Protein AF-A0A3M6TZS6-F1 (afdb_monomer_lite)

InterPro domains:
  IPR002035 von Willebrand factor, type A [PS50234] (500-701)
  IPR002035 von Willebrand factor, type A [SM00327] (498-699)
  IPR036465 von Willebrand factor A-like domain superfamily [G3DSA:3.40.50.410] (498-698)
  IPR036465 von Willebrand factor A-like domain superfamily [SSF53300] (498-690)
  IPR051173 Voltage-dependent calcium channel subunit alpha-2/delta [PTHR10166] (280-985)

Secondary structure (DSSP, 8-state):
-----EEEEEEEEETTS-GGG-B-TT-EEEEEE-SSS----EEEE--TTSEEEEEEEPSEEEEEEEE-TTB--EEEEEEE-TTPPTT-EEEEEEEEPBPP--BTTB-EEEEEEE--SSSS--EEEEE--S-TTSB-TTSEESGGG-EEEETTEEEEEEE---STT--EEEEEE---SSEEEEEEE--STT--GGGT--EEEEEETTTTEEEEEEEPP----TTSS--TTSS--EEEEEEEETTTTEEEE-TT-EESS-----------S---PPP-----HHHHHHHHHHHHHHHHHHHHHHTTHHHHHHHHHHS-EEEEE--HHHHHHHHHHHHHHHHHHHHHHHHHHHHHHHHHHHHHHH--------HHHHGGGBTT---S--EEEGGGTEEEETT--EEE-SS--SS--HHHHHHHHHTHHHHHHHHHHHH------SSS-TT----S----EEEEETTT--EEEESEE---GGGSS---GGGSHHHHHHH----EEEEEEE-SGGGGGGGHHHHHHHHHHHHHHT--TT-EEEEEEESSSEE-TTB-TTS-B-TTS-GGGGTSPEE--HHHHHHHHHHHHHPPPPS-SEE-HHHHHHHHHHHHTT------EEEEEEE-SEE---S-HHHHHHT-SS-EEEEEEEE--S--SS--SS-HHHHHHHHHHHHHTT-EEEEESSGGGHHHHHHGGGGGSPP--GGG---EEPPPEEETTTEEEEEEEEEEE-TTS-EEEEEEEEEEHHHHHHHHHT--SSSS-EEEEEETTT-BEEE-TTSPPTTT--S-----BGGGT---TTHHHHHHHHHTT--EEEEEEEEEEEESSSHHHH-EEEEEEEEEEEEEEPTTSSEEEEEEEEGGGSEEEEE---PPPSS--EES-HHHHTT---TTTSSS---EE-TTS--EE-SSSPEE---GGGBS-HHHHHHS---HHHHHHHHHHHHTS-SS--SSPBPHHHHHHHHHHHHHHHHHHHHHHH----SEEEEEE-TTSBEEEEGGGGT-TTS--S--BHHHH-HHHHHHHHHTTSEEEEEEEEETTTTEEEEEEEE-SS-GGGEEEEEETTEEEEEEEPTTSS-EEEEEET-SPPPTT--PBPPPTTHHHHT-SB-TTSSSBB-S--EEEPPEETTTTEEPPPTT---BPP-----------------------------------------------------SGGGSSSS--------

Sequence (1227 aa):
LPILNVSSNQQVKDATRGVEWAAVPGAECMLLSNAGIFLRTAKSLTNSYGVAIIEDVQPGYYQIRTSRIGYYTLNEDLTIASHIEKHAMINQDMVISPRLSLRGSDDMYRIVLTWGRVPKDLDSYVITPWPRESECKSGMVFFDGQRCQQGSQTIDLDVDATDMYGPETITMRGLQSETFAYYVHIYSVGVCWDKISANVKIYQASTGGLLYNIQQPECSEDRFGYDSTNCSRYWHVFDFDASTAKFKIYQNKLMTKAPVLSGKNNADPNCTCLVKNDISSVDVISSAEKISVTAENLMVDMLCVNEMKNIYDNSMKKN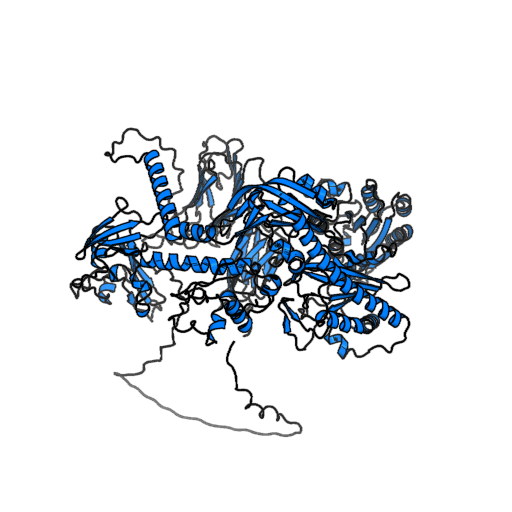IRLNPSDLVDKLAMFISGQIEMKRRLGNKLKNVIEKEYEEYKSAKRPRITNLKEIAPKQCCRYDGNTKYSTKFQRWVDHNSSCWSWPSEIKEMPDELVSAYDWTIPLEKEMMENVHSKSQKPVIAFQNFNPRGQHKWQYFADDATGFFRKFPAALVSSSKCGTRDERLQPWYIAAILRPKNVVILFDISYSMKEENKIIFARTAITPMLKGLLPTDFVNVIAFAESALLPGMTHSGDSDNTYNSCFNTQLVQANGQNLLDLKRFVEDVPLASTMTSNYYNAISMALKLLTNMKNNRNTHLIFLAGSTDVSTEDISALLSESNTTISVYTYSLLGGTSNNISAMDEHSVNRLKQMARTTNGKYESITDYRKLAFSMGRFYRNIPSSKKSDEGPRLSSPQFAERLGMYVTLGVPCYSKDESLIGVVGIDIALSELLQNTVSFGPGELSYTFVIETENGRALVHPQLPEPEEIQEEPVVIIISDLETSPGFSEILASMMRRETGSKTLRSERVLSRGDPNFNGYRGVTANFTYSWKPVNNTNFAVCIVVASSELDTKEIVSHKPYSQPDLYHRYDLVKYLDVGSIIEDKPIAFLSNTSFPATLSRSNYFLSSSCFNDPYMFENMPETLEFVKHLSDYVDGVVDTSPIPSLKKGVLVDIRLTREIEKWYGYKLNQNIIRNASCMLIDPNGYVVYSKQFMSSPRAAKERVHLAFKHPELLLDIKKKGIISTSLACNDLELGQTYTNYKITDTLPAGIVRGNLTCGYYIMVAVPNTNVYLIVLDGGDCPDPAIKCTSCSKKSCADGITKDISLSAPICVPCLCNVPYSPCALHYYKSPNAAVACPSIRRSLGTTKSACKKPDTDSVFVRVPTRDPSLRSTQSPHPKNPSGSGNKLNFLSVYLRLMSFLWPFFLR

pLDDT: mean 71.59, std 19.03, range [21.72, 97.81]

Foldseek 3Di:
DDAQKEKEKEAEFELLDEDVPGADFQKKKWKFAPDDDDTPIFIFTAHPRNMTMTIRDGFHKIWIWIDDPQWFIDIDIDGGDPPDDRHYYHYDYHYIYGADAADPPFKKKKKKKWKAQPPQAKKKKKQAPDDCPALQVPSMDIDVRQWDDDDQWIKGFSDHYSGGGDITMIMTIRQAFDKMWIKMFDPDQLDAPCHIFMWMWMDMNVVRHTPDIATAANDDPPFDDDDSHQYQGMDGAWMAGNNVRDIDGDNHDGHNDDDDDDPDPDDDPDDDDDDDDDCDPVNVVVVVVVVVVVVVVVCCQLLVVVVLVVLVVPFFWDWDFDDQQVVQVVQLVQLLLVVVVVQVLQVVLLVLLQVLVQVLVPDPDDFDPPCVVQVCLAQLVHPDDWDQALLQNFTWDLQFKGKAFQDDPPDQDPVNSSVVRSCVVSGVSLSCLQPPLDDDRPDPPVQDRPHRNFDKWWWAFLPGLMIIIPGRGDDDPVVGNNDRPCLALQFLQQFDDAAEEEEEAEQAPLCPPPVVLVLVLVLVLSVLNNDAQSYWYFYWYWFQAIDWQQAAPVRHGDPVDDPCRQQATHGSDPVVSVSRSCCSVPHHGDHHLGTAVQNRVVSVLRRCVPDPDQHEYEYEHEDQAEHPHPDDPLVVVLPRPHQYAYEYEYAQEADDDPDRRYDPVRVVVSVSSRVSRVHYYDYDHDSSCSSVSSSSSSLSDDRDDPPPSRWAKGDWWQDAQLFIKIKTKHWHAHPVRHTRTIMITIDQLCNSCVCQQLDDLDQFKGKWKAQLSQQFTPDDPVDPDRRVDRDTDDGDHVCVVFVFPPCVVVSVCVSVQHWDKDKGFDWDWAQPPPCVPRNIDIDTFTWIWTKGANPPYSMIMIIIHGPVSSTDIFRDDDAADPDAAAEFVVVQVVPDPDPPPPPADDWDDDPPDRTTDGPPHHYDDDQLSQFPGSVCVSSDDDHSVQRVQCRCCLNVVDVDADVSGGDPSVSRVSRSVNVVVVSVVVVVVPPPPPFKWKFKAFQFQWTPDGPVCVVDVPPDDPTDGNLNQAVQVVVVCVVVVQKDFDAWAAAFVQQKIWTIMGGDPDDVVQWDKDADPQAIKIWGDDPPDRMIMIIGRRDRDYDPVQPADADDLQCVLVVDQDDPVDPHGHRDTHIHGFDADPVVRGTDDRPRHSHHDPDDDDDPDDDDDDDDDDDDDDDDDDDDDDDDDDDDDDDDDDDDDDDDDDDDDPPDPVPPPPDPPPDDDDD

Organism: Pocillopora damicornis (NCBI:txid46731)

Radius of gyration: 39.34 Å; chains: 1; bounding box: 115×118×95 Å

Structure (mmCIF, N/CA/C/O backbone):
data_AF-A0A3M6TZS6-F1
#
_entry.id   AF-A0A3M6TZS6-F1
#
loop_
_atom_site.group_PDB
_atom_site.id
_atom_site.type_symbol
_atom_site.label_atom_id
_atom_site.label_alt_id
_atom_site.label_comp_id
_atom_site.label_asym_id
_atom_site.label_entity_id
_atom_site.label_seq_id
_atom_site.pdbx_PDB_ins_code
_atom_site.Cartn_x
_atom_site.Cartn_y
_atom_site.Cartn_z
_atom_site.occupancy
_atom_site.B_iso_or_equiv
_atom_site.auth_seq_id
_atom_site.auth_comp_id
_atom_site.auth_asym_id
_atom_site.auth_atom_id
_atom_site.pdbx_PDB_model_num
ATOM 1 N N . LEU A 1 1 ? 6.968 -36.680 8.272 1.00 28.92 1 LEU A N 1
ATOM 2 C CA . LEU A 1 1 ? 5.874 -37.292 7.484 1.00 28.92 1 LEU A CA 1
ATOM 3 C C . LEU A 1 1 ? 6.164 -37.043 6.009 1.00 28.92 1 LEU A C 1
ATOM 5 O O . LEU A 1 1 ? 6.637 -35.947 5.719 1.00 28.92 1 LEU A O 1
ATOM 9 N N . PRO A 1 2 ? 5.956 -38.016 5.105 1.00 29.03 2 PRO A N 1
ATOM 10 C CA . PRO A 1 2 ? 5.946 -37.739 3.670 1.00 29.03 2 PRO A CA 1
ATOM 11 C C . PRO A 1 2 ? 4.759 -36.822 3.347 1.00 29.03 2 PRO A C 1
ATOM 13 O O . PRO A 1 2 ? 3.711 -36.933 3.983 1.00 29.03 2 PRO A O 1
ATOM 16 N N . ILE A 1 3 ? 4.930 -35.905 2.397 1.00 37.97 3 ILE A N 1
ATOM 17 C CA . ILE A 1 3 ? 3.874 -34.959 2.019 1.00 37.97 3 ILE A CA 1
ATOM 18 C C . ILE A 1 3 ? 2.936 -35.644 1.013 1.00 37.97 3 ILE A C 1
ATOM 20 O O . ILE A 1 3 ? 3.391 -36.310 0.079 1.00 37.97 3 ILE A O 1
ATOM 24 N N . LEU A 1 4 ? 1.629 -35.516 1.248 1.00 44.69 4 LEU A N 1
ATOM 25 C CA . LEU A 1 4 ? 0.588 -35.816 0.269 1.00 44.69 4 LEU A CA 1
ATOM 26 C C . LEU A 1 4 ? 0.312 -34.528 -0.506 1.00 44.69 4 LEU A C 1
ATOM 28 O O . LEU A 1 4 ? -0.130 -33.546 0.088 1.00 44.69 4 LEU A O 1
ATOM 32 N N . ASN A 1 5 ? 0.606 -34.551 -1.803 1.00 52.19 5 ASN A N 1
ATOM 33 C CA . ASN A 1 5 ? 0.444 -33.413 -2.700 1.00 52.19 5 ASN A CA 1
ATOM 34 C C . ASN A 1 5 ? -0.839 -33.619 -3.521 1.00 52.19 5 ASN A C 1
ATOM 36 O O . ASN A 1 5 ? -1.014 -34.670 -4.153 1.00 52.19 5 ASN A O 1
ATOM 40 N N . VAL A 1 6 ? -1.720 -32.621 -3.487 1.00 55.78 6 VAL A N 1
ATOM 41 C CA . VAL A 1 6 ? -2.997 -32.546 -4.211 1.00 55.78 6 VAL A CA 1
ATOM 42 C C . VAL A 1 6 ? -3.014 -31.223 -4.981 1.00 55.78 6 VAL A C 1
ATOM 44 O O . VAL A 1 6 ? -2.489 -30.228 -4.482 1.00 55.78 6 VAL A O 1
ATOM 47 N N . SER A 1 7 ? -3.611 -31.184 -6.173 1.00 67.44 7 SER A N 1
ATOM 48 C CA . SER A 1 7 ? -3.742 -29.937 -6.943 1.00 67.44 7 SER A CA 1
ATOM 49 C C . SER A 1 7 ? -5.181 -29.423 -6.915 1.00 67.44 7 SER A C 1
ATOM 51 O O . SER A 1 7 ? -6.135 -30.195 -7.000 1.00 67.44 7 SER A O 1
ATOM 53 N N . SER A 1 8 ? -5.352 -28.107 -6.817 1.00 68.69 8 SER A N 1
ATOM 54 C CA . SER A 1 8 ? -6.641 -27.433 -6.989 1.00 68.69 8 SER A CA 1
ATOM 55 C C . SER A 1 8 ? -6.676 -26.719 -8.338 1.00 68.69 8 SER A C 1
ATOM 57 O O . SER A 1 8 ? -5.697 -26.100 -8.750 1.00 68.69 8 SER A O 1
ATOM 59 N N . ASN A 1 9 ? -7.808 -26.819 -9.024 1.00 74.25 9 ASN A N 1
ATOM 60 C CA . ASN A 1 9 ? -8.056 -26.258 -10.341 1.00 74.25 9 ASN A CA 1
ATOM 61 C C . ASN A 1 9 ? -9.274 -25.327 -10.256 1.00 74.25 9 ASN A C 1
ATOM 63 O O . ASN A 1 9 ? -10.358 -25.764 -9.878 1.00 74.25 9 ASN A O 1
ATOM 67 N N . GLN A 1 10 ? -9.081 -24.049 -10.561 1.00 79.81 10 GLN A N 1
ATOM 68 C CA . GLN A 1 10 ? -10.051 -22.974 -10.354 1.00 79.81 10 GLN A CA 1
ATOM 69 C C . GLN A 1 10 ? -10.485 -22.417 -11.714 1.00 79.81 10 GLN A C 1
ATOM 71 O O . GLN A 1 10 ? -9.644 -21.873 -12.432 1.00 79.81 10 GLN A O 1
ATOM 76 N N . GLN A 1 11 ? -11.767 -22.526 -12.075 1.00 82.62 11 GLN A N 1
ATOM 77 C CA . GLN A 1 11 ? -12.308 -21.918 -13.298 1.00 82.62 11 GLN A CA 1
ATOM 78 C C . GLN A 1 11 ? -13.091 -20.643 -12.962 1.00 82.62 11 GLN A C 1
ATOM 80 O O . GLN A 1 11 ? -14.186 -20.692 -12.404 1.00 82.62 11 GLN A O 1
ATOM 85 N N . VAL A 1 12 ? -12.526 -19.486 -13.313 1.00 84.31 12 VAL A N 1
ATOM 86 C CA . VAL A 1 12 ? -13.109 -18.167 -13.036 1.00 84.31 12 VAL A CA 1
ATOM 87 C C . VAL A 1 12 ? -13.973 -17.697 -14.203 1.00 84.31 12 VAL A C 1
ATOM 89 O O . VAL A 1 12 ? -13.503 -17.589 -15.341 1.00 84.31 12 VAL A O 1
ATOM 92 N N . LYS A 1 13 ? -15.233 -17.380 -13.893 1.00 86.00 13 LYS A N 1
ATOM 93 C CA . LYS A 1 13 ? -16.281 -16.990 -14.846 1.00 86.00 13 LYS A CA 1
ATOM 94 C C . LYS A 1 13 ? -16.820 -15.586 -14.540 1.00 86.00 13 LYS A C 1
ATOM 96 O O . LYS A 1 13 ? -16.981 -15.227 -13.377 1.00 86.00 13 LYS A O 1
ATOM 101 N N . ASP A 1 14 ? -17.116 -14.808 -15.575 1.00 86.69 14 ASP A N 1
ATOM 102 C CA . ASP A 1 14 ? -17.819 -13.522 -15.520 1.00 86.69 14 ASP A CA 1
ATOM 103 C C . ASP A 1 14 ? -19.314 -13.786 -15.302 1.00 86.69 14 ASP A C 1
ATOM 105 O O . ASP A 1 14 ? -19.942 -14.478 -16.101 1.00 86.69 14 ASP A O 1
ATOM 109 N N . ALA A 1 15 ? -19.898 -13.223 -14.242 1.00 86.94 15 ALA A N 1
ATOM 110 C CA . ALA A 1 15 ? -21.327 -13.367 -13.956 1.00 86.94 15 ALA A CA 1
ATOM 111 C C . ALA A 1 15 ? -22.246 -12.781 -15.048 1.00 86.94 15 ALA A C 1
ATOM 113 O O . ALA A 1 15 ? -23.444 -13.025 -15.014 1.00 86.94 15 ALA A O 1
ATOM 114 N N . THR A 1 16 ? -21.725 -11.980 -15.981 1.00 85.06 16 THR A N 1
ATOM 115 C CA . THR A 1 16 ? -22.499 -11.267 -17.015 1.00 85.06 16 THR A CA 1
ATOM 116 C C . THR A 1 16 ? -22.318 -11.822 -18.429 1.00 85.06 16 THR A C 1
ATOM 118 O O . THR A 1 16 ? -22.618 -11.137 -19.406 1.00 85.06 16 THR A O 1
ATOM 121 N N . ARG A 1 17 ? -21.809 -13.054 -18.568 1.00 78.44 17 ARG A N 1
ATOM 122 C CA . ARG A 1 17 ? -21.588 -13.709 -19.866 1.00 78.44 17 ARG A CA 1
ATOM 123 C C . ARG A 1 17 ? -22.029 -15.169 -19.847 1.00 78.44 17 ARG A C 1
ATOM 125 O O . ARG A 1 17 ? -21.780 -15.880 -18.878 1.00 78.44 17 ARG A O 1
ATOM 132 N N . GLY A 1 18 ? -22.603 -15.625 -20.961 1.00 62.50 18 GLY A N 1
ATOM 133 C CA . GLY A 1 18 ? -22.920 -17.037 -21.188 1.00 62.50 18 GLY A CA 1
ATOM 134 C C . GLY A 1 18 ? -21.671 -17.929 -21.228 1.00 62.50 18 GLY A C 1
ATOM 135 O O . GLY A 1 18 ? -20.576 -17.479 -21.578 1.00 62.50 18 GLY A O 1
ATOM 136 N N . VAL A 1 19 ? -21.849 -19.204 -20.873 1.00 57.03 19 VAL A N 1
ATOM 137 C CA . VAL A 1 19 ? -20.779 -20.128 -20.446 1.00 57.03 19 VAL A CA 1
ATOM 138 C C . VAL A 1 19 ? -19.630 -20.287 -21.457 1.00 57.03 19 VAL A C 1
ATOM 140 O O . VAL A 1 19 ? -18.474 -20.332 -21.037 1.00 57.03 19 VAL A O 1
ATOM 143 N N . GLU A 1 20 ? -19.897 -20.275 -22.769 1.00 49.53 20 GLU A N 1
ATOM 144 C CA . GLU A 1 20 ? -18.854 -20.370 -23.812 1.00 49.53 20 GLU A CA 1
ATOM 145 C C . GLU A 1 20 ? -17.865 -19.184 -23.830 1.00 49.53 20 GLU A C 1
ATOM 147 O O . GLU A 1 20 ? -16.723 -19.342 -24.261 1.00 49.53 20 GLU A O 1
ATOM 152 N N . TRP A 1 21 ? -18.273 -18.005 -23.345 1.00 55.56 21 TRP A N 1
ATOM 153 C CA . TRP A 1 21 ? -17.495 -16.755 -23.413 1.00 55.56 21 TRP A CA 1
ATOM 154 C C . TRP A 1 21 ? -17.258 -16.110 -22.037 1.00 55.56 21 TRP A C 1
ATOM 156 O O . TRP A 1 21 ? -16.812 -14.963 -21.951 1.00 55.56 21 TRP A O 1
ATOM 166 N N . ALA A 1 22 ? -17.541 -16.840 -20.953 1.00 70.19 22 ALA A N 1
ATOM 167 C CA . ALA A 1 22 ? -17.482 -16.335 -19.581 1.00 70.19 22 ALA A CA 1
ATOM 168 C C . ALA A 1 22 ? -16.073 -16.299 -18.961 1.00 70.19 22 ALA A C 1
ATOM 170 O O . ALA A 1 22 ? -15.907 -15.752 -17.877 1.00 70.19 22 ALA A O 1
ATOM 171 N N . ALA A 1 23 ? -15.055 -16.878 -19.598 1.00 82.44 23 ALA A N 1
ATOM 172 C CA . ALA A 1 23 ? -13.700 -16.962 -19.047 1.00 82.44 23 ALA A CA 1
ATOM 173 C C . ALA A 1 23 ? -13.113 -15.588 -18.654 1.00 82.44 23 ALA A C 1
ATOM 175 O O . ALA A 1 23 ? -12.987 -14.703 -19.502 1.00 82.44 23 ALA A O 1
ATOM 176 N N . VAL A 1 24 ? -12.668 -15.428 -17.397 1.00 83.62 24 VAL A N 1
ATOM 177 C CA . VAL A 1 24 ? -11.955 -14.213 -16.948 1.00 83.62 24 VAL A CA 1
ATOM 178 C C . VAL A 1 24 ? -10.442 -14.466 -16.886 1.00 83.62 24 VAL A C 1
ATOM 180 O O . VAL A 1 24 ? -9.974 -15.056 -15.908 1.00 83.62 24 VAL A O 1
ATOM 183 N N . PRO A 1 25 ? -9.645 -14.020 -17.878 1.00 81.12 25 PRO A N 1
ATOM 184 C CA . PRO A 1 25 ? -8.192 -14.174 -17.866 1.00 81.12 25 PRO A CA 1
ATOM 185 C C . PRO A 1 25 ? -7.496 -13.168 -16.937 1.00 81.12 25 PRO A C 1
ATOM 187 O O . PRO A 1 25 ? -7.933 -12.025 -16.774 1.00 81.12 25 PRO A O 1
ATOM 190 N N . GLY A 1 26 ? -6.369 -13.578 -16.350 1.00 77.38 26 GLY A N 1
ATOM 191 C CA . GLY A 1 26 ? -5.568 -12.753 -15.444 1.00 77.38 26 GLY A CA 1
ATOM 192 C C . GLY A 1 26 ? -6.250 -12.401 -14.114 1.00 77.38 26 GLY A C 1
ATOM 193 O O . GLY A 1 26 ? -5.903 -11.383 -13.510 1.00 77.38 26 GLY A O 1
ATOM 194 N N . ALA A 1 27 ? -7.235 -13.183 -13.670 1.00 80.25 27 ALA A N 1
ATOM 195 C CA . ALA A 1 27 ? -7.767 -13.126 -12.311 1.00 80.25 27 ALA A CA 1
ATOM 196 C C . ALA A 1 27 ? -6.805 -13.853 -11.361 1.00 80.25 27 ALA A C 1
ATOM 198 O O . ALA A 1 27 ? -6.304 -14.929 -11.688 1.00 80.25 27 ALA A O 1
ATOM 199 N N . GLU A 1 28 ? -6.538 -13.275 -10.192 1.00 88.06 28 GLU A N 1
ATOM 200 C CA . GLU A 1 28 ? -5.712 -13.911 -9.166 1.00 88.06 28 GLU A CA 1
ATOM 201 C C . GLU A 1 28 ? -6.588 -14.755 -8.244 1.00 88.06 28 GLU A C 1
ATOM 203 O O . GLU A 1 28 ? -7.492 -14.228 -7.596 1.00 88.06 28 GLU A O 1
ATOM 208 N N . CYS A 1 29 ? -6.296 -16.056 -8.186 1.00 82.31 29 CYS A N 1
ATOM 209 C CA . CYS A 1 29 ? -6.876 -17.004 -7.241 1.00 82.31 29 CYS A CA 1
ATOM 210 C C . CYS A 1 29 ? -5.837 -17.330 -6.164 1.00 82.31 29 CYS A C 1
ATOM 212 O O . CYS A 1 29 ? -4.722 -17.753 -6.481 1.00 82.31 29 CYS A O 1
ATOM 214 N N . MET A 1 30 ? -6.197 -17.146 -4.896 1.00 82.06 30 MET A N 1
ATOM 215 C CA . MET A 1 30 ? -5.323 -17.353 -3.742 1.00 82.06 30 MET A CA 1
ATOM 216 C C . MET A 1 30 ? -5.986 -18.294 -2.732 1.00 82.06 30 MET A C 1
ATOM 218 O O . MET A 1 30 ? -7.079 -18.013 -2.251 1.00 82.06 30 MET A O 1
ATOM 222 N N . LEU A 1 31 ? -5.308 -19.385 -2.374 1.00 78.25 31 LEU A N 1
ATOM 223 C CA . LEU A 1 31 ? -5.680 -20.249 -1.255 1.00 78.25 31 LEU A CA 1
ATOM 224 C C . LEU A 1 31 ? -5.140 -19.665 0.058 1.00 78.25 31 LEU A C 1
ATOM 226 O O . LEU A 1 31 ? -3.931 -19.468 0.207 1.00 78.25 31 LEU A O 1
ATOM 230 N N . LEU A 1 32 ? -6.035 -19.436 1.017 1.00 74.75 32 LEU A N 1
ATOM 231 C CA . LEU A 1 32 ? -5.761 -18.994 2.384 1.00 74.75 32 LEU A CA 1
ATOM 232 C C . LEU A 1 32 ? -6.004 -20.163 3.346 1.00 74.75 32 LEU A C 1
ATOM 234 O O . LEU A 1 32 ? -7.042 -20.806 3.265 1.00 74.75 32 LEU A O 1
ATOM 238 N N . SER A 1 33 ? -5.072 -20.461 4.253 1.00 67.75 33 SER A N 1
ATOM 239 C CA . SER A 1 33 ? -5.225 -21.541 5.245 1.00 67.75 33 SER A CA 1
ATOM 240 C C . SER A 1 33 ? -5.887 -21.026 6.523 1.00 67.75 33 SER A C 1
ATOM 242 O O . SER A 1 33 ? -5.289 -20.209 7.220 1.00 67.75 33 SER A O 1
ATOM 244 N N . ASN A 1 34 ? -7.042 -21.577 6.906 1.00 51.78 34 ASN A N 1
ATOM 245 C CA . ASN A 1 34 ? -7.748 -21.180 8.137 1.00 51.78 34 ASN A CA 1
ATOM 246 C C . ASN A 1 34 ? -7.119 -21.767 9.427 1.00 51.78 34 ASN A C 1
ATOM 248 O O . ASN A 1 34 ? -7.629 -21.562 10.528 1.00 51.78 34 ASN A O 1
ATOM 252 N N . ALA A 1 35 ? -6.007 -22.505 9.316 1.00 40.12 35 ALA A N 1
ATOM 253 C CA . ALA A 1 35 ? -5.351 -23.204 10.421 1.00 40.12 35 ALA A CA 1
ATOM 254 C C . ALA A 1 35 ? -4.090 -22.485 10.960 1.00 40.12 35 ALA A C 1
ATOM 256 O O . ALA A 1 35 ? -2.958 -22.861 10.652 1.00 40.12 35 ALA A O 1
ATOM 257 N N . GLY A 1 36 ? -4.289 -21.511 11.854 1.00 32.97 36 GLY A N 1
ATOM 258 C CA . GLY A 1 36 ? -3.254 -21.003 12.769 1.00 32.97 36 GLY A CA 1
ATOM 259 C C . GLY A 1 36 ? -2.267 -19.964 12.210 1.00 32.97 36 GLY A C 1
ATOM 260 O O . GLY A 1 36 ? -2.415 -19.451 11.108 1.00 32.97 36 GLY A O 1
ATOM 261 N N . ILE A 1 37 ? -1.236 -19.655 13.010 1.00 34.09 37 ILE A N 1
ATOM 262 C CA . ILE A 1 37 ? -0.329 -18.480 12.913 1.00 34.09 37 ILE A CA 1
ATOM 263 C C . ILE A 1 37 ? 0.603 -18.487 11.666 1.00 34.09 37 ILE A C 1
ATOM 265 O O . ILE A 1 37 ? 1.507 -17.668 11.532 1.00 34.09 37 ILE A O 1
ATOM 269 N N . PHE A 1 38 ? 0.380 -19.385 10.703 1.00 32.41 38 PHE A N 1
ATOM 270 C CA . PHE A 1 38 ? 1.099 -19.417 9.428 1.00 32.41 38 PHE A CA 1
ATOM 271 C C . PHE A 1 38 ? 0.130 -19.552 8.250 1.00 32.41 38 PHE A C 1
ATOM 273 O O . PHE A 1 38 ? -0.147 -20.657 7.780 1.00 32.41 38 PHE A O 1
ATOM 280 N N . LEU A 1 39 ? -0.307 -18.409 7.712 1.00 40.00 39 LEU A N 1
ATOM 281 C CA . LEU A 1 39 ? -0.929 -18.332 6.390 1.00 40.00 39 LEU A CA 1
ATOM 282 C C . LEU A 1 39 ? 0.067 -18.812 5.321 1.00 40.00 39 LEU A C 1
ATOM 284 O O . LEU A 1 39 ? 0.888 -18.050 4.812 1.00 40.00 39 LEU A O 1
ATOM 288 N N . ARG A 1 40 ? -0.006 -20.098 4.964 1.00 46.28 40 ARG A N 1
ATOM 289 C CA . ARG A 1 40 ? 0.568 -20.605 3.713 1.00 46.28 40 ARG A CA 1
ATOM 290 C C . ARG A 1 40 ? -0.326 -20.151 2.567 1.00 46.28 40 ARG A C 1
ATOM 292 O O . ARG A 1 40 ? -1.274 -20.850 2.224 1.00 46.28 40 ARG A O 1
ATOM 299 N N . THR A 1 41 ? -0.028 -18.986 2.004 1.00 56.56 41 THR A N 1
ATOM 300 C CA . THR A 1 41 ? -0.691 -18.514 0.790 1.00 56.56 41 THR A CA 1
ATOM 301 C C . THR A 1 41 ? -0.088 -19.204 -0.432 1.00 56.56 41 THR A C 1
ATOM 303 O O . THR A 1 41 ? 1.123 -19.175 -0.657 1.00 56.56 41 THR A O 1
ATOM 306 N N . ALA A 1 42 ? -0.940 -19.851 -1.221 1.00 65.12 42 ALA A N 1
ATOM 307 C CA . ALA A 1 42 ? -0.594 -20.390 -2.533 1.00 65.12 42 ALA A CA 1
ATOM 308 C C . ALA A 1 42 ? -1.476 -19.680 -3.562 1.00 65.12 42 ALA A C 1
ATOM 310 O O . ALA A 1 42 ? -2.680 -19.564 -3.343 1.00 65.12 42 ALA A O 1
ATOM 311 N N . LYS A 1 43 ? -0.896 -19.146 -4.642 1.00 78.38 43 LYS A N 1
ATOM 312 C CA . LYS A 1 43 ? -1.644 -18.318 -5.596 1.00 78.38 43 LYS A CA 1
ATOM 313 C C . LYS A 1 43 ? -1.259 -18.567 -7.042 1.00 78.38 43 LYS A C 1
ATOM 315 O O . LYS A 1 43 ? -0.116 -18.914 -7.330 1.00 78.38 43 LYS A O 1
ATOM 320 N N . SER A 1 44 ? -2.228 -18.371 -7.926 1.00 80.75 44 SER A N 1
ATOM 321 C CA . SER A 1 44 ? -2.119 -18.621 -9.360 1.00 80.75 44 SER A CA 1
ATOM 322 C C . SER A 1 44 ? -2.980 -17.621 -10.133 1.00 80.75 44 SER A C 1
ATOM 324 O O . SER A 1 44 ? -3.988 -17.129 -9.618 1.00 80.75 44 SER A O 1
ATOM 326 N N . LEU A 1 45 ? -2.561 -17.293 -11.354 1.00 80.69 45 LEU A N 1
ATOM 327 C CA . LEU A 1 45 ? -3.294 -16.409 -12.262 1.00 80.69 45 LEU A CA 1
ATOM 328 C C . LEU A 1 45 ? -4.039 -17.246 -13.297 1.00 80.69 45 LEU A C 1
ATOM 330 O O . LEU A 1 45 ? -3.497 -18.225 -13.812 1.00 80.69 45 LEU A O 1
ATOM 334 N N . THR A 1 46 ? -5.256 -16.838 -13.641 1.00 79.62 46 THR A N 1
ATOM 335 C CA . THR A 1 46 ? -6.023 -17.517 -14.688 1.00 79.62 46 THR A CA 1
ATOM 336 C C . THR A 1 46 ? -5.425 -17.297 -16.077 1.00 79.62 46 THR A C 1
ATOM 338 O O . THR A 1 46 ? -5.030 -16.188 -16.452 1.00 79.62 46 THR A O 1
ATOM 341 N N . ASN A 1 47 ? -5.382 -18.371 -16.863 1.00 73.62 47 ASN A N 1
ATOM 342 C CA . ASN A 1 47 ? -4.989 -18.351 -18.269 1.00 73.62 47 ASN A CA 1
ATOM 343 C C . ASN A 1 47 ? -6.106 -17.776 -19.174 1.00 73.62 47 ASN A C 1
ATOM 345 O O . ASN A 1 47 ? -7.149 -17.324 -18.701 1.00 73.62 47 ASN A O 1
ATOM 349 N N . SER A 1 48 ? -5.908 -17.826 -20.496 1.00 74.06 48 SER A N 1
ATOM 350 C CA . SER A 1 48 ? -6.874 -17.374 -21.514 1.00 74.06 48 SER A CA 1
ATOM 351 C C . SER A 1 48 ? -8.259 -18.036 -21.445 1.00 74.06 48 SER A C 1
ATOM 353 O O . SER A 1 48 ? -9.211 -17.481 -21.978 1.00 74.06 48 SER A O 1
ATOM 355 N N . TYR A 1 49 ? -8.377 -19.196 -20.796 1.00 70.19 49 TYR A N 1
ATOM 356 C CA . TYR A 1 49 ? -9.623 -19.950 -20.614 1.00 70.19 49 TYR A CA 1
ATOM 357 C C . TYR A 1 49 ? -10.253 -19.731 -19.226 1.00 70.19 49 TYR A C 1
ATOM 359 O O . TYR A 1 49 ? -11.178 -20.443 -18.844 1.00 70.19 49 TYR A O 1
ATOM 367 N N . GLY A 1 50 ? -9.750 -18.764 -18.448 1.00 76.38 50 GLY A N 1
ATOM 368 C CA . GLY A 1 50 ? -10.224 -18.491 -17.089 1.00 76.38 50 GLY A CA 1
ATOM 369 C C . GLY A 1 50 ? -9.739 -19.507 -16.051 1.00 76.38 50 GLY A C 1
ATOM 370 O O . GLY A 1 50 ? -10.221 -19.491 -14.926 1.00 76.38 50 GLY A O 1
ATOM 371 N N . VAL A 1 51 ? -8.786 -20.381 -16.395 1.00 81.31 51 VAL A N 1
ATOM 372 C CA . VAL A 1 51 ? -8.355 -21.498 -15.540 1.00 81.31 51 VAL A CA 1
ATOM 373 C C . VAL A 1 51 ? -7.046 -21.178 -14.814 1.00 81.31 51 VAL A C 1
ATOM 375 O O . VAL A 1 51 ? -6.056 -20.822 -15.457 1.00 81.31 51 VAL A O 1
ATOM 378 N N . ALA A 1 52 ? -7.030 -21.338 -13.489 1.00 83.56 52 ALA A N 1
ATOM 379 C CA . ALA A 1 52 ? -5.856 -21.218 -12.622 1.00 83.56 52 ALA A CA 1
ATOM 380 C C . ALA A 1 52 ? -5.624 -22.523 -11.840 1.00 83.56 52 ALA A C 1
ATOM 382 O O . ALA A 1 52 ? -6.523 -23.013 -11.162 1.00 83.56 52 ALA A O 1
ATOM 383 N N . ILE A 1 53 ? -4.406 -23.069 -11.896 1.00 80.06 53 ILE A N 1
ATOM 384 C CA . ILE A 1 53 ? -4.026 -24.294 -11.170 1.00 80.06 53 ILE A CA 1
ATOM 385 C C . ILE A 1 53 ? -3.094 -23.931 -10.011 1.00 80.06 53 ILE A C 1
ATOM 387 O O . ILE A 1 53 ? -2.176 -23.125 -10.178 1.00 80.06 53 ILE A O 1
ATOM 391 N N . ILE A 1 54 ? -3.337 -24.522 -8.841 1.00 80.12 54 ILE A N 1
ATOM 392 C CA . ILE A 1 54 ? -2.524 -24.408 -7.627 1.00 80.12 54 ILE A CA 1
ATOM 393 C C . ILE A 1 54 ? -2.094 -25.825 -7.226 1.00 80.12 54 ILE A C 1
ATOM 395 O O . ILE A 1 54 ? -2.929 -26.654 -6.869 1.00 80.12 54 ILE A O 1
ATOM 399 N N . GLU A 1 55 ? -0.796 -26.104 -7.306 1.00 76.81 55 GLU A N 1
ATOM 400 C CA . GLU A 1 55 ? -0.205 -27.420 -7.025 1.00 76.81 55 GLU A CA 1
ATOM 401 C C . GLU A 1 55 ? 0.268 -27.545 -5.562 1.00 76.81 55 GLU A C 1
ATOM 403 O O . GLU A 1 55 ? 0.308 -26.561 -4.819 1.00 76.81 55 GLU A O 1
ATOM 408 N N . ASP A 1 56 ? 0.638 -28.762 -5.148 1.00 70.88 56 ASP A N 1
ATOM 409 C CA . ASP A 1 56 ? 1.223 -29.082 -3.833 1.00 70.88 56 ASP A CA 1
ATOM 410 C C . ASP A 1 56 ? 0.399 -28.638 -2.604 1.00 70.88 56 ASP A C 1
ATOM 412 O O . ASP A 1 56 ? 0.926 -28.435 -1.502 1.00 70.88 56 ASP A O 1
ATOM 416 N N . VAL A 1 57 ? -0.924 -28.551 -2.763 1.00 70.06 57 VAL A N 1
ATOM 417 C CA . VAL A 1 57 ? -1.859 -28.276 -1.670 1.00 70.06 57 VAL A CA 1
ATOM 418 C C . VAL A 1 57 ? -1.946 -29.493 -0.745 1.00 70.06 57 VAL A C 1
ATOM 420 O O . VAL A 1 57 ? -1.951 -30.644 -1.188 1.00 70.06 57 VAL A O 1
ATOM 423 N N . GLN A 1 58 ? -1.999 -29.237 0.562 1.00 68.81 58 GLN A N 1
ATOM 424 C CA . GLN A 1 58 ? -2.114 -30.268 1.594 1.00 68.81 58 GLN A CA 1
ATOM 425 C C . GLN A 1 58 ? -3.589 -30.474 1.986 1.00 68.81 58 GLN A C 1
ATOM 427 O O . GLN A 1 58 ? -4.404 -29.574 1.793 1.00 68.81 58 GLN A O 1
ATOM 432 N N . PRO A 1 59 ? -3.962 -31.623 2.575 1.00 69.62 59 PRO A N 1
ATOM 433 C CA . PRO A 1 59 ? -5.264 -31.773 3.218 1.00 69.62 59 PRO A CA 1
ATOM 434 C C . PRO A 1 59 ? -5.474 -30.752 4.346 1.00 69.62 59 PRO A C 1
ATOM 436 O O . PRO A 1 59 ? -4.605 -30.585 5.203 1.00 69.62 59 PRO A O 1
ATOM 439 N N . GLY A 1 60 ? -6.626 -30.080 4.357 1.00 70.44 60 GLY A N 1
ATOM 440 C CA . GLY A 1 60 ? -6.911 -28.971 5.267 1.00 70.44 60 GLY A CA 1
ATOM 441 C C . GLY A 1 60 ? -8.169 -28.177 4.906 1.00 70.44 60 GLY A C 1
ATOM 442 O O . GLY A 1 60 ? -8.865 -28.490 3.939 1.00 70.44 60 GLY A O 1
ATOM 443 N N . TYR A 1 61 ? -8.441 -27.141 5.704 1.00 72.81 61 TYR A N 1
ATOM 444 C CA . TYR A 1 61 ? -9.511 -26.166 5.481 1.00 72.81 61 TYR A CA 1
ATOM 445 C C . TYR A 1 61 ? -8.918 -24.857 4.961 1.00 72.81 61 TYR A C 1
ATOM 447 O O . TYR A 1 61 ? -8.048 -24.261 5.607 1.00 72.81 61 TYR A O 1
ATOM 455 N N . TYR A 1 62 ? -9.416 -24.413 3.814 1.00 78.31 62 TYR A N 1
ATOM 456 C CA . TYR A 1 62 ? -8.941 -23.243 3.097 1.00 78.31 62 TYR A CA 1
ATOM 457 C C . TYR A 1 62 ? -10.094 -22.305 2.738 1.00 78.31 62 TYR A C 1
ATOM 459 O O . TYR A 1 62 ? -11.242 -22.730 2.660 1.00 78.31 62 TYR A O 1
ATOM 467 N N . GLN A 1 63 ? -9.766 -21.051 2.450 1.00 84.44 63 GLN A N 1
ATOM 468 C CA . GLN A 1 63 ? -10.639 -20.114 1.753 1.00 84.44 63 GLN A CA 1
ATOM 469 C C . GLN A 1 63 ? -9.962 -19.690 0.446 1.00 84.44 63 GLN A C 1
ATOM 471 O O . GLN A 1 63 ? -8.789 -19.315 0.440 1.00 84.44 63 GLN A O 1
ATOM 476 N N . ILE A 1 64 ? -10.680 -19.783 -0.668 1.00 83.75 64 ILE A N 1
ATOM 477 C CA . ILE A 1 64 ? -10.246 -19.328 -1.987 1.00 83.75 64 ILE A CA 1
ATOM 478 C C . ILE A 1 64 ? -10.678 -17.869 -2.132 1.00 83.75 64 ILE A C 1
ATOM 480 O O . ILE A 1 64 ? -11.871 -17.575 -2.135 1.00 83.75 64 ILE A O 1
ATOM 484 N N . ARG A 1 65 ? -9.715 -16.959 -2.276 1.00 87.31 65 ARG A N 1
ATOM 485 C CA . ARG A 1 65 ? -9.928 -15.542 -2.596 1.00 87.31 65 ARG A CA 1
ATOM 486 C C . ARG A 1 65 ? -9.630 -15.330 -4.079 1.00 87.31 65 ARG A C 1
ATOM 488 O O . ARG A 1 65 ? -8.480 -15.474 -4.494 1.00 87.31 65 ARG A O 1
ATOM 495 N N . THR A 1 66 ? -10.641 -14.972 -4.866 1.00 86.38 66 THR A N 1
ATOM 496 C CA . THR A 1 66 ? -10.524 -14.687 -6.305 1.00 86.38 66 THR A CA 1
ATOM 497 C C . THR A 1 66 ? -10.772 -13.207 -6.575 1.00 86.38 66 THR A C 1
ATOM 499 O O . THR A 1 66 ? -11.784 -12.648 -6.152 1.00 86.38 66 THR A O 1
ATOM 502 N N . SER A 1 67 ? -9.853 -12.553 -7.291 1.00 86.69 67 SER A N 1
ATOM 503 C CA . SER A 1 67 ? -9.923 -11.113 -7.573 1.00 86.69 67 SER A CA 1
ATOM 504 C C . SER A 1 67 ? -9.471 -10.745 -8.990 1.00 86.69 67 SER A C 1
ATOM 506 O O . SER A 1 67 ? -8.576 -11.364 -9.566 1.00 86.69 67 SER A O 1
ATOM 508 N N . ARG A 1 68 ? -10.089 -9.702 -9.557 1.00 85.88 68 ARG A N 1
ATOM 509 C CA . ARG A 1 68 ? -9.727 -9.092 -10.845 1.00 85.88 68 ARG A CA 1
ATOM 510 C C . ARG A 1 68 ? -10.101 -7.607 -10.817 1.00 85.88 68 ARG A C 1
ATOM 512 O O . ARG A 1 68 ? -11.145 -7.239 -10.282 1.00 85.88 68 ARG A O 1
ATOM 519 N N . ILE A 1 69 ? -9.266 -6.745 -11.400 1.00 76.69 69 ILE A N 1
ATOM 520 C CA . ILE A 1 69 ? -9.579 -5.313 -11.553 1.00 76.69 69 ILE A CA 1
ATOM 521 C C . ILE A 1 69 ? -10.852 -5.168 -12.405 1.00 76.69 69 ILE A C 1
ATOM 523 O O . ILE A 1 69 ? -10.994 -5.841 -13.422 1.00 76.69 69 ILE A O 1
ATOM 527 N N . GLY A 1 70 ? -11.784 -4.317 -11.967 1.00 77.50 70 GLY A N 1
ATOM 528 C CA . GLY A 1 70 ? -13.109 -4.156 -12.584 1.00 77.50 70 GLY A CA 1
ATOM 529 C C . GLY A 1 70 ? -14.200 -5.090 -12.039 1.00 77.50 70 GLY A C 1
ATOM 530 O O . GLY A 1 70 ? -15.367 -4.891 -12.360 1.00 77.50 70 GLY A O 1
ATOM 531 N N . TYR A 1 71 ? -13.858 -6.052 -11.175 1.00 87.00 71 TYR A N 1
ATOM 532 C CA . TYR A 1 71 ? -14.795 -7.006 -10.569 1.00 87.00 71 TYR A CA 1
ATOM 533 C C . TYR A 1 71 ? -14.929 -6.787 -9.052 1.00 87.00 71 TYR A C 1
ATOM 535 O O . TYR A 1 71 ? -14.152 -6.047 -8.429 1.00 87.00 71 TYR A O 1
ATOM 543 N N . TYR A 1 72 ? -15.938 -7.413 -8.449 1.00 85.88 72 TYR A N 1
ATOM 544 C CA . TYR A 1 72 ? -15.988 -7.636 -7.005 1.00 85.88 72 TYR A CA 1
ATOM 545 C C . TYR A 1 72 ? -15.140 -8.866 -6.642 1.00 85.88 72 TYR A C 1
ATOM 547 O O . TYR A 1 72 ? -15.132 -9.859 -7.369 1.00 85.88 72 TYR A O 1
ATOM 555 N N . THR A 1 73 ? -14.430 -8.805 -5.515 1.00 86.62 73 THR A N 1
ATOM 556 C CA . THR A 1 73 ? -13.678 -9.950 -4.976 1.00 86.62 73 THR A CA 1
ATOM 557 C C . THR A 1 73 ? -14.646 -11.014 -4.466 1.00 86.62 73 THR A C 1
ATOM 559 O O . THR A 1 73 ? -15.607 -10.684 -3.770 1.00 86.62 73 THR A O 1
ATOM 562 N N . LEU A 1 74 ? -14.376 -12.281 -4.779 1.00 85.31 74 LEU A N 1
ATOM 563 C CA . LEU A 1 74 ? -15.115 -13.434 -4.269 1.00 85.31 74 LEU A CA 1
ATOM 564 C C . LEU A 1 74 ? -14.254 -14.210 -3.269 1.00 85.31 74 LEU A C 1
ATOM 566 O O . LEU A 1 74 ? -13.084 -14.474 -3.544 1.00 85.31 74 LEU A O 1
ATOM 570 N N . ASN A 1 75 ? -14.862 -14.612 -2.154 1.00 85.44 75 ASN A N 1
ATOM 571 C CA . ASN A 1 75 ? -14.302 -15.565 -1.202 1.00 85.44 75 ASN A CA 1
ATOM 572 C C . ASN A 1 75 ? -15.232 -16.790 -1.138 1.00 85.44 75 ASN A C 1
ATOM 574 O O . ASN A 1 75 ? -16.434 -16.607 -0.951 1.00 85.44 75 ASN A O 1
ATOM 578 N N . GLU A 1 76 ? -14.692 -18.003 -1.264 1.00 80.19 76 GLU A N 1
ATOM 579 C CA . GLU A 1 76 ? -15.421 -19.277 -1.099 1.00 80.19 76 GLU A CA 1
ATOM 580 C C . GLU A 1 76 ? -14.595 -20.258 -0.253 1.00 80.19 76 GLU A C 1
ATOM 582 O O . GLU A 1 76 ? -13.368 -20.277 -0.351 1.00 80.19 76 GLU A O 1
ATOM 587 N N . ASP A 1 77 ? -15.237 -21.089 0.568 1.00 81.12 77 ASP A N 1
ATOM 588 C CA . ASP A 1 77 ? -14.539 -22.035 1.452 1.00 81.12 77 ASP A CA 1
ATOM 589 C C . ASP A 1 77 ? -14.304 -23.403 0.778 1.00 81.12 77 ASP A C 1
ATOM 591 O O . ASP A 1 77 ? -15.193 -23.978 0.151 1.00 81.12 77 ASP A O 1
ATOM 595 N N . LEU A 1 78 ? -13.102 -23.964 0.952 1.00 77.88 78 LEU A N 1
ATOM 596 C CA . LEU A 1 78 ? -12.644 -25.217 0.344 1.00 77.88 78 LEU A CA 1
ATOM 597 C C . LEU A 1 78 ? -12.124 -26.191 1.411 1.00 77.88 78 LEU A C 1
ATOM 599 O O . LEU A 1 78 ? -11.242 -25.859 2.202 1.00 77.88 78 LEU A O 1
ATOM 603 N N . THR A 1 79 ? -12.608 -27.435 1.394 1.00 75.12 79 THR A N 1
ATOM 604 C CA . THR A 1 79 ? -12.133 -28.504 2.292 1.00 75.12 79 THR A CA 1
ATOM 605 C C . THR A 1 79 ? -11.461 -29.623 1.502 1.00 75.12 79 THR A C 1
ATOM 607 O O . THR A 1 79 ? -12.075 -30.224 0.624 1.00 75.12 79 THR A O 1
ATOM 610 N N . ILE A 1 80 ? -10.209 -29.940 1.840 1.00 71.00 80 ILE A N 1
ATOM 611 C CA . ILE A 1 80 ? -9.408 -30.992 1.199 1.00 71.00 80 ILE A CA 1
ATOM 612 C C . ILE A 1 80 ? -9.218 -32.140 2.196 1.00 71.00 80 ILE A C 1
ATOM 614 O O . ILE A 1 80 ? -8.544 -31.987 3.215 1.00 71.00 80 ILE A O 1
ATOM 618 N N . ALA A 1 81 ? -9.826 -33.294 1.919 1.00 65.62 81 ALA A N 1
ATOM 619 C CA . ALA A 1 81 ? -9.851 -34.432 2.838 1.00 65.62 81 ALA A CA 1
ATOM 620 C C . ALA A 1 81 ? -8.509 -35.190 2.922 1.00 65.62 81 ALA A C 1
ATOM 622 O O . ALA A 1 81 ? -7.785 -35.348 1.940 1.00 65.62 81 ALA A O 1
ATOM 623 N N . SER A 1 82 ? -8.207 -35.747 4.099 1.00 53.28 82 SER A N 1
ATOM 624 C CA . SER A 1 82 ? -6.956 -36.467 4.414 1.00 53.28 82 SER A CA 1
ATOM 625 C C . SER A 1 82 ? -6.769 -37.822 3.720 1.00 53.28 82 SER A C 1
ATOM 627 O O . SER A 1 82 ? -5.716 -38.437 3.872 1.00 53.28 82 SER A O 1
ATOM 629 N N . HIS A 1 83 ? -7.777 -38.299 2.989 1.00 56.78 83 HIS A N 1
ATOM 630 C CA . HIS A 1 83 ? -7.810 -39.626 2.358 1.00 56.78 83 HIS A CA 1
ATOM 631 C C . HIS A 1 83 ? -7.769 -39.572 0.822 1.00 56.78 83 HIS A C 1
ATOM 633 O O . HIS A 1 83 ? -7.996 -40.585 0.168 1.00 56.78 83 HIS A O 1
ATOM 639 N N . ILE A 1 84 ? -7.510 -38.394 0.249 1.00 59.78 84 ILE A N 1
ATOM 640 C CA . ILE A 1 84 ? -7.472 -38.171 -1.200 1.00 59.78 84 ILE A CA 1
ATOM 641 C C . ILE A 1 84 ? -6.232 -38.834 -1.823 1.00 59.78 84 ILE A C 1
ATOM 643 O O . ILE A 1 84 ? -5.144 -38.827 -1.242 1.00 59.78 84 ILE A O 1
ATOM 647 N N . GLU A 1 85 ? -6.401 -39.414 -3.015 1.00 58.25 85 GLU A N 1
ATOM 648 C CA . GLU A 1 85 ? -5.321 -40.073 -3.751 1.00 58.25 85 GLU A CA 1
ATOM 649 C C . GLU A 1 85 ? -4.219 -39.094 -4.187 1.00 58.25 85 GLU A C 1
ATOM 651 O O . GLU A 1 85 ? -4.447 -37.912 -4.461 1.00 58.25 85 GLU A O 1
ATOM 656 N N . LYS A 1 86 ? -2.984 -39.597 -4.262 1.00 52.31 86 LYS A N 1
ATOM 657 C CA . LYS A 1 86 ? -1.811 -38.782 -4.587 1.00 52.31 86 LYS A CA 1
ATOM 658 C C . LYS A 1 86 ? -1.889 -38.277 -6.036 1.00 52.31 86 LYS A C 1
ATOM 660 O O . LYS A 1 86 ? -1.981 -39.089 -6.954 1.00 52.31 86 LYS A O 1
ATOM 665 N N . HIS A 1 87 ? -1.761 -36.959 -6.221 1.00 58.03 87 HIS A N 1
ATOM 666 C CA . HIS A 1 87 ? -1.980 -36.225 -7.481 1.00 58.03 87 HIS A CA 1
ATOM 667 C C . HIS A 1 87 ? -3.445 -36.135 -7.967 1.00 58.03 87 HIS A C 1
ATOM 669 O O . HIS A 1 87 ? -3.677 -35.860 -9.144 1.00 58.03 87 HIS A O 1
ATOM 675 N N . ALA A 1 88 ? -4.445 -36.321 -7.099 1.00 63.12 88 ALA A N 1
ATOM 676 C CA . ALA A 1 88 ? -5.818 -35.952 -7.450 1.00 63.12 88 ALA A CA 1
ATOM 677 C C . ALA A 1 88 ? -5.938 -34.441 -7.752 1.00 63.12 88 ALA A C 1
ATOM 679 O O . ALA A 1 88 ? -5.232 -33.622 -7.154 1.00 63.12 88 ALA A O 1
ATOM 680 N N . MET A 1 89 ? -6.865 -34.079 -8.646 1.00 68.06 89 MET A N 1
ATOM 681 C CA . MET A 1 89 ? -7.230 -32.687 -8.927 1.00 68.06 89 MET A CA 1
ATOM 682 C C . MET A 1 89 ? -8.628 -32.362 -8.400 1.00 68.06 89 MET A C 1
ATOM 684 O O . MET A 1 89 ? -9.579 -33.104 -8.646 1.00 68.06 89 MET A O 1
ATOM 688 N N . ILE A 1 90 ? -8.749 -31.238 -7.693 1.00 75.75 90 ILE A N 1
ATOM 689 C CA . ILE A 1 90 ? -10.008 -30.722 -7.144 1.00 75.75 90 ILE A CA 1
ATOM 690 C C . ILE A 1 90 ? -10.436 -29.511 -7.972 1.00 75.75 90 ILE A C 1
ATOM 692 O O . ILE A 1 90 ? -9.827 -28.446 -7.863 1.00 75.75 90 ILE A O 1
ATOM 696 N N . ASN A 1 91 ? -11.469 -29.689 -8.796 1.00 75.56 91 ASN A N 1
ATOM 697 C CA . ASN A 1 91 ? -12.053 -28.629 -9.619 1.00 75.56 91 ASN A CA 1
ATOM 698 C C . ASN A 1 91 ? -13.037 -27.783 -8.798 1.00 75.56 91 ASN A C 1
ATOM 700 O O . ASN A 1 91 ? -13.862 -28.345 -8.077 1.00 75.56 91 ASN A O 1
ATOM 704 N N . GLN A 1 92 ? -12.980 -26.463 -8.957 1.00 79.00 92 GLN A N 1
ATOM 705 C CA . GLN A 1 92 ? -13.897 -25.499 -8.354 1.00 79.00 92 GLN A CA 1
ATOM 706 C C . GLN A 1 92 ? -14.211 -24.377 -9.354 1.00 79.00 92 GLN A C 1
ATOM 708 O O . GLN A 1 92 ? -13.303 -23.793 -9.948 1.00 79.00 92 GLN A O 1
ATOM 713 N N . ASP A 1 93 ? -15.493 -24.051 -9.501 1.00 79.50 93 ASP A N 1
ATOM 714 C CA . ASP A 1 93 ? -15.957 -22.916 -10.302 1.00 79.50 93 ASP A CA 1
ATOM 715 C C . ASP A 1 93 ? -16.074 -21.667 -9.414 1.00 79.50 93 ASP A C 1
ATOM 717 O O . ASP A 1 93 ? -16.554 -21.743 -8.280 1.00 79.50 93 ASP A O 1
ATOM 721 N N . MET A 1 94 ? -15.637 -20.517 -9.934 1.00 86.31 94 MET A N 1
ATOM 722 C CA . MET A 1 94 ? -15.568 -19.235 -9.221 1.00 86.31 94 MET A CA 1
ATOM 723 C C . MET A 1 94 ? -16.201 -18.123 -10.071 1.00 86.31 94 MET A C 1
ATOM 725 O O . MET A 1 94 ? -15.534 -17.478 -10.883 1.00 86.31 94 MET A O 1
ATOM 729 N N . VAL A 1 95 ? -17.505 -17.894 -9.905 1.00 87.75 95 VAL A N 1
ATOM 730 C CA . VAL A 1 95 ? -18.242 -16.852 -10.643 1.00 87.75 95 VAL A CA 1
ATOM 731 C C . VAL A 1 95 ? -18.067 -15.486 -9.975 1.00 87.75 95 VAL A C 1
ATOM 733 O O . VAL A 1 95 ? -18.547 -15.269 -8.864 1.00 87.75 95 VAL A O 1
ATOM 736 N N . ILE A 1 96 ? -17.433 -14.539 -10.669 1.00 89.56 96 ILE A N 1
ATOM 737 C CA . ILE A 1 96 ? -17.214 -13.167 -10.193 1.00 89.56 96 ILE A CA 1
ATOM 738 C C . ILE A 1 96 ? -18.038 -12.154 -10.995 1.00 89.56 96 ILE A C 1
ATOM 740 O O . ILE A 1 96 ? -18.033 -12.152 -12.224 1.00 89.56 96 ILE A O 1
ATOM 744 N N . SER A 1 97 ? -18.738 -11.250 -10.304 1.00 89.69 97 SER A N 1
ATOM 745 C CA . SER A 1 97 ? -19.469 -10.158 -10.963 1.00 89.69 97 SER A CA 1
ATOM 746 C C . SER A 1 97 ? -18.545 -8.973 -11.267 1.00 89.69 97 SER A C 1
ATOM 748 O O . SER A 1 97 ? -17.823 -8.528 -10.367 1.00 89.69 97 SER A O 1
ATOM 750 N N . PRO A 1 98 ? -18.625 -8.378 -12.473 1.00 88.81 98 PRO A N 1
ATOM 751 C CA . PRO A 1 98 ? -18.156 -7.019 -12.722 1.00 88.81 98 PRO A CA 1
ATOM 752 C C . PRO A 1 98 ? -18.770 -6.034 -11.721 1.00 88.81 98 PRO A C 1
ATOM 754 O O . PRO A 1 98 ? -19.889 -6.249 -11.237 1.00 88.81 98 PRO A O 1
ATOM 757 N N . ARG A 1 99 ? -18.061 -4.944 -11.420 1.00 86.31 99 ARG A N 1
ATOM 758 C CA . ARG A 1 99 ? -18.575 -3.879 -10.548 1.00 86.31 99 ARG A CA 1
ATOM 759 C C . ARG A 1 99 ? -19.758 -3.166 -11.199 1.00 86.31 99 ARG A C 1
ATOM 761 O O . ARG A 1 99 ? -19.746 -2.899 -12.398 1.00 86.31 99 ARG A O 1
ATOM 768 N N . LEU A 1 100 ? -20.769 -2.846 -10.396 1.00 85.62 100 LEU A N 1
ATOM 769 C CA . LEU A 1 100 ? -21.884 -2.002 -10.813 1.00 85.62 100 LEU A CA 1
ATOM 770 C C . LEU A 1 100 ? -21.483 -0.523 -10.718 1.00 85.62 100 LEU A C 1
ATOM 772 O O . LEU A 1 100 ? -20.797 -0.122 -9.778 1.00 85.62 100 LEU A O 1
ATOM 776 N N . SER A 1 101 ? -21.951 0.285 -11.668 1.00 73.50 101 SER A N 1
ATOM 777 C CA . SER A 1 101 ? -21.783 1.744 -11.672 1.00 73.50 101 SER A CA 1
ATOM 778 C C . SER A 1 101 ? -23.102 2.424 -11.311 1.00 73.50 101 SER A C 1
ATOM 780 O O . SER A 1 101 ? -24.142 2.058 -11.858 1.00 73.50 101 SER A O 1
ATOM 782 N N . LEU A 1 102 ? -23.067 3.430 -10.434 1.00 71.25 102 LEU A N 1
ATOM 783 C CA . LEU A 1 102 ? -24.238 4.255 -10.111 1.00 71.25 102 LEU A CA 1
ATOM 784 C C . LEU A 1 102 ? -24.723 5.034 -11.343 1.00 71.25 102 LEU A C 1
ATOM 786 O O . LEU A 1 102 ? -23.912 5.515 -12.139 1.00 71.25 102 LEU A O 1
ATOM 790 N N . ARG A 1 103 ? -26.045 5.199 -11.487 1.00 59.66 103 ARG A N 1
ATOM 791 C CA . ARG A 1 103 ? -26.660 5.906 -12.622 1.00 59.66 103 ARG A CA 1
ATOM 792 C C . ARG A 1 103 ? -27.296 7.219 -12.158 1.00 59.66 103 ARG A C 1
ATOM 794 O O . ARG A 1 103 ? -28.511 7.374 -12.152 1.00 59.66 103 ARG A O 1
ATOM 801 N N . GLY A 1 104 ? -26.454 8.173 -11.765 1.00 67.12 104 GLY A N 1
ATOM 802 C CA . GLY A 1 104 ? -26.899 9.403 -11.104 1.00 67.12 104 GLY A CA 1
ATOM 803 C C . GLY A 1 104 ? -27.154 9.149 -9.618 1.00 67.12 104 GLY A C 1
ATOM 804 O O . GLY A 1 104 ? -26.286 8.601 -8.944 1.00 67.12 104 GLY A O 1
ATOM 805 N N . SER A 1 105 ? -28.325 9.540 -9.113 1.00 61.94 105 SER A N 1
ATOM 806 C CA . SER A 1 105 ? -28.767 9.256 -7.736 1.00 61.94 105 SER A CA 1
ATOM 807 C C . SER A 1 105 ? -29.342 7.849 -7.541 1.00 61.94 105 SER A C 1
ATOM 809 O O . SER A 1 105 ? -29.565 7.440 -6.406 1.00 61.94 105 SER A O 1
ATOM 811 N N . ASP A 1 106 ? -29.615 7.133 -8.633 1.00 70.94 106 ASP A N 1
ATOM 812 C CA . ASP A 1 106 ? -30.296 5.842 -8.618 1.00 70.94 106 ASP A CA 1
ATOM 813 C C . ASP A 1 106 ? -29.308 4.677 -8.424 1.00 70.94 106 ASP A C 1
ATOM 815 O O . ASP A 1 106 ? -28.318 4.541 -9.157 1.00 70.94 106 ASP A O 1
ATOM 819 N N . ASP A 1 107 ? -29.597 3.819 -7.440 1.00 83.81 107 ASP A N 1
ATOM 820 C CA . ASP A 1 107 ? -28.809 2.621 -7.127 1.00 83.81 107 ASP A CA 1
ATOM 821 C C . ASP A 1 107 ? -29.131 1.456 -8.087 1.00 83.81 107 ASP A C 1
ATOM 823 O O . ASP A 1 107 ? -30.163 1.428 -8.772 1.00 83.81 107 ASP A O 1
ATOM 827 N N . MET A 1 108 ? -28.239 0.467 -8.135 1.00 89.00 108 MET A N 1
ATOM 828 C CA . MET A 1 108 ? -28.431 -0.764 -8.902 1.00 89.00 108 MET A CA 1
ATOM 829 C C . MET A 1 108 ? -28.060 -1.987 -8.070 1.00 89.00 108 MET A C 1
ATOM 831 O O . MET A 1 108 ? -27.086 -1.969 -7.317 1.00 89.00 108 MET A O 1
ATOM 835 N N . TYR A 1 109 ? -28.795 -3.075 -8.286 1.00 92.12 109 TYR A N 1
ATOM 836 C CA . TYR A 1 109 ? -28.579 -4.361 -7.630 1.00 92.12 109 TYR A CA 1
ATOM 837 C C . TYR A 1 109 ? -28.361 -5.444 -8.680 1.00 92.12 109 TYR A C 1
ATOM 839 O O . TYR A 1 109 ? -28.971 -5.402 -9.747 1.00 92.12 109 TYR A O 1
ATOM 847 N N . ARG A 1 110 ? -27.528 -6.438 -8.377 1.00 93.69 110 ARG A N 1
ATOM 848 C CA . ARG A 1 110 ? -27.362 -7.633 -9.211 1.00 93.69 110 ARG A CA 1
ATOM 849 C C . ARG A 1 110 ? -27.485 -8.888 -8.373 1.00 93.69 110 ARG A C 1
ATOM 851 O O . ARG A 1 110 ? -26.822 -9.016 -7.350 1.00 93.69 110 ARG A O 1
ATOM 858 N N . ILE A 1 111 ? -28.294 -9.816 -8.852 1.00 95.19 111 ILE A N 1
ATOM 859 C CA . ILE A 1 111 ? -28.540 -11.122 -8.262 1.00 95.19 111 ILE A CA 1
ATOM 860 C C . ILE A 1 111 ? -27.816 -12.139 -9.145 1.00 95.19 111 ILE A C 1
ATOM 862 O O . ILE A 1 111 ? -28.011 -12.121 -10.356 1.00 95.19 111 ILE A O 1
ATOM 866 N N . VAL A 1 112 ? -26.966 -12.980 -8.560 1.00 93.56 112 VAL A N 1
ATOM 867 C CA . VAL A 1 112 ? -26.211 -14.034 -9.256 1.00 93.56 112 VAL A CA 1
ATOM 868 C C . VAL A 1 112 ? -26.534 -15.371 -8.598 1.00 93.56 112 VAL A C 1
ATOM 870 O O . VAL A 1 112 ? -26.243 -15.571 -7.417 1.00 93.56 112 VAL A O 1
ATOM 873 N N . LEU A 1 113 ? -27.135 -16.278 -9.359 1.00 92.19 113 LEU A N 1
ATOM 874 C CA . LEU A 1 113 ? -27.449 -17.649 -8.978 1.00 92.19 113 LEU A CA 1
ATOM 875 C C . LEU A 1 113 ? -26.366 -18.591 -9.516 1.00 92.19 113 LEU A C 1
ATOM 877 O O . LEU A 1 113 ? -26.033 -18.574 -10.696 1.00 92.19 113 LEU A O 1
ATOM 881 N N . THR A 1 114 ? -25.847 -19.446 -8.642 1.00 89.19 114 THR A N 1
ATOM 882 C CA . THR A 1 114 ? -24.892 -20.524 -8.956 1.00 89.19 114 THR A CA 1
ATOM 883 C C . THR A 1 114 ? -25.351 -21.812 -8.287 1.00 89.19 114 THR A C 1
ATOM 885 O O . THR A 1 114 ? -25.961 -21.740 -7.220 1.00 89.19 114 THR A O 1
ATOM 888 N N . TRP A 1 115 ? -25.067 -22.979 -8.863 1.00 85.38 115 TRP A N 1
ATOM 889 C CA . TRP A 1 115 ? -25.475 -24.265 -8.282 1.00 85.38 115 TRP A CA 1
ATOM 890 C C . TRP A 1 115 ? -24.471 -25.388 -8.562 1.00 85.38 115 TRP A C 1
ATOM 892 O O . TRP A 1 115 ? -23.411 -25.164 -9.143 1.00 85.38 115 TRP A O 1
ATOM 902 N N . GLY A 1 116 ? -24.753 -26.594 -8.066 1.00 76.50 116 GLY A N 1
ATOM 903 C CA . GLY A 1 116 ? -23.930 -27.779 -8.286 1.00 76.50 116 GLY A CA 1
ATOM 904 C C . GLY A 1 116 ? -24.071 -28.372 -9.692 1.00 76.50 116 GLY A C 1
ATOM 905 O O . GLY A 1 116 ? -24.801 -27.884 -10.543 1.00 76.50 116 GLY A O 1
ATOM 906 N N . ARG A 1 117 ? -23.409 -29.508 -9.934 1.00 71.12 117 ARG A N 1
ATOM 907 C CA . ARG A 1 117 ? -23.431 -30.214 -11.235 1.00 71.12 117 ARG A CA 1
ATOM 908 C C . ARG A 1 117 ? -24.804 -30.808 -11.617 1.00 71.12 117 ARG A C 1
ATOM 910 O O . ARG A 1 117 ? -24.965 -31.330 -12.720 1.00 71.12 117 ARG A O 1
ATOM 917 N N . VAL A 1 118 ? -25.748 -30.833 -10.680 1.00 68.88 118 VAL A N 1
ATOM 918 C CA . VAL A 1 118 ? -27.098 -31.390 -10.817 1.00 68.88 118 VAL A CA 1
ATOM 919 C C . VAL A 1 118 ? -28.058 -30.379 -10.176 1.00 68.88 118 VAL A C 1
ATOM 921 O O . VAL A 1 118 ? -27.765 -29.952 -9.065 1.00 68.88 118 VAL A O 1
ATOM 924 N N . PRO A 1 119 ? -29.184 -29.996 -10.809 1.00 73.12 119 PRO A N 1
ATOM 925 C CA . PRO A 1 119 ? -29.576 -30.318 -12.181 1.00 73.12 119 PRO A CA 1
ATOM 926 C C . PRO A 1 119 ? -28.603 -29.703 -13.200 1.00 73.12 119 PRO A C 1
ATOM 928 O O . PRO A 1 119 ? -27.671 -28.995 -12.834 1.00 73.12 119 PRO A O 1
ATOM 931 N N . LYS A 1 120 ? -28.824 -29.952 -14.495 1.00 74.81 120 LYS A N 1
ATOM 932 C CA . LYS A 1 120 ? -28.094 -29.220 -15.543 1.00 74.81 120 LYS A CA 1
ATOM 933 C C . LYS A 1 120 ? -28.494 -27.732 -15.589 1.00 74.81 120 LYS A C 1
ATOM 935 O O . LYS A 1 120 ? -27.738 -26.951 -16.145 1.00 74.81 120 LYS A O 1
ATOM 940 N N . ASP A 1 121 ? -29.659 -27.384 -15.042 1.00 83.06 121 ASP A N 1
ATOM 941 C CA . ASP A 1 121 ? -30.443 -26.207 -15.424 1.00 83.06 121 ASP A CA 1
ATOM 942 C C . ASP A 1 121 ? -31.367 -25.753 -14.265 1.00 83.06 121 ASP A C 1
ATOM 944 O O . ASP A 1 121 ? -32.057 -26.604 -13.678 1.00 83.06 121 ASP A O 1
ATOM 948 N N . LEU A 1 122 ? -31.357 -24.457 -13.922 1.00 87.75 122 LEU A N 1
ATOM 949 C CA . LEU A 1 122 ? -32.120 -23.814 -12.834 1.00 87.75 122 LEU A CA 1
ATOM 950 C C . LEU A 1 122 ? -32.520 -22.379 -13.211 1.00 87.75 122 LEU A C 1
ATOM 952 O O . LEU A 1 122 ? -31.687 -21.477 -13.138 1.00 87.75 122 LEU A O 1
ATOM 956 N N . ASP A 1 123 ? -33.809 -22.154 -13.464 1.00 87.44 123 ASP A N 1
ATOM 957 C CA . ASP A 1 123 ? -34.315 -20.814 -13.756 1.00 87.44 123 ASP A CA 1
ATOM 958 C C . ASP A 1 123 ? -34.266 -19.883 -12.524 1.00 87.44 123 ASP A C 1
ATOM 960 O O . ASP A 1 123 ? -34.661 -20.260 -11.409 1.00 87.44 123 ASP A O 1
ATOM 964 N N . SER A 1 124 ? -33.977 -18.606 -12.753 1.00 92.12 124 SER A N 1
ATOM 965 C CA . SER A 1 124 ? -34.240 -17.498 -11.835 1.00 92.12 124 SER A CA 1
ATOM 966 C C . SER A 1 124 ? -35.420 -16.630 -12.296 1.00 92.12 124 SER A C 1
ATOM 968 O O . SER A 1 124 ? -35.632 -16.375 -13.481 1.00 92.12 124 SER A O 1
ATOM 970 N N . TYR A 1 125 ? -36.230 -16.180 -11.333 1.00 92.38 125 TYR A N 1
ATOM 971 C CA . TYR A 1 125 ? -37.444 -15.400 -11.575 1.00 92.38 125 TYR A CA 1
ATOM 972 C C . TYR A 1 125 ? -37.511 -14.177 -10.650 1.00 92.38 125 TYR A C 1
ATOM 974 O O . TYR A 1 125 ? -37.381 -14.305 -9.430 1.00 92.38 125 TYR A O 1
ATOM 982 N N . VAL A 1 126 ? -37.836 -13.006 -11.208 1.00 93.06 126 VAL A N 1
ATOM 983 C CA . VAL A 1 126 ? -38.307 -11.832 -10.446 1.00 93.06 126 VAL A CA 1
ATOM 984 C C . VAL A 1 126 ? -39.766 -11.549 -10.780 1.00 93.06 126 VAL A C 1
ATOM 986 O O . VAL A 1 126 ? -40.082 -11.225 -11.921 1.00 93.06 126 VAL A O 1
ATOM 989 N N . ILE A 1 127 ? -40.654 -11.581 -9.786 1.00 90.06 127 ILE A N 1
ATOM 990 C CA . ILE A 1 127 ? -42.021 -11.058 -9.918 1.00 90.06 127 ILE A CA 1
ATOM 991 C C . ILE A 1 127 ? -41.980 -9.537 -9.779 1.00 90.06 127 ILE A C 1
ATOM 993 O O . ILE A 1 127 ? -41.428 -9.019 -8.801 1.00 90.06 127 ILE A O 1
ATOM 997 N N . THR A 1 128 ? -42.600 -8.828 -10.722 1.00 87.00 128 THR A N 1
ATOM 998 C CA . THR A 1 128 ? -42.786 -7.377 -10.656 1.00 87.00 128 THR A CA 1
ATOM 999 C C . THR A 1 128 ? -44.233 -7.032 -10.273 1.00 87.00 128 THR A C 1
ATOM 1001 O O . THR A 1 128 ? -45.163 -7.779 -10.585 1.00 87.00 128 THR A O 1
ATOM 1004 N N . PRO A 1 129 ? -44.462 -5.885 -9.614 1.00 83.38 129 PRO A N 1
ATOM 1005 C CA . PRO A 1 129 ? -45.798 -5.344 -9.366 1.00 83.38 129 PRO A CA 1
ATOM 1006 C C . PRO A 1 129 ? -46.323 -4.518 -10.560 1.00 83.38 129 PRO A C 1
ATOM 1008 O O . PRO A 1 129 ? -47.319 -3.805 -10.433 1.00 83.38 129 PRO A O 1
ATOM 1011 N N . TRP A 1 130 ? -45.637 -4.548 -11.708 1.00 84.69 130 TRP A N 1
ATOM 1012 C CA . TRP A 1 130 ? -45.914 -3.675 -12.848 1.00 84.69 130 TRP A CA 1
ATOM 1013 C C . TRP A 1 130 ? -47.062 -4.214 -13.728 1.00 84.69 130 TRP A C 1
ATOM 1015 O O . TRP A 1 130 ? -47.222 -5.431 -13.851 1.00 84.69 130 TRP A O 1
ATOM 1025 N N . PRO A 1 131 ? -47.876 -3.343 -14.363 1.00 76.12 131 PRO A N 1
ATOM 1026 C CA . PRO A 1 131 ? -48.975 -3.784 -15.220 1.00 76.12 131 PRO A CA 1
ATOM 1027 C C . PRO A 1 131 ? -48.482 -4.606 -16.416 1.00 76.12 131 PRO A C 1
ATOM 1029 O O . PRO A 1 131 ? -47.541 -4.206 -17.099 1.00 76.12 131 PRO A O 1
ATOM 1032 N N . ARG A 1 132 ? -49.197 -5.689 -16.752 1.00 73.25 132 ARG A N 1
ATOM 1033 C CA . ARG A 1 132 ? -48.925 -6.580 -17.907 1.00 73.25 132 ARG A CA 1
ATOM 1034 C C . ARG A 1 132 ? -49.195 -5.947 -19.287 1.00 73.25 132 ARG A C 1
ATOM 1036 O O . ARG A 1 132 ? -49.385 -6.646 -20.277 1.00 73.25 132 ARG A O 1
ATOM 1043 N N . GLU A 1 133 ? -49.217 -4.621 -19.337 1.00 66.81 133 GLU A N 1
ATOM 1044 C CA . GLU A 1 133 ? -49.528 -3.783 -20.499 1.00 66.81 133 GLU A CA 1
ATOM 1045 C C . GLU A 1 133 ? -48.394 -2.786 -20.814 1.00 66.81 133 GLU A C 1
ATOM 1047 O O . GLU A 1 133 ? -48.400 -2.172 -21.878 1.00 66.81 133 GLU A O 1
ATOM 1052 N N . SER A 1 134 ? -47.396 -2.636 -19.925 1.00 65.81 134 SER A N 1
ATOM 1053 C CA . SER A 1 134 ? -46.153 -1.911 -20.228 1.00 65.81 134 SER A CA 1
ATOM 1054 C C . SER A 1 134 ? -45.134 -2.826 -20.927 1.00 65.81 134 SER A C 1
ATOM 1056 O O . SER A 1 134 ? -45.453 -3.929 -21.375 1.00 65.81 134 SER A O 1
ATOM 1058 N N . GLU A 1 135 ? -43.867 -2.411 -20.977 1.00 75.69 135 GLU A N 1
ATOM 1059 C CA . GLU A 1 135 ? -42.719 -3.215 -21.426 1.00 75.69 135 GLU A CA 1
ATOM 1060 C C . GLU A 1 135 ? -42.378 -4.371 -20.448 1.00 75.69 135 GLU A C 1
ATOM 1062 O O . GLU A 1 135 ? -41.218 -4.626 -20.149 1.00 75.69 135 GLU A O 1
ATOM 1067 N N . CYS A 1 136 ? -43.391 -5.051 -19.897 1.00 79.69 136 CYS A N 1
ATOM 1068 C CA . CYS A 1 136 ? -43.298 -6.152 -18.934 1.00 79.69 136 CYS A CA 1
ATOM 1069 C C . CYS A 1 136 ? -44.489 -7.122 -19.108 1.00 79.69 136 CYS A C 1
ATOM 1071 O O . CYS A 1 136 ? -45.307 -7.317 -18.209 1.00 79.69 136 CYS A O 1
ATOM 1073 N N . LYS A 1 137 ? -44.618 -7.714 -20.305 1.00 67.88 137 LYS A N 1
ATOM 1074 C CA . LYS A 1 137 ? -45.792 -8.497 -20.767 1.00 67.88 137 LYS A CA 1
ATOM 1075 C C . LYS A 1 137 ? -46.245 -9.609 -19.803 1.00 67.88 137 LYS A C 1
ATOM 1077 O O . LYS A 1 137 ? -47.430 -9.898 -19.675 1.00 67.88 137 LYS A O 1
ATOM 1082 N N . SER A 1 138 ? -45.291 -10.236 -19.126 1.00 70.62 138 SER A N 1
ATOM 1083 C CA . SER A 1 138 ? -45.458 -11.321 -18.149 1.00 70.62 138 SER A CA 1
ATOM 1084 C C . SER A 1 138 ? -45.803 -10.835 -16.730 1.00 70.62 138 SER A C 1
ATOM 1086 O O . SER A 1 138 ? -46.392 -11.581 -15.940 1.00 70.62 138 SER A O 1
ATOM 1088 N N . GLY A 1 139 ? -45.423 -9.603 -16.373 1.00 80.75 139 GLY A N 1
ATOM 1089 C CA . GLY A 1 139 ? -45.284 -9.159 -14.979 1.00 80.75 139 GLY A CA 1
ATOM 1090 C C . GLY A 1 139 ? -44.130 -9.847 -14.226 1.00 80.75 139 GLY A C 1
ATOM 1091 O O . GLY A 1 139 ? -44.107 -9.831 -12.999 1.00 80.75 139 GLY A O 1
ATOM 1092 N N . MET A 1 140 ? -43.220 -10.534 -14.931 1.00 87.19 140 MET A N 1
ATOM 1093 C CA . MET A 1 140 ? -42.143 -11.343 -14.338 1.00 87.19 140 MET A CA 1
ATOM 1094 C C . MET A 1 140 ? -40.917 -11.407 -15.260 1.00 87.19 140 MET A C 1
ATOM 1096 O O . MET A 1 140 ? -41.081 -11.656 -16.454 1.00 87.19 140 MET A O 1
ATOM 1100 N N . VAL A 1 141 ? -39.706 -11.262 -14.722 1.00 90.50 141 VAL A N 1
ATOM 1101 C CA . VAL A 1 141 ? -38.449 -11.455 -15.471 1.00 90.50 141 VAL A CA 1
ATOM 1102 C C . VAL A 1 141 ? -37.928 -12.874 -15.273 1.00 90.50 141 VAL A C 1
ATOM 1104 O O . VAL A 1 141 ? -37.770 -13.290 -14.128 1.00 90.50 141 VAL A O 1
ATOM 1107 N N . PHE A 1 142 ? -37.721 -13.588 -16.385 1.00 89.25 142 PHE A N 1
ATOM 1108 C CA . PHE A 1 142 ? -37.223 -14.971 -16.528 1.00 89.25 142 PHE A CA 1
ATOM 1109 C C . PHE A 1 142 ? -36.947 -15.254 -18.027 1.00 89.25 142 PHE A C 1
ATOM 1111 O O . PHE A 1 142 ? -37.103 -14.336 -18.833 1.00 89.25 142 PHE A O 1
ATOM 1118 N N . PHE A 1 143 ? -36.589 -16.480 -18.438 1.00 84.50 143 PHE A N 1
ATOM 1119 C CA . PHE A 1 143 ? -36.156 -16.789 -19.820 1.00 84.50 143 PHE A CA 1
ATOM 1120 C C . PHE A 1 143 ? -37.113 -16.327 -20.951 1.00 84.50 143 PHE A C 1
ATOM 1122 O O . PHE A 1 143 ? -36.655 -15.788 -21.954 1.00 84.50 143 PHE A O 1
ATOM 1129 N N . ASP A 1 144 ? -38.439 -16.467 -20.804 1.00 80.69 144 ASP A N 1
ATOM 1130 C CA . ASP A 1 144 ? -39.441 -16.046 -21.819 1.00 80.69 144 ASP A CA 1
ATOM 1131 C C . ASP A 1 144 ? -39.798 -14.543 -21.715 1.00 80.69 144 ASP A C 1
ATOM 1133 O O . ASP A 1 144 ? -40.516 -13.972 -22.536 1.00 80.69 144 ASP A O 1
ATOM 1137 N N . GLY A 1 145 ? -39.284 -13.873 -20.681 1.00 83.31 145 GLY A N 1
ATOM 1138 C CA . GLY A 1 145 ? -39.560 -12.481 -20.336 1.00 83.31 145 GLY A CA 1
ATOM 1139 C C . GLY A 1 145 ? -38.307 -11.757 -19.855 1.00 83.31 145 GLY A C 1
ATOM 1140 O O . GLY A 1 145 ? -38.353 -11.102 -18.819 1.00 83.31 145 GLY A O 1
ATOM 1141 N N . GLN A 1 146 ? -37.190 -11.887 -20.580 1.00 87.56 146 GLN A N 1
ATOM 1142 C CA . GLN A 1 146 ? -35.837 -11.505 -20.126 1.00 87.56 146 GLN A CA 1
ATOM 1143 C C . GLN A 1 146 ? -35.669 -10.032 -19.704 1.00 87.56 146 GLN A C 1
ATOM 1145 O O . GLN A 1 146 ? -34.674 -9.682 -19.073 1.00 87.56 146 GLN A O 1
ATOM 1150 N N . ARG A 1 147 ? -36.626 -9.155 -20.026 1.00 88.81 147 ARG A N 1
ATOM 1151 C CA . ARG A 1 147 ? -36.638 -7.750 -19.611 1.00 88.81 147 ARG A CA 1
ATOM 1152 C C . ARG A 1 147 ? -38.036 -7.304 -19.205 1.00 88.81 147 ARG A C 1
ATOM 1154 O O . ARG A 1 147 ? -39.007 -7.537 -19.925 1.00 88.81 147 ARG A O 1
ATOM 1161 N N . CYS A 1 148 ? -38.097 -6.570 -18.100 1.00 89.75 148 CYS A N 1
ATOM 1162 C CA . CYS A 1 148 ? -39.234 -5.743 -17.718 1.00 89.75 148 CYS A CA 1
ATOM 1163 C C . CYS A 1 148 ? -38.789 -4.287 -17.546 1.00 89.75 148 CYS A C 1
ATOM 1165 O O . CYS A 1 148 ? -37.744 -4.019 -16.949 1.00 89.75 148 CYS A O 1
ATOM 1167 N N . GLN A 1 149 ? -39.605 -3.341 -18.013 1.00 86.88 149 GLN A N 1
ATOM 1168 C CA . GLN A 1 149 ? -39.351 -1.909 -17.849 1.00 86.88 149 GLN A CA 1
ATOM 1169 C C . GLN A 1 149 ? -40.628 -1.119 -17.502 1.00 86.88 149 GLN A C 1
ATOM 1171 O O . GLN A 1 149 ? -41.724 -1.382 -18.012 1.00 86.88 149 GLN A O 1
ATOM 1176 N N . GLN A 1 150 ? -40.465 -0.130 -16.617 1.00 84.88 150 GLN A N 1
ATOM 1177 C CA . GLN A 1 150 ? -41.478 0.864 -16.267 1.00 84.88 150 GLN A CA 1
ATOM 1178 C C . GLN A 1 150 ? -40.813 2.245 -16.127 1.00 84.88 150 GLN A C 1
ATOM 1180 O O . GLN A 1 150 ? -40.123 2.535 -15.151 1.00 84.88 150 GLN A O 1
ATOM 1185 N N . GLY A 1 151 ? -41.011 3.114 -17.122 1.00 82.44 151 GLY A N 1
ATOM 1186 C CA . GLY A 1 151 ? -40.363 4.428 -17.167 1.00 82.44 151 GLY A CA 1
ATOM 1187 C C . GLY A 1 151 ? -38.840 4.304 -17.293 1.00 82.44 151 GLY A C 1
ATOM 1188 O O . GLY A 1 151 ? -38.343 3.705 -18.246 1.00 82.44 151 GLY A O 1
ATOM 1189 N N . SER A 1 152 ? -38.107 4.876 -16.334 1.00 80.25 152 SER A N 1
ATOM 1190 C CA . SER A 1 152 ? -36.645 4.763 -16.213 1.00 80.25 152 SER A CA 1
ATOM 1191 C C . SER A 1 152 ? -36.168 3.475 -15.527 1.00 80.25 152 SER A C 1
ATOM 1193 O O . SER A 1 152 ? -34.978 3.165 -15.614 1.00 80.25 152 SER A O 1
ATOM 1195 N N . GLN A 1 153 ? -37.066 2.749 -14.852 1.00 87.75 153 GLN A N 1
ATOM 1196 C CA . GLN A 1 153 ? -36.750 1.571 -14.041 1.00 87.75 153 GLN A CA 1
ATOM 1197 C C . GLN A 1 153 ? -36.685 0.316 -14.922 1.00 87.75 153 GLN A C 1
ATOM 1199 O O . GLN A 1 153 ? -37.609 0.075 -15.704 1.00 87.75 153 GLN A O 1
ATOM 1204 N N . THR A 1 154 ? -35.631 -0.501 -14.798 1.00 89.75 154 THR A N 1
ATOM 1205 C CA . THR A 1 154 ? -35.489 -1.757 -15.568 1.00 89.75 154 THR A CA 1
ATOM 1206 C C . THR A 1 154 ? -35.079 -2.929 -14.687 1.00 89.75 154 THR A C 1
ATOM 1208 O O . THR A 1 154 ? -34.385 -2.768 -13.681 1.00 89.75 154 THR A O 1
ATOM 1211 N N . ILE A 1 155 ? -35.518 -4.124 -15.076 1.00 91.69 155 ILE A N 1
ATOM 1212 C CA . ILE A 1 155 ? -35.056 -5.400 -14.531 1.00 91.69 155 ILE A CA 1
ATOM 1213 C C . ILE A 1 155 ? -34.736 -6.290 -15.728 1.00 91.69 155 ILE A C 1
ATOM 1215 O O . ILE A 1 155 ? -35.590 -6.495 -16.592 1.00 91.69 155 ILE A O 1
ATOM 1219 N N . ASP A 1 156 ? -33.497 -6.764 -15.779 1.00 91.44 156 ASP A N 1
ATOM 1220 C CA . ASP A 1 156 ? -32.888 -7.432 -16.926 1.00 91.44 156 ASP A CA 1
ATOM 1221 C C . ASP A 1 156 ? -32.267 -8.763 -16.481 1.00 91.44 156 ASP A C 1
ATOM 1223 O O . ASP A 1 156 ? -31.455 -8.767 -15.557 1.00 91.44 156 ASP A O 1
ATOM 1227 N N . LEU A 1 157 ? -32.609 -9.871 -17.139 1.00 91.44 157 LEU A N 1
ATOM 1228 C CA . LEU A 1 157 ? -31.867 -11.133 -17.070 1.00 91.44 157 LEU A CA 1
ATOM 1229 C C . LEU A 1 157 ? -30.627 -10.982 -17.966 1.00 91.44 157 LEU A C 1
ATOM 1231 O O . LEU A 1 157 ? -30.729 -11.062 -19.188 1.00 91.44 157 LEU A O 1
ATOM 1235 N N . ASP A 1 158 ? -29.468 -10.682 -17.369 1.00 88.06 158 ASP A N 1
ATOM 1236 C CA . ASP A 1 158 ? -28.207 -10.503 -18.102 1.00 88.06 158 ASP A CA 1
ATOM 1237 C C . ASP A 1 158 ? -27.648 -11.849 -18.606 1.00 88.06 158 ASP A C 1
ATOM 1239 O O . ASP A 1 158 ? -26.971 -11.879 -19.634 1.00 88.06 158 ASP A O 1
ATOM 1243 N N . VAL A 1 159 ? -27.891 -12.949 -17.873 1.00 87.31 159 VAL A N 1
ATOM 1244 C CA . VAL A 1 159 ? -27.444 -14.309 -18.229 1.00 87.31 159 VAL A CA 1
ATOM 1245 C C . VAL A 1 159 ? -28.496 -15.352 -17.857 1.00 87.31 159 VAL A C 1
ATOM 1247 O O . VAL A 1 159 ? -28.960 -15.396 -16.720 1.00 87.31 159 VAL A O 1
ATOM 1250 N N . ASP A 1 160 ? -28.778 -16.208 -18.833 1.00 85.19 160 ASP A N 1
ATOM 1251 C CA . ASP A 1 160 ? -29.626 -17.402 -18.828 1.00 85.19 160 ASP A CA 1
ATOM 1252 C C . ASP A 1 160 ? -28.686 -18.587 -19.141 1.00 85.19 160 ASP A C 1
ATOM 1254 O O . ASP A 1 160 ? -27.948 -18.538 -20.134 1.00 85.19 160 ASP A O 1
ATOM 1258 N N . ALA A 1 161 ? -28.582 -19.573 -18.241 1.00 79.62 161 ALA A N 1
ATOM 1259 C CA . ALA A 1 161 ? -27.462 -20.523 -18.219 1.00 79.62 161 ALA A CA 1
ATOM 1260 C C . ALA A 1 161 ? -27.909 -21.975 -18.050 1.00 79.62 161 ALA A C 1
ATOM 1262 O O . ALA A 1 161 ? -27.744 -22.599 -17.002 1.00 79.62 161 ALA A O 1
ATOM 1263 N N . THR A 1 162 ? -28.384 -22.542 -19.153 1.00 72.69 162 THR A N 1
ATOM 1264 C CA . THR A 1 162 ? -28.927 -23.904 -19.210 1.00 72.69 162 THR A CA 1
ATOM 1265 C C . THR A 1 162 ? -27.898 -25.037 -19.045 1.00 72.69 162 THR A C 1
ATOM 1267 O O . THR A 1 162 ? -28.210 -26.175 -19.404 1.00 72.69 162 THR A O 1
ATOM 1270 N N . ASP A 1 163 ? -26.665 -24.804 -18.559 1.00 62.91 163 ASP A N 1
ATOM 1271 C CA . ASP A 1 163 ? -25.668 -25.865 -18.337 1.00 62.91 163 ASP A CA 1
ATOM 1272 C C . ASP A 1 163 ? -24.791 -25.783 -17.063 1.00 62.91 163 ASP A C 1
ATOM 1274 O O . ASP A 1 163 ? -24.040 -24.846 -16.800 1.00 62.91 163 ASP A O 1
ATOM 1278 N N . MET A 1 164 ? -24.805 -26.898 -16.324 1.00 67.69 164 MET A N 1
ATOM 1279 C CA . MET A 1 164 ? -23.912 -27.223 -15.205 1.00 67.69 164 MET A CA 1
ATOM 1280 C C . MET A 1 164 ? -24.003 -26.226 -14.043 1.00 67.69 164 MET A C 1
ATOM 1282 O O . MET A 1 164 ? -25.070 -26.120 -13.469 1.00 67.69 164 MET A O 1
ATOM 1286 N N . TYR A 1 165 ? -22.912 -25.577 -13.627 1.00 72.19 165 TYR A N 1
ATOM 1287 C CA . TYR A 1 165 ? -22.832 -24.843 -12.350 1.00 72.19 165 TYR A CA 1
ATOM 1288 C C . TYR A 1 165 ? -23.437 -23.416 -12.395 1.00 72.19 165 TYR A C 1
ATOM 1290 O O . TYR A 1 165 ? -23.286 -22.640 -11.443 1.00 72.19 165 TYR A O 1
ATOM 1298 N N . GLY A 1 166 ? -24.084 -23.048 -13.506 1.00 72.88 166 GLY A N 1
ATOM 1299 C CA . GLY A 1 166 ? -24.500 -21.680 -13.814 1.00 72.88 166 GLY A CA 1
ATOM 1300 C C . GLY A 1 166 ? -23.337 -20.792 -14.311 1.00 72.88 166 GLY A C 1
ATOM 1301 O O . GLY A 1 166 ? -22.289 -21.314 -14.731 1.00 72.88 166 GLY A O 1
ATOM 1302 N N . PRO A 1 167 ? -23.473 -19.450 -14.263 1.00 87.25 167 PRO A N 1
ATOM 1303 C CA . PRO A 1 167 ? -24.452 -18.690 -13.476 1.00 87.25 167 PRO A CA 1
ATOM 1304 C C . PRO A 1 167 ? -25.674 -18.184 -14.251 1.00 87.25 167 PRO A C 1
ATOM 1306 O O . PRO A 1 167 ? -25.546 -17.779 -15.401 1.00 87.25 167 PRO A O 1
ATOM 1309 N N . GLU A 1 168 ? -26.806 -18.041 -13.562 1.00 89.06 168 GLU A N 1
ATOM 1310 C CA . GLU A 1 168 ? -27.850 -17.094 -13.983 1.00 89.06 168 GLU A CA 1
ATOM 1311 C C . GLU A 1 168 ? -27.684 -15.752 -13.269 1.00 89.06 168 GLU A C 1
ATOM 1313 O O . GLU A 1 168 ? -27.307 -15.710 -12.094 1.00 89.06 168 GLU A O 1
ATOM 1318 N N . THR A 1 169 ? -27.993 -14.651 -13.956 1.00 92.94 169 THR A N 1
ATOM 1319 C CA . THR A 1 169 ? -27.772 -13.301 -13.423 1.00 92.94 169 THR A CA 1
ATOM 1320 C C . THR A 1 169 ? -28.876 -12.334 -13.828 1.00 92.94 169 THR A C 1
ATOM 1322 O O . THR A 1 169 ? -29.125 -12.144 -15.015 1.00 92.94 169 THR A O 1
ATOM 1325 N N . ILE A 1 170 ? -29.466 -11.647 -12.844 1.00 93.88 170 ILE A N 1
ATOM 1326 C CA . ILE A 1 170 ? -30.448 -10.568 -13.042 1.00 93.88 170 ILE A CA 1
ATOM 1327 C C . ILE A 1 170 ? -29.899 -9.251 -12.474 1.00 93.88 170 ILE A C 1
ATOM 1329 O O . ILE A 1 170 ? -29.533 -9.190 -11.298 1.00 93.88 170 ILE A O 1
ATOM 1333 N N . THR A 1 171 ? -29.909 -8.169 -13.257 1.00 93.19 171 THR A N 1
ATOM 1334 C CA . THR A 1 171 ? -29.619 -6.803 -12.783 1.00 93.19 171 THR A CA 1
ATOM 1335 C C . THR A 1 171 ? -30.898 -5.964 -12.709 1.00 93.19 171 THR A C 1
ATOM 1337 O O . THR A 1 171 ? -31.640 -5.820 -13.678 1.00 93.19 171 THR A O 1
ATOM 1340 N N . MET A 1 172 ? -31.121 -5.346 -11.550 1.00 91.81 172 MET A N 1
ATOM 1341 C CA . MET A 1 172 ? -32.185 -4.382 -11.262 1.00 91.81 172 MET A CA 1
ATOM 1342 C C . MET A 1 172 ? -31.606 -2.961 -11.269 1.00 91.81 172 MET A C 1
ATOM 1344 O O . MET A 1 172 ? -30.583 -2.706 -10.625 1.00 91.81 172 MET A O 1
ATOM 1348 N N . ARG A 1 173 ? -32.243 -2.020 -11.974 1.00 89.69 173 ARG A N 1
ATOM 1349 C CA . ARG A 1 173 ? -31.695 -0.678 -12.238 1.00 89.69 173 ARG A CA 1
ATOM 1350 C C . ARG A 1 173 ? -32.705 0.413 -11.888 1.00 89.69 173 ARG A C 1
ATOM 1352 O O . ARG A 1 173 ? -33.766 0.487 -12.507 1.00 89.69 173 ARG A O 1
ATOM 1359 N N . GLY A 1 174 ? -32.352 1.276 -10.931 1.00 80.38 174 GLY A N 1
ATOM 1360 C CA . GLY A 1 174 ? -33.131 2.468 -10.579 1.00 80.38 174 GLY A CA 1
ATOM 1361 C C . GLY A 1 174 ? -34.534 2.186 -10.048 1.00 80.38 174 GLY A C 1
ATOM 1362 O O . GLY A 1 174 ? -35.475 2.892 -10.397 1.00 80.38 174 GLY A O 1
ATOM 1363 N N . LEU A 1 175 ? -34.686 1.149 -9.221 1.00 82.81 175 LEU A N 1
ATOM 1364 C CA . LEU A 1 175 ? -35.955 0.854 -8.556 1.00 82.81 175 LEU A CA 1
ATOM 1365 C C . LEU A 1 175 ? -36.193 1.866 -7.425 1.00 82.81 175 LEU A C 1
ATOM 1367 O O . LEU A 1 175 ? -35.377 1.959 -6.511 1.00 82.81 175 LEU A O 1
ATOM 1371 N N . GLN A 1 176 ? -37.301 2.610 -7.487 1.00 73.06 176 GLN A N 1
ATOM 1372 C CA . GLN A 1 176 ? -37.604 3.710 -6.550 1.00 73.06 176 GLN A CA 1
ATOM 1373 C C . GLN A 1 176 ? -38.825 3.446 -5.647 1.00 73.06 176 GLN A C 1
ATOM 1375 O O . GLN A 1 176 ? -39.023 4.145 -4.654 1.00 73.06 176 GLN A O 1
ATOM 1380 N N . SER A 1 177 ? -39.673 2.469 -5.982 1.00 74.00 177 SER A N 1
ATOM 1381 C CA . SER A 1 177 ? -40.909 2.168 -5.246 1.00 74.00 177 SER A CA 1
ATOM 1382 C C . SER A 1 177 ? -41.453 0.763 -5.547 1.00 74.00 177 SER A C 1
ATOM 1384 O O . SER A 1 177 ? -40.994 0.096 -6.473 1.00 74.00 177 SER A O 1
ATOM 1386 N N . GLU A 1 178 ? -42.452 0.345 -4.758 1.00 81.44 178 GLU A N 1
ATOM 1387 C CA . GLU A 1 178 ? -43.110 -0.976 -4.772 1.00 81.44 178 GLU A CA 1
ATOM 1388 C C . GLU A 1 178 ? -42.214 -2.170 -4.352 1.00 81.44 178 GLU A C 1
ATOM 1390 O O . GLU A 1 178 ? -41.018 -2.034 -4.076 1.00 81.44 178 GLU A O 1
ATOM 1395 N N . THR A 1 179 ? -42.838 -3.349 -4.221 1.00 85.81 179 THR A N 1
ATOM 1396 C CA . THR A 1 179 ? -42.212 -4.596 -3.747 1.00 85.81 179 THR A CA 1
ATOM 1397 C C . THR A 1 179 ? -42.046 -5.607 -4.883 1.00 85.81 179 THR A C 1
ATOM 1399 O O . THR A 1 179 ? -42.999 -5.905 -5.603 1.00 85.81 179 THR A O 1
ATOM 1402 N N . PHE A 1 180 ? -40.857 -6.194 -4.982 1.00 90.25 180 PHE A N 1
ATOM 1403 C CA . PHE A 1 180 ? -40.473 -7.237 -5.937 1.00 90.25 180 PHE A CA 1
ATOM 1404 C C . PHE A 1 180 ? -40.186 -8.543 -5.182 1.00 90.25 180 PHE A C 1
ATOM 1406 O O . PHE A 1 180 ? -39.804 -8.496 -4.013 1.00 90.25 180 PHE A O 1
ATOM 1413 N N . ALA A 1 181 ? -40.335 -9.705 -5.819 1.00 91.50 181 ALA A N 1
ATOM 1414 C CA . ALA A 1 181 ? -40.026 -10.998 -5.190 1.00 91.50 181 ALA A CA 1
ATOM 1415 C C . ALA A 1 181 ? -39.131 -11.849 -6.091 1.00 91.50 181 ALA A C 1
ATOM 1417 O O . ALA A 1 181 ? -39.458 -12.041 -7.261 1.00 91.50 181 ALA A O 1
ATOM 1418 N N . TYR A 1 182 ? -38.030 -12.369 -5.546 1.00 94.62 182 TYR A N 1
ATOM 1419 C CA . TYR A 1 182 ? -37.085 -13.226 -6.262 1.00 94.62 182 TYR A CA 1
ATOM 1420 C C . TYR A 1 182 ? -37.194 -14.682 -5.800 1.00 94.62 182 TYR A C 1
ATOM 1422 O O . TYR A 1 182 ? -37.164 -14.988 -4.598 1.00 94.62 182 TYR A O 1
ATOM 1430 N N . TYR A 1 183 ? -37.287 -15.592 -6.766 1.00 93.25 183 TYR A N 1
ATOM 1431 C CA . TYR A 1 183 ? -37.315 -17.028 -6.526 1.00 93.25 183 TYR A CA 1
ATOM 1432 C C . TYR A 1 183 ? -36.543 -17.805 -7.594 1.00 93.25 183 TYR A C 1
ATOM 1434 O O . TYR A 1 183 ? -36.345 -17.336 -8.710 1.00 93.25 183 TYR A O 1
ATOM 1442 N N . VAL A 1 184 ? -36.124 -19.014 -7.232 1.00 92.69 184 VAL A N 1
ATOM 1443 C CA . VAL A 1 184 ? -35.444 -19.968 -8.117 1.00 92.69 184 VAL A CA 1
ATOM 1444 C C . VAL A 1 184 ? -36.388 -21.137 -8.392 1.00 92.69 184 VAL A C 1
ATOM 1446 O O . VAL A 1 184 ? -37.145 -21.537 -7.500 1.00 92.69 184 VAL A O 1
ATOM 1449 N N . HIS A 1 185 ? -36.368 -21.682 -9.606 1.00 88.44 185 HIS A N 1
ATOM 1450 C CA . HIS A 1 185 ? -37.228 -22.783 -10.034 1.00 88.44 185 HIS A CA 1
ATOM 1451 C C . HIS A 1 185 ? -36.415 -23.945 -10.616 1.00 88.44 185 HIS A C 1
ATOM 1453 O O . HIS A 1 185 ? -35.468 -23.761 -11.373 1.00 88.44 185 HIS A O 1
ATOM 1459 N N . ILE A 1 186 ? -36.801 -25.172 -10.262 1.00 84.31 186 ILE A N 1
ATOM 1460 C CA . ILE A 1 186 ? -36.242 -26.381 -10.864 1.00 84.31 186 ILE A CA 1
ATOM 1461 C C . ILE A 1 186 ? -37.048 -26.705 -12.126 1.00 84.31 186 ILE A C 1
ATOM 1463 O O . ILE A 1 186 ? -38.171 -27.206 -12.023 1.00 84.31 186 ILE A O 1
ATOM 1467 N N . TYR A 1 187 ? -36.458 -26.544 -13.312 1.00 73.06 187 TYR A N 1
ATOM 1468 C CA . TYR A 1 187 ? -37.055 -27.065 -14.548 1.00 73.06 187 TYR A CA 1
ATOM 1469 C C . TYR A 1 187 ? -36.871 -28.590 -14.678 1.00 73.06 187 TYR A C 1
ATOM 1471 O O . TYR A 1 187 ? -37.800 -29.324 -15.012 1.00 73.06 187 TYR A O 1
ATOM 1479 N N . SER A 1 188 ? -35.686 -29.104 -14.328 1.00 71.44 188 SER A N 1
ATOM 1480 C CA . SER A 1 188 ? -35.302 -30.518 -14.506 1.00 71.44 188 SER A CA 1
ATOM 1481 C C . SER A 1 188 ? -36.156 -31.518 -13.704 1.00 71.44 188 SER A C 1
ATOM 1483 O O . SER A 1 188 ? -36.198 -31.482 -12.471 1.00 71.44 188 SER A O 1
ATOM 1485 N N . VAL A 1 189 ? -36.823 -32.449 -14.392 1.00 65.94 189 VAL A N 1
ATOM 1486 C CA . VAL A 1 189 ? -37.642 -33.520 -13.783 1.00 65.94 189 VAL A CA 1
ATOM 1487 C C . VAL A 1 189 ? -36.755 -34.543 -13.053 1.00 65.94 189 VAL A C 1
ATOM 1489 O O . VAL A 1 189 ? -35.645 -34.830 -13.494 1.00 65.94 189 VAL A O 1
ATOM 1492 N N . GLY A 1 190 ? -37.227 -35.099 -11.930 1.00 67.81 190 GLY A N 1
ATOM 1493 C CA . GLY A 1 190 ? -36.499 -36.116 -11.152 1.00 67.81 190 GLY A CA 1
ATOM 1494 C C . GLY A 1 190 ? -35.378 -35.577 -10.250 1.00 67.81 190 GLY A C 1
ATOM 1495 O O . GLY A 1 190 ? -34.720 -36.356 -9.561 1.00 67.81 190 GLY A O 1
ATOM 1496 N N . VAL A 1 191 ? -35.169 -34.256 -10.224 1.00 74.12 191 VAL A N 1
ATOM 1497 C CA . VAL A 1 191 ? -34.235 -33.566 -9.320 1.00 74.12 191 VAL A CA 1
ATOM 1498 C C . VAL A 1 191 ? -35.018 -32.729 -8.308 1.00 74.12 191 VAL A C 1
ATOM 1500 O O . VAL A 1 191 ? -35.990 -32.063 -8.668 1.00 74.12 191 VAL A O 1
ATOM 1503 N N . CYS A 1 192 ? -34.571 -32.764 -7.054 1.00 77.69 192 CYS A N 1
ATOM 1504 C CA . CYS A 1 192 ? -35.131 -32.053 -5.906 1.00 77.69 192 CYS A CA 1
ATOM 1505 C C . CYS A 1 192 ? -33.987 -31.360 -5.140 1.00 77.69 192 CYS A C 1
ATOM 1507 O O . CYS A 1 192 ? -32.822 -31.723 -5.325 1.00 77.69 192 CYS A O 1
ATOM 1509 N N . TRP A 1 193 ? -34.303 -30.370 -4.294 1.00 79.69 193 TRP A N 1
ATOM 1510 C CA . TRP A 1 193 ? -33.322 -29.467 -3.658 1.00 79.69 193 TRP A CA 1
ATOM 1511 C C . TRP A 1 193 ? -32.197 -30.158 -2.867 1.00 79.69 193 TRP A C 1
ATOM 1513 O O . TRP A 1 193 ? -31.114 -29.591 -2.742 1.00 79.69 193 TRP A O 1
ATOM 1523 N N . ASP A 1 194 ? -32.388 -31.401 -2.413 1.00 71.62 194 ASP A N 1
ATOM 1524 C CA . ASP A 1 194 ? -31.377 -32.208 -1.710 1.00 71.62 194 ASP A CA 1
ATOM 1525 C C . ASP A 1 194 ? -30.079 -32.437 -2.509 1.00 71.62 194 ASP A C 1
ATOM 1527 O O . ASP A 1 194 ? -29.043 -32.733 -1.918 1.00 71.62 194 ASP A O 1
ATOM 1531 N N . LYS A 1 195 ? -30.123 -32.298 -3.841 1.00 74.12 195 LYS A N 1
ATOM 1532 C CA . LYS A 1 195 ? -28.992 -32.569 -4.752 1.00 74.12 195 LYS A CA 1
ATOM 1533 C C . LYS A 1 195 ? -28.416 -31.329 -5.437 1.00 74.12 195 LYS A C 1
ATOM 1535 O O . LYS A 1 195 ? -27.513 -31.477 -6.255 1.00 74.12 195 LYS A O 1
ATOM 1540 N N . ILE A 1 196 ? -28.955 -30.143 -5.142 1.00 79.12 196 ILE A N 1
ATOM 1541 C CA . ILE A 1 196 ? -28.798 -28.962 -6.004 1.00 79.12 196 ILE A CA 1
ATOM 1542 C C . ILE A 1 196 ? -27.625 -28.062 -5.611 1.00 79.12 196 ILE A C 1
ATOM 1544 O O . ILE A 1 196 ? -26.914 -27.570 -6.485 1.00 79.12 196 ILE A O 1
ATOM 1548 N N . SER A 1 197 ? -27.395 -27.855 -4.314 1.00 83.19 197 SER A N 1
ATOM 1549 C CA . SER A 1 197 ? -26.362 -26.943 -3.797 1.00 83.19 197 SER A CA 1
ATOM 1550 C C . SER A 1 197 ? -26.419 -25.533 -4.415 1.00 83.19 197 SER A C 1
ATOM 1552 O O . SER A 1 197 ? -25.386 -24.962 -4.763 1.00 83.19 197 SER A O 1
ATOM 1554 N N . ALA A 1 198 ? -27.623 -24.976 -4.581 1.00 87.06 198 ALA A N 1
ATOM 1555 C CA . ALA A 1 198 ? -27.809 -23.615 -5.077 1.00 87.06 198 ALA A CA 1
ATOM 1556 C C . ALA A 1 198 ? -27.369 -22.554 -4.050 1.00 87.06 198 ALA A C 1
ATOM 1558 O O . ALA A 1 198 ? -27.600 -22.684 -2.846 1.00 87.06 198 ALA A O 1
ATOM 1559 N N . ASN A 1 199 ? -26.783 -21.471 -4.556 1.00 89.81 199 ASN A N 1
ATOM 1560 C CA . ASN A 1 199 ? -26.360 -20.293 -3.809 1.00 89.81 199 ASN A CA 1
ATOM 1561 C C . ASN A 1 199 ? -26.705 -19.025 -4.607 1.00 89.81 199 ASN A C 1
ATOM 1563 O O . ASN A 1 199 ? -26.400 -18.938 -5.799 1.00 89.81 199 ASN A O 1
ATOM 1567 N N . VAL A 1 200 ? -27.317 -18.044 -3.942 1.00 92.50 200 VAL A N 1
ATOM 1568 C CA . VAL A 1 200 ? -27.748 -16.761 -4.511 1.00 92.50 200 VAL A CA 1
ATOM 1569 C C . VAL A 1 200 ? -26.968 -15.622 -3.859 1.00 92.50 200 VAL A C 1
ATOM 1571 O O . VAL A 1 200 ? -27.081 -15.373 -2.658 1.00 92.50 200 VAL A O 1
ATOM 1574 N N . LYS A 1 201 ? -26.198 -14.895 -4.667 1.00 92.44 201 LYS A N 1
ATOM 1575 C CA . LYS A 1 201 ? -25.413 -13.725 -4.260 1.00 92.44 201 LYS A CA 1
ATOM 1576 C C . LYS A 1 201 ? -26.091 -12.437 -4.713 1.00 92.44 201 LYS A C 1
ATOM 1578 O O . LYS A 1 201 ? -26.525 -12.348 -5.855 1.00 92.44 201 LYS A O 1
ATOM 1583 N N . ILE A 1 202 ? -26.156 -11.433 -3.841 1.00 93.56 202 ILE A N 1
ATOM 1584 C CA . ILE A 1 202 ? -26.734 -10.115 -4.147 1.00 93.56 202 ILE A CA 1
ATOM 1585 C C . ILE A 1 202 ? -25.642 -9.057 -4.001 1.00 93.56 202 ILE A C 1
ATOM 1587 O O . ILE A 1 202 ? -25.083 -8.899 -2.919 1.00 93.56 202 ILE A O 1
ATOM 1591 N N . TYR A 1 203 ? -25.354 -8.328 -5.075 1.00 91.50 203 TYR A N 1
ATOM 1592 C CA . TYR A 1 203 ? -24.414 -7.207 -5.141 1.00 91.50 203 TYR A CA 1
ATOM 1593 C C . TYR A 1 203 ? -25.170 -5.882 -5.282 1.00 91.50 203 TYR A C 1
ATOM 1595 O O . TYR A 1 203 ? -26.268 -5.854 -5.838 1.00 91.50 203 TYR A O 1
ATOM 1603 N N . GLN A 1 204 ? -24.566 -4.785 -4.828 1.00 90.12 204 GLN A N 1
ATOM 1604 C CA . GLN A 1 204 ? -25.153 -3.442 -4.860 1.00 90.12 204 GLN A CA 1
ATOM 1605 C C . GLN A 1 204 ? -24.104 -2.404 -5.293 1.00 90.12 204 GLN A C 1
ATOM 1607 O O . GLN A 1 204 ? -22.917 -2.532 -4.975 1.00 90.12 204 GLN A O 1
ATOM 1612 N N . ALA A 1 205 ? -24.523 -1.383 -6.046 1.00 85.62 205 ALA A N 1
ATOM 1613 C CA . ALA A 1 205 ? -23.613 -0.364 -6.566 1.00 85.62 205 ALA A CA 1
ATOM 1614 C C . ALA A 1 205 ? -23.155 0.611 -5.470 1.00 85.62 205 ALA A C 1
ATOM 1616 O O . ALA A 1 205 ? -21.952 0.815 -5.310 1.00 85.62 205 ALA A O 1
ATOM 1617 N N . SER A 1 206 ? -24.086 1.160 -4.681 1.00 80.44 206 SER A N 1
ATOM 1618 C CA . SER A 1 206 ? -23.786 2.163 -3.642 1.00 80.44 206 SER A CA 1
ATOM 1619 C C . SER A 1 206 ? -22.851 1.673 -2.526 1.00 80.44 206 SER A C 1
ATOM 1621 O O . SER A 1 206 ? -21.980 2.421 -2.088 1.00 80.44 206 SER A O 1
ATOM 1623 N N . THR A 1 207 ? -22.979 0.415 -2.093 1.00 77.69 207 THR A N 1
ATOM 1624 C CA . THR A 1 207 ? -22.118 -0.202 -1.065 1.00 77.69 207 THR A CA 1
ATOM 1625 C C . THR A 1 207 ? -20.826 -0.800 -1.628 1.00 77.69 207 THR A C 1
ATOM 1627 O O . THR A 1 207 ? -19.956 -1.214 -0.864 1.00 77.69 207 THR A O 1
ATOM 1630 N N . GLY A 1 208 ? -20.662 -0.840 -2.956 1.00 70.69 208 GLY A N 1
ATOM 1631 C CA . GLY A 1 208 ? -19.415 -1.249 -3.603 1.00 70.69 208 GLY A CA 1
ATOM 1632 C C . GLY A 1 208 ? -19.017 -2.717 -3.400 1.00 70.69 208 GLY A C 1
ATOM 1633 O O . GLY A 1 208 ? -17.845 -3.049 -3.602 1.00 70.69 208 GLY A O 1
ATOM 1634 N N . GLY A 1 209 ? -19.954 -3.606 -3.045 1.00 78.62 209 GLY A N 1
ATOM 1635 C CA . GLY A 1 209 ? -19.638 -4.992 -2.690 1.00 78.62 209 GLY A CA 1
ATOM 1636 C C . GLY A 1 209 ? -20.802 -5.987 -2.744 1.00 78.62 209 GLY A C 1
ATOM 1637 O O . GLY A 1 209 ? -21.840 -5.756 -3.366 1.00 78.62 209 GLY A O 1
ATOM 1638 N N . LEU A 1 210 ? -20.575 -7.134 -2.098 1.00 84.69 210 LEU A N 1
ATOM 1639 C CA . LEU A 1 210 ? -21.546 -8.209 -1.886 1.00 84.69 210 LEU A CA 1
ATOM 1640 C C . LEU A 1 210 ? -22.394 -7.886 -0.646 1.00 84.69 210 LEU A C 1
ATOM 1642 O O . LEU A 1 210 ? -21.851 -7.760 0.449 1.00 84.69 210 LEU A O 1
ATOM 1646 N N . LEU A 1 211 ? -23.709 -7.773 -0.821 1.00 88.00 211 LEU A N 1
ATOM 1647 C CA . LEU A 1 211 ? -24.678 -7.444 0.226 1.00 88.00 211 LEU A CA 1
ATOM 1648 C C . LEU A 1 211 ? -25.215 -8.699 0.938 1.00 88.00 211 LEU A C 1
ATOM 1650 O O . LEU A 1 211 ? -25.350 -8.702 2.159 1.00 88.00 211 LEU A O 1
ATOM 1654 N N . TYR A 1 212 ? -25.487 -9.777 0.191 1.00 89.50 212 TYR A N 1
ATOM 1655 C CA . TYR A 1 212 ? -25.951 -11.061 0.738 1.00 89.50 212 TYR A CA 1
ATOM 1656 C C . TYR A 1 212 ? -25.357 -12.262 -0.016 1.00 89.50 212 TYR A C 1
ATOM 1658 O O . TYR A 1 212 ? -25.202 -12.217 -1.234 1.00 89.50 212 TYR A O 1
ATOM 1666 N N . ASN A 1 213 ? -25.082 -13.351 0.709 1.00 89.88 213 ASN A N 1
ATOM 1667 C CA . ASN A 1 213 ? -24.678 -14.667 0.193 1.00 89.88 213 ASN A CA 1
ATOM 1668 C C . ASN A 1 213 ? -25.647 -15.701 0.793 1.00 89.88 213 ASN A C 1
ATOM 1670 O O . ASN A 1 213 ? -25.624 -15.924 2.005 1.00 89.88 213 ASN A O 1
ATOM 1674 N N . ILE A 1 214 ? -26.563 -16.240 -0.011 1.00 89.50 214 ILE A N 1
ATOM 1675 C CA . ILE A 1 214 ? -27.749 -16.964 0.459 1.00 89.50 214 ILE A CA 1
ATOM 1676 C C . ILE A 1 214 ? -27.696 -18.397 -0.071 1.00 89.50 214 ILE A C 1
ATOM 1678 O O . ILE A 1 214 ? -28.012 -18.653 -1.230 1.00 89.50 214 ILE A O 1
ATOM 1682 N N . GLN A 1 215 ? -27.318 -19.333 0.796 1.00 85.75 215 GLN A N 1
ATOM 1683 C CA . GLN A 1 215 ? -27.323 -20.767 0.495 1.00 85.75 215 GLN A CA 1
ATOM 1684 C C . GLN A 1 215 ? -28.756 -21.322 0.467 1.00 85.75 215 GLN A C 1
ATOM 1686 O O . GLN A 1 215 ? -29.640 -20.809 1.161 1.00 85.75 215 GLN A O 1
ATOM 1691 N N . GLN A 1 216 ? -28.976 -22.391 -0.298 1.00 82.94 216 GLN A N 1
ATOM 1692 C CA . GLN A 1 216 ? -30.243 -23.124 -0.303 1.00 82.94 216 GLN A CA 1
ATOM 1693 C C . GLN A 1 216 ? -30.588 -23.754 1.069 1.00 82.94 216 GLN A C 1
ATOM 1695 O O . GLN A 1 216 ? -29.687 -24.035 1.863 1.00 82.94 216 GLN A O 1
ATOM 1700 N N . PRO A 1 217 ? -31.874 -24.048 1.350 1.00 75.88 217 PRO A N 1
ATOM 1701 C CA . PRO A 1 217 ? -32.288 -24.723 2.583 1.00 75.88 217 PRO A CA 1
ATOM 1702 C C . PRO A 1 217 ? -31.696 -26.140 2.728 1.00 75.88 217 PRO A C 1
ATOM 1704 O O . PRO A 1 217 ? -31.735 -26.930 1.787 1.00 75.88 217 PRO A O 1
ATOM 1707 N N . GLU A 1 218 ? -31.231 -26.510 3.928 1.00 57.62 218 GLU A N 1
ATOM 1708 C CA . GLU A 1 218 ? -30.646 -27.841 4.218 1.00 57.62 218 GLU A CA 1
ATOM 1709 C C . GLU A 1 218 ? -31.683 -28.984 4.341 1.00 57.62 218 GLU A C 1
ATOM 1711 O O . GLU A 1 218 ? -31.329 -30.156 4.493 1.00 57.62 218 GLU A O 1
ATOM 1716 N N . CYS A 1 219 ? -32.981 -28.674 4.328 1.00 51.00 219 CYS A N 1
ATOM 1717 C CA . CYS A 1 219 ? -34.042 -29.645 4.592 1.00 51.00 219 CYS A CA 1
ATOM 1718 C C . CYS A 1 219 ? -34.370 -30.507 3.363 1.00 51.00 219 CYS A C 1
ATOM 1720 O O . CYS A 1 219 ? -35.071 -30.051 2.461 1.00 51.00 219 CYS A O 1
ATOM 1722 N N . SER A 1 220 ? -33.971 -31.786 3.367 1.00 48.44 220 SER A N 1
ATOM 1723 C CA . SER A 1 220 ? -34.508 -32.752 2.402 1.00 48.44 220 SER A CA 1
ATOM 1724 C C . SER A 1 220 ? -35.996 -33.036 2.661 1.00 48.44 220 SER A C 1
ATOM 1726 O O . SER A 1 220 ? -36.433 -33.229 3.799 1.00 48.44 220 SER A O 1
ATOM 1728 N N . GLU A 1 221 ? -36.780 -33.094 1.584 1.00 54.59 221 GLU A N 1
ATOM 1729 C CA . GLU A 1 221 ? -38.232 -33.355 1.622 1.00 54.59 221 GLU A CA 1
ATOM 1730 C C . GLU A 1 221 ? -38.573 -34.854 1.781 1.00 54.59 221 GLU A C 1
ATOM 1732 O O . GLU A 1 221 ? -39.736 -35.244 1.907 1.00 54.59 221 GLU A O 1
ATOM 1737 N N . ASP A 1 222 ? -37.540 -35.698 1.816 1.00 45.12 222 ASP A N 1
ATOM 1738 C CA . ASP A 1 222 ? -37.569 -37.162 1.760 1.00 45.12 222 ASP A CA 1
ATOM 1739 C C . ASP A 1 222 ? -37.999 -37.804 3.097 1.00 45.12 222 ASP A C 1
ATOM 1741 O O . ASP A 1 222 ? -37.236 -38.506 3.765 1.00 45.12 222 ASP A O 1
ATOM 1745 N N . ARG A 1 223 ? -39.214 -37.477 3.565 1.00 43.84 223 ARG A N 1
ATOM 1746 C CA . ARG A 1 223 ? -39.705 -37.906 4.890 1.00 43.84 223 ARG A CA 1
ATOM 1747 C C . ARG A 1 223 ? -41.082 -38.570 4.913 1.00 43.84 223 ARG A C 1
ATOM 1749 O O . ARG A 1 223 ? -41.311 -39.371 5.813 1.00 43.84 223 ARG A O 1
ATOM 1756 N N . PHE A 1 224 ? -41.970 -38.302 3.948 1.00 38.06 224 PHE A N 1
ATOM 1757 C CA . PHE A 1 224 ? -43.272 -38.987 3.834 1.00 38.06 224 PHE A CA 1
ATOM 1758 C C . PHE A 1 224 ? -43.801 -39.059 2.390 1.00 38.06 224 PHE A C 1
ATOM 1760 O O . PHE A 1 224 ? -44.523 -38.173 1.949 1.00 38.06 224 PHE A O 1
ATOM 1767 N N . GLY A 1 225 ? -43.515 -40.156 1.681 1.00 42.41 225 GLY A N 1
ATOM 1768 C CA . GLY A 1 225 ? -44.307 -40.592 0.516 1.00 42.41 225 GLY A CA 1
ATOM 1769 C C . GLY A 1 225 ? -44.220 -39.746 -0.762 1.00 42.41 225 GLY A C 1
ATOM 1770 O O . GLY A 1 225 ? -45.031 -39.949 -1.662 1.00 42.41 225 GLY A O 1
ATOM 1771 N N . TYR A 1 226 ? -43.262 -38.824 -0.862 1.00 44.53 226 TYR A N 1
ATOM 1772 C CA . TYR A 1 226 ? -43.012 -38.060 -2.082 1.00 44.53 226 TYR A CA 1
ATOM 1773 C C . TYR A 1 226 ? -42.114 -38.853 -3.037 1.00 44.53 226 TYR A C 1
ATOM 1775 O O . TYR A 1 226 ? -40.935 -39.064 -2.770 1.00 44.53 226 TYR A O 1
ATOM 1783 N N . ASP A 1 227 ? -42.687 -39.292 -4.157 1.00 47.22 227 ASP A N 1
ATOM 1784 C CA . ASP A 1 227 ? -41.928 -39.782 -5.307 1.00 47.22 227 ASP A CA 1
ATOM 1785 C C . ASP A 1 227 ? -41.111 -38.637 -5.948 1.00 47.22 227 ASP A C 1
ATOM 1787 O O . ASP A 1 227 ? -41.432 -37.453 -5.813 1.00 47.22 227 ASP A O 1
ATOM 1791 N N . SER A 1 228 ? -40.088 -39.019 -6.711 1.00 47.88 228 SER A N 1
ATOM 1792 C CA . SER A 1 228 ? -39.249 -38.206 -7.605 1.00 47.88 228 SER A CA 1
ATOM 1793 C C . SER A 1 228 ? -40.004 -37.260 -8.558 1.00 47.88 228 SER A C 1
ATOM 1795 O O . SER A 1 228 ? -39.402 -36.372 -9.164 1.00 47.88 228 SER A O 1
ATOM 1797 N N . THR A 1 229 ? -41.321 -37.430 -8.677 1.00 51.19 229 THR A N 1
ATOM 1798 C CA . THR A 1 229 ? -42.252 -36.631 -9.478 1.00 51.19 229 THR A CA 1
ATOM 1799 C C . THR A 1 229 ? -42.894 -35.447 -8.736 1.00 51.19 229 THR A C 1
ATOM 1801 O O . THR A 1 229 ? -43.556 -34.643 -9.387 1.00 51.19 229 THR A O 1
ATOM 1804 N N . ASN A 1 230 ? -42.739 -35.316 -7.407 1.00 58.09 230 ASN A N 1
ATOM 1805 C CA . ASN A 1 230 ? -43.663 -34.509 -6.585 1.00 58.09 230 ASN A CA 1
ATOM 1806 C C . ASN A 1 230 ? -43.001 -33.534 -5.570 1.00 58.09 230 ASN A C 1
ATOM 1808 O O . ASN A 1 230 ? -43.685 -32.975 -4.716 1.00 58.09 230 ASN A O 1
ATOM 1812 N N . CYS A 1 231 ? -41.683 -33.319 -5.627 1.00 72.12 231 CYS A N 1
ATOM 1813 C CA . CYS A 1 231 ? -40.967 -32.399 -4.724 1.00 72.12 231 CYS A CA 1
ATOM 1814 C C . CYS A 1 231 ? -41.197 -30.900 -5.033 1.00 72.12 231 CYS A C 1
ATOM 1816 O O . CYS A 1 231 ? -41.602 -30.533 -6.140 1.00 72.12 231 CYS A O 1
ATOM 1818 N N . SER A 1 232 ? -40.928 -30.014 -4.064 1.00 79.44 232 SER A N 1
ATOM 1819 C CA . SER A 1 232 ? -41.094 -28.559 -4.204 1.00 79.44 232 SER A CA 1
ATOM 1820 C C . SER A 1 232 ? -40.246 -28.009 -5.345 1.00 79.44 232 SER A C 1
ATOM 1822 O O . SER A 1 232 ? -39.019 -28.083 -5.324 1.00 79.44 232 SER A O 1
ATOM 1824 N N . ARG A 1 233 ? -40.895 -27.401 -6.340 1.00 82.94 233 ARG A N 1
ATOM 1825 C CA . ARG A 1 233 ? -40.229 -26.905 -7.554 1.00 82.94 233 ARG A CA 1
ATOM 1826 C C . ARG A 1 233 ? -39.652 -25.500 -7.416 1.00 82.94 233 ARG A C 1
ATOM 1828 O O . ARG A 1 233 ? -38.851 -25.112 -8.255 1.00 82.94 233 ARG A O 1
ATOM 1835 N N . TYR A 1 234 ? -40.026 -24.758 -6.375 1.00 87.12 234 TYR A N 1
ATOM 1836 C CA . TYR A 1 234 ? -39.667 -23.351 -6.200 1.00 87.12 234 TYR A CA 1
ATOM 1837 C C . TYR A 1 234 ? -38.973 -23.112 -4.858 1.00 87.12 234 TYR A C 1
ATOM 1839 O O . TYR A 1 234 ? -39.406 -23.631 -3.829 1.00 87.12 234 TYR A O 1
ATOM 1847 N N . TRP A 1 235 ? -37.952 -22.262 -4.849 1.00 91.00 235 TRP A N 1
ATOM 1848 C CA . TRP A 1 235 ? -37.346 -21.698 -3.645 1.00 91.00 235 TRP A CA 1
ATOM 1849 C C . TRP A 1 235 ? -37.549 -20.186 -3.667 1.00 91.00 235 TRP A C 1
ATOM 1851 O O . TRP A 1 235 ? -36.962 -19.481 -4.484 1.00 91.00 235 TRP A O 1
ATOM 1861 N N . HIS A 1 236 ? -38.405 -19.677 -2.782 1.00 91.44 236 HIS A N 1
ATOM 1862 C CA . HIS A 1 236 ? -38.609 -18.239 -2.629 1.00 91.44 236 HIS A CA 1
ATOM 1863 C C . HIS A 1 236 ? -37.520 -17.698 -1.704 1.00 91.44 236 HIS A C 1
ATOM 1865 O O . HIS A 1 236 ? -37.560 -17.979 -0.508 1.00 91.44 236 HIS A O 1
ATOM 1871 N N . VAL A 1 237 ? -36.568 -16.928 -2.240 1.00 92.88 237 VAL A N 1
ATOM 1872 C CA . VAL A 1 237 ? -35.365 -16.527 -1.493 1.00 92.88 237 VAL A CA 1
ATOM 1873 C C . VAL A 1 237 ? -35.460 -15.125 -0.880 1.00 92.88 237 VAL A C 1
ATOM 1875 O O . VAL A 1 237 ? -35.006 -14.963 0.254 1.00 92.88 237 VAL A O 1
ATOM 1878 N N . PHE A 1 238 ? -36.122 -14.141 -1.509 1.00 93.19 238 PHE A N 1
ATOM 1879 C CA . PHE A 1 238 ? -36.433 -12.858 -0.847 1.00 93.19 238 PHE A CA 1
ATOM 1880 C C . PHE A 1 238 ? -37.601 -12.070 -1.463 1.00 93.19 238 PHE A C 1
ATOM 1882 O O . PHE A 1 238 ? -37.863 -12.174 -2.659 1.00 93.19 238 PHE A O 1
ATOM 1889 N N . ASP A 1 239 ? -38.212 -11.198 -0.650 1.00 91.94 239 ASP A N 1
ATOM 1890 C CA . ASP A 1 239 ? -38.932 -10.006 -1.133 1.00 91.94 239 ASP A CA 1
ATOM 1891 C C . ASP A 1 239 ? -38.013 -8.769 -0.999 1.00 91.94 239 ASP A C 1
ATOM 1893 O O . ASP A 1 239 ? -37.268 -8.662 -0.021 1.00 91.94 239 ASP A O 1
ATOM 1897 N N . PHE A 1 240 ? -38.062 -7.823 -1.939 1.00 91.56 240 PHE A N 1
ATOM 1898 C CA . PHE A 1 240 ? -37.332 -6.548 -1.912 1.00 91.56 240 PHE A CA 1
ATOM 1899 C C . PHE A 1 240 ? -38.310 -5.375 -2.017 1.00 91.56 240 PHE A C 1
ATOM 1901 O O . PHE A 1 240 ? -39.036 -5.259 -3.001 1.00 91.56 240 PHE A O 1
ATOM 1908 N N . ASP A 1 241 ? -38.327 -4.504 -1.009 1.00 87.75 241 ASP A N 1
ATOM 1909 C CA . ASP A 1 241 ? -39.063 -3.237 -1.022 1.00 87.75 241 ASP A CA 1
ATOM 1910 C C . ASP A 1 241 ? -38.124 -2.105 -1.451 1.00 87.75 241 ASP A C 1
ATOM 1912 O O . ASP A 1 241 ? -37.250 -1.684 -0.686 1.00 87.75 241 ASP A O 1
ATOM 1916 N N . ALA A 1 242 ? -38.331 -1.597 -2.667 1.00 83.94 242 ALA A N 1
ATOM 1917 C CA . ALA A 1 242 ? -37.518 -0.526 -3.231 1.00 83.94 242 ALA A CA 1
ATOM 1918 C C . ALA A 1 242 ? -37.763 0.832 -2.548 1.00 83.94 242 ALA A C 1
ATOM 1920 O O . ALA A 1 242 ? -36.868 1.672 -2.538 1.00 83.94 242 ALA A O 1
ATOM 1921 N N . SER A 1 243 ? -38.929 1.040 -1.922 1.00 79.31 243 SER A N 1
ATOM 1922 C CA . SER A 1 243 ? -39.260 2.307 -1.249 1.00 79.31 243 SER A CA 1
ATOM 1923 C C . SER A 1 243 ? -38.522 2.506 0.080 1.00 79.31 243 SER A C 1
ATOM 1925 O O . SER A 1 243 ? -38.319 3.640 0.510 1.00 79.31 243 SER A O 1
ATOM 1927 N N . THR A 1 244 ? -38.084 1.415 0.722 1.00 80.88 244 THR A N 1
ATOM 1928 C CA . THR A 1 244 ? -37.243 1.462 1.933 1.00 80.88 244 THR A CA 1
ATOM 1929 C C . THR A 1 244 ? -35.848 0.859 1.745 1.00 80.88 244 THR A C 1
ATOM 1931 O O . THR A 1 244 ? -35.075 0.832 2.705 1.00 80.88 244 THR A O 1
ATOM 1934 N N . ALA A 1 245 ? -35.524 0.398 0.529 1.00 79.56 245 ALA A N 1
ATOM 1935 C CA . ALA A 1 245 ? -34.313 -0.346 0.165 1.00 79.56 245 ALA A CA 1
ATOM 1936 C C . ALA A 1 245 ? -34.053 -1.590 1.047 1.00 79.56 245 ALA A C 1
ATOM 1938 O O . ALA A 1 245 ? -32.910 -1.908 1.381 1.00 79.56 245 ALA A O 1
ATOM 1939 N N . LYS A 1 246 ? -35.116 -2.301 1.454 1.00 81.62 246 LYS A N 1
ATOM 1940 C CA . LYS A 1 246 ? -35.027 -3.439 2.388 1.00 81.62 246 LYS A CA 1
ATOM 1941 C C . LYS A 1 246 ? -35.285 -4.777 1.714 1.00 81.62 246 LYS A C 1
ATOM 1943 O O . LYS A 1 246 ? -36.310 -4.984 1.068 1.00 81.62 246 LYS A O 1
ATOM 1948 N N . PHE A 1 247 ? -34.385 -5.718 1.978 1.00 87.31 247 PHE A N 1
ATOM 1949 C CA . PHE A 1 247 ? -34.526 -7.123 1.620 1.00 87.31 247 PHE A CA 1
ATOM 1950 C C . PHE A 1 247 ? -35.094 -7.926 2.795 1.00 87.31 247 PHE A C 1
ATOM 1952 O O . PHE A 1 247 ? -34.615 -7.839 3.927 1.00 87.31 247 PHE A O 1
ATOM 1959 N N . LYS A 1 248 ? -36.095 -8.757 2.514 1.00 89.81 248 LYS A N 1
ATOM 1960 C CA . LYS A 1 248 ? -36.703 -9.711 3.441 1.00 89.81 248 LYS A CA 1
ATOM 1961 C C . LYS A 1 248 ? -36.322 -11.123 3.000 1.00 89.81 248 LYS A C 1
ATOM 1963 O O . LYS A 1 248 ? -37.021 -11.743 2.201 1.00 89.81 248 LYS A O 1
ATOM 1968 N N . ILE A 1 249 ? -35.186 -11.602 3.503 1.00 87.94 249 ILE A N 1
ATOM 1969 C CA . ILE A 1 249 ? -34.607 -12.902 3.135 1.00 87.94 249 ILE A CA 1
ATOM 1970 C C . ILE A 1 249 ? -35.388 -14.063 3.774 1.00 87.94 249 ILE A C 1
ATOM 1972 O O . ILE A 1 249 ? -35.729 -14.023 4.957 1.00 87.94 249 ILE A O 1
ATOM 1976 N N . TYR A 1 250 ? -35.617 -15.129 3.008 1.00 84.38 250 TYR A N 1
ATOM 1977 C CA . TYR A 1 250 ? -36.299 -16.353 3.431 1.00 84.38 250 TYR A CA 1
ATOM 1978 C C . TYR A 1 250 ? -35.353 -17.566 3.386 1.00 84.38 250 TYR A C 1
ATOM 1980 O O . TYR A 1 250 ? -35.263 -18.277 2.387 1.00 84.38 250 TYR A O 1
ATOM 1988 N N . GLN A 1 251 ? -34.677 -17.855 4.501 1.00 66.50 251 GLN A N 1
ATOM 1989 C CA . GLN A 1 251 ? -33.685 -18.944 4.576 1.00 66.50 251 GLN A CA 1
ATOM 1990 C C . GLN A 1 251 ? -34.255 -20.367 4.407 1.00 66.50 251 GLN A C 1
ATOM 1992 O O . GLN A 1 251 ? -33.502 -21.283 4.112 1.00 66.50 251 GLN A O 1
ATOM 1997 N N . ASN A 1 252 ? -35.559 -20.585 4.621 1.00 71.00 252 ASN A N 1
ATOM 1998 C CA . ASN A 1 252 ? -36.178 -21.921 4.634 1.00 71.00 252 ASN A CA 1
ATOM 1999 C C . ASN A 1 252 ? -37.592 -21.905 4.017 1.00 71.00 252 ASN A C 1
ATOM 2001 O O . ASN A 1 252 ? -38.576 -22.205 4.692 1.00 71.00 252 ASN A O 1
ATOM 2005 N N . LYS A 1 253 ? -37.716 -21.497 2.746 1.00 81.69 253 LYS A N 1
ATOM 2006 C CA . LYS A 1 253 ? -39.014 -21.330 2.060 1.00 81.69 253 LYS A CA 1
ATOM 2007 C C . LYS A 1 253 ? -39.041 -22.002 0.682 1.00 81.69 253 LYS A C 1
ATOM 2009 O O . LYS A 1 253 ? -39.051 -21.346 -0.360 1.00 81.69 253 LYS A O 1
ATOM 2014 N N . LEU A 1 254 ? -39.056 -23.334 0.705 1.00 82.69 254 LEU A N 1
ATOM 2015 C CA . LEU A 1 254 ? -39.398 -24.157 -0.457 1.00 82.69 254 LEU A CA 1
ATOM 2016 C C . LEU A 1 254 ? -40.922 -24.169 -0.663 1.00 82.69 254 LEU A C 1
ATOM 2018 O O . LEU A 1 254 ? -41.686 -24.075 0.300 1.00 82.69 254 LEU A O 1
ATOM 2022 N N . MET A 1 255 ? -41.364 -24.224 -1.919 1.00 80.38 255 MET A N 1
ATOM 2023 C CA . MET A 1 255 ? -42.770 -24.141 -2.313 1.00 80.38 255 MET A CA 1
ATOM 2024 C C . MET A 1 255 ? -43.070 -25.066 -3.507 1.00 80.38 255 MET A C 1
ATOM 2026 O O . MET A 1 255 ? -42.312 -25.144 -4.473 1.00 80.38 255 MET A O 1
ATOM 2030 N N . THR A 1 256 ? -44.228 -25.731 -3.479 1.00 76.44 256 THR A N 1
ATOM 2031 C CA . THR A 1 256 ? -44.732 -26.586 -4.576 1.00 76.44 256 THR A CA 1
ATOM 2032 C C . THR A 1 256 ? -45.433 -25.807 -5.694 1.00 76.44 256 THR A C 1
ATOM 2034 O O . THR A 1 256 ? -45.750 -26.370 -6.738 1.00 76.44 256 THR A O 1
ATOM 2037 N N . LYS A 1 257 ? -45.670 -24.506 -5.497 1.00 80.25 257 LYS A N 1
ATOM 2038 C CA . LYS A 1 257 ? -46.226 -23.569 -6.483 1.00 80.25 257 LYS A CA 1
ATOM 2039 C C . LYS A 1 257 ? -45.385 -22.296 -6.505 1.00 80.25 257 LYS A C 1
ATOM 2041 O O . LYS A 1 257 ? -44.798 -21.947 -5.480 1.00 80.25 257 LYS A O 1
ATOM 2046 N N . ALA A 1 258 ? -45.375 -21.605 -7.644 1.00 76.94 258 ALA A N 1
ATOM 2047 C CA . ALA A 1 258 ? -44.701 -20.320 -7.783 1.00 76.94 258 ALA A CA 1
ATOM 2048 C C . ALA A 1 258 ? -45.183 -19.327 -6.703 1.00 76.94 258 ALA A C 1
ATOM 2050 O O . ALA A 1 258 ? -46.376 -19.319 -6.367 1.00 76.94 258 ALA A O 1
ATOM 2051 N N . PRO A 1 259 ? -44.289 -18.494 -6.143 1.00 82.44 259 PRO A N 1
ATOM 2052 C CA . PRO A 1 259 ? -44.685 -17.403 -5.266 1.00 82.44 259 PRO A CA 1
ATOM 2053 C C . PRO A 1 259 ? -45.652 -16.427 -5.939 1.00 82.44 259 PRO A C 1
ATOM 2055 O O . PRO A 1 259 ? -45.726 -16.325 -7.159 1.00 82.44 259 PRO A O 1
ATOM 2058 N N . VAL A 1 260 ? -46.379 -15.676 -5.118 1.00 74.00 260 VAL A N 1
ATOM 2059 C CA . VAL A 1 260 ? -47.276 -14.608 -5.564 1.00 74.00 260 VAL A CA 1
ATOM 2060 C C . VAL A 1 260 ? -46.995 -13.392 -4.693 1.00 74.00 260 VAL A C 1
ATOM 2062 O O . VAL A 1 260 ? -46.964 -13.520 -3.466 1.00 74.00 260 VAL A O 1
ATOM 2065 N N . LEU A 1 261 ? -46.795 -12.223 -5.308 1.00 69.75 261 LEU A N 1
ATOM 2066 C CA . LEU A 1 261 ? -46.767 -10.958 -4.575 1.00 69.75 261 LEU A CA 1
ATOM 2067 C C . LEU A 1 261 ? -48.125 -10.765 -3.894 1.00 69.75 261 LEU A C 1
ATOM 2069 O O . LEU A 1 261 ? -49.161 -10.719 -4.558 1.00 69.75 261 LEU A O 1
ATOM 2073 N N . SER A 1 262 ? -48.131 -10.668 -2.565 1.00 54.81 262 SER A N 1
ATOM 2074 C CA . SER A 1 262 ? -49.347 -10.385 -1.808 1.00 54.81 262 SER A CA 1
ATOM 2075 C C . SER A 1 262 ? -49.822 -8.975 -2.145 1.00 54.81 262 SER A C 1
ATOM 2077 O O . SER A 1 262 ? -49.252 -7.997 -1.656 1.00 54.81 262 SER A O 1
ATOM 2079 N N . GLY A 1 263 ? -50.844 -8.875 -2.996 1.00 46.38 263 GLY A N 1
ATOM 2080 C CA . GLY A 1 263 ? -51.452 -7.600 -3.355 1.00 46.38 263 GLY A CA 1
ATOM 2081 C C . GLY A 1 263 ? -51.919 -6.828 -2.119 1.00 46.38 263 GLY A C 1
ATOM 2082 O O . GLY A 1 263 ? -52.197 -7.414 -1.069 1.00 46.38 263 GLY A O 1
ATOM 2083 N N . LYS A 1 264 ? -52.013 -5.501 -2.251 1.00 38.75 264 LYS A N 1
ATOM 2084 C CA . LYS A 1 264 ? -52.583 -4.616 -1.227 1.00 38.75 264 LYS A CA 1
ATOM 2085 C C . LYS A 1 264 ? -54.043 -5.025 -0.984 1.00 38.75 264 LYS A C 1
ATOM 2087 O O . LYS A 1 264 ? -54.940 -4.577 -1.694 1.00 38.75 264 LYS A O 1
ATOM 2092 N N . ASN A 1 265 ? -54.276 -5.893 0.003 1.00 30.80 265 ASN A N 1
ATOM 2093 C CA . ASN A 1 265 ? -55.615 -6.208 0.483 1.00 30.80 265 ASN A CA 1
ATOM 2094 C C . ASN A 1 265 ? -56.222 -4.919 1.040 1.00 30.80 265 ASN A C 1
ATOM 2096 O O . ASN A 1 265 ? -55.880 -4.497 2.146 1.00 30.80 265 ASN A O 1
ATOM 2100 N N . ASN A 1 266 ? -57.136 -4.313 0.282 1.00 32.75 266 ASN A N 1
ATOM 2101 C CA . ASN A 1 266 ? -58.096 -3.378 0.849 1.00 32.75 266 ASN A CA 1
ATOM 2102 C C . ASN A 1 266 ? -58.779 -4.089 2.021 1.00 32.75 266 ASN A C 1
ATOM 2104 O O . ASN A 1 266 ? -59.312 -5.186 1.846 1.00 32.75 266 ASN A O 1
ATOM 2108 N N . ALA A 1 267 ? -58.728 -3.492 3.210 1.00 29.06 267 ALA A N 1
ATOM 2109 C CA . ALA A 1 267 ? -59.414 -4.042 4.365 1.00 29.06 267 ALA A CA 1
ATOM 2110 C C . ALA A 1 267 ? -60.926 -3.998 4.103 1.00 29.06 267 ALA A C 1
ATOM 2112 O O . ALA A 1 267 ? -61.504 -2.915 4.007 1.00 29.06 267 ALA A O 1
ATOM 2113 N N . ASP A 1 268 ? -61.550 -5.169 3.969 1.00 31.08 268 ASP A N 1
ATOM 2114 C CA . ASP A 1 268 ? -63.005 -5.285 3.970 1.00 31.08 268 ASP A CA 1
ATOM 2115 C C . ASP A 1 268 ? -63.517 -4.789 5.336 1.00 31.08 268 ASP A C 1
ATOM 2117 O O . ASP A 1 268 ? -63.117 -5.341 6.368 1.00 31.08 268 ASP A O 1
ATOM 2121 N N . PRO A 1 269 ? -64.356 -3.738 5.387 1.00 38.81 269 PRO A N 1
ATOM 2122 C CA . PRO A 1 269 ? -64.801 -3.159 6.648 1.00 38.81 269 PRO A CA 1
ATOM 2123 C C . PRO A 1 269 ? -65.795 -4.044 7.423 1.00 38.81 269 PRO A C 1
ATOM 2125 O O . PRO A 1 269 ? -66.163 -3.676 8.536 1.00 38.81 269 PRO A O 1
ATOM 2128 N N . ASN A 1 270 ? -66.242 -5.188 6.882 1.00 37.16 270 ASN A N 1
ATOM 2129 C CA . ASN A 1 270 ? -67.276 -6.037 7.485 1.00 37.16 270 ASN A CA 1
ATOM 2130 C C . ASN A 1 270 ? -66.809 -7.467 7.827 1.00 37.16 270 ASN A C 1
ATOM 2132 O O . ASN A 1 270 ? -67.342 -8.457 7.325 1.00 37.16 270 ASN A O 1
ATOM 2136 N N . CYS A 1 271 ? -65.899 -7.595 8.796 1.00 28.67 271 CYS A N 1
ATOM 2137 C CA . CYS A 1 271 ? -65.758 -8.829 9.582 1.00 28.67 271 CYS A CA 1
ATOM 2138 C C . CYS A 1 271 ? -65.553 -8.528 11.073 1.00 28.67 271 CYS A C 1
ATOM 2140 O O . CYS A 1 271 ? -64.447 -8.270 11.543 1.00 28.67 271 CYS A O 1
ATOM 2142 N N . THR A 1 272 ? -66.648 -8.574 11.836 1.00 41.00 272 THR A N 1
ATOM 2143 C CA . THR A 1 272 ? -66.661 -8.316 13.281 1.00 41.00 272 THR A CA 1
ATOM 2144 C C . THR A 1 272 ? -66.047 -9.471 14.076 1.00 41.00 272 THR A C 1
ATOM 2146 O O . THR A 1 272 ? -66.722 -10.461 14.367 1.00 41.00 272 THR A O 1
ATOM 2149 N N . CYS A 1 273 ? -64.794 -9.314 14.498 1.00 26.09 273 CYS A N 1
ATOM 2150 C CA . CYS A 1 273 ? -64.186 -10.123 15.556 1.00 26.09 273 CYS A CA 1
ATOM 2151 C C . CYS A 1 273 ? -64.243 -9.384 16.905 1.00 26.09 273 CYS A C 1
ATOM 2153 O O . CYS A 1 273 ? -64.211 -8.157 16.962 1.00 26.09 273 CYS A O 1
ATOM 2155 N N . LEU A 1 274 ? -64.385 -10.141 17.996 1.00 33.84 274 LEU A N 1
ATOM 2156 C CA . LEU A 1 274 ? -64.721 -9.604 19.320 1.00 33.84 274 LEU A CA 1
ATOM 2157 C C . LEU A 1 274 ? -63.605 -8.751 19.944 1.00 33.84 274 LEU A C 1
ATOM 2159 O O . LEU A 1 274 ? -62.423 -9.075 19.844 1.00 33.84 274 LEU A O 1
ATOM 2163 N N . VAL A 1 275 ? -64.030 -7.706 20.661 1.00 41.22 275 VAL A N 1
ATOM 2164 C CA . VAL A 1 275 ? -63.188 -6.697 21.319 1.00 41.22 275 VAL A CA 1
ATOM 2165 C C . VAL A 1 275 ? -62.054 -7.313 22.147 1.00 41.22 275 VAL A C 1
ATOM 2167 O O . VAL A 1 275 ? -62.288 -7.981 23.156 1.00 41.22 275 VAL A O 1
ATOM 2170 N N . LYS A 1 276 ? -60.819 -6.965 21.783 1.00 35.56 276 LYS A N 1
ATOM 2171 C CA . LYS A 1 276 ? -59.678 -6.869 22.697 1.00 35.56 276 LYS A CA 1
ATOM 2172 C C . LYS 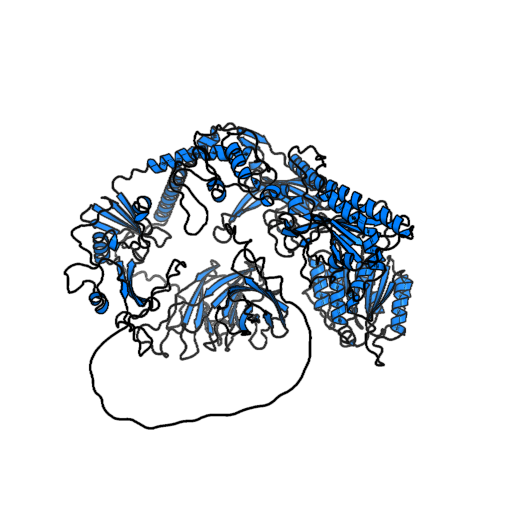A 1 276 ? -58.931 -5.583 22.384 1.00 35.56 276 LYS A C 1
ATOM 2174 O O . LYS A 1 276 ? -58.595 -5.355 21.233 1.00 35.56 276 LYS A O 1
ATOM 2179 N N . ASN A 1 277 ? -58.721 -4.772 23.416 1.00 37.94 277 ASN A N 1
ATOM 2180 C CA . ASN A 1 277 ? -58.207 -3.409 23.328 1.00 37.94 277 ASN A CA 1
ATOM 2181 C C . ASN A 1 277 ? -56.964 -3.311 22.431 1.00 37.94 277 ASN A C 1
ATOM 2183 O O . ASN A 1 277 ? -55.943 -3.936 22.734 1.00 37.94 277 ASN A O 1
ATOM 2187 N N . ASP A 1 278 ? -57.040 -2.485 21.389 1.00 34.72 278 ASP A N 1
ATOM 2188 C CA . ASP A 1 278 ? -55.864 -2.077 20.629 1.00 34.72 278 ASP A CA 1
ATOM 2189 C C . ASP A 1 278 ? -54.890 -1.328 21.544 1.00 34.72 278 ASP A C 1
ATOM 2191 O O . ASP A 1 278 ? -55.270 -0.415 22.280 1.00 34.72 278 ASP A O 1
ATOM 2195 N N . ILE A 1 279 ? -53.619 -1.719 21.489 1.00 42.34 279 ILE A N 1
ATOM 2196 C CA . ILE A 1 279 ? -52.527 -0.984 22.127 1.00 42.34 279 ILE A CA 1
ATOM 2197 C C . ILE A 1 279 ? -52.242 0.209 21.214 1.00 42.34 279 ILE A C 1
ATOM 2199 O O . ILE A 1 279 ? -51.764 0.018 20.093 1.00 42.34 279 ILE A O 1
ATOM 2203 N N . SER A 1 280 ? -52.560 1.431 21.649 1.00 43.78 280 SER A N 1
ATOM 2204 C CA . SER A 1 280 ? -52.358 2.609 20.801 1.00 43.78 280 SER A CA 1
ATOM 2205 C C . SER A 1 280 ? -50.868 2.850 20.538 1.00 43.78 280 SER A C 1
ATOM 2207 O O . SER A 1 280 ? -50.003 2.398 21.292 1.00 43.78 280 SER A O 1
ATOM 2209 N N . SER A 1 281 ? -50.535 3.629 19.507 1.00 42.06 281 SER A N 1
ATOM 2210 C CA . SER A 1 281 ? -49.148 4.060 19.282 1.00 42.06 281 SER A CA 1
ATOM 2211 C C . SER A 1 281 ? -48.557 4.786 20.499 1.00 42.06 281 SER A C 1
ATOM 2213 O O . SER A 1 281 ? -47.368 4.646 20.765 1.00 42.06 281 SER A O 1
ATOM 2215 N N . VAL A 1 282 ? -49.383 5.483 21.289 1.00 48.91 282 VAL A N 1
ATOM 2216 C CA . VAL A 1 282 ? -48.989 6.145 22.545 1.00 48.91 282 VAL A CA 1
ATOM 2217 C C . VAL A 1 282 ? -48.735 5.132 23.671 1.00 48.91 282 VAL A C 1
ATOM 2219 O O . VAL A 1 282 ? -47.820 5.316 24.475 1.00 48.91 282 VAL A O 1
ATOM 2222 N N . ASP A 1 283 ? -49.476 4.024 23.714 1.00 45.28 283 ASP A N 1
ATOM 2223 C CA . ASP A 1 283 ? -49.222 2.928 24.657 1.00 45.28 283 ASP A CA 1
ATOM 2224 C C . ASP A 1 283 ? -47.947 2.157 24.289 1.00 45.28 283 ASP A C 1
ATOM 2226 O O . ASP A 1 283 ? -47.171 1.810 25.179 1.00 45.28 283 ASP A O 1
ATOM 2230 N N . VAL A 1 284 ? -47.675 1.946 22.993 1.00 44.84 284 VAL A N 1
ATOM 2231 C CA . VAL A 1 284 ? -46.406 1.365 22.517 1.00 44.84 284 VAL A CA 1
ATOM 2232 C C . VAL A 1 284 ? -45.232 2.288 22.849 1.00 44.84 284 VAL A C 1
ATOM 2234 O O . VAL A 1 284 ? -44.261 1.825 23.444 1.00 44.84 284 VAL A O 1
ATOM 2237 N N . ILE A 1 285 ? -45.328 3.584 22.526 1.00 47.88 285 ILE A N 1
ATOM 2238 C CA . ILE A 1 285 ? -44.280 4.577 22.814 1.00 47.88 285 ILE A CA 1
ATOM 2239 C C . ILE A 1 285 ? -44.037 4.672 24.321 1.00 47.88 285 ILE A C 1
ATOM 2241 O O . ILE A 1 285 ? -42.918 4.434 24.761 1.00 47.88 285 ILE A O 1
ATOM 2245 N N . SER A 1 286 ? -45.070 4.902 25.136 1.00 51.16 286 SER A N 1
ATOM 2246 C CA . SER A 1 286 ? -44.886 5.044 26.587 1.00 51.16 286 SER A CA 1
ATOM 2247 C C . SER A 1 286 ? -44.467 3.742 27.280 1.00 51.16 286 SER A C 1
ATOM 2249 O O . SER A 1 286 ? -43.873 3.787 28.358 1.00 51.16 286 SER A O 1
ATOM 2251 N N . SER A 1 287 ? -44.730 2.573 26.683 1.00 44.91 287 SER A N 1
ATOM 2252 C CA . SER A 1 287 ? -44.166 1.297 27.143 1.00 44.91 287 SER A CA 1
ATOM 2253 C C . SER A 1 287 ? -42.695 1.156 26.754 1.00 44.91 287 SER A C 1
ATOM 2255 O O . SER A 1 287 ? -41.896 0.739 27.588 1.00 44.91 287 SER A O 1
ATOM 2257 N N . ALA A 1 288 ? -42.312 1.545 25.535 1.00 43.41 288 ALA A N 1
ATOM 2258 C CA . ALA A 1 288 ? -40.920 1.555 25.088 1.00 43.41 288 ALA A CA 1
ATOM 2259 C C . ALA A 1 288 ? -40.068 2.554 25.890 1.00 43.41 288 ALA A C 1
ATOM 2261 O O . ALA A 1 288 ? -38.980 2.197 26.330 1.00 43.41 288 ALA A O 1
ATOM 2262 N N . GLU A 1 289 ? -40.586 3.752 26.172 1.00 54.12 289 GLU A N 1
ATOM 2263 C CA . GLU A 1 289 ? -39.965 4.751 27.051 1.00 54.12 289 GLU A CA 1
ATOM 2264 C C . GLU A 1 289 ? -39.772 4.201 28.470 1.00 54.12 289 GLU A C 1
ATOM 2266 O O . GLU A 1 289 ? -38.664 4.242 29.000 1.00 54.12 289 GLU A O 1
ATOM 2271 N N . LYS A 1 290 ? -40.812 3.605 29.077 1.00 55.53 290 LYS A N 1
ATOM 2272 C CA . LYS A 1 290 ? -40.705 2.962 30.402 1.00 55.53 290 LYS A CA 1
ATOM 2273 C C . LYS A 1 290 ? -39.694 1.817 30.409 1.00 55.53 290 LYS A C 1
ATOM 2275 O O . LYS A 1 290 ? -38.972 1.672 31.392 1.00 55.53 290 LYS A O 1
ATOM 2280 N N . ILE A 1 291 ? -39.621 1.017 29.345 1.00 48.50 291 ILE A N 1
ATOM 2281 C CA . ILE A 1 291 ? -38.633 -0.061 29.207 1.00 48.50 291 ILE A CA 1
ATOM 2282 C C . ILE A 1 291 ? -37.220 0.514 29.051 1.00 48.50 291 ILE A C 1
ATOM 2284 O O . ILE A 1 291 ? -36.327 0.030 29.739 1.00 48.50 291 ILE A O 1
ATOM 2288 N N . SER A 1 292 ? -37.017 1.560 28.240 1.00 50.59 292 SER A N 1
ATOM 2289 C CA . SER A 1 292 ? -35.716 2.232 28.085 1.00 50.59 292 SER A CA 1
ATOM 2290 C C . SER A 1 292 ? -35.252 2.819 29.414 1.00 50.59 292 SER A C 1
ATOM 2292 O O . SER A 1 292 ? -34.215 2.416 29.924 1.00 50.59 292 SER A O 1
ATOM 2294 N N . VAL A 1 293 ? -36.085 3.632 30.071 1.00 62.00 293 VAL A N 1
ATOM 2295 C CA . VAL A 1 293 ? -35.780 4.231 31.380 1.00 62.00 293 VAL A CA 1
ATOM 2296 C C . VAL A 1 293 ? -35.548 3.161 32.454 1.00 62.00 293 VAL A C 1
ATOM 2298 O O . VAL A 1 293 ? -34.679 3.324 33.308 1.00 62.00 293 VAL A O 1
ATOM 2301 N N . THR A 1 294 ? -36.272 2.038 32.430 1.00 56.59 294 THR A N 1
ATOM 2302 C CA . THR A 1 294 ? -36.035 0.932 33.378 1.00 56.59 294 THR A CA 1
ATOM 2303 C C . THR A 1 294 ? -34.722 0.207 33.081 1.00 56.59 294 THR A C 1
ATOM 2305 O O . THR A 1 294 ? -33.986 -0.105 34.014 1.00 56.59 294 THR A O 1
ATOM 2308 N N . ALA A 1 295 ? -34.393 -0.036 31.810 1.00 48.09 295 ALA A N 1
ATOM 2309 C CA . ALA A 1 295 ? -33.140 -0.667 31.402 1.00 48.09 295 ALA A CA 1
ATOM 2310 C C . ALA A 1 295 ? -31.928 0.238 31.672 1.00 48.09 295 ALA A C 1
ATOM 2312 O O . ALA A 1 295 ? -30.929 -0.238 32.200 1.00 48.09 295 ALA A O 1
ATOM 2313 N N . GLU A 1 296 ? -32.035 1.536 31.389 1.00 57.31 296 GLU A N 1
ATOM 2314 C CA . GLU A 1 296 ? -31.030 2.556 31.697 1.00 57.31 296 GLU A CA 1
ATOM 2315 C C . GLU A 1 296 ? -30.771 2.629 33.204 1.00 57.31 296 GLU A C 1
ATOM 2317 O O . GLU A 1 296 ? -29.623 2.508 33.623 1.00 57.31 296 GLU A O 1
ATOM 2322 N N . ASN A 1 297 ? -31.817 2.730 34.033 1.00 63.28 297 ASN A N 1
ATOM 2323 C CA . ASN A 1 297 ? -31.664 2.727 35.492 1.00 63.28 297 ASN A CA 1
ATOM 2324 C C . ASN A 1 297 ? -31.069 1.406 36.014 1.00 63.28 297 ASN A C 1
ATOM 2326 O O . ASN A 1 297 ? -30.195 1.435 36.879 1.00 63.28 297 ASN A O 1
ATOM 2330 N N . LEU A 1 298 ? -31.487 0.254 35.474 1.00 58.91 298 LEU A N 1
ATOM 2331 C CA . LEU A 1 298 ? -30.925 -1.050 35.841 1.00 58.91 298 LEU A CA 1
ATOM 2332 C C . LEU A 1 298 ? -29.440 -1.151 35.457 1.00 58.91 298 LEU A C 1
ATOM 2334 O O . LEU A 1 298 ? -28.644 -1.652 36.245 1.00 58.91 298 LEU A O 1
ATOM 2338 N N . MET A 1 299 ? -29.051 -0.668 34.274 1.00 51.28 299 MET A N 1
ATOM 2339 C CA . MET A 1 299 ? -27.653 -0.641 33.838 1.00 51.28 299 MET A CA 1
ATOM 2340 C C . MET A 1 299 ? -26.822 0.330 34.679 1.00 51.28 299 MET A C 1
ATOM 2342 O O . MET A 1 299 ? -25.744 -0.044 35.122 1.00 51.28 299 MET A O 1
ATOM 2346 N N . VAL A 1 300 ? -27.324 1.536 34.957 1.00 63.03 300 VAL A N 1
ATOM 2347 C CA . VAL A 1 300 ? -26.653 2.533 35.809 1.00 63.03 300 VAL A CA 1
ATOM 2348 C C . VAL A 1 300 ? -26.396 1.993 37.220 1.00 63.03 300 VAL A C 1
ATOM 2350 O O . VAL A 1 300 ? -25.311 2.217 37.759 1.00 63.03 300 VAL A O 1
ATOM 2353 N N . ASP A 1 301 ? -27.350 1.255 37.795 1.00 64.75 301 ASP A N 1
ATOM 2354 C CA . ASP A 1 301 ? -27.243 0.683 39.143 1.00 64.75 301 ASP A CA 1
ATOM 2355 C C . ASP A 1 301 ? -26.392 -0.603 39.202 1.00 64.75 301 ASP A C 1
ATOM 2357 O O . ASP A 1 301 ? -25.584 -0.768 40.116 1.00 64.75 301 ASP A O 1
ATOM 2361 N N . MET A 1 302 ? -26.521 -1.502 38.216 1.00 59.47 302 MET A N 1
ATOM 2362 C CA . MET A 1 302 ? -25.750 -2.757 38.152 1.00 59.47 302 MET A CA 1
ATOM 2363 C C . MET A 1 302 ? -24.295 -2.546 37.711 1.00 59.47 302 MET A C 1
ATOM 2365 O O . MET A 1 302 ? -23.415 -3.287 38.144 1.00 59.47 302 MET A O 1
ATOM 2369 N N . LEU A 1 303 ? -24.032 -1.544 36.864 1.00 61.47 303 LEU A N 1
ATOM 2370 C CA . LEU A 1 303 ? -22.683 -1.147 36.441 1.00 61.47 303 LEU A CA 1
ATOM 2371 C C . LEU A 1 303 ? -22.055 -0.099 37.382 1.00 61.47 303 LEU A C 1
ATOM 2373 O O . LEU A 1 303 ? -20.995 0.436 37.067 1.00 61.47 303 LEU A O 1
ATOM 2377 N N . CYS A 1 304 ? -22.685 0.194 38.528 1.00 70.06 304 CYS A N 1
ATOM 2378 C CA . CYS A 1 304 ? -22.165 1.095 39.565 1.00 70.06 304 CYS A CA 1
ATOM 2379 C C . CYS A 1 304 ? -21.734 2.475 39.017 1.00 70.06 304 CYS A C 1
ATOM 2381 O O . CYS A 1 304 ? -20.705 3.028 39.414 1.00 70.06 304 CYS A O 1
ATOM 2383 N N . VAL A 1 305 ? -22.474 3.026 38.046 1.00 72.50 305 VAL A N 1
ATOM 2384 C CA . VAL A 1 305 ? -22.040 4.204 37.267 1.00 72.50 305 VAL A CA 1
ATOM 2385 C C . VAL A 1 305 ? -22.016 5.468 38.130 1.00 72.50 305 VAL A C 1
ATOM 2387 O O . VAL A 1 305 ? -21.142 6.323 37.968 1.00 72.50 305 VAL A O 1
ATOM 2390 N N . ASN A 1 306 ? -22.939 5.579 39.088 1.00 79.31 306 ASN A N 1
ATOM 2391 C CA . ASN A 1 306 ? -22.981 6.696 40.033 1.00 79.31 306 ASN A CA 1
ATOM 2392 C C . ASN A 1 306 ? -21.824 6.620 41.038 1.00 79.31 306 ASN A C 1
ATOM 2394 O O . ASN A 1 306 ? -21.205 7.632 41.357 1.00 79.31 306 ASN A O 1
ATOM 2398 N N . GLU A 1 307 ? -21.494 5.419 41.502 1.00 82.06 307 GLU A N 1
ATOM 2399 C CA . GLU A 1 307 ? -20.375 5.121 42.389 1.00 82.06 307 GLU A CA 1
ATOM 2400 C C . GLU A 1 307 ? -19.041 5.398 41.684 1.00 82.06 307 GLU A C 1
ATOM 2402 O O . GLU A 1 307 ? -18.202 6.112 42.230 1.00 82.06 307 GLU A O 1
ATOM 2407 N N . MET A 1 308 ? -18.877 4.933 40.440 1.00 76.81 308 MET A N 1
ATOM 2408 C CA . MET A 1 308 ? -17.722 5.231 39.588 1.00 76.81 308 MET A CA 1
ATOM 2409 C C . MET A 1 308 ? -17.564 6.738 39.364 1.00 76.81 308 MET A C 1
ATOM 2411 O O . MET A 1 308 ? -16.464 7.270 39.520 1.00 76.81 308 MET A O 1
ATOM 2415 N N . LYS A 1 309 ? -18.658 7.452 39.066 1.00 81.19 309 LYS A N 1
ATOM 2416 C CA . LYS A 1 309 ? -18.647 8.914 38.939 1.00 81.19 309 LYS A CA 1
ATOM 2417 C C . LYS A 1 309 ? -18.250 9.595 40.249 1.00 81.19 309 LYS A C 1
ATOM 2419 O O . LYS A 1 309 ? -17.421 10.497 40.225 1.00 81.19 309 LYS A O 1
ATOM 2424 N N . ASN A 1 310 ? -18.777 9.150 41.389 1.00 84.31 310 ASN A N 1
ATOM 2425 C CA . ASN A 1 310 ? -18.426 9.696 42.701 1.00 84.31 310 ASN A CA 1
ATOM 2426 C C . ASN A 1 310 ? -16.954 9.430 43.068 1.00 84.31 310 ASN A C 1
ATOM 2428 O O . ASN A 1 310 ? -16.297 10.325 43.597 1.00 84.31 310 ASN A O 1
ATOM 2432 N N . ILE A 1 311 ? -16.405 8.250 42.760 1.00 78.88 311 ILE A N 1
ATOM 2433 C CA . ILE A 1 311 ? -14.970 7.949 42.922 1.00 78.88 311 ILE A CA 1
ATOM 2434 C C . ILE A 1 311 ? -14.140 8.883 42.030 1.00 78.88 311 ILE A C 1
ATOM 2436 O O . ILE A 1 311 ? -13.199 9.523 42.501 1.00 78.88 311 ILE A O 1
ATOM 2440 N N . TYR A 1 312 ? -14.529 9.028 40.759 1.00 78.38 312 TYR A N 1
ATOM 2441 C CA . TYR A 1 312 ? -13.856 9.914 39.816 1.00 78.38 312 TYR A CA 1
ATOM 2442 C C . TYR A 1 312 ? -13.909 11.378 40.273 1.00 78.38 312 TYR A C 1
ATOM 2444 O O . TYR A 1 312 ? -12.885 12.055 40.248 1.00 78.38 312 TYR A O 1
ATOM 2452 N N . ASP A 1 313 ? -15.055 11.895 40.716 1.00 81.75 313 ASP A N 1
ATOM 2453 C CA . ASP A 1 313 ? -15.227 13.306 41.088 1.00 81.75 313 ASP A CA 1
ATOM 2454 C C . ASP A 1 313 ? -14.630 13.695 42.445 1.00 81.75 313 ASP A C 1
ATOM 2456 O O . ASP A 1 313 ? -14.226 14.847 42.595 1.00 81.75 313 ASP A O 1
ATOM 2460 N N . ASN A 1 314 ? -14.439 12.746 43.368 1.00 81.12 314 ASN A N 1
ATOM 2461 C CA . ASN A 1 314 ? -13.700 12.972 44.618 1.00 81.12 314 ASN A CA 1
ATOM 2462 C C . ASN A 1 314 ? -12.172 12.758 44.499 1.00 81.12 314 ASN A C 1
ATOM 2464 O O . ASN A 1 314 ? -11.443 12.996 45.464 1.00 81.12 314 ASN A O 1
ATOM 2468 N N . SER A 1 315 ? -11.663 12.310 43.346 1.00 76.19 315 SER A N 1
ATOM 2469 C CA . SER A 1 315 ? -10.223 12.091 43.134 1.00 76.19 315 SER A CA 1
ATOM 2470 C C . SER A 1 315 ? -9.424 13.401 42.994 1.00 76.19 315 SER A C 1
ATOM 2472 O O . SER A 1 315 ? -9.935 14.427 42.533 1.00 76.19 315 SER A O 1
ATOM 2474 N N . MET A 1 316 ? -8.133 13.384 43.358 1.00 77.38 316 MET A N 1
ATOM 2475 C CA . MET A 1 316 ? -7.266 14.561 43.209 1.00 77.38 316 MET A CA 1
ATOM 2476 C C . MET A 1 316 ? -6.898 14.809 41.741 1.00 77.38 316 MET A C 1
ATOM 2478 O O . MET A 1 316 ? -5.980 14.192 41.199 1.00 77.38 316 MET A O 1
ATOM 2482 N N . LYS A 1 317 ? -7.601 15.756 41.116 1.00 77.75 317 LYS A N 1
ATOM 2483 C CA . LYS A 1 317 ? -7.421 16.167 39.717 1.00 77.75 317 LYS A CA 1
ATOM 2484 C C . LYS A 1 317 ? -6.481 17.362 39.570 1.00 77.75 317 LYS A C 1
ATOM 2486 O O . LYS A 1 317 ? -6.576 18.340 40.309 1.00 77.75 317 LYS A O 1
ATOM 2491 N N . LYS A 1 318 ? -5.646 17.328 38.534 1.00 77.56 318 LYS A N 1
ATOM 2492 C CA . LYS A 1 318 ? -4.856 18.454 38.027 1.00 77.56 318 LYS A CA 1
ATOM 2493 C C . LYS A 1 318 ? -5.414 18.875 36.672 1.00 77.56 318 LYS A C 1
ATOM 2495 O O . LYS A 1 318 ? -5.490 18.064 35.754 1.00 77.56 318 LYS A O 1
ATOM 2500 N N . ASN A 1 319 ? -5.767 20.152 36.535 1.00 73.38 319 ASN A N 1
ATOM 2501 C CA . ASN A 1 319 ? -6.152 20.716 35.242 1.00 73.38 319 ASN A CA 1
ATOM 2502 C C . ASN A 1 319 ? -4.939 20.698 34.297 1.00 73.38 319 ASN A C 1
ATOM 2504 O O . ASN A 1 319 ? -3.870 21.203 34.652 1.00 73.38 319 ASN A O 1
ATOM 2508 N N . ILE A 1 320 ? -5.112 20.145 33.099 1.00 72.38 320 ILE A N 1
ATOM 2509 C CA . ILE A 1 320 ? -4.116 20.148 32.029 1.00 72.38 320 ILE A CA 1
ATOM 2510 C C . ILE A 1 320 ? -4.781 20.703 30.777 1.00 72.38 320 ILE A C 1
ATOM 2512 O O . ILE A 1 320 ? -5.612 20.054 30.149 1.00 72.38 320 ILE A O 1
ATOM 2516 N N . ARG A 1 321 ? -4.383 21.918 30.400 1.00 76.19 321 ARG A N 1
ATOM 2517 C CA . ARG A 1 321 ? -4.769 22.491 29.117 1.00 76.19 321 ARG A CA 1
ATOM 2518 C C . ARG A 1 321 ? -3.813 22.001 28.038 1.00 76.19 321 ARG A C 1
ATOM 2520 O O . ARG A 1 321 ? -2.604 22.220 28.129 1.00 76.19 321 ARG A O 1
ATOM 2527 N N . LEU A 1 322 ? -4.353 21.342 27.023 1.00 77.94 322 LEU A N 1
ATOM 2528 C CA . LEU A 1 322 ? -3.610 20.903 25.854 1.00 77.94 322 LEU A CA 1
ATOM 2529 C C . LEU A 1 322 ? -3.416 22.082 24.899 1.00 77.94 322 LEU A C 1
ATOM 2531 O O . LEU A 1 322 ? -4.356 22.808 24.578 1.00 77.94 322 LEU A O 1
ATOM 2535 N N . ASN A 1 323 ? -2.186 22.251 24.419 1.00 85.62 323 ASN A N 1
ATOM 2536 C CA . ASN A 1 323 ? -1.861 23.170 23.336 1.00 85.62 323 ASN A CA 1
ATOM 2537 C C . ASN A 1 323 ? -1.499 22.341 22.090 1.00 85.62 323 ASN A C 1
ATOM 2539 O O . ASN A 1 323 ? -0.405 21.768 22.060 1.00 85.62 323 ASN A O 1
ATOM 2543 N N . PRO A 1 324 ? -2.383 22.246 21.076 1.00 86.75 324 PRO A N 1
ATOM 2544 C CA . PRO A 1 324 ? -2.124 21.473 19.860 1.00 86.75 324 PRO A CA 1
ATOM 2545 C C . PRO A 1 324 ? -0.818 21.871 19.155 1.00 86.75 324 PRO A C 1
ATOM 2547 O O . PRO A 1 324 ? -0.106 20.999 18.659 1.00 86.75 324 PRO A O 1
ATOM 2550 N N . SER A 1 325 ? -0.454 23.158 19.192 1.00 88.56 325 SER A N 1
ATOM 2551 C CA . SER A 1 325 ? 0.795 23.678 18.622 1.00 88.56 325 SER A CA 1
ATOM 2552 C C . SER A 1 325 ? 2.034 23.124 19.337 1.00 88.56 325 SER A C 1
ATOM 2554 O O . SER A 1 325 ? 2.929 22.588 18.691 1.00 88.56 325 SER A O 1
ATOM 2556 N N . ASP A 1 326 ? 2.068 23.146 20.676 1.00 87.81 326 ASP A N 1
ATOM 2557 C CA . ASP A 1 326 ? 3.200 22.594 21.443 1.00 87.81 326 ASP A CA 1
ATOM 2558 C C . ASP A 1 326 ? 3.318 21.070 21.301 1.00 87.81 326 ASP A C 1
ATOM 2560 O O . ASP A 1 326 ? 4.387 20.500 21.533 1.00 87.81 326 ASP A O 1
ATOM 2564 N N . LEU A 1 327 ? 2.208 20.390 21.000 1.00 85.25 327 LEU A N 1
ATOM 2565 C CA . LEU A 1 327 ? 2.167 18.945 20.803 1.00 85.25 327 LEU A CA 1
ATOM 2566 C C . LEU A 1 327 ? 2.681 18.566 19.407 1.00 85.25 327 LEU A C 1
ATOM 2568 O O . LEU A 1 327 ? 3.531 17.678 19.316 1.00 85.25 327 LEU A O 1
ATOM 2572 N N . VAL A 1 328 ? 2.260 19.266 18.343 1.00 90.75 328 VAL A N 1
ATOM 2573 C CA . VAL A 1 328 ? 2.775 19.006 16.985 1.00 90.75 328 VAL A CA 1
ATOM 2574 C C . VAL A 1 328 ? 4.254 19.383 16.866 1.00 90.75 328 VAL A C 1
ATOM 2576 O O . VAL A 1 328 ? 5.012 18.661 16.220 1.00 90.75 328 VAL A O 1
ATOM 2579 N N . ASP A 1 329 ? 4.707 20.417 17.583 1.00 90.25 329 ASP A N 1
ATOM 2580 C CA . ASP A 1 329 ? 6.127 20.758 17.717 1.00 90.25 329 ASP A CA 1
ATOM 2581 C C . ASP A 1 329 ? 6.948 19.608 18.317 1.00 90.25 329 ASP A C 1
ATOM 2583 O O . ASP A 1 329 ? 7.932 19.170 17.715 1.00 90.25 329 ASP A O 1
ATOM 2587 N N . LYS A 1 330 ? 6.526 19.060 19.465 1.00 86.31 330 LYS A N 1
ATOM 2588 C CA . LYS A 1 330 ? 7.204 17.918 20.112 1.00 86.31 330 LYS A CA 1
ATOM 2589 C C . LYS A 1 330 ? 7.224 16.683 19.212 1.00 86.31 330 LYS A C 1
ATOM 2591 O O . LYS A 1 330 ? 8.238 15.988 19.158 1.00 86.31 330 LYS A O 1
ATOM 2596 N N . LEU A 1 331 ? 6.128 16.424 18.500 1.00 86.94 331 LEU A N 1
ATOM 2597 C CA . LEU A 1 331 ? 5.971 15.257 17.635 1.00 86.94 331 LEU A CA 1
ATOM 2598 C C . LEU A 1 331 ? 6.843 15.364 16.371 1.00 86.94 331 LEU A C 1
ATOM 2600 O O . LEU A 1 331 ? 7.579 14.431 16.050 1.00 86.94 331 LEU A O 1
ATOM 2604 N N . ALA A 1 332 ? 6.874 16.532 15.722 1.00 90.81 332 ALA A N 1
ATOM 2605 C CA . ALA A 1 332 ? 7.774 16.805 14.601 1.00 90.81 332 ALA A CA 1
ATOM 2606 C C . ALA A 1 332 ? 9.258 16.776 15.022 1.00 90.81 332 ALA A C 1
ATOM 2608 O O . ALA A 1 332 ? 10.097 16.233 14.297 1.00 90.81 332 ALA A O 1
ATOM 2609 N N . MET A 1 333 ? 9.593 17.292 16.213 1.00 88.62 333 MET A N 1
ATOM 2610 C CA . MET A 1 333 ? 10.945 17.194 16.781 1.00 88.62 333 MET A CA 1
ATOM 2611 C C . MET A 1 333 ? 11.362 15.746 17.072 1.00 88.62 333 MET A C 1
ATOM 2613 O O . MET A 1 333 ? 12.515 15.396 16.820 1.00 88.62 333 MET A O 1
ATOM 2617 N N . PHE A 1 334 ? 10.454 14.896 17.566 1.00 83.50 334 PHE A N 1
ATOM 2618 C CA . PHE A 1 334 ? 10.732 13.475 17.805 1.00 83.50 334 PHE A CA 1
ATOM 2619 C C . PHE A 1 334 ? 11.089 12.747 16.500 1.00 83.50 334 PHE A C 1
ATOM 2621 O O . PHE A 1 334 ? 12.166 12.157 16.406 1.00 83.50 334 PHE A O 1
ATOM 2628 N N . ILE A 1 335 ? 10.236 12.849 15.474 1.00 87.62 335 ILE A N 1
ATOM 2629 C CA . ILE A 1 335 ? 10.432 12.167 14.181 1.00 87.62 335 ILE A CA 1
ATOM 2630 C C . ILE A 1 335 ? 11.724 12.658 13.502 1.00 87.62 335 ILE A C 1
ATOM 2632 O O . ILE A 1 335 ? 12.543 11.852 13.055 1.00 87.62 335 ILE A O 1
ATOM 2636 N N . SER A 1 336 ? 11.964 13.975 13.494 1.00 89.12 336 SER A N 1
ATOM 2637 C CA . SER A 1 336 ? 13.198 14.557 12.947 1.00 89.12 336 SER A CA 1
ATOM 2638 C C . SER A 1 336 ? 14.448 14.097 13.716 1.00 89.12 336 SER A C 1
ATOM 2640 O O . SER A 1 336 ? 15.468 13.774 13.106 1.00 89.12 336 SER A O 1
ATOM 2642 N N . GLY A 1 337 ? 14.362 13.981 15.047 1.00 85.25 337 GLY A N 1
ATOM 2643 C CA . GLY A 1 337 ? 15.441 13.474 15.900 1.00 85.25 337 GLY A CA 1
ATOM 2644 C C . GLY A 1 337 ? 15.804 12.011 15.624 1.00 85.25 337 GLY A C 1
ATOM 2645 O O . GLY A 1 337 ? 16.991 11.683 15.549 1.00 85.25 337 GLY A O 1
ATOM 2646 N N . GLN A 1 338 ? 14.807 11.144 15.403 1.00 81.62 338 GLN A N 1
ATOM 2647 C CA . GLN A 1 338 ? 15.046 9.752 14.999 1.00 81.62 338 GLN A CA 1
ATOM 2648 C C . GLN A 1 338 ? 15.776 9.687 13.653 1.00 81.62 338 GLN A C 1
ATOM 2650 O O . GLN A 1 338 ? 16.771 8.976 13.514 1.00 81.62 338 GLN A O 1
ATOM 2655 N N . ILE A 1 339 ? 15.337 10.471 12.666 1.00 86.94 339 ILE A N 1
ATOM 2656 C CA . ILE A 1 339 ? 15.930 10.467 11.321 1.00 86.94 339 ILE A CA 1
ATOM 2657 C C . ILE A 1 339 ? 17.349 11.048 11.339 1.00 86.94 339 ILE A C 1
ATOM 2659 O O . ILE A 1 339 ? 18.239 10.475 10.716 1.00 86.94 339 ILE A O 1
ATOM 2663 N N . GLU A 1 340 ? 17.617 12.097 12.120 1.00 87.12 340 GLU A N 1
ATOM 2664 C CA . GLU A 1 340 ? 18.970 12.629 12.338 1.00 87.12 340 GLU A CA 1
ATOM 2665 C C . GLU A 1 340 ? 19.921 11.583 12.956 1.00 87.12 340 GLU A C 1
ATOM 2667 O O . GLU A 1 340 ? 21.088 11.502 12.563 1.00 87.12 340 GLU A O 1
ATOM 2672 N N . MET A 1 341 ? 19.440 10.723 13.863 1.00 84.06 341 MET A N 1
ATOM 2673 C CA . MET A 1 341 ? 20.226 9.600 14.393 1.00 84.06 341 MET A CA 1
ATOM 2674 C C . MET A 1 341 ? 20.584 8.586 13.290 1.00 84.06 341 MET A C 1
ATOM 2676 O O . MET A 1 341 ? 21.749 8.198 13.164 1.00 84.06 341 MET A O 1
ATOM 2680 N N . LYS A 1 342 ? 19.621 8.198 12.438 1.00 86.69 342 LYS A N 1
ATOM 2681 C CA . LYS A 1 342 ? 19.873 7.312 11.280 1.00 86.69 342 LYS A CA 1
ATOM 2682 C C . LYS A 1 342 ? 20.791 7.988 10.246 1.00 86.69 342 LYS A C 1
ATOM 2684 O O . LYS A 1 342 ? 21.632 7.323 9.648 1.00 86.69 342 LYS A O 1
ATOM 2689 N N . ARG A 1 343 ? 20.707 9.314 10.089 1.00 88.25 343 ARG A N 1
ATOM 2690 C CA . ARG A 1 343 ? 21.557 10.117 9.193 1.00 88.25 343 ARG A CA 1
ATOM 2691 C C . ARG A 1 343 ? 23.021 10.125 9.624 1.00 88.25 343 ARG A C 1
ATOM 2693 O O . ARG A 1 343 ? 23.906 9.968 8.788 1.00 88.25 343 ARG A O 1
ATOM 2700 N N . ARG A 1 344 ? 23.289 10.238 10.929 1.00 88.25 344 ARG A N 1
ATOM 2701 C CA . ARG A 1 344 ? 24.648 10.112 11.492 1.00 88.25 344 ARG A CA 1
ATOM 2702 C C . ARG A 1 344 ? 25.230 8.718 11.271 1.00 88.25 344 ARG A C 1
ATOM 2704 O O . ARG A 1 344 ? 26.393 8.610 10.894 1.00 88.25 344 ARG A O 1
ATOM 2711 N N . LEU A 1 345 ? 24.413 7.678 11.442 1.00 87.56 345 LEU A N 1
ATOM 2712 C CA . LEU A 1 345 ? 24.783 6.294 11.139 1.00 87.56 345 LEU A CA 1
ATOM 2713 C C . LEU A 1 345 ? 25.132 6.110 9.648 1.00 87.56 345 LEU A C 1
ATOM 2715 O O . LEU A 1 345 ? 26.196 5.585 9.329 1.00 87.56 345 LEU A O 1
ATOM 2719 N N . GLY A 1 346 ? 24.291 6.614 8.740 1.00 90.56 346 GLY A N 1
ATOM 2720 C CA . GLY A 1 346 ? 24.532 6.554 7.293 1.00 90.56 346 GLY A CA 1
ATOM 2721 C C . GLY A 1 346 ? 25.807 7.280 6.867 1.00 90.56 346 GLY A C 1
ATOM 2722 O O . GLY A 1 346 ? 26.583 6.748 6.078 1.00 90.56 346 GLY A O 1
ATOM 2723 N N . ASN A 1 347 ? 26.087 8.440 7.464 1.00 91.25 347 ASN A N 1
ATOM 2724 C CA . ASN A 1 347 ? 27.340 9.163 7.238 1.00 91.25 347 ASN A CA 1
ATOM 2725 C C . ASN A 1 347 ? 28.570 8.410 7.791 1.00 91.25 347 ASN A C 1
ATOM 2727 O O . ASN A 1 347 ? 29.625 8.444 7.165 1.00 91.25 347 ASN A O 1
ATOM 2731 N N . LYS A 1 348 ? 28.459 7.692 8.922 1.00 91.56 348 LYS A N 1
ATOM 2732 C CA . LYS A 1 348 ? 29.559 6.859 9.453 1.00 91.56 348 LYS A CA 1
ATOM 2733 C C . LYS A 1 348 ? 29.900 5.712 8.491 1.00 91.56 348 LYS A C 1
ATOM 2735 O O . LYS A 1 348 ? 31.070 5.512 8.178 1.00 91.56 348 LYS A O 1
ATOM 2740 N N . LEU A 1 349 ? 28.880 5.036 7.955 1.00 93.38 349 LEU A N 1
ATOM 2741 C CA . LEU A 1 349 ? 29.022 3.986 6.936 1.00 93.38 349 LEU A CA 1
ATOM 2742 C C . LEU A 1 349 ? 29.598 4.529 5.612 1.00 93.38 349 LEU A C 1
ATOM 2744 O O . LEU A 1 349 ? 30.524 3.934 5.063 1.00 93.38 349 LEU A O 1
ATOM 2748 N N . LYS A 1 350 ? 29.106 5.684 5.137 1.00 93.50 350 LYS A N 1
ATOM 2749 C CA . LYS A 1 350 ? 29.634 6.400 3.960 1.00 93.50 350 LYS A CA 1
ATOM 2750 C C . LYS A 1 350 ? 31.137 6.664 4.082 1.00 93.50 350 LYS A C 1
ATOM 2752 O O . LYS A 1 350 ? 31.890 6.307 3.182 1.00 93.50 350 LYS A O 1
ATOM 2757 N N . ASN A 1 351 ? 31.580 7.211 5.216 1.00 93.44 351 ASN A N 1
ATOM 2758 C CA . ASN A 1 351 ? 32.992 7.529 5.444 1.00 93.44 351 ASN A CA 1
ATOM 2759 C C . ASN A 1 351 ? 33.903 6.285 5.383 1.00 93.44 351 ASN A C 1
ATOM 2761 O O . ASN A 1 351 ? 35.061 6.401 4.987 1.00 93.44 351 ASN A O 1
ATOM 2765 N N . VAL A 1 352 ? 33.399 5.099 5.755 1.00 95.12 352 VAL A N 1
ATOM 2766 C CA . VAL A 1 352 ? 34.135 3.830 5.602 1.00 95.12 352 VAL A CA 1
ATOM 2767 C C . VAL A 1 352 ? 34.213 3.418 4.130 1.00 95.12 352 VAL A C 1
ATOM 2769 O O . VAL A 1 352 ? 35.303 3.102 3.662 1.00 95.12 352 VAL A O 1
ATOM 2772 N N . ILE A 1 353 ? 33.106 3.482 3.379 1.00 95.06 353 ILE A N 1
ATOM 2773 C CA . ILE A 1 353 ? 33.095 3.187 1.933 1.00 95.06 353 ILE A CA 1
ATOM 2774 C C . ILE A 1 353 ? 34.069 4.091 1.167 1.00 95.06 353 ILE A C 1
ATOM 2776 O O . ILE A 1 353 ? 34.914 3.590 0.428 1.00 95.06 353 ILE A O 1
ATOM 2780 N N . GLU A 1 354 ? 33.985 5.409 1.358 1.00 93.69 354 GLU A N 1
ATOM 2781 C CA . GLU A 1 354 ? 34.806 6.378 0.619 1.00 93.69 354 GLU A CA 1
ATOM 2782 C C . GLU A 1 354 ? 36.303 6.249 0.962 1.00 93.69 354 GLU A C 1
ATOM 2784 O O . GLU A 1 354 ? 37.152 6.419 0.088 1.00 93.69 354 GLU A O 1
ATOM 2789 N N . LYS A 1 355 ? 36.646 5.870 2.203 1.00 93.06 355 LYS A N 1
ATOM 2790 C CA . LYS A 1 355 ? 38.028 5.562 2.609 1.00 93.06 355 LYS A CA 1
ATOM 2791 C C . LYS A 1 355 ? 38.546 4.273 1.964 1.00 93.06 355 LYS A C 1
ATOM 2793 O O . LYS A 1 355 ? 39.595 4.291 1.321 1.00 93.06 355 LYS A O 1
ATOM 2798 N N . GLU A 1 356 ? 37.849 3.152 2.155 1.00 92.06 356 GLU A N 1
ATOM 2799 C CA . GLU A 1 356 ? 38.351 1.837 1.731 1.00 92.06 356 GLU A CA 1
ATOM 2800 C C . GLU A 1 356 ? 38.372 1.687 0.205 1.00 92.06 356 GLU A C 1
ATOM 2802 O O . GLU A 1 356 ? 39.283 1.055 -0.327 1.00 92.06 356 GLU A O 1
ATOM 2807 N N . TYR A 1 357 ? 37.446 2.328 -0.518 1.00 91.25 357 TYR A N 1
ATOM 2808 C CA . TYR A 1 357 ? 37.473 2.371 -1.983 1.00 91.25 357 TYR A CA 1
ATOM 2809 C C . TYR A 1 357 ? 38.709 3.109 -2.521 1.00 91.25 357 TYR A C 1
ATOM 2811 O O . TYR A 1 357 ? 39.340 2.661 -3.477 1.00 91.25 357 TYR A O 1
ATOM 2819 N N . GLU A 1 358 ? 39.103 4.220 -1.893 1.00 90.69 358 GLU A N 1
ATOM 2820 C CA . GLU A 1 358 ? 40.308 4.970 -2.265 1.00 90.69 358 GLU A CA 1
ATOM 2821 C C . GLU A 1 358 ? 41.602 4.207 -1.920 1.00 90.69 358 GLU A C 1
ATOM 2823 O O . GLU A 1 358 ? 42.580 4.276 -2.670 1.00 90.69 358 GLU A O 1
ATOM 2828 N N . GLU A 1 359 ? 41.615 3.433 -0.830 1.00 87.88 359 GLU A N 1
ATOM 2829 C CA . GLU A 1 359 ? 42.712 2.505 -0.520 1.00 87.88 359 GLU A CA 1
ATOM 2830 C C . GLU A 1 359 ? 42.774 1.335 -1.513 1.00 87.88 359 GLU A C 1
ATOM 2832 O O . GLU A 1 359 ? 43.853 1.010 -2.000 1.00 87.88 359 GLU A O 1
ATOM 2837 N N . TYR A 1 360 ? 41.637 0.745 -1.887 1.00 86.56 360 TYR A N 1
ATOM 2838 C CA . TYR A 1 360 ? 41.548 -0.294 -2.920 1.00 86.56 360 TYR A CA 1
ATOM 2839 C C . TYR A 1 360 ? 42.031 0.202 -4.293 1.00 86.56 360 TYR A C 1
ATOM 2841 O O . TYR A 1 360 ? 42.852 -0.446 -4.938 1.00 86.56 360 TYR A O 1
ATOM 2849 N N . LYS A 1 361 ? 41.588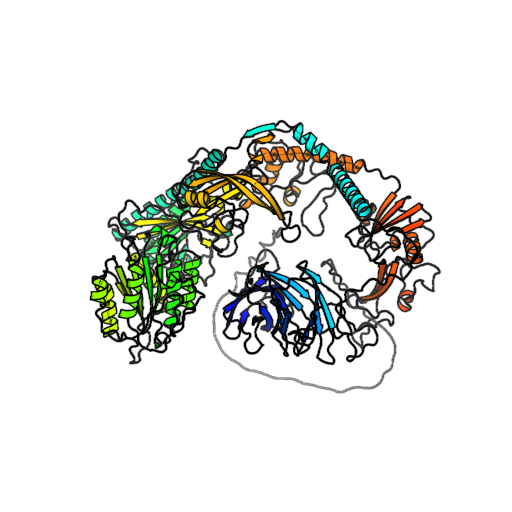 1.392 -4.713 1.00 84.75 361 LYS A N 1
ATOM 2850 C CA . LYS A 1 361 ? 41.959 2.038 -5.984 1.00 84.75 361 LYS A CA 1
ATOM 2851 C C . LYS A 1 361 ? 43.455 2.374 -6.079 1.00 84.75 361 LYS A C 1
ATOM 2853 O O . LYS A 1 361 ? 43.987 2.453 -7.184 1.00 84.75 361 LYS A O 1
ATOM 2858 N N . SER A 1 362 ? 44.131 2.583 -4.946 1.00 80.81 362 SER A N 1
ATOM 2859 C CA . SER A 1 362 ? 45.553 2.960 -4.891 1.00 80.81 362 SER A CA 1
ATOM 2860 C C . SER A 1 362 ? 46.505 1.808 -4.542 1.00 80.81 362 SER A C 1
ATOM 2862 O O . SER A 1 362 ? 47.677 1.858 -4.920 1.00 80.81 362 SER A O 1
ATOM 2864 N N . ALA A 1 363 ? 46.039 0.759 -3.858 1.00 68.94 363 ALA A N 1
ATOM 2865 C CA . ALA A 1 363 ? 46.886 -0.327 -3.375 1.00 68.94 363 ALA A CA 1
ATOM 2866 C C . ALA A 1 363 ? 46.762 -1.612 -4.208 1.00 68.94 363 ALA A C 1
ATOM 2868 O O . ALA A 1 363 ? 45.688 -2.190 -4.355 1.00 68.94 363 ALA A O 1
ATOM 2869 N N . LYS A 1 364 ? 47.908 -2.172 -4.618 1.00 60.81 364 LYS A N 1
ATOM 2870 C CA . LYS A 1 364 ? 48.015 -3.557 -5.114 1.00 60.81 364 LYS A CA 1
ATOM 2871 C C . LYS A 1 364 ? 47.891 -4.567 -3.955 1.00 60.81 364 LYS A C 1
ATOM 2873 O O . LYS A 1 364 ? 48.831 -5.315 -3.689 1.00 60.81 364 LYS A O 1
ATOM 2878 N N . ARG A 1 365 ? 46.773 -4.550 -3.213 1.00 56.97 365 ARG A N 1
ATOM 2879 C CA . ARG A 1 365 ? 46.504 -5.520 -2.131 1.00 56.97 365 ARG A CA 1
ATOM 2880 C C . ARG A 1 365 ? 46.460 -6.947 -2.716 1.00 56.97 365 ARG A C 1
ATOM 2882 O O . ARG A 1 365 ? 45.895 -7.134 -3.795 1.00 56.97 365 ARG A O 1
ATOM 2889 N N . PRO A 1 366 ? 47.040 -7.957 -2.041 1.00 54.88 366 PRO A N 1
ATOM 2890 C CA . PRO A 1 366 ? 46.872 -9.349 -2.442 1.00 54.88 366 PRO A CA 1
ATOM 2891 C C . PRO A 1 366 ? 45.413 -9.761 -2.202 1.00 54.88 366 PRO A C 1
ATOM 2893 O O . PRO A 1 366 ? 44.974 -9.817 -1.057 1.00 54.88 366 PRO A O 1
ATOM 2896 N N . ARG A 1 367 ? 44.666 -10.014 -3.284 1.00 61.19 367 ARG A N 1
ATOM 2897 C CA . ARG A 1 367 ? 43.240 -10.373 -3.227 1.00 61.19 367 ARG A CA 1
ATOM 2898 C C . ARG A 1 367 ? 42.997 -11.641 -2.408 1.00 61.19 367 ARG A C 1
ATOM 2900 O O . ARG A 1 367 ? 43.742 -12.615 -2.541 1.00 61.19 367 ARG A O 1
ATOM 2907 N N . ILE A 1 368 ? 41.882 -11.687 -1.683 1.00 61.81 368 ILE A N 1
ATOM 2908 C CA . ILE A 1 368 ? 41.376 -12.935 -1.093 1.00 61.81 368 ILE A CA 1
ATOM 2909 C C . ILE A 1 368 ? 40.880 -13.872 -2.209 1.00 61.81 368 ILE A C 1
ATOM 2911 O O . ILE A 1 368 ? 39.802 -13.693 -2.767 1.00 61.81 368 ILE A O 1
ATOM 2915 N N . THR A 1 369 ? 41.655 -14.912 -2.524 1.00 55.34 369 THR A N 1
ATOM 2916 C CA . THR A 1 369 ? 41.328 -15.913 -3.563 1.00 55.34 369 THR A CA 1
ATOM 2917 C C . THR A 1 369 ? 40.562 -17.135 -3.039 1.00 55.34 369 THR A C 1
ATOM 2919 O O . THR A 1 369 ? 40.231 -18.040 -3.806 1.00 55.34 369 THR A O 1
ATOM 2922 N N . ASN A 1 370 ? 40.262 -17.201 -1.738 1.00 65.56 370 ASN A N 1
ATOM 2923 C CA . ASN A 1 370 ? 39.619 -18.362 -1.120 1.00 65.56 370 ASN A CA 1
ATOM 2924 C C . ASN A 1 370 ? 38.097 -18.396 -1.367 1.00 65.56 370 ASN A C 1
ATOM 2926 O O . ASN A 1 370 ? 37.301 -18.053 -0.492 1.00 65.56 370 ASN A O 1
ATOM 2930 N N . LEU A 1 371 ? 37.679 -18.880 -2.543 1.00 67.44 371 LEU A N 1
ATOM 2931 C CA . LEU A 1 371 ? 36.260 -19.019 -2.917 1.00 67.44 371 LEU A CA 1
ATOM 2932 C C . LEU A 1 371 ? 35.403 -19.765 -1.871 1.00 67.44 371 LEU A C 1
ATOM 2934 O O . LEU A 1 371 ? 34.208 -19.492 -1.756 1.00 67.44 371 LEU A O 1
ATOM 2938 N N . LYS A 1 372 ? 36.001 -20.672 -1.079 1.00 66.94 372 LYS A N 1
ATOM 2939 C CA . LYS A 1 372 ? 35.304 -21.433 -0.024 1.00 66.94 372 LYS A CA 1
ATOM 2940 C C . LYS A 1 372 ? 34.811 -20.566 1.138 1.00 66.94 372 LYS A C 1
ATOM 2942 O O . LYS A 1 372 ? 33.922 -20.995 1.861 1.00 66.94 372 LYS A O 1
ATOM 2947 N N . GLU A 1 373 ? 35.378 -19.378 1.325 1.00 70.06 373 GLU A N 1
ATOM 2948 C CA . GLU A 1 373 ? 34.978 -18.433 2.373 1.00 70.06 373 GLU A CA 1
ATOM 2949 C C . GLU A 1 373 ? 33.887 -17.466 1.892 1.00 70.06 373 GLU A C 1
ATOM 2951 O O . GLU A 1 373 ? 32.991 -17.102 2.652 1.00 70.06 373 GLU A O 1
ATOM 2956 N N . ILE A 1 374 ? 33.924 -17.089 0.609 1.00 75.56 374 ILE A N 1
ATOM 2957 C CA . ILE A 1 374 ? 33.020 -16.078 0.048 1.00 75.56 374 ILE A CA 1
ATOM 2958 C C . ILE A 1 374 ? 31.679 -16.693 -0.383 1.00 75.56 374 ILE A C 1
ATOM 2960 O O . ILE A 1 374 ? 30.621 -16.111 -0.124 1.00 75.56 374 ILE A O 1
ATOM 2964 N N . ALA A 1 375 ? 31.701 -17.882 -0.998 1.00 73.31 375 ALA A N 1
ATOM 2965 C CA . ALA A 1 375 ? 30.504 -18.533 -1.539 1.00 73.31 375 ALA A CA 1
ATOM 2966 C C . ALA A 1 375 ? 29.407 -18.854 -0.490 1.00 73.31 375 ALA A C 1
ATOM 2968 O O . ALA A 1 375 ? 28.241 -18.596 -0.789 1.00 73.31 375 ALA A O 1
ATOM 2969 N N . PRO A 1 376 ? 29.704 -19.315 0.747 1.00 73.62 376 PRO A N 1
ATOM 2970 C CA . PRO A 1 376 ? 28.668 -19.561 1.764 1.00 73.62 376 PRO A CA 1
ATOM 2971 C C . PRO A 1 376 ? 27.919 -18.299 2.227 1.00 73.62 376 PRO A C 1
ATOM 2973 O O . PRO A 1 376 ? 26.795 -18.383 2.717 1.00 73.62 376 PRO A O 1
ATOM 2976 N N . LYS A 1 377 ? 28.504 -17.103 2.058 1.00 79.00 377 LYS A N 1
ATOM 2977 C CA . LYS A 1 377 ? 27.809 -15.835 2.342 1.00 79.00 377 LYS A CA 1
ATOM 2978 C C . LYS A 1 377 ? 26.901 -15.370 1.191 1.00 79.00 377 LYS A C 1
ATOM 2980 O O . LYS A 1 377 ? 26.116 -14.437 1.392 1.00 79.00 377 LYS A O 1
ATOM 2985 N N . GLN A 1 378 ? 26.956 -16.006 0.014 1.00 81.00 378 GLN A N 1
ATOM 2986 C CA . GLN A 1 378 ? 26.106 -15.656 -1.127 1.00 81.00 378 GLN A CA 1
ATOM 2987 C C . GLN A 1 378 ? 24.634 -15.947 -0.818 1.00 81.00 378 GLN A C 1
ATOM 2989 O O . GLN A 1 378 ? 24.270 -17.056 -0.426 1.00 81.00 378 GLN A O 1
ATOM 2994 N N . CYS A 1 379 ? 23.773 -14.950 -1.018 1.00 75.94 379 CYS A N 1
ATOM 2995 C CA . CYS A 1 379 ? 22.333 -15.003 -0.765 1.00 75.94 379 CYS A CA 1
ATOM 2996 C C . CYS A 1 379 ? 21.977 -15.571 0.618 1.00 75.94 379 CYS A C 1
ATOM 2998 O O . CYS A 1 379 ? 20.924 -16.184 0.790 1.00 75.94 379 CYS A O 1
ATOM 3000 N N . CYS A 1 380 ? 22.872 -15.374 1.593 1.00 72.44 380 CYS A N 1
ATOM 3001 C CA . CYS A 1 380 ? 22.708 -15.812 2.975 1.00 72.44 380 CYS A CA 1
ATOM 3002 C C . CYS A 1 380 ? 22.541 -17.345 3.121 1.00 72.44 380 CYS A C 1
ATOM 3004 O O . CYS A 1 380 ? 21.872 -17.805 4.045 1.00 72.44 380 CYS A O 1
ATOM 3006 N N . ARG A 1 381 ? 23.148 -18.140 2.219 1.00 68.69 381 ARG A N 1
ATOM 3007 C CA . ARG A 1 381 ? 23.177 -19.620 2.233 1.00 68.69 381 ARG A CA 1
ATOM 3008 C C . ARG A 1 381 ? 24.153 -20.171 3.293 1.00 68.69 381 ARG A C 1
ATOM 3010 O O . ARG A 1 381 ? 25.106 -20.871 2.967 1.00 68.69 381 ARG A O 1
ATOM 3017 N N . TYR A 1 382 ? 23.923 -19.809 4.555 1.00 64.25 382 TYR A N 1
ATOM 3018 C CA . TYR A 1 382 ? 24.864 -19.998 5.661 1.00 64.25 382 TYR A CA 1
ATOM 3019 C C . TYR A 1 382 ? 24.388 -21.040 6.690 1.00 64.25 382 TYR A C 1
ATOM 3021 O O . TYR A 1 382 ? 23.273 -20.947 7.198 1.00 64.25 382 TYR A O 1
ATOM 3029 N N . ASP A 1 383 ? 25.271 -21.979 7.049 1.00 57.38 383 ASP A N 1
ATOM 3030 C CA . ASP A 1 383 ? 24.984 -23.125 7.936 1.00 57.38 383 ASP A CA 1
ATOM 3031 C C . ASP A 1 383 ? 25.091 -22.822 9.452 1.00 57.38 383 ASP A C 1
ATOM 3033 O O . ASP A 1 383 ? 25.012 -23.729 10.281 1.00 57.38 383 ASP A O 1
ATOM 3037 N N . GLY A 1 384 ? 25.353 -21.569 9.842 1.00 58.28 384 GLY A N 1
ATOM 3038 C CA . GLY A 1 384 ? 25.731 -21.215 11.216 1.00 58.28 384 GLY A CA 1
ATOM 3039 C C . GLY A 1 384 ? 24.588 -20.934 12.204 1.00 58.28 384 GLY A C 1
ATOM 3040 O O . GLY A 1 384 ? 23.400 -21.091 11.922 1.00 58.28 384 GLY A O 1
ATOM 3041 N N . ASN A 1 385 ? 24.981 -20.477 13.400 1.00 64.62 385 ASN A N 1
ATOM 3042 C CA . ASN A 1 385 ? 24.134 -20.297 14.591 1.00 64.62 385 ASN A CA 1
ATOM 3043 C C . ASN A 1 385 ? 23.154 -19.104 14.501 1.00 64.62 385 ASN A C 1
ATOM 3045 O O . ASN A 1 385 ? 23.195 -18.188 15.328 1.00 64.62 385 ASN A O 1
ATOM 3049 N N . THR A 1 386 ? 22.252 -19.116 13.518 1.00 72.88 386 THR A N 1
ATOM 3050 C CA . THR A 1 386 ? 21.173 -18.123 13.417 1.00 72.88 386 THR A CA 1
ATOM 3051 C C . THR A 1 386 ? 20.240 -18.173 14.632 1.00 72.88 386 THR A C 1
ATOM 3053 O O . THR A 1 386 ? 20.022 -19.219 15.249 1.00 72.88 386 THR A O 1
ATOM 3056 N N . LYS A 1 387 ? 19.660 -17.024 14.985 1.00 78.50 387 LYS A N 1
ATOM 3057 C CA . LYS A 1 387 ? 18.637 -16.898 16.030 1.00 78.50 387 LYS A CA 1
ATOM 3058 C C . LYS A 1 387 ? 17.422 -16.174 15.470 1.00 78.50 387 LYS A C 1
ATOM 3060 O O . LYS A 1 387 ? 17.556 -15.276 14.640 1.00 78.50 387 LYS A O 1
ATOM 3065 N N . TYR A 1 388 ? 16.233 -16.547 15.931 1.00 77.25 388 TYR A N 1
ATOM 3066 C CA . TYR A 1 388 ? 15.030 -15.785 15.623 1.00 77.25 388 TYR A CA 1
ATOM 3067 C C . TYR A 1 388 ? 15.075 -14.438 16.352 1.00 77.25 388 TYR A C 1
ATOM 3069 O O . TYR A 1 388 ? 15.284 -14.401 17.565 1.00 77.25 388 TYR A O 1
ATOM 3077 N N . SER A 1 389 ? 14.889 -13.343 15.619 1.00 74.38 389 SER A N 1
ATOM 3078 C CA . SER A 1 389 ? 14.893 -11.985 16.163 1.00 74.38 389 SER A CA 1
ATOM 3079 C C . SER A 1 389 ? 13.519 -11.352 15.957 1.00 74.38 389 SER A C 1
ATOM 3081 O O . SER A 1 389 ? 13.099 -11.188 14.813 1.00 74.38 389 SER A O 1
ATOM 3083 N N . THR A 1 390 ? 12.826 -10.989 17.045 1.00 71.25 390 THR A N 1
ATOM 3084 C CA . THR A 1 390 ? 11.492 -10.347 17.016 1.00 71.25 390 THR A CA 1
ATOM 3085 C C . THR A 1 390 ? 11.514 -9.078 16.166 1.00 71.25 390 THR A C 1
ATOM 3087 O O . THR A 1 390 ? 10.803 -8.989 15.173 1.00 71.25 390 THR A O 1
ATOM 3090 N N . LYS A 1 391 ? 12.470 -8.191 16.453 1.00 73.38 391 LYS A N 1
ATOM 3091 C CA . LYS A 1 391 ? 12.788 -6.948 15.731 1.00 73.38 391 LYS A CA 1
ATOM 3092 C C . LYS A 1 391 ? 12.872 -7.068 14.195 1.00 73.38 391 LYS A C 1
ATOM 3094 O O . LYS A 1 391 ? 12.631 -6.076 13.500 1.00 73.38 391 LYS A O 1
ATOM 3099 N N . PHE A 1 392 ? 13.266 -8.234 13.673 1.00 76.38 392 PHE A N 1
ATOM 3100 C CA . PHE A 1 392 ? 13.389 -8.530 12.235 1.00 76.38 392 PHE A CA 1
ATOM 3101 C C . PHE A 1 392 ? 12.366 -9.575 11.735 1.00 76.38 392 PHE A C 1
ATOM 3103 O O . PHE A 1 392 ? 12.385 -9.912 10.552 1.00 76.38 392 PHE A O 1
ATOM 3110 N N . GLN A 1 393 ? 11.544 -10.133 12.636 1.00 75.44 393 GLN A N 1
ATOM 3111 C CA . GLN A 1 393 ? 10.592 -11.244 12.457 1.00 75.44 393 GLN A CA 1
ATOM 3112 C C . GLN A 1 393 ? 11.123 -12.447 11.637 1.00 75.44 393 GLN A C 1
ATOM 3114 O O . GLN A 1 393 ? 10.388 -13.166 10.942 1.00 75.44 393 GLN A O 1
ATOM 3119 N N . ARG A 1 394 ? 12.443 -12.665 11.686 1.00 77.06 394 ARG A N 1
ATOM 3120 C CA . ARG A 1 394 ? 13.193 -13.608 10.842 1.00 77.06 394 ARG A CA 1
ATOM 3121 C C . ARG A 1 394 ? 14.354 -14.236 11.617 1.00 77.06 394 ARG A C 1
ATOM 3123 O O . ARG A 1 394 ? 14.798 -13.721 12.644 1.00 77.06 394 ARG A O 1
ATOM 3130 N N . TRP A 1 395 ? 14.851 -15.356 11.094 1.00 78.31 395 TRP A N 1
ATOM 3131 C CA . TRP A 1 395 ? 16.096 -15.982 11.538 1.00 78.31 395 TRP A CA 1
ATOM 3132 C C . TRP A 1 395 ? 17.285 -15.220 10.954 1.00 78.31 395 TRP A C 1
ATOM 3134 O O . TRP A 1 395 ? 17.399 -15.091 9.732 1.00 78.31 395 TRP A O 1
ATOM 3144 N N . VAL A 1 396 ? 18.143 -14.705 11.833 1.00 82.94 396 VAL A N 1
ATOM 3145 C CA . VAL A 1 396 ? 19.281 -13.850 11.479 1.00 82.94 396 VAL A CA 1
ATOM 3146 C C . VAL A 1 396 ? 20.555 -14.276 12.205 1.00 82.94 396 VAL A C 1
ATOM 3148 O O . VAL A 1 396 ? 20.495 -14.858 13.290 1.00 82.94 396 VAL A O 1
ATOM 3151 N N . ASP A 1 397 ? 21.709 -13.954 11.628 1.00 84.25 397 ASP A N 1
ATOM 3152 C CA . ASP A 1 397 ? 22.996 -13.967 12.323 1.00 84.25 397 ASP A CA 1
ATOM 3153 C C . ASP A 1 397 ? 23.474 -12.527 12.558 1.00 84.25 397 ASP A C 1
ATOM 3155 O O . ASP A 1 397 ? 23.679 -11.754 11.624 1.00 84.25 397 ASP A O 1
ATOM 3159 N N . HIS A 1 398 ? 23.654 -12.169 13.829 1.00 82.06 398 HIS A N 1
ATOM 3160 C CA . HIS A 1 398 ? 24.140 -10.857 14.262 1.00 82.06 398 HIS A CA 1
ATOM 3161 C C . HIS A 1 398 ? 25.676 -10.721 14.216 1.00 82.06 398 HIS A C 1
ATOM 3163 O O . HIS A 1 398 ? 26.194 -9.666 14.585 1.00 82.06 398 HIS A O 1
ATOM 3169 N N . ASN A 1 399 ? 26.391 -11.762 13.776 1.00 84.12 399 ASN A N 1
ATOM 3170 C CA . ASN A 1 399 ? 27.853 -11.820 13.696 1.00 84.12 399 ASN A CA 1
ATOM 3171 C C . ASN A 1 399 ? 28.387 -11.881 12.249 1.00 84.12 399 ASN A C 1
ATOM 3173 O O . ASN A 1 399 ? 29.598 -11.967 12.051 1.00 84.12 399 ASN A O 1
ATOM 3177 N N . SER A 1 400 ? 27.512 -11.846 11.237 1.00 83.06 400 SER A N 1
ATOM 3178 C CA . SER A 1 400 ? 27.902 -11.824 9.821 1.00 83.06 400 SER A CA 1
ATOM 3179 C C . SER A 1 400 ? 26.915 -11.016 8.979 1.00 83.06 400 SER A C 1
ATOM 3181 O O . SER A 1 400 ? 25.728 -10.924 9.281 1.00 83.06 400 SER A O 1
ATOM 3183 N N . SER A 1 401 ? 27.413 -10.458 7.881 1.00 88.19 401 SER A N 1
ATOM 3184 C CA . SER A 1 401 ? 26.641 -10.001 6.724 1.00 88.19 401 SER A CA 1
ATOM 3185 C C . SER A 1 401 ? 26.476 -11.135 5.703 1.00 88.19 401 SER A C 1
ATOM 3187 O O . SER A 1 401 ? 27.173 -12.153 5.770 1.00 88.19 401 SER A O 1
ATOM 3189 N N . CYS A 1 402 ? 25.570 -10.961 4.745 1.00 86.94 402 CYS A N 1
ATOM 3190 C CA . CYS A 1 402 ? 25.523 -11.748 3.511 1.00 86.94 402 CYS A CA 1
ATOM 3191 C C . CYS A 1 402 ? 25.508 -10.826 2.287 1.00 86.94 402 CYS A C 1
ATOM 3193 O O . CYS A 1 402 ? 25.293 -9.618 2.413 1.00 86.94 402 CYS A O 1
ATOM 3195 N N . TRP A 1 403 ? 25.767 -11.388 1.105 1.00 87.69 403 TRP A N 1
ATOM 3196 C CA . TRP A 1 403 ? 25.884 -10.619 -0.135 1.00 87.69 403 TRP A CA 1
ATOM 3197 C C . TRP A 1 403 ? 25.097 -11.231 -1.298 1.00 87.69 403 TRP A C 1
ATOM 3199 O O . TRP A 1 403 ? 24.807 -12.425 -1.301 1.00 87.69 403 TRP A O 1
ATOM 3209 N N . SER A 1 404 ? 24.758 -10.429 -2.304 1.00 86.62 404 SER A N 1
ATOM 3210 C CA . SER A 1 404 ? 24.132 -10.885 -3.551 1.00 86.62 404 SER A CA 1
ATOM 3211 C C . SER A 1 404 ? 24.633 -10.102 -4.765 1.00 86.62 404 SER A C 1
ATOM 3213 O O . SER A 1 404 ? 25.290 -9.072 -4.632 1.00 86.62 404 SER A O 1
ATOM 3215 N N . TRP A 1 405 ? 24.326 -10.619 -5.955 1.00 83.56 405 TRP A N 1
ATOM 3216 C CA . TRP A 1 405 ? 24.772 -10.096 -7.245 1.00 83.56 405 TRP A CA 1
ATOM 3217 C C . TRP A 1 405 ? 23.660 -10.290 -8.293 1.00 83.56 405 TRP A C 1
ATOM 3219 O O . TRP A 1 405 ? 23.022 -11.345 -8.270 1.00 83.56 405 TRP A O 1
ATOM 3229 N N . PRO A 1 406 ? 23.414 -9.333 -9.207 1.00 75.12 406 PRO A N 1
ATOM 3230 C CA . PRO A 1 406 ? 22.243 -9.304 -10.096 1.00 75.12 406 PRO A CA 1
ATOM 3231 C C . PRO A 1 406 ? 22.387 -10.180 -11.357 1.00 75.12 406 PRO A C 1
ATOM 3233 O O . PRO A 1 406 ? 21.944 -9.812 -12.445 1.00 75.12 406 PRO A O 1
ATOM 3236 N N . SER A 1 407 ? 23.088 -11.310 -11.273 1.00 70.56 407 SER A N 1
ATOM 3237 C CA . SER A 1 407 ? 23.336 -12.213 -12.407 1.00 70.56 407 SER A CA 1
ATOM 3238 C C . SER A 1 407 ? 23.702 -13.618 -11.935 1.00 70.56 407 SER A C 1
ATOM 3240 O O . SER A 1 407 ? 24.244 -13.796 -10.844 1.00 70.56 407 SER A O 1
ATOM 3242 N N . GLU A 1 408 ? 23.444 -14.616 -12.782 1.00 67.94 408 GLU A N 1
ATOM 3243 C CA . GLU A 1 408 ? 23.862 -16.001 -12.555 1.00 67.94 408 GLU A CA 1
ATOM 3244 C C . GLU A 1 408 ? 25.397 -16.111 -12.523 1.00 67.94 408 GLU A C 1
ATOM 3246 O O . GLU A 1 408 ? 26.079 -15.783 -13.495 1.00 67.94 408 GLU A O 1
ATOM 3251 N N . ILE A 1 409 ? 25.940 -16.597 -11.405 1.00 68.75 409 ILE A N 1
ATOM 3252 C CA . ILE A 1 409 ? 27.377 -16.830 -11.228 1.00 68.75 409 ILE A CA 1
ATOM 3253 C C . ILE A 1 409 ? 27.681 -18.277 -11.623 1.00 68.75 409 ILE A C 1
ATOM 3255 O O . ILE A 1 409 ? 27.411 -19.198 -10.854 1.00 68.75 409 ILE A O 1
ATOM 3259 N N . LYS A 1 410 ? 28.241 -18.467 -12.822 1.00 65.19 410 LYS A N 1
ATOM 3260 C CA . LYS A 1 410 ? 28.751 -19.771 -13.294 1.00 65.19 410 LYS A CA 1
ATOM 3261 C C . LYS A 1 410 ? 30.176 -20.016 -12.807 1.00 65.19 410 LYS A C 1
ATOM 3263 O O . LYS A 1 410 ? 30.476 -21.064 -12.251 1.00 65.19 410 LYS A O 1
ATOM 3268 N N . GLU A 1 411 ? 31.007 -18.991 -12.947 1.00 69.56 411 GLU A N 1
ATOM 3269 C CA . GLU A 1 411 ? 32.318 -18.848 -12.320 1.00 69.56 411 GLU A CA 1
ATOM 3270 C C . GLU A 1 411 ? 32.364 -17.459 -11.673 1.00 69.56 411 GLU A C 1
ATOM 3272 O O . GLU A 1 411 ? 31.650 -16.550 -12.105 1.00 69.56 411 GLU A O 1
ATOM 3277 N N . MET A 1 412 ? 33.138 -17.297 -10.600 1.00 71.69 412 MET A N 1
ATOM 3278 C CA . MET A 1 412 ? 33.095 -16.098 -9.758 1.00 71.69 412 MET A CA 1
ATOM 3279 C C . MET A 1 412 ? 34.009 -14.992 -10.327 1.00 71.69 412 MET A C 1
ATOM 3281 O O . MET A 1 412 ? 35.224 -15.186 -10.322 1.00 71.69 412 MET A O 1
ATOM 3285 N N . PRO A 1 413 ? 33.483 -13.846 -10.814 1.00 77.44 413 PRO A N 1
ATOM 3286 C CA . PRO A 1 413 ? 34.310 -12.866 -11.518 1.00 77.44 413 PRO A CA 1
ATOM 3287 C C . PRO A 1 413 ? 35.297 -12.123 -10.613 1.00 77.44 413 PRO A C 1
ATOM 3289 O O . PRO A 1 413 ? 34.999 -11.804 -9.463 1.00 77.44 413 PRO A O 1
ATOM 3292 N N . ASP A 1 414 ? 36.435 -11.748 -11.190 1.00 79.19 414 ASP A N 1
ATOM 3293 C CA . ASP A 1 414 ? 37.504 -10.957 -10.565 1.00 79.19 414 ASP A CA 1
ATOM 3294 C C . ASP A 1 414 ? 36.994 -9.636 -9.944 1.00 79.19 414 ASP A C 1
ATOM 3296 O O . ASP A 1 414 ? 37.426 -9.221 -8.864 1.00 79.19 414 ASP A O 1
ATOM 3300 N N . GLU A 1 415 ? 36.026 -8.999 -10.610 1.00 79.69 415 GLU A N 1
ATOM 3301 C CA . GLU A 1 415 ? 35.347 -7.775 -10.166 1.00 79.69 415 GLU A CA 1
ATOM 3302 C C . GLU A 1 415 ? 34.502 -8.017 -8.906 1.00 79.69 415 GLU A C 1
ATOM 3304 O O . GLU A 1 415 ? 34.546 -7.221 -7.972 1.00 79.69 415 GLU A O 1
ATOM 3309 N N . LEU A 1 416 ? 33.789 -9.149 -8.843 1.00 82.06 416 LEU A N 1
ATOM 3310 C CA . LEU A 1 416 ? 32.995 -9.562 -7.682 1.00 82.06 416 LEU A CA 1
ATOM 3311 C C . LEU A 1 416 ? 33.890 -9.925 -6.492 1.00 82.06 416 LEU A C 1
ATOM 3313 O O . LEU A 1 416 ? 33.608 -9.510 -5.370 1.00 82.06 416 LEU A O 1
ATOM 3317 N N . VAL A 1 417 ? 34.972 -10.678 -6.724 1.00 83.44 417 VAL A N 1
ATOM 3318 C CA . VAL A 1 417 ? 35.961 -10.988 -5.677 1.00 83.44 417 VAL A CA 1
ATOM 3319 C C . VAL A 1 417 ? 36.519 -9.689 -5.094 1.00 83.44 417 VAL A C 1
ATOM 3321 O O . VAL A 1 417 ? 36.534 -9.521 -3.877 1.00 83.44 417 VAL A O 1
ATOM 3324 N N . SER A 1 418 ? 36.886 -8.735 -5.955 1.00 85.06 418 SER A N 1
ATOM 3325 C CA . SER A 1 418 ? 37.401 -7.429 -5.530 1.00 85.06 418 SER A CA 1
ATOM 3326 C C . SER A 1 418 ? 36.351 -6.609 -4.761 1.00 85.06 418 SER A C 1
ATOM 3328 O O . SER A 1 418 ? 36.671 -6.061 -3.709 1.00 85.06 418 SER A O 1
ATOM 3330 N N . ALA A 1 419 ? 35.095 -6.571 -5.226 1.00 88.00 419 ALA A N 1
ATOM 3331 C CA . ALA A 1 419 ? 33.991 -5.878 -4.551 1.00 88.00 419 ALA A CA 1
ATOM 3332 C C . ALA A 1 419 ? 33.639 -6.482 -3.179 1.00 88.00 419 ALA A C 1
ATOM 3334 O O . ALA A 1 419 ? 33.324 -5.755 -2.233 1.00 88.00 419 ALA A O 1
ATOM 3335 N N . TYR A 1 420 ? 33.739 -7.806 -3.032 1.00 88.00 420 TYR A N 1
ATOM 3336 C CA . TYR A 1 420 ? 33.610 -8.448 -1.728 1.00 88.00 420 TYR A CA 1
ATOM 3337 C C . TYR A 1 420 ? 34.763 -8.049 -0.794 1.00 88.00 420 TYR A C 1
ATOM 3339 O O . TYR A 1 420 ? 34.494 -7.653 0.339 1.00 88.00 420 TYR A O 1
ATOM 3347 N N . ASP A 1 421 ? 36.010 -8.114 -1.273 1.00 86.75 421 ASP A N 1
ATOM 3348 C CA . ASP A 1 421 ? 37.238 -7.881 -0.498 1.00 86.75 421 ASP A CA 1
ATOM 3349 C C . ASP A 1 421 ? 37.302 -6.451 0.079 1.00 86.75 421 ASP A C 1
ATOM 3351 O O . ASP A 1 421 ? 37.329 -6.270 1.300 1.00 86.75 421 ASP A O 1
ATOM 3355 N N . TRP A 1 422 ? 37.192 -5.409 -0.761 1.00 88.56 422 TRP A N 1
ATOM 3356 C CA . TRP A 1 422 ? 37.295 -4.022 -0.271 1.00 88.56 422 TRP A CA 1
ATOM 3357 C C . TRP A 1 422 ? 36.123 -3.594 0.630 1.00 88.56 422 TRP A C 1
ATOM 3359 O O . TRP A 1 422 ? 36.276 -2.682 1.441 1.00 88.56 422 TRP A O 1
ATOM 3369 N N . THR A 1 423 ? 34.976 -4.284 0.571 1.00 91.44 423 THR A N 1
ATOM 3370 C CA . THR A 1 423 ? 33.826 -4.016 1.455 1.00 91.44 423 THR A CA 1
ATOM 3371 C C . THR A 1 423 ? 33.857 -4.778 2.788 1.00 91.44 423 THR A C 1
ATOM 3373 O O . THR A 1 423 ? 32.933 -4.619 3.587 1.00 91.44 423 THR A O 1
ATOM 3376 N N . ILE A 1 424 ? 34.887 -5.583 3.089 1.00 88.12 424 ILE A N 1
ATOM 3377 C CA . ILE A 1 424 ? 34.991 -6.303 4.378 1.00 88.12 424 ILE A CA 1
ATOM 3378 C C . ILE A 1 424 ? 34.948 -5.365 5.605 1.00 88.12 424 ILE A C 1
ATOM 3380 O O . ILE A 1 424 ? 34.211 -5.676 6.544 1.00 88.12 424 ILE A O 1
ATOM 3384 N N . PRO A 1 425 ? 35.630 -4.200 5.646 1.00 91.56 425 PRO A N 1
ATOM 3385 C CA . PRO A 1 425 ? 35.582 -3.310 6.815 1.00 91.56 425 PRO A CA 1
ATOM 3386 C C . PRO A 1 425 ? 34.174 -2.783 7.148 1.00 91.56 425 PRO A C 1
ATOM 3388 O O . PRO A 1 425 ? 33.873 -2.525 8.316 1.00 91.56 425 PRO A O 1
ATOM 3391 N N . LEU A 1 426 ? 33.283 -2.699 6.152 1.00 92.38 426 LEU A N 1
ATOM 3392 C CA . LEU A 1 426 ? 31.882 -2.311 6.335 1.00 92.38 426 LEU A CA 1
ATOM 3393 C C . LEU A 1 426 ? 31.105 -3.315 7.204 1.00 92.38 426 LEU A C 1
ATOM 3395 O O . LEU A 1 426 ? 30.247 -2.918 7.985 1.00 92.38 426 LEU A O 1
ATOM 3399 N N . GLU A 1 427 ? 31.412 -4.611 7.098 1.00 88.62 427 GLU A N 1
ATOM 3400 C CA . GLU A 1 427 ? 30.775 -5.670 7.892 1.00 88.62 427 GLU A CA 1
ATOM 3401 C C . GLU A 1 427 ? 31.052 -5.482 9.391 1.00 88.62 427 GLU A C 1
ATOM 3403 O O . GLU A 1 427 ? 30.136 -5.585 10.210 1.00 88.62 427 GLU A O 1
ATOM 3408 N N . LYS A 1 428 ? 32.289 -5.106 9.748 1.00 87.31 428 LYS A N 1
ATOM 3409 C CA . LYS A 1 428 ? 32.673 -4.764 11.126 1.00 87.31 428 LYS A CA 1
ATOM 3410 C C . LYS A 1 428 ? 31.934 -3.524 11.631 1.00 87.31 428 LYS A C 1
ATOM 3412 O O . LYS A 1 428 ? 31.374 -3.540 12.723 1.00 87.31 428 LYS A O 1
ATOM 3417 N N . GLU A 1 429 ? 31.908 -2.472 10.823 1.00 90.25 429 GLU A N 1
ATOM 3418 C CA . GLU A 1 429 ? 31.240 -1.208 11.134 1.00 90.25 429 GLU A CA 1
ATOM 3419 C C . GLU A 1 429 ? 29.719 -1.400 11.345 1.00 90.25 429 GLU A C 1
ATOM 3421 O O . GLU A 1 429 ? 29.169 -0.966 12.359 1.00 90.25 429 GLU A O 1
ATOM 3426 N N . MET A 1 430 ? 29.039 -2.137 10.458 1.00 89.88 430 MET A N 1
ATOM 3427 C CA . MET A 1 430 ? 27.612 -2.469 10.594 1.00 89.88 430 MET A CA 1
ATOM 3428 C C . MET A 1 430 ? 27.307 -3.302 11.851 1.00 89.88 430 MET A C 1
ATOM 3430 O O . MET A 1 430 ? 26.272 -3.069 12.488 1.00 89.88 430 MET A O 1
ATOM 3434 N N . MET A 1 431 ? 28.200 -4.227 12.233 1.00 85.69 431 MET A N 1
ATOM 3435 C CA . MET A 1 431 ? 28.116 -4.969 13.498 1.00 85.69 431 MET A CA 1
ATOM 3436 C C . MET A 1 431 ? 28.255 -4.044 14.711 1.00 85.69 431 MET A C 1
ATOM 3438 O O . MET A 1 431 ? 27.400 -4.073 15.599 1.00 85.69 431 MET A O 1
ATOM 3442 N N . GLU A 1 432 ? 29.290 -3.199 14.754 1.00 83.50 432 GLU A N 1
ATOM 3443 C CA . GLU A 1 432 ? 29.513 -2.257 15.860 1.00 83.50 432 GLU A CA 1
ATOM 3444 C C . GLU A 1 432 ? 28.297 -1.346 16.084 1.00 83.50 432 GLU A C 1
ATOM 3446 O O . GLU A 1 432 ? 27.898 -1.122 17.227 1.00 83.50 432 GLU A O 1
ATOM 3451 N N . ASN A 1 433 ? 27.635 -0.897 15.015 1.00 80.38 433 ASN A N 1
ATOM 3452 C CA . ASN A 1 433 ? 26.450 -0.041 15.114 1.00 80.38 433 ASN A CA 1
ATOM 3453 C C . ASN A 1 433 ? 25.183 -0.748 15.637 1.00 80.38 433 ASN A C 1
ATOM 3455 O O . ASN A 1 433 ? 24.273 -0.072 16.113 1.00 80.38 433 ASN A O 1
ATOM 3459 N N . VAL A 1 434 ? 25.105 -2.085 15.597 1.00 72.81 434 VAL A N 1
ATOM 3460 C CA . VAL A 1 434 ? 24.002 -2.849 16.223 1.00 72.81 434 VAL A CA 1
ATOM 3461 C C . VAL A 1 434 ? 24.343 -3.284 17.649 1.00 72.81 434 VAL A C 1
ATOM 3463 O O . VAL A 1 434 ? 23.449 -3.337 18.493 1.00 72.81 434 VAL A O 1
ATOM 3466 N N . HIS A 1 435 ? 25.618 -3.559 17.939 1.00 67.31 435 HIS A N 1
ATOM 3467 C CA . HIS A 1 435 ? 26.076 -4.024 19.257 1.00 67.31 435 HIS A CA 1
ATOM 3468 C C . HIS A 1 435 ? 26.479 -2.893 20.224 1.00 67.31 435 HIS A C 1
ATOM 3470 O O . HIS A 1 435 ? 26.675 -3.145 21.417 1.00 67.31 435 HIS A O 1
ATOM 3476 N N . SER A 1 436 ? 26.607 -1.650 19.747 1.00 59.25 436 SER A N 1
ATOM 3477 C CA . SER A 1 436 ? 27.014 -0.504 20.569 1.00 59.25 436 SER A CA 1
ATOM 3478 C C . SER A 1 436 ? 26.011 -0.182 21.683 1.00 59.25 436 SER A C 1
ATOM 3480 O O . SER A 1 436 ? 24.839 0.105 21.447 1.00 59.25 436 SER A O 1
ATOM 3482 N N . LYS A 1 437 ? 26.509 -0.157 22.924 1.00 46.72 437 LYS A N 1
ATOM 3483 C CA . LYS A 1 437 ? 25.740 0.183 24.135 1.00 46.72 437 LYS A CA 1
ATOM 3484 C C . LYS A 1 437 ? 25.802 1.674 24.509 1.00 46.72 437 LYS A C 1
ATOM 3486 O O . LYS A 1 437 ? 25.323 2.035 25.581 1.00 46.72 437 LYS A O 1
ATOM 3491 N N . SER A 1 438 ? 26.461 2.525 23.713 1.00 40.88 438 SER A N 1
ATOM 3492 C CA . SER A 1 438 ? 27.045 3.787 24.210 1.00 40.88 438 SER A CA 1
ATOM 3493 C C . SER A 1 438 ? 26.428 5.098 23.700 1.00 40.88 438 SER A C 1
ATOM 3495 O O . SER A 1 438 ? 26.869 6.165 24.133 1.00 40.88 438 SER A O 1
ATOM 3497 N N . GLN A 1 439 ? 25.401 5.076 22.842 1.00 45.44 439 GLN A N 1
ATOM 3498 C CA . GLN A 1 439 ? 24.713 6.315 22.451 1.00 45.44 439 GLN A CA 1
ATOM 3499 C C . GLN A 1 439 ? 23.788 6.815 23.573 1.00 45.44 439 GLN A C 1
ATOM 3501 O O . GLN A 1 439 ? 22.691 6.297 23.778 1.00 45.44 439 GLN A O 1
ATOM 3506 N N . LYS A 1 440 ? 24.220 7.863 24.288 1.00 40.53 440 LYS A N 1
ATOM 3507 C CA . LYS A 1 440 ? 23.314 8.684 25.108 1.00 40.53 440 LYS A CA 1
ATOM 3508 C C . LYS A 1 440 ? 22.308 9.396 24.183 1.00 40.53 440 LYS A C 1
ATOM 3510 O O . LYS A 1 440 ? 22.735 9.894 23.139 1.00 40.53 440 LYS A O 1
ATOM 3515 N N . PRO A 1 441 ? 21.013 9.492 24.543 1.00 42.38 441 PRO A N 1
ATOM 3516 C CA . PRO A 1 441 ? 20.039 10.237 23.748 1.00 42.38 441 PRO A CA 1
ATOM 3517 C C . PRO A 1 441 ? 20.447 11.714 23.638 1.00 42.38 441 PRO A C 1
ATOM 3519 O O . PRO A 1 441 ? 20.841 12.343 24.618 1.00 42.38 441 PRO A O 1
ATOM 3522 N N . VAL A 1 442 ? 20.375 12.257 22.420 1.00 41.84 442 VAL A N 1
ATOM 3523 C CA . VAL A 1 442 ? 20.915 13.587 22.062 1.00 41.84 442 VAL A CA 1
ATOM 3524 C C . VAL A 1 442 ? 19.924 14.732 22.345 1.00 41.84 442 VAL A C 1
ATOM 3526 O O . VAL A 1 442 ? 20.300 15.899 22.296 1.00 41.84 442 VAL A O 1
ATOM 3529 N N . ILE A 1 443 ? 18.663 14.418 22.658 1.00 43.16 443 ILE A N 1
ATOM 3530 C CA . ILE A 1 443 ? 17.578 15.388 22.882 1.00 43.16 443 ILE A CA 1
ATOM 3531 C C . ILE A 1 443 ? 16.864 15.035 24.195 1.00 43.16 443 ILE A C 1
ATOM 3533 O O . ILE A 1 443 ? 16.722 13.860 24.527 1.00 43.16 443 ILE A O 1
ATOM 3537 N N . ALA A 1 444 ? 16.418 16.045 24.948 1.00 34.19 444 ALA A N 1
ATOM 3538 C CA . ALA A 1 444 ? 16.021 15.945 26.359 1.00 34.19 444 ALA A CA 1
ATOM 3539 C C . ALA A 1 444 ? 14.677 15.230 26.662 1.00 34.19 444 ALA A C 1
ATOM 3541 O O . ALA A 1 444 ? 14.064 15.482 27.699 1.00 34.19 444 ALA A O 1
ATOM 3542 N N . PHE A 1 445 ? 14.225 14.306 25.810 1.00 40.50 445 PHE A N 1
ATOM 3543 C CA . PHE A 1 445 ? 13.157 13.365 26.160 1.00 40.50 445 PHE A CA 1
ATOM 3544 C C . PHE A 1 445 ? 13.736 12.264 27.061 1.00 40.50 445 PHE A C 1
ATOM 3546 O O . PHE A 1 445 ? 14.179 11.220 26.588 1.00 40.50 445 PHE A O 1
ATOM 3553 N N . GLN A 1 446 ? 13.747 12.520 28.374 1.00 37.34 446 GLN A N 1
ATOM 3554 C CA . GLN A 1 446 ? 14.471 11.744 29.400 1.00 37.34 446 GLN A CA 1
ATOM 3555 C C . GLN A 1 446 ? 14.109 10.245 29.503 1.00 37.34 446 GLN A C 1
ATOM 3557 O O . GLN A 1 446 ? 14.807 9.510 30.199 1.00 37.34 446 GLN A O 1
ATOM 3562 N N . ASN A 1 447 ? 13.071 9.781 28.800 1.00 40.47 447 ASN A N 1
ATOM 3563 C CA . ASN A 1 447 ? 12.574 8.404 28.860 1.00 40.47 447 ASN A CA 1
ATOM 3564 C C . ASN A 1 447 ? 12.982 7.524 27.659 1.00 40.47 447 ASN A C 1
ATOM 3566 O O . ASN A 1 447 ? 12.755 6.318 27.712 1.00 40.47 447 ASN A O 1
ATOM 3570 N N . PHE A 1 448 ? 13.569 8.072 26.582 1.00 43.69 448 PHE A N 1
ATOM 3571 C CA . PHE A 1 448 ? 13.913 7.270 25.396 1.00 43.69 448 PHE A CA 1
ATOM 3572 C C . PHE A 1 448 ? 15.310 6.638 25.511 1.00 43.69 448 PHE A C 1
ATOM 3574 O O . PHE A 1 448 ? 16.316 7.334 25.656 1.00 43.69 448 PHE A O 1
ATOM 3581 N N . ASN A 1 449 ? 15.379 5.308 25.425 1.00 40.59 449 ASN A N 1
ATOM 3582 C CA . ASN A 1 449 ? 16.602 4.523 25.606 1.00 40.59 449 ASN A CA 1
ATOM 3583 C C . ASN A 1 449 ? 16.934 3.814 24.277 1.00 40.59 449 ASN A C 1
ATOM 3585 O O . ASN A 1 449 ? 16.331 2.777 24.003 1.00 40.59 449 ASN A O 1
ATOM 3589 N N . PRO A 1 450 ? 17.845 4.344 23.430 1.00 44.41 450 PRO A N 1
ATOM 3590 C CA . PRO A 1 450 ? 18.013 3.933 22.025 1.00 44.41 450 PRO A CA 1
ATOM 3591 C C . PRO A 1 450 ? 18.759 2.588 21.868 1.00 44.41 450 PRO A C 1
ATOM 3593 O O . PRO A 1 450 ? 19.771 2.473 21.175 1.00 44.41 450 PRO A O 1
ATOM 3596 N N . ARG A 1 451 ? 18.285 1.540 22.547 1.00 45.59 451 ARG A N 1
ATOM 3597 C CA . ARG A 1 451 ? 18.923 0.221 22.619 1.00 45.59 451 ARG A CA 1
ATOM 3598 C C . ARG A 1 451 ? 18.684 -0.582 21.343 1.00 45.59 451 ARG A C 1
ATOM 3600 O O . ARG A 1 451 ? 17.746 -1.365 21.252 1.00 45.59 451 ARG A O 1
ATOM 3607 N N . GLY A 1 452 ? 19.581 -0.426 20.372 1.00 48.50 452 GLY A N 1
ATOM 3608 C CA . GLY A 1 452 ? 19.752 -1.390 19.283 1.00 48.50 452 GLY A CA 1
ATOM 3609 C C . GLY A 1 452 ? 18.555 -1.527 18.337 1.00 48.50 452 GLY A C 1
ATOM 3610 O O . GLY A 1 452 ? 18.328 -2.618 17.819 1.00 48.50 452 GLY A O 1
ATOM 3611 N N . GLN A 1 453 ? 17.797 -0.458 18.078 1.00 60.75 453 GLN A N 1
ATOM 3612 C CA . GLN A 1 453 ? 16.588 -0.497 17.234 1.00 60.75 453 GLN A CA 1
ATOM 3613 C C . GLN A 1 453 ? 16.863 -0.531 15.712 1.00 60.75 453 GLN A C 1
ATOM 3615 O O . GLN A 1 453 ? 16.002 -0.970 14.960 1.00 60.75 453 GLN A O 1
ATOM 3620 N N . HIS A 1 454 ? 18.065 -0.171 15.233 1.00 75.00 454 HIS A N 1
ATOM 3621 C CA . HIS A 1 454 ? 18.412 -0.126 13.794 1.00 75.00 454 HIS A CA 1
ATOM 3622 C C . HIS A 1 454 ? 18.034 -1.409 13.026 1.00 75.00 454 HIS A C 1
ATOM 3624 O O . HIS A 1 454 ? 18.546 -2.478 13.365 1.00 75.00 454 HIS A O 1
ATOM 3630 N N . LYS A 1 455 ? 17.168 -1.311 12.003 1.00 84.81 455 LYS A N 1
ATOM 3631 C CA . LYS A 1 455 ? 16.769 -2.431 11.128 1.00 84.81 455 LYS A CA 1
ATOM 3632 C C . LYS A 1 455 ? 17.925 -2.791 10.169 1.00 84.81 455 LYS A C 1
ATOM 3634 O O . LYS A 1 455 ? 19.081 -2.837 10.588 1.00 84.81 455 LYS A O 1
ATOM 3639 N N . TRP A 1 456 ? 17.645 -3.129 8.911 1.00 89.00 456 TRP A N 1
ATOM 3640 C CA . TRP A 1 456 ? 18.688 -3.551 7.976 1.00 89.00 456 TRP A CA 1
ATOM 3641 C C . TRP A 1 456 ? 19.644 -2.397 7.653 1.00 89.00 456 TRP A C 1
ATOM 3643 O O . TRP A 1 456 ? 19.218 -1.259 7.464 1.00 89.00 456 TRP A O 1
ATOM 3653 N N . GLN A 1 457 ? 20.934 -2.715 7.568 1.00 92.94 457 GLN A N 1
ATOM 3654 C CA . GLN A 1 457 ? 21.971 -1.847 7.010 1.00 92.94 457 GLN A CA 1
ATOM 3655 C C . GLN A 1 457 ? 22.538 -2.544 5.774 1.00 92.94 457 GLN A C 1
ATOM 3657 O O . GLN A 1 457 ? 22.745 -3.761 5.797 1.00 92.94 457 GLN A O 1
ATOM 3662 N N . TYR A 1 458 ? 22.784 -1.806 4.697 1.00 93.69 458 TYR A N 1
ATOM 3663 C CA . TYR A 1 458 ? 23.335 -2.383 3.473 1.00 93.69 458 TYR A CA 1
ATOM 3664 C C . TYR A 1 458 ? 24.077 -1.368 2.603 1.00 93.69 458 TYR A C 1
ATOM 3666 O O . TYR A 1 458 ? 23.981 -0.160 2.803 1.00 93.69 458 TYR A O 1
ATOM 3674 N N . PHE A 1 459 ? 24.829 -1.879 1.632 1.00 95.69 459 PHE A N 1
ATOM 3675 C CA . PHE A 1 459 ? 25.509 -1.109 0.594 1.00 95.69 459 PHE A CA 1
ATOM 3676 C C . PHE A 1 459 ? 25.316 -1.793 -0.762 1.00 95.69 459 PHE A C 1
ATOM 3678 O O . PHE A 1 459 ? 25.424 -3.018 -0.847 1.00 95.69 459 PHE A O 1
ATOM 3685 N N . ALA A 1 460 ? 25.039 -0.999 -1.797 1.00 93.31 460 ALA A N 1
ATOM 3686 C CA . ALA A 1 460 ? 25.008 -1.422 -3.194 1.00 93.31 460 ALA A CA 1
ATOM 3687 C C . ALA A 1 460 ? 26.094 -0.673 -3.980 1.00 93.31 460 ALA A C 1
ATOM 3689 O O . ALA A 1 460 ? 26.093 0.559 -4.006 1.00 93.31 460 ALA A O 1
ATOM 3690 N N . ASP A 1 461 ? 26.994 -1.419 -4.617 1.00 91.12 461 ASP A N 1
ATOM 3691 C CA . ASP A 1 461 ? 28.068 -0.903 -5.470 1.00 91.12 461 ASP A CA 1
ATOM 3692 C C . ASP A 1 461 ? 27.548 -0.531 -6.871 1.00 91.12 461 ASP A C 1
ATOM 3694 O O . ASP A 1 461 ? 26.873 -1.331 -7.525 1.00 91.12 461 ASP A O 1
ATOM 3698 N N . ASP A 1 462 ? 27.877 0.668 -7.358 1.00 86.44 462 ASP A N 1
ATOM 3699 C CA . ASP A 1 462 ? 27.366 1.177 -8.635 1.00 86.44 462 ASP A CA 1
ATOM 3700 C C . ASP A 1 462 ? 27.997 0.483 -9.848 1.00 86.44 462 ASP A C 1
ATOM 3702 O O . ASP A 1 462 ? 27.314 0.201 -10.837 1.00 86.44 462 ASP A O 1
ATOM 3706 N N . ALA A 1 463 ? 29.300 0.192 -9.787 1.00 83.38 463 ALA A N 1
ATOM 3707 C CA . ALA A 1 463 ? 30.041 -0.402 -10.896 1.00 83.38 463 ALA A CA 1
ATOM 3708 C C . ALA A 1 463 ? 29.558 -1.822 -11.202 1.00 83.38 463 ALA A C 1
ATOM 3710 O O . ALA A 1 463 ? 29.238 -2.151 -12.347 1.00 83.38 463 ALA A O 1
ATOM 3711 N N . THR A 1 464 ? 29.447 -2.635 -10.161 1.00 82.88 464 THR A N 1
ATOM 3712 C CA . THR A 1 464 ? 29.258 -4.080 -10.248 1.00 82.88 464 THR A CA 1
ATOM 3713 C C . THR A 1 464 ? 27.820 -4.511 -9.952 1.00 82.88 464 THR A C 1
ATOM 3715 O O . THR A 1 464 ? 27.276 -5.376 -10.638 1.00 82.88 464 THR A O 1
ATOM 3718 N N . GLY A 1 465 ? 27.147 -3.856 -9.001 1.00 83.94 465 GLY A N 1
ATOM 3719 C CA . GLY A 1 465 ? 25.877 -4.321 -8.431 1.00 83.94 465 GLY A CA 1
ATOM 3720 C C . GLY A 1 465 ? 26.054 -5.299 -7.277 1.00 83.94 465 GLY A C 1
ATOM 3721 O O . GLY A 1 465 ? 25.082 -5.920 -6.850 1.00 83.94 465 GLY A O 1
ATOM 3722 N N . PHE A 1 466 ? 27.279 -5.453 -6.769 1.00 89.56 466 PHE A N 1
ATOM 3723 C CA . PHE A 1 466 ? 27.522 -6.149 -5.517 1.00 89.56 466 PHE A CA 1
ATOM 3724 C C . PHE A 1 466 ? 26.718 -5.491 -4.389 1.00 89.56 466 PHE A C 1
ATOM 3726 O O . PHE A 1 466 ? 26.858 -4.298 -4.115 1.00 89.56 466 PHE A O 1
ATOM 3733 N N . PHE A 1 467 ? 25.878 -6.285 -3.732 1.00 91.62 467 PHE A N 1
ATOM 3734 C CA . PHE A 1 467 ? 25.056 -5.855 -2.610 1.00 91.62 467 PHE A CA 1
ATOM 3735 C C . PHE A 1 467 ? 25.481 -6.598 -1.348 1.00 91.62 467 PHE A C 1
ATOM 3737 O O . PHE A 1 467 ? 25.475 -7.827 -1.344 1.00 91.62 467 PHE A O 1
ATOM 3744 N N . ARG A 1 468 ? 25.810 -5.880 -0.269 1.00 91.50 468 ARG A N 1
ATOM 3745 C CA . ARG A 1 468 ? 26.140 -6.446 1.054 1.00 91.50 468 ARG A CA 1
ATOM 3746 C C . ARG A 1 468 ? 25.110 -5.972 2.077 1.00 91.50 468 ARG A C 1
ATOM 3748 O O . ARG A 1 468 ? 24.873 -4.772 2.182 1.00 91.50 468 ARG A O 1
ATOM 3755 N N . LYS A 1 469 ? 24.525 -6.898 2.846 1.00 90.62 469 LYS A N 1
ATOM 3756 C CA . LYS A 1 469 ? 23.446 -6.641 3.816 1.00 90.62 469 LYS A CA 1
ATOM 3757 C C . LYS A 1 469 ? 23.731 -7.251 5.188 1.00 90.62 469 LYS A C 1
ATOM 3759 O O . LYS A 1 469 ? 24.196 -8.386 5.290 1.00 90.62 469 LYS A O 1
ATOM 3764 N N . PHE A 1 470 ? 23.413 -6.494 6.237 1.00 89.38 470 PHE A N 1
ATOM 3765 C CA . PHE A 1 470 ? 23.590 -6.863 7.639 1.00 89.38 470 PHE A CA 1
ATOM 3766 C C . PHE A 1 470 ? 22.312 -6.596 8.474 1.00 89.38 470 PHE A C 1
ATOM 3768 O O . PHE A 1 470 ? 21.657 -5.566 8.265 1.00 89.38 470 PHE A O 1
ATOM 3775 N N . PRO A 1 471 ? 21.962 -7.458 9.455 1.00 87.62 471 PRO A N 1
ATOM 3776 C CA . PRO A 1 471 ? 22.520 -8.797 9.697 1.00 87.62 471 PRO A CA 1
ATOM 3777 C C . PRO A 1 471 ? 22.269 -9.765 8.531 1.00 87.62 471 PRO A C 1
ATOM 3779 O O . PRO A 1 471 ? 21.441 -9.495 7.659 1.00 87.62 471 PRO A O 1
ATOM 3782 N N . ALA A 1 472 ? 22.984 -10.890 8.497 1.00 85.50 472 ALA A N 1
ATOM 3783 C CA . ALA A 1 472 ? 22.677 -11.965 7.561 1.00 85.50 472 ALA A CA 1
ATOM 3784 C C . ALA A 1 472 ? 21.325 -12.598 7.919 1.00 85.50 472 ALA A C 1
ATOM 3786 O O . ALA A 1 472 ? 21.022 -12.780 9.097 1.00 85.50 472 ALA A O 1
ATOM 3787 N N . ALA A 1 473 ? 20.506 -12.937 6.923 1.00 79.06 473 ALA A N 1
ATOM 3788 C CA . ALA A 1 473 ? 19.149 -13.443 7.133 1.00 79.06 473 ALA A CA 1
ATOM 3789 C C . ALA A 1 473 ? 18.823 -14.550 6.134 1.00 79.06 473 ALA A C 1
ATOM 3791 O O . ALA A 1 473 ? 19.006 -14.350 4.939 1.00 79.06 473 ALA A O 1
ATOM 3792 N N . LEU A 1 474 ? 18.327 -15.699 6.597 1.00 65.50 474 LEU A N 1
ATOM 3793 C CA . LEU A 1 474 ? 18.061 -16.844 5.718 1.00 65.50 474 LEU A CA 1
ATOM 3794 C C . LEU A 1 474 ? 16.998 -16.495 4.655 1.00 65.50 474 LEU A C 1
ATOM 3796 O O . LEU A 1 474 ? 15.867 -16.129 4.987 1.00 65.50 474 LEU A O 1
ATOM 3800 N N . VAL A 1 475 ? 17.364 -16.625 3.375 1.00 60.56 475 VAL A N 1
ATOM 3801 C CA . VAL A 1 475 ? 16.489 -16.404 2.208 1.00 60.56 475 VAL A CA 1
ATOM 3802 C C . VAL A 1 475 ? 16.217 -17.742 1.518 1.00 60.56 475 VAL A C 1
ATOM 3804 O O . VAL A 1 475 ? 17.093 -18.605 1.459 1.00 60.56 475 VAL A O 1
ATOM 3807 N N . SER A 1 476 ? 15.018 -17.927 0.959 1.00 52.97 476 SER A N 1
ATOM 3808 C CA . SER A 1 476 ? 14.743 -19.080 0.099 1.00 52.97 476 SER A CA 1
ATOM 3809 C C . SER A 1 476 ? 15.647 -19.059 -1.140 1.00 52.97 476 SER A C 1
ATOM 3811 O O . SER A 1 476 ? 15.789 -18.042 -1.822 1.00 52.97 476 SER A O 1
ATOM 3813 N N . SER A 1 477 ? 16.266 -20.202 -1.444 1.00 51.38 477 SER A N 1
ATOM 3814 C CA . SER A 1 477 ? 17.337 -20.325 -2.445 1.00 51.38 477 SER A CA 1
ATOM 3815 C C . SER A 1 477 ? 16.950 -19.888 -3.864 1.00 51.38 477 SER A C 1
ATOM 3817 O O . SER A 1 477 ? 17.846 -19.548 -4.639 1.00 51.38 477 SER A O 1
ATOM 3819 N N . SER A 1 478 ? 15.648 -19.862 -4.174 1.00 54.44 478 SER A N 1
ATOM 3820 C CA . SER A 1 478 ? 15.042 -19.471 -5.452 1.00 54.44 478 SER A CA 1
ATOM 3821 C C . SER A 1 478 ? 14.938 -17.960 -5.699 1.00 54.44 478 SER A C 1
ATOM 3823 O O . SER A 1 478 ? 14.775 -17.561 -6.846 1.00 54.44 478 SER A O 1
ATOM 3825 N N . LYS A 1 479 ? 15.058 -17.107 -4.669 1.00 56.72 479 LYS A N 1
ATOM 3826 C CA . LYS A 1 479 ? 15.052 -15.630 -4.808 1.00 56.72 479 LYS A CA 1
ATOM 3827 C C . LYS A 1 479 ? 16.468 -15.021 -4.817 1.00 56.72 479 LYS A C 1
ATOM 3829 O O . LYS A 1 479 ? 16.653 -13.834 -4.563 1.00 56.72 479 LYS A O 1
ATOM 3834 N N . CYS A 1 480 ? 17.487 -15.847 -5.053 1.00 61.81 480 CYS A N 1
ATOM 3835 C CA . CYS A 1 480 ? 18.896 -15.459 -5.019 1.00 61.81 480 CYS A CA 1
ATOM 3836 C C . CYS A 1 480 ? 19.343 -14.800 -6.332 1.00 61.81 480 CYS A C 1
ATOM 3838 O O . CYS A 1 480 ? 19.280 -15.427 -7.384 1.00 61.81 480 CYS A O 1
ATOM 3840 N N . GLY A 1 481 ? 19.835 -13.557 -6.269 1.00 60.50 481 GLY A N 1
ATOM 3841 C CA . GLY A 1 481 ? 20.452 -12.861 -7.411 1.00 60.50 481 GLY A CA 1
ATOM 3842 C C . GLY A 1 481 ? 19.497 -12.418 -8.530 1.00 60.50 481 GLY A C 1
ATOM 3843 O O . GLY A 1 481 ? 19.937 -11.855 -9.525 1.00 60.50 481 GLY A O 1
ATOM 3844 N N . THR A 1 482 ? 18.187 -12.617 -8.363 1.00 64.38 482 THR A N 1
ATOM 3845 C CA . THR A 1 482 ? 17.145 -12.250 -9.341 1.00 64.38 482 THR A CA 1
ATOM 3846 C C . THR A 1 482 ? 16.713 -10.777 -9.268 1.00 64.38 482 THR A C 1
ATOM 3848 O O . THR A 1 482 ? 15.747 -10.391 -9.921 1.00 64.38 482 THR A O 1
ATOM 3851 N N . ARG A 1 483 ? 17.368 -9.959 -8.435 1.00 74.06 483 ARG A N 1
ATOM 3852 C CA . ARG A 1 483 ? 17.048 -8.544 -8.187 1.00 74.06 483 ARG A CA 1
ATOM 3853 C C . ARG A 1 483 ? 18.339 -7.732 -8.190 1.00 74.06 483 ARG A C 1
ATOM 3855 O O . ARG A 1 483 ? 19.280 -8.087 -7.484 1.00 74.06 483 ARG A O 1
ATOM 3862 N N . ASP A 1 484 ? 18.360 -6.642 -8.952 1.00 79.69 484 ASP A N 1
ATOM 3863 C CA . ASP A 1 484 ? 19.384 -5.604 -8.825 1.00 79.69 484 ASP A CA 1
ATOM 3864 C C . ASP A 1 484 ? 18.881 -4.523 -7.863 1.00 79.69 484 ASP A C 1
ATOM 3866 O O . ASP A 1 484 ? 17.786 -3.973 -8.032 1.00 79.69 484 ASP A O 1
ATOM 3870 N N . GLU A 1 485 ? 19.669 -4.242 -6.830 1.00 85.19 485 GLU A N 1
ATOM 3871 C CA . GLU A 1 485 ? 19.324 -3.263 -5.803 1.00 85.19 485 GLU A CA 1
ATOM 3872 C C . GLU A 1 485 ? 19.519 -1.809 -6.280 1.00 85.19 485 GLU A C 1
ATOM 3874 O O . GLU A 1 485 ? 18.865 -0.907 -5.761 1.00 85.19 485 GLU A O 1
ATOM 3879 N N . ARG A 1 486 ? 20.303 -1.580 -7.348 1.00 84.19 486 ARG A N 1
ATOM 3880 C CA . ARG A 1 486 ? 20.442 -0.263 -8.007 1.00 84.19 486 ARG A CA 1
ATOM 3881 C C . ARG A 1 486 ? 19.152 0.206 -8.684 1.00 84.19 486 ARG A C 1
ATOM 3883 O O . ARG A 1 486 ? 18.975 1.396 -8.922 1.00 84.19 486 ARG A O 1
ATOM 3890 N N . LEU A 1 487 ? 18.250 -0.728 -8.998 1.00 80.62 487 LEU A N 1
ATOM 3891 C CA . LEU A 1 487 ? 16.972 -0.464 -9.673 1.00 80.62 487 LEU A CA 1
ATOM 3892 C C . LEU A 1 487 ? 15.802 -0.268 -8.697 1.00 80.62 487 LEU A C 1
ATOM 3894 O O . LEU A 1 487 ? 14.647 -0.278 -9.112 1.00 80.62 487 LEU A O 1
ATOM 3898 N N . GLN A 1 488 ? 16.077 -0.145 -7.396 1.00 82.56 488 GLN A N 1
ATOM 3899 C CA . GLN A 1 488 ? 15.042 0.012 -6.376 1.00 82.56 488 GLN A CA 1
ATOM 3900 C C . GLN A 1 488 ? 14.837 1.491 -6.017 1.00 82.56 488 GLN A C 1
ATOM 3902 O O . GLN A 1 488 ? 15.801 2.265 -6.064 1.00 82.56 488 GLN A O 1
ATOM 3907 N N . PRO A 1 489 ? 13.625 1.891 -5.577 1.00 81.88 489 PRO A N 1
ATOM 3908 C CA . PRO A 1 489 ? 13.321 3.283 -5.240 1.00 81.88 489 PRO A CA 1
ATOM 3909 C C . PRO A 1 489 ? 14.293 3.894 -4.227 1.00 81.88 489 PRO A C 1
ATOM 3911 O O . PRO A 1 489 ? 14.602 5.077 -4.312 1.00 81.88 489 PRO A O 1
ATOM 3914 N N . TRP A 1 490 ? 14.817 3.093 -3.291 1.00 87.38 490 TRP A N 1
ATOM 3915 C CA . TRP A 1 490 ? 15.759 3.564 -2.273 1.00 87.38 490 TRP A CA 1
ATOM 3916 C C . TRP A 1 490 ? 17.116 4.004 -2.834 1.00 87.38 490 TRP A C 1
ATOM 3918 O O . TRP A 1 490 ? 17.684 4.981 -2.349 1.00 87.38 490 TRP A O 1
ATOM 3928 N N . TYR A 1 491 ? 17.629 3.305 -3.850 1.00 88.06 491 TYR A N 1
ATOM 3929 C CA . TYR A 1 491 ? 18.901 3.642 -4.485 1.00 88.06 491 TYR A CA 1
ATOM 3930 C C . TYR A 1 491 ? 18.714 4.885 -5.355 1.00 88.06 491 TYR A C 1
ATOM 3932 O O . TYR A 1 491 ? 19.425 5.875 -5.203 1.00 88.06 491 TYR A O 1
ATOM 3940 N N . ILE A 1 492 ? 17.678 4.870 -6.199 1.00 82.44 492 ILE A N 1
ATOM 3941 C CA . ILE A 1 492 ? 17.360 5.953 -7.136 1.00 82.44 492 ILE A CA 1
ATOM 3942 C C . ILE A 1 492 ? 17.043 7.266 -6.396 1.00 82.44 492 ILE A C 1
ATOM 3944 O O . ILE A 1 492 ? 17.550 8.318 -6.789 1.00 82.44 492 ILE A O 1
ATOM 3948 N N . ALA A 1 493 ? 16.304 7.214 -5.281 1.00 80.94 493 ALA A N 1
ATOM 3949 C CA . ALA A 1 493 ? 16.030 8.378 -4.430 1.00 80.94 493 ALA A CA 1
ATOM 3950 C C . ALA A 1 493 ? 17.292 9.005 -3.814 1.00 80.94 493 ALA A C 1
ATOM 3952 O O . ALA A 1 493 ? 17.302 10.205 -3.538 1.00 80.94 493 ALA A O 1
ATOM 3953 N N . ALA A 1 494 ? 18.357 8.225 -3.600 1.00 84.38 494 ALA A N 1
ATOM 3954 C CA . ALA A 1 494 ? 19.598 8.711 -3.003 1.00 84.38 494 ALA A CA 1
ATOM 3955 C C . ALA A 1 494 ? 20.485 9.487 -3.987 1.00 84.38 494 ALA A C 1
ATOM 3957 O O . ALA A 1 494 ? 21.168 10.423 -3.575 1.00 84.38 494 ALA A O 1
ATOM 3958 N N . ILE A 1 495 ? 20.486 9.097 -5.268 1.00 79.31 495 ILE A N 1
ATOM 3959 C CA . ILE A 1 495 ? 21.400 9.647 -6.284 1.00 79.31 495 ILE A CA 1
ATOM 3960 C C . ILE A 1 495 ? 20.767 10.676 -7.227 1.00 79.31 495 ILE A C 1
ATOM 3962 O O . ILE A 1 495 ? 21.498 11.486 -7.791 1.00 79.31 495 ILE A O 1
ATOM 3966 N N . LEU A 1 496 ? 19.443 10.671 -7.427 1.00 75.25 496 LEU A N 1
ATOM 3967 C CA . LEU A 1 496 ? 18.827 11.416 -8.532 1.00 75.25 496 LEU A CA 1
ATOM 3968 C C . LEU A 1 496 ? 17.946 12.604 -8.125 1.00 75.25 496 LEU A C 1
ATOM 3970 O O . LEU A 1 496 ? 17.349 12.676 -7.051 1.00 75.25 496 LEU A O 1
ATOM 3974 N N . ARG A 1 497 ? 17.888 13.568 -9.051 1.00 72.50 497 ARG A N 1
ATOM 3975 C CA . ARG A 1 497 ? 17.058 14.779 -8.998 1.00 72.50 497 ARG A CA 1
ATOM 3976 C C . ARG A 1 497 ? 15.735 14.571 -9.764 1.00 72.50 497 ARG A C 1
ATOM 3978 O O . ARG A 1 497 ? 15.680 13.680 -10.617 1.00 72.50 497 ARG A O 1
ATOM 3985 N N . PRO A 1 498 ? 14.706 15.411 -9.523 1.00 79.06 498 PRO A N 1
ATOM 3986 C CA . PRO A 1 498 ? 13.468 15.411 -10.302 1.00 79.06 498 PRO A CA 1
ATOM 3987 C C . PRO A 1 498 ? 13.726 15.665 -11.793 1.00 79.06 498 PRO A C 1
ATOM 3989 O O . PRO A 1 498 ? 14.330 16.674 -12.165 1.00 79.06 498 PRO A O 1
ATOM 3992 N N . LYS A 1 499 ? 13.247 14.758 -12.640 1.00 84.88 499 LYS A N 1
ATOM 3993 C CA . LYS A 1 499 ? 13.547 14.674 -14.083 1.00 84.88 499 LYS A CA 1
ATOM 3994 C C . LYS A 1 499 ? 12.271 14.434 -14.890 1.00 84.88 499 LYS A C 1
ATOM 3996 O O . LYS A 1 499 ? 11.233 14.075 -14.331 1.00 84.88 499 LYS A O 1
ATOM 4001 N N . ASN A 1 500 ? 12.365 14.643 -16.199 1.00 89.69 500 ASN A N 1
ATOM 4002 C CA . ASN A 1 500 ? 11.328 14.279 -17.160 1.00 89.69 500 ASN A CA 1
ATOM 4003 C C . ASN A 1 500 ? 11.792 13.005 -17.892 1.00 89.69 500 ASN A C 1
ATOM 4005 O O . ASN A 1 500 ? 12.933 12.951 -18.354 1.00 89.69 500 ASN A O 1
ATOM 4009 N N . VAL A 1 501 ? 10.950 11.975 -17.991 1.00 92.00 501 VAL A N 1
ATOM 4010 C CA . VAL A 1 501 ? 11.302 10.685 -18.610 1.00 92.00 501 VAL A CA 1
ATOM 4011 C C . VAL A 1 501 ? 10.227 10.268 -19.610 1.00 92.00 501 VAL A C 1
ATOM 4013 O O . VAL A 1 501 ? 9.059 10.172 -19.254 1.00 92.00 501 VAL A O 1
ATOM 4016 N N . VAL A 1 502 ? 10.604 9.975 -20.854 1.00 95.19 502 VAL A N 1
ATOM 4017 C CA . VAL A 1 502 ? 9.680 9.392 -21.841 1.00 95.19 502 VAL A CA 1
ATOM 4018 C C . VAL A 1 502 ? 10.231 8.051 -22.289 1.00 95.19 502 VAL A C 1
ATOM 4020 O O . VAL A 1 502 ? 11.367 7.970 -22.758 1.00 95.19 502 VAL A O 1
ATOM 4023 N N . ILE A 1 503 ? 9.437 6.996 -22.132 1.00 97.38 503 ILE A N 1
ATOM 4024 C CA . ILE A 1 503 ? 9.803 5.646 -22.569 1.00 97.38 503 ILE A CA 1
ATOM 4025 C C . ILE A 1 503 ? 9.105 5.383 -23.899 1.00 97.38 503 ILE A C 1
ATOM 4027 O O . ILE A 1 503 ? 7.884 5.296 -23.944 1.00 97.38 503 ILE A O 1
ATOM 4031 N N . LEU A 1 504 ? 9.876 5.270 -24.975 1.00 97.81 504 LEU A N 1
ATOM 4032 C CA . LEU A 1 504 ? 9.408 4.901 -26.303 1.00 97.81 504 LEU A CA 1
ATOM 4033 C C . LEU A 1 504 ? 9.749 3.430 -26.545 1.00 97.81 504 LEU A C 1
ATOM 4035 O O . LEU A 1 504 ? 10.922 3.056 -26.451 1.00 97.81 504 LEU A O 1
ATOM 4039 N N . PHE A 1 505 ? 8.760 2.600 -26.875 1.00 97.50 505 PHE A N 1
ATOM 4040 C CA . PHE A 1 505 ? 8.998 1.194 -27.193 1.00 97.50 505 PHE A CA 1
ATOM 4041 C C . PHE A 1 505 ? 8.259 0.718 -28.444 1.00 97.50 505 PHE A C 1
ATOM 4043 O O . PHE A 1 505 ? 7.098 1.047 -28.684 1.00 97.50 505 PHE A O 1
ATOM 4050 N N . ASP A 1 506 ? 8.982 -0.071 -29.226 1.00 96.06 506 ASP A N 1
ATOM 4051 C CA . ASP A 1 506 ? 8.535 -0.703 -30.458 1.00 96.06 506 ASP A CA 1
ATOM 4052 C C . ASP A 1 506 ? 7.445 -1.759 -30.182 1.00 96.06 506 ASP A C 1
ATOM 4054 O O . ASP A 1 506 ? 7.588 -2.625 -29.312 1.00 96.06 506 ASP A O 1
ATOM 4058 N N . ILE A 1 507 ? 6.345 -1.662 -30.928 1.00 95.25 507 ILE A N 1
ATOM 4059 C CA . ILE A 1 507 ? 5.210 -2.596 -30.949 1.00 95.25 507 ILE A CA 1
ATOM 4060 C C . ILE A 1 507 ? 4.917 -3.114 -32.364 1.00 95.25 507 ILE A C 1
ATOM 4062 O O . ILE A 1 507 ? 3.840 -3.654 -32.615 1.00 95.25 507 ILE A O 1
ATOM 4066 N N . SER A 1 508 ? 5.847 -2.959 -33.307 1.00 92.69 508 SER A N 1
ATOM 4067 C CA . SER A 1 508 ? 5.742 -3.568 -34.636 1.00 92.69 508 SER A CA 1
ATOM 4068 C C . SER A 1 508 ? 5.683 -5.101 -34.551 1.00 92.69 508 SER A C 1
ATOM 4070 O O . SER A 1 508 ? 6.098 -5.727 -33.574 1.00 92.69 508 SER A O 1
ATOM 4072 N N . TYR A 1 509 ? 5.182 -5.750 -35.597 1.00 88.94 509 TYR A N 1
ATOM 4073 C CA . TYR A 1 509 ? 4.983 -7.195 -35.629 1.00 88.94 509 TYR A CA 1
ATOM 4074 C C . TYR A 1 509 ? 6.291 -7.999 -35.486 1.00 88.94 509 TYR A C 1
ATOM 4076 O O . TYR A 1 509 ? 6.252 -9.121 -34.978 1.00 88.94 509 TYR A O 1
ATOM 4084 N N . SER A 1 510 ? 7.463 -7.441 -35.832 1.00 86.38 510 SER A N 1
ATOM 4085 C CA . SER A 1 510 ? 8.751 -8.119 -35.584 1.00 86.38 510 SER A CA 1
ATOM 4086 C C . SER A 1 510 ? 9.072 -8.237 -34.085 1.00 86.38 510 SER A C 1
ATOM 4088 O O . SER A 1 510 ? 9.855 -9.102 -33.690 1.00 86.38 510 SER A O 1
ATOM 4090 N N . MET A 1 511 ? 8.428 -7.449 -33.214 1.00 88.50 511 MET A N 1
ATOM 4091 C CA . MET A 1 511 ? 8.532 -7.587 -31.756 1.00 88.50 511 MET A CA 1
ATOM 4092 C C . MET A 1 511 ? 7.833 -8.851 -31.218 1.00 88.50 511 MET A C 1
ATOM 4094 O O . MET A 1 511 ? 8.015 -9.217 -30.056 1.00 88.50 511 MET A O 1
ATOM 4098 N N . LYS A 1 512 ? 7.089 -9.576 -32.064 1.00 86.50 512 LYS A N 1
ATOM 4099 C CA . LYS A 1 512 ? 6.588 -10.930 -31.781 1.00 86.50 512 LYS A CA 1
ATOM 4100 C C . LYS A 1 512 ? 7.693 -11.994 -31.837 1.00 86.50 512 LYS A C 1
ATOM 4102 O O . LYS A 1 512 ? 7.613 -13.002 -31.136 1.00 86.50 512 LYS A O 1
ATOM 4107 N N . GLU A 1 513 ? 8.710 -11.791 -32.674 1.00 80.19 513 GLU A N 1
ATOM 4108 C CA . GLU A 1 513 ? 9.822 -12.729 -32.876 1.00 80.19 513 GLU A CA 1
ATOM 4109 C C . GLU A 1 513 ? 10.660 -12.872 -31.602 1.00 80.19 513 GLU A C 1
ATOM 4111 O O . GLU A 1 513 ? 10.837 -11.902 -30.867 1.00 80.19 513 GLU A O 1
ATOM 4116 N N . GLU A 1 514 ? 11.162 -14.082 -31.324 1.00 76.38 514 GLU A N 1
ATOM 4117 C CA . GLU A 1 514 ? 11.955 -14.424 -30.122 1.00 76.38 514 GLU A CA 1
ATOM 4118 C C . GLU A 1 514 ? 11.350 -13.908 -28.779 1.00 76.38 514 GLU A C 1
ATOM 4120 O O . GLU A 1 514 ? 12.031 -13.835 -27.757 1.00 76.38 514 GLU A O 1
ATOM 4125 N N . ASN A 1 515 ? 10.045 -13.589 -28.758 1.00 81.75 515 ASN A N 1
ATOM 4126 C CA . ASN A 1 515 ? 9.314 -12.925 -27.671 1.00 81.75 515 ASN A CA 1
ATOM 4127 C C . ASN A 1 515 ? 9.859 -11.538 -27.246 1.00 81.75 515 ASN A C 1
ATOM 4129 O O . ASN A 1 515 ? 9.655 -11.142 -26.092 1.00 81.75 515 ASN A O 1
ATOM 4133 N N . LYS A 1 516 ? 10.502 -10.772 -28.148 1.00 87.38 516 LYS A N 1
ATOM 4134 C CA . LYS A 1 516 ? 11.050 -9.416 -27.885 1.00 87.38 516 LYS A CA 1
ATOM 4135 C C . LYS A 1 516 ? 10.100 -8.526 -27.063 1.00 87.38 516 LYS A C 1
ATOM 4137 O O . LYS A 1 516 ? 10.523 -7.939 -26.067 1.00 87.38 516 LYS A O 1
ATOM 4142 N N . ILE A 1 517 ? 8.811 -8.474 -27.420 1.00 90.88 517 ILE A N 1
ATOM 4143 C CA . ILE A 1 517 ? 7.783 -7.667 -26.736 1.00 90.88 517 ILE A CA 1
ATOM 4144 C C . ILE A 1 517 ? 7.578 -8.054 -25.262 1.00 90.88 517 ILE A C 1
ATOM 4146 O O . ILE A 1 517 ? 7.370 -7.182 -24.419 1.00 90.88 517 ILE A O 1
ATOM 4150 N N . ILE A 1 518 ? 7.683 -9.340 -24.910 1.00 88.56 518 ILE A N 1
ATOM 4151 C CA . ILE A 1 518 ? 7.512 -9.803 -23.524 1.00 88.56 518 ILE A CA 1
ATOM 4152 C C . ILE A 1 518 ? 8.684 -9.308 -22.673 1.00 88.56 518 ILE A C 1
ATOM 4154 O O . ILE A 1 518 ? 8.480 -8.802 -21.568 1.00 88.56 518 ILE A O 1
ATOM 4158 N N . PHE A 1 519 ? 9.906 -9.380 -23.205 1.00 88.94 519 PHE A N 1
ATOM 4159 C CA . PHE A 1 519 ? 11.086 -8.820 -22.548 1.00 88.94 519 PHE A CA 1
ATOM 4160 C C . PHE A 1 519 ? 11.021 -7.292 -22.457 1.00 88.94 519 PHE A C 1
ATOM 4162 O O . PHE A 1 519 ? 11.343 -6.754 -21.401 1.00 88.94 519 PHE A O 1
ATOM 4169 N N . ALA A 1 520 ? 10.543 -6.597 -23.496 1.00 91.19 520 ALA A N 1
ATOM 4170 C CA . ALA A 1 520 ? 10.341 -5.146 -23.486 1.00 91.19 520 ALA A CA 1
ATOM 4171 C C . ALA A 1 520 ? 9.396 -4.702 -22.355 1.00 91.19 520 ALA A C 1
ATOM 4173 O O . ALA A 1 520 ? 9.790 -3.925 -21.485 1.00 91.19 520 ALA A O 1
ATOM 4174 N N . ARG A 1 521 ? 8.182 -5.263 -22.291 1.00 92.62 521 ARG A N 1
ATOM 4175 C CA . ARG A 1 521 ? 7.191 -4.964 -21.238 1.00 92.62 521 ARG A CA 1
ATOM 4176 C C . ARG A 1 521 ? 7.718 -5.273 -19.830 1.00 92.62 521 ARG A C 1
ATOM 4178 O O . ARG A 1 521 ? 7.544 -4.487 -18.893 1.00 92.62 521 ARG A O 1
ATOM 4185 N N . THR A 1 522 ? 8.425 -6.396 -19.701 1.00 87.69 522 THR A N 1
ATOM 4186 C CA . THR A 1 522 ? 9.063 -6.837 -18.451 1.00 87.69 522 THR A CA 1
ATOM 4187 C C . THR A 1 522 ? 10.213 -5.913 -18.033 1.00 87.69 522 THR A C 1
ATOM 4189 O O . THR A 1 522 ? 10.418 -5.706 -16.841 1.00 87.69 522 THR A O 1
ATOM 4192 N N . ALA A 1 523 ? 10.947 -5.328 -18.984 1.00 88.50 523 ALA A N 1
ATOM 4193 C CA . ALA A 1 523 ? 12.045 -4.395 -18.732 1.00 88.50 523 ALA A CA 1
ATOM 4194 C C . ALA A 1 523 ? 11.571 -2.983 -18.363 1.00 88.50 523 ALA A C 1
ATOM 4196 O O . ALA A 1 523 ? 12.176 -2.347 -17.501 1.00 88.50 523 ALA A O 1
ATOM 4197 N N . ILE A 1 524 ? 10.473 -2.513 -18.959 1.00 92.31 524 ILE A N 1
ATOM 4198 C CA . ILE A 1 524 ? 9.894 -1.188 -18.687 1.00 92.31 524 ILE A CA 1
ATOM 4199 C C . ILE A 1 524 ? 9.282 -1.119 -17.277 1.00 92.31 524 ILE A C 1
ATOM 4201 O O . ILE A 1 524 ? 9.396 -0.097 -16.601 1.00 92.31 524 ILE A O 1
ATOM 4205 N N . THR A 1 525 ? 8.687 -2.212 -16.787 1.00 86.75 525 THR A N 1
ATOM 4206 C CA . THR A 1 525 ? 7.999 -2.241 -15.480 1.00 86.75 525 THR A CA 1
ATOM 4207 C C . THR A 1 525 ? 8.908 -1.854 -14.288 1.00 86.75 525 THR A C 1
ATOM 4209 O O . THR A 1 525 ? 8.508 -0.986 -13.507 1.00 86.75 525 THR A O 1
ATOM 4212 N N . PRO A 1 526 ? 10.137 -2.396 -14.131 1.00 79.50 526 PRO A N 1
ATOM 4213 C CA . PRO A 1 526 ? 11.109 -1.909 -13.148 1.00 79.50 526 PRO A CA 1
ATOM 4214 C C . PRO A 1 526 ? 11.497 -0.436 -13.307 1.00 79.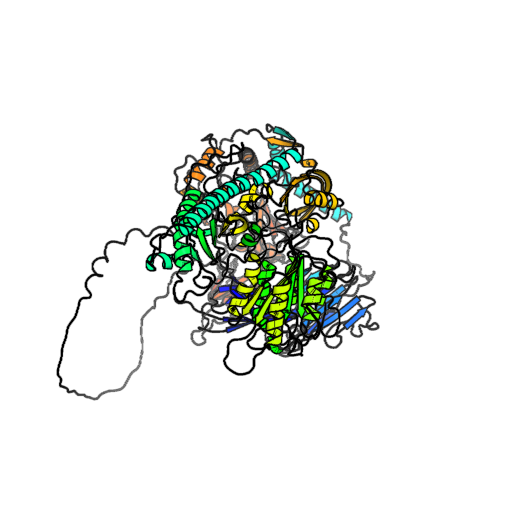50 526 PRO A C 1
ATOM 4216 O O . PRO A 1 526 ? 11.718 0.228 -12.300 1.00 79.50 526 PRO A O 1
ATOM 4219 N N . MET A 1 527 ? 11.558 0.098 -14.534 1.00 85.88 527 MET A N 1
ATOM 4220 C CA . MET A 1 527 ? 11.885 1.514 -14.751 1.00 85.88 527 MET A CA 1
ATOM 4221 C C . MET A 1 527 ? 10.769 2.427 -14.252 1.00 85.88 527 MET A C 1
ATOM 4223 O O . MET A 1 527 ? 11.053 3.404 -13.567 1.00 85.88 527 MET A O 1
ATOM 4227 N N . LEU A 1 528 ? 9.507 2.082 -14.532 1.00 88.12 528 LEU A N 1
ATOM 4228 C CA . LEU A 1 528 ? 8.349 2.804 -14.001 1.00 88.12 528 LEU A CA 1
ATOM 4229 C C . LEU A 1 528 ? 8.320 2.746 -12.464 1.00 88.12 528 LEU A C 1
ATOM 4231 O O . LEU A 1 528 ? 8.164 3.784 -11.828 1.00 88.12 528 LEU A O 1
ATOM 4235 N N . LYS A 1 529 ? 8.570 1.573 -11.857 1.00 79.94 529 LYS A N 1
ATOM 4236 C CA . LYS A 1 529 ? 8.719 1.444 -10.390 1.00 79.94 529 LYS A CA 1
ATOM 4237 C C . LYS A 1 529 ? 9.933 2.199 -9.818 1.00 79.94 529 LYS A C 1
ATOM 4239 O O . LYS A 1 529 ? 9.945 2.472 -8.623 1.00 79.94 529 LYS A O 1
ATOM 4244 N N . GLY A 1 530 ? 10.941 2.523 -10.629 1.00 78.44 530 GLY A N 1
ATOM 4245 C CA . GLY A 1 530 ? 12.123 3.289 -10.225 1.00 78.44 530 GLY A CA 1
ATOM 4246 C C . GLY A 1 530 ? 11.933 4.811 -10.226 1.00 78.44 530 GLY A C 1
ATOM 4247 O O . GLY A 1 530 ? 12.816 5.532 -9.765 1.00 78.44 530 GLY A O 1
ATOM 4248 N N . LEU A 1 531 ? 10.815 5.326 -10.743 1.00 84.06 531 LEU A N 1
ATOM 4249 C CA . LEU A 1 531 ? 10.526 6.761 -10.744 1.00 84.06 531 LEU A CA 1
ATOM 4250 C C . LEU A 1 531 ? 10.047 7.243 -9.369 1.00 84.06 531 LEU A C 1
ATOM 4252 O O . LEU A 1 531 ? 9.388 6.521 -8.623 1.00 84.06 531 LEU A O 1
ATOM 4256 N N . LEU A 1 532 ? 10.394 8.484 -9.038 1.00 78.94 532 LEU A N 1
ATOM 4257 C CA . LEU A 1 532 ? 10.049 9.127 -7.771 1.00 78.94 532 LEU A CA 1
ATOM 4258 C C . LEU A 1 532 ? 8.780 9.974 -7.945 1.00 78.94 532 LEU A C 1
ATOM 4260 O O . LEU A 1 532 ? 8.610 10.551 -9.017 1.00 78.94 532 LEU A O 1
ATOM 4264 N N . PRO A 1 533 ? 7.953 10.199 -6.903 1.00 77.38 533 PRO A N 1
ATOM 4265 C CA . PRO A 1 533 ? 6.773 11.070 -6.996 1.00 77.38 533 PRO A CA 1
ATOM 4266 C C . PRO A 1 533 ? 7.053 12.506 -7.466 1.00 77.38 533 PRO A C 1
ATOM 4268 O O . PRO A 1 533 ? 6.132 13.214 -7.860 1.00 77.38 533 PRO A O 1
ATOM 4271 N N . THR A 1 534 ? 8.309 12.955 -7.433 1.00 78.69 534 THR A N 1
ATOM 4272 C CA . THR A 1 534 ? 8.737 14.265 -7.940 1.00 78.69 534 THR A CA 1
ATOM 4273 C C . THR A 1 534 ? 9.062 14.280 -9.441 1.00 78.69 534 THR A C 1
ATOM 4275 O O . THR A 1 534 ? 9.168 15.371 -10.010 1.00 78.69 534 THR A O 1
ATOM 4278 N N . ASP A 1 535 ? 9.206 13.121 -10.094 1.00 86.31 535 ASP A N 1
ATOM 4279 C CA . ASP A 1 535 ? 9.462 12.966 -11.533 1.00 86.31 535 ASP A CA 1
ATOM 4280 C C . ASP A 1 535 ? 8.195 13.174 -12.382 1.00 86.31 535 ASP A C 1
ATOM 4282 O O . ASP A 1 535 ? 7.067 13.034 -11.905 1.00 86.31 535 ASP A O 1
ATOM 4286 N N . PHE A 1 536 ? 8.390 13.479 -13.667 1.00 91.12 536 PHE A N 1
ATOM 4287 C CA . PHE A 1 536 ? 7.332 13.477 -14.684 1.00 91.12 536 PHE A CA 1
ATOM 4288 C C . PHE A 1 536 ? 7.633 12.424 -15.749 1.00 91.12 536 PHE A C 1
ATOM 4290 O O . PHE A 1 536 ? 8.784 12.256 -16.155 1.00 91.12 536 PHE A O 1
ATOM 4297 N N . VAL A 1 537 ? 6.599 11.718 -16.201 1.00 93.81 537 VAL A N 1
ATOM 4298 C CA . VAL A 1 537 ? 6.714 10.550 -17.072 1.00 93.81 537 VAL A CA 1
ATOM 4299 C C . VAL A 1 537 ? 5.590 10.473 -18.102 1.00 93.81 537 VAL A C 1
ATOM 4301 O O . VAL A 1 537 ? 4.471 10.917 -17.853 1.00 93.81 537 VAL A O 1
ATOM 4304 N N . ASN A 1 538 ? 5.884 9.884 -19.259 1.00 95.69 538 ASN A N 1
ATOM 4305 C CA . ASN A 1 538 ? 4.877 9.270 -20.124 1.00 95.69 538 ASN A CA 1
ATOM 4306 C C . ASN A 1 538 ? 5.498 8.086 -20.896 1.00 95.69 538 ASN A C 1
ATOM 4308 O O . ASN A 1 538 ? 6.722 7.917 -20.911 1.00 95.69 538 ASN A O 1
ATOM 4312 N N . VAL A 1 539 ? 4.667 7.256 -21.524 1.00 97.12 539 VAL A N 1
ATOM 4313 C CA . VAL A 1 539 ? 5.086 6.099 -22.323 1.00 97.12 539 VAL A CA 1
ATOM 4314 C C . VAL A 1 539 ? 4.469 6.194 -23.716 1.00 97.12 539 VAL A C 1
ATOM 4316 O O . VAL A 1 539 ? 3.284 6.476 -23.854 1.00 97.12 539 VAL A O 1
ATOM 4319 N N . ILE A 1 540 ? 5.275 5.939 -24.745 1.00 97.31 540 ILE A N 1
ATOM 4320 C CA . ILE A 1 540 ? 4.875 5.919 -26.152 1.00 97.31 540 ILE A CA 1
ATOM 4321 C C . ILE A 1 540 ? 5.105 4.510 -26.690 1.00 97.31 540 ILE A C 1
ATOM 4323 O O . ILE A 1 540 ? 6.234 4.020 -26.686 1.00 97.31 540 ILE A O 1
ATOM 4327 N N . ALA A 1 541 ? 4.050 3.875 -27.186 1.00 96.00 541 ALA A N 1
ATOM 4328 C CA . ALA A 1 541 ? 4.171 2.668 -27.996 1.00 96.00 541 ALA A CA 1
ATOM 4329 C C . ALA A 1 541 ? 4.255 3.086 -29.472 1.00 96.00 541 ALA A C 1
ATOM 4331 O O . ALA A 1 541 ? 3.486 3.950 -29.893 1.00 96.00 541 ALA A O 1
ATOM 4332 N N . PHE A 1 542 ? 5.171 2.534 -30.270 1.00 96.38 542 PHE A N 1
ATOM 4333 C CA . PHE A 1 542 ? 5.303 2.929 -31.679 1.00 96.38 542 PHE A CA 1
ATOM 4334 C C . PHE A 1 542 ? 5.482 1.761 -32.653 1.00 96.38 542 PHE A C 1
ATOM 4336 O O . PHE A 1 542 ? 6.112 0.754 -32.352 1.00 96.38 542 PHE A O 1
ATOM 4343 N N . ALA A 1 543 ? 4.946 1.948 -33.855 1.00 93.81 543 ALA A N 1
ATOM 4344 C CA . ALA A 1 543 ? 5.319 1.230 -35.068 1.00 93.81 543 ALA A CA 1
ATOM 4345 C C . ALA A 1 543 ? 5.488 2.294 -36.168 1.00 93.81 543 ALA A C 1
ATOM 4347 O O . ALA A 1 543 ? 6.244 3.247 -35.979 1.00 93.81 543 ALA A O 1
ATOM 4348 N N . GLU A 1 544 ? 4.762 2.216 -37.286 1.00 89.56 544 GLU A N 1
ATOM 4349 C CA . GLU A 1 544 ? 4.703 3.317 -38.268 1.00 89.56 544 GLU A CA 1
ATOM 4350 C C . GLU A 1 544 ? 3.983 4.565 -37.718 1.00 89.56 544 GLU A C 1
ATOM 4352 O O . GLU A 1 544 ? 4.290 5.692 -38.105 1.00 89.56 544 GLU A O 1
ATOM 4357 N N . SER A 1 545 ? 3.072 4.373 -36.758 1.00 89.69 545 SER A N 1
ATOM 4358 C CA . SER A 1 545 ? 2.439 5.432 -35.956 1.00 89.69 545 SER A CA 1
ATOM 4359 C C . SER A 1 545 ? 2.847 5.334 -34.485 1.00 89.69 545 SER A C 1
ATOM 4361 O O . SER A 1 545 ? 3.157 4.247 -33.996 1.00 89.69 545 SER A O 1
ATOM 4363 N N . ALA A 1 546 ? 2.816 6.464 -33.776 1.00 93.31 546 ALA A N 1
ATOM 4364 C CA . ALA A 1 546 ? 3.087 6.556 -32.341 1.00 93.31 546 ALA A CA 1
ATOM 4365 C C . ALA A 1 546 ? 1.777 6.716 -31.549 1.00 93.31 546 ALA A C 1
ATOM 4367 O O . ALA A 1 546 ? 0.958 7.574 -31.879 1.00 93.31 546 ALA A O 1
ATOM 4368 N N . LEU A 1 547 ? 1.600 5.907 -30.504 1.00 93.12 547 LEU A N 1
ATOM 4369 C CA . LEU A 1 547 ? 0.428 5.861 -29.631 1.00 93.12 547 LEU A CA 1
ATOM 4370 C C . LEU A 1 547 ? 0.793 6.269 -28.198 1.00 93.12 547 LEU A C 1
ATOM 4372 O O . LEU A 1 547 ? 1.821 5.853 -27.659 1.00 93.12 547 LEU A O 1
ATOM 4376 N N . LEU A 1 548 ? -0.098 7.040 -27.578 1.00 92.69 548 LEU A N 1
ATOM 4377 C CA . LEU A 1 548 ? -0.093 7.396 -26.156 1.00 92.69 548 LEU A CA 1
ATOM 4378 C C . LEU A 1 548 ? -1.199 6.616 -25.418 1.00 92.69 548 LEU A C 1
ATOM 4380 O O . LEU A 1 548 ? -2.094 6.076 -26.077 1.00 92.69 548 LEU A O 1
ATOM 4384 N N . PRO A 1 549 ? -1.199 6.565 -24.072 1.00 91.38 549 PRO A N 1
ATOM 4385 C CA . PRO A 1 549 ? -2.300 5.963 -23.327 1.00 91.38 549 PRO A CA 1
ATOM 4386 C C . PRO A 1 549 ? -3.632 6.639 -23.687 1.00 91.38 549 PRO A C 1
ATOM 4388 O O . PRO A 1 549 ? -3.719 7.867 -23.763 1.00 91.38 549 PRO A O 1
ATOM 4391 N N . GLY A 1 550 ? -4.659 5.831 -23.956 1.00 83.25 550 GLY A N 1
ATOM 4392 C CA . GLY A 1 550 ? -5.943 6.296 -24.493 1.00 83.25 550 GLY A CA 1
ATOM 4393 C C . GLY A 1 550 ? -6.015 6.427 -26.024 1.00 83.25 550 GLY A C 1
ATOM 4394 O O . GLY A 1 550 ? -7.063 6.814 -26.531 1.00 83.25 550 GLY A O 1
ATOM 4395 N N . MET A 1 551 ? -4.954 6.108 -26.778 1.00 83.75 551 MET A N 1
ATOM 4396 C CA . MET A 1 551 ? -4.975 6.048 -28.251 1.00 83.75 551 MET A CA 1
ATOM 4397 C C . MET A 1 551 ? -4.964 4.603 -28.768 1.00 83.75 551 MET A C 1
ATOM 4399 O O . MET A 1 551 ? -4.297 3.736 -28.205 1.00 83.75 551 MET A O 1
ATOM 4403 N N . THR A 1 552 ? -5.642 4.358 -29.892 1.00 75.62 552 THR A N 1
ATOM 4404 C CA . THR A 1 552 ? -5.709 3.047 -30.562 1.00 75.62 552 THR A CA 1
ATOM 4405 C C . THR A 1 552 ? -5.220 3.114 -32.015 1.00 75.62 552 THR A C 1
ATOM 4407 O O . THR A 1 552 ? -5.140 4.188 -32.610 1.00 75.62 552 THR A O 1
ATOM 4410 N N . HIS A 1 553 ? -4.920 1.958 -32.622 1.00 68.56 553 HIS A N 1
ATOM 4411 C CA . HIS A 1 553 ? -4.512 1.877 -34.034 1.00 68.56 553 HIS A CA 1
ATOM 4412 C C . HIS A 1 553 ? -5.615 2.249 -35.043 1.00 68.56 553 HIS A C 1
ATOM 4414 O O . HIS A 1 553 ? -5.285 2.566 -36.183 1.00 68.56 553 HIS A O 1
ATOM 4420 N N . SER A 1 554 ? -6.897 2.224 -34.660 1.00 64.69 554 SER A N 1
ATOM 4421 C CA . SER A 1 554 ? -8.009 2.690 -35.504 1.00 64.69 554 SER A CA 1
ATOM 4422 C C . SER A 1 554 ? -8.218 4.209 -35.445 1.00 64.69 554 SER A C 1
ATOM 4424 O O . SER A 1 554 ? -8.955 4.752 -36.263 1.00 64.69 554 SER A O 1
ATOM 4426 N N . GLY A 1 555 ? -7.559 4.902 -34.508 1.00 62.34 555 GLY A N 1
ATOM 4427 C CA . GLY A 1 555 ? -7.760 6.328 -34.238 1.00 62.34 555 GLY A CA 1
ATOM 4428 C C . GLY A 1 555 ? -8.853 6.622 -33.205 1.00 62.34 555 GLY A C 1
ATOM 4429 O O . GLY A 1 555 ? -9.014 7.778 -32.817 1.00 62.34 555 GLY A O 1
ATOM 4430 N N . ASP A 1 556 ? -9.562 5.601 -32.716 1.00 65.38 556 ASP A N 1
ATOM 4431 C CA . ASP A 1 556 ? -10.547 5.739 -31.642 1.00 65.38 556 ASP A CA 1
ATOM 4432 C C . ASP A 1 556 ? -9.866 6.050 -30.299 1.00 65.38 556 ASP A C 1
ATOM 4434 O O . ASP A 1 556 ? -8.791 5.519 -29.988 1.00 65.38 556 ASP A O 1
ATOM 4438 N N . SER A 1 557 ? -10.506 6.886 -29.479 1.00 61.94 557 SER A N 1
ATOM 4439 C CA . SER A 1 557 ? -10.039 7.227 -28.132 1.00 61.94 557 SER A CA 1
ATOM 4440 C C . SER A 1 557 ? -10.566 6.243 -27.085 1.00 61.94 557 SER A C 1
ATOM 4442 O O . SER A 1 557 ? -11.778 6.142 -26.880 1.00 61.94 557 SER A O 1
ATOM 4444 N N . ASP A 1 558 ? -9.667 5.569 -26.370 1.00 68.38 558 ASP A N 1
ATOM 4445 C CA . ASP A 1 558 ? -10.023 4.709 -25.239 1.00 68.38 558 ASP A CA 1
ATOM 4446 C C . ASP A 1 558 ? -10.206 5.538 -23.955 1.00 68.38 558 ASP A C 1
ATOM 4448 O O . ASP A 1 558 ? -9.242 5.944 -23.300 1.00 68.38 558 ASP A O 1
ATOM 4452 N N . ASN A 1 559 ? -11.471 5.735 -23.574 1.00 70.69 559 ASN A N 1
ATOM 4453 C CA . ASN A 1 559 ? -11.894 6.460 -22.371 1.00 70.69 559 ASN A CA 1
ATOM 4454 C C . ASN A 1 559 ? -11.506 5.767 -21.045 1.00 70.69 559 ASN A C 1
ATOM 4456 O O . ASN A 1 559 ? -11.801 6.296 -19.974 1.00 70.69 559 ASN A O 1
ATOM 4460 N N . THR A 1 560 ? -10.862 4.596 -21.088 1.00 73.56 560 THR A N 1
ATOM 4461 C CA . THR A 1 560 ? -10.288 3.928 -19.909 1.00 73.56 560 THR A CA 1
ATOM 4462 C C . THR A 1 560 ? -9.134 4.727 -19.290 1.00 73.56 560 THR A C 1
ATOM 4464 O O . THR A 1 560 ? -8.877 4.597 -18.093 1.00 73.56 560 THR A O 1
ATOM 4467 N N . TYR A 1 561 ? -8.448 5.560 -20.080 1.00 77.12 561 TYR A N 1
ATOM 4468 C CA . TYR A 1 561 ? -7.335 6.400 -19.634 1.00 77.12 561 TYR A CA 1
ATOM 4469 C C . TYR A 1 561 ? -7.762 7.870 -19.522 1.00 77.12 561 TYR A C 1
ATOM 4471 O O . TYR A 1 561 ? -8.588 8.360 -20.291 1.00 77.12 561 TYR A O 1
ATOM 4479 N N . ASN A 1 562 ? -7.169 8.608 -18.579 1.00 79.75 562 ASN A N 1
ATOM 4480 C CA . ASN A 1 562 ? -7.411 10.047 -18.452 1.00 79.75 562 ASN A CA 1
ATOM 4481 C C . ASN A 1 562 ? -6.844 10.797 -19.679 1.00 79.75 562 ASN A C 1
ATOM 4483 O O . ASN A 1 562 ? -5.720 10.541 -20.112 1.00 79.75 562 ASN A O 1
ATOM 4487 N N . SER A 1 563 ? -7.582 11.762 -20.232 1.00 81.44 563 SER A N 1
ATOM 4488 C CA . SER A 1 563 ? -7.156 12.522 -21.418 1.00 81.44 563 SER A CA 1
ATOM 4489 C C . SER A 1 563 ? -5.878 13.353 -21.211 1.00 81.44 563 SER A C 1
ATOM 4491 O O . SER A 1 563 ? -5.244 13.764 -22.182 1.00 81.44 563 SER A O 1
ATOM 4493 N N . CYS A 1 564 ? -5.421 13.556 -19.970 1.00 86.06 564 CYS A N 1
ATOM 4494 C CA . CYS A 1 564 ? -4.110 14.155 -19.710 1.00 86.06 564 CYS A CA 1
ATOM 4495 C C . CYS A 1 564 ? -2.932 13.321 -20.261 1.00 86.06 564 CYS A C 1
ATOM 4497 O O . CYS A 1 564 ? -1.914 13.897 -20.646 1.00 86.06 564 CYS A O 1
ATOM 4499 N N . PHE A 1 565 ? -3.065 11.991 -20.359 1.00 89.75 565 PHE A N 1
ATOM 4500 C CA . PHE A 1 565 ? -1.988 11.110 -20.829 1.00 89.75 565 PHE A CA 1
ATOM 4501 C C . PHE A 1 565 ? -1.682 11.254 -22.326 1.00 89.75 565 PHE A C 1
ATOM 4503 O O . PHE A 1 565 ? -0.569 10.934 -22.738 1.00 89.75 565 PHE A O 1
ATOM 4510 N N . ASN A 1 566 ? -2.613 11.762 -23.142 1.00 87.75 566 ASN A N 1
ATOM 4511 C CA . ASN A 1 566 ? -2.377 11.982 -24.574 1.00 87.75 566 ASN A CA 1
ATOM 4512 C C . ASN A 1 566 ? -1.953 13.426 -24.929 1.00 87.75 566 ASN A C 1
ATOM 4514 O O . ASN A 1 566 ? -1.694 13.716 -26.095 1.00 87.75 566 ASN A O 1
ATOM 4518 N N . THR A 1 567 ? -1.826 14.320 -23.937 1.00 85.31 567 THR A N 1
ATOM 4519 C CA . THR A 1 567 ? -1.529 15.756 -24.139 1.00 85.31 567 THR A CA 1
ATOM 4520 C C . THR A 1 567 ? -0.264 16.275 -23.445 1.00 85.31 567 THR A C 1
ATOM 4522 O O . THR A 1 567 ? 0.252 17.321 -23.843 1.00 85.31 567 THR A O 1
ATOM 4525 N N . GLN A 1 568 ? 0.244 15.600 -22.409 1.00 89.12 568 GLN A N 1
ATOM 4526 C CA . GLN A 1 568 ? 1.380 16.076 -21.603 1.00 89.12 568 GLN A CA 1
ATOM 4527 C C . GLN A 1 568 ? 2.129 14.931 -20.898 1.00 89.12 568 GLN A C 1
ATOM 4529 O O . GLN A 1 568 ? 1.741 13.765 -20.979 1.00 89.12 568 GLN A O 1
ATOM 4534 N N . LEU A 1 569 ? 3.218 15.253 -20.191 1.00 91.81 569 LEU A N 1
ATOM 4535 C CA . LEU A 1 569 ? 3.795 14.341 -19.198 1.00 91.81 569 LEU A CA 1
ATOM 4536 C C . LEU A 1 569 ? 2.967 14.382 -17.910 1.00 91.81 569 LEU A C 1
ATOM 4538 O O . LEU A 1 569 ? 2.559 15.456 -17.470 1.00 91.81 569 LEU A O 1
ATOM 4542 N N . VAL A 1 570 ? 2.778 13.232 -17.267 1.00 91.25 570 VAL A N 1
ATOM 4543 C CA . VAL A 1 570 ? 2.084 13.133 -15.975 1.00 91.25 570 VAL A CA 1
ATOM 4544 C C . VAL A 1 570 ? 3.084 12.996 -14.826 1.00 91.25 570 VAL A C 1
ATOM 4546 O O . VAL A 1 570 ? 4.192 12.498 -15.009 1.00 91.25 570 VAL A O 1
ATOM 4549 N N . GLN A 1 571 ? 2.715 13.419 -13.617 1.00 88.25 571 GLN A N 1
ATOM 4550 C CA . GLN A 1 571 ? 3.540 13.190 -12.424 1.00 88.25 571 GLN A CA 1
ATOM 4551 C C . GLN A 1 571 ? 3.632 11.683 -12.125 1.00 88.25 571 GLN A C 1
ATOM 4553 O O . GLN A 1 571 ? 2.618 10.987 -12.194 1.00 88.25 571 GLN A O 1
ATOM 4558 N N . ALA A 1 572 ? 4.808 11.181 -11.745 1.00 87.88 572 ALA A N 1
ATOM 4559 C CA . ALA A 1 572 ? 5.052 9.768 -11.427 1.00 87.88 572 ALA A CA 1
ATOM 4560 C C . ALA A 1 572 ? 4.494 9.349 -10.042 1.00 87.88 572 ALA A C 1
ATOM 4562 O O . ALA A 1 572 ? 5.207 8.829 -9.186 1.00 87.88 572 ALA A O 1
ATOM 4563 N N . ASN A 1 573 ? 3.206 9.609 -9.801 1.00 78.06 573 ASN A N 1
ATOM 4564 C CA . ASN A 1 573 ? 2.485 9.149 -8.613 1.00 78.06 573 ASN A CA 1
ATOM 4565 C C . ASN A 1 573 ? 2.005 7.688 -8.771 1.00 78.06 573 ASN A C 1
ATOM 4567 O O . ASN A 1 573 ? 2.037 7.126 -9.865 1.00 78.06 573 ASN A O 1
ATOM 4571 N N . GLY A 1 574 ? 1.549 7.071 -7.674 1.00 73.25 574 GLY A N 1
ATOM 4572 C CA . GLY A 1 574 ? 1.185 5.648 -7.650 1.00 73.25 574 GLY A CA 1
ATOM 4573 C C . GLY A 1 574 ? 0.118 5.247 -8.675 1.00 73.25 574 GLY A C 1
ATOM 4574 O O . GLY A 1 574 ? 0.295 4.242 -9.357 1.00 73.25 574 GLY A O 1
ATOM 4575 N N . GLN A 1 575 ? -0.945 6.043 -8.830 1.00 76.12 575 GLN A N 1
ATOM 4576 C CA . GLN A 1 575 ? -2.013 5.765 -9.796 1.00 76.12 575 GLN A CA 1
ATOM 4577 C C . GLN A 1 575 ? -1.505 5.899 -11.237 1.00 76.12 575 GLN A C 1
ATOM 4579 O O . GLN A 1 575 ? -1.625 4.966 -12.025 1.00 76.12 575 GLN A O 1
ATOM 4584 N N . ASN A 1 576 ? -0.830 7.005 -11.556 1.00 86.56 576 ASN A N 1
ATOM 4585 C CA . ASN A 1 576 ? -0.303 7.246 -12.898 1.00 86.56 576 ASN A CA 1
ATOM 4586 C C . ASN A 1 576 ? 0.720 6.180 -13.328 1.00 86.56 576 ASN A C 1
ATOM 4588 O O . ASN A 1 576 ? 0.756 5.791 -14.493 1.00 86.56 576 ASN A O 1
ATOM 4592 N N . LEU A 1 577 ? 1.543 5.679 -12.401 1.00 86.12 577 LEU A N 1
ATOM 4593 C CA . LEU A 1 577 ? 2.483 4.588 -12.678 1.00 86.12 577 LEU A CA 1
ATOM 4594 C C . LEU A 1 577 ? 1.780 3.236 -12.886 1.00 86.12 577 LEU A C 1
ATOM 4596 O O . LEU A 1 577 ? 2.272 2.427 -13.675 1.00 86.12 577 LEU A O 1
ATOM 4600 N N . LEU A 1 578 ? 0.637 2.990 -12.234 1.00 83.12 578 LEU A N 1
ATOM 4601 C CA . LEU A 1 578 ? -0.202 1.817 -12.503 1.00 83.12 578 LEU A CA 1
ATOM 4602 C C . LEU A 1 578 ? -0.865 1.906 -13.883 1.00 83.12 578 LEU A C 1
ATOM 4604 O O . LEU A 1 578 ? -0.829 0.925 -14.623 1.00 83.12 578 LEU A O 1
ATOM 4608 N N . ASP A 1 579 ? -1.386 3.073 -14.266 1.00 87.94 579 ASP A N 1
ATOM 4609 C CA . ASP A 1 579 ? -2.018 3.276 -15.576 1.00 87.94 579 ASP A CA 1
ATOM 4610 C C . ASP A 1 579 ? -0.999 3.192 -16.727 1.00 87.94 579 ASP A C 1
ATOM 4612 O O . ASP A 1 579 ? -1.258 2.540 -17.739 1.00 87.94 579 ASP A O 1
ATOM 4616 N N . LEU A 1 580 ? 0.213 3.740 -16.558 1.00 93.31 580 LEU A N 1
ATOM 4617 C CA . LEU A 1 580 ? 1.302 3.567 -17.532 1.00 93.31 580 LEU A CA 1
ATOM 4618 C C . LEU A 1 580 ? 1.797 2.119 -17.613 1.00 93.31 580 LEU A C 1
ATOM 4620 O O . LEU A 1 580 ? 2.061 1.627 -18.711 1.00 93.31 580 LEU A O 1
ATOM 4624 N N . LYS A 1 581 ? 1.901 1.413 -16.478 1.00 91.81 581 LYS A N 1
ATOM 4625 C CA . LYS A 1 581 ? 2.220 -0.023 -16.471 1.00 91.81 581 LYS A CA 1
ATOM 4626 C C . LYS A 1 581 ? 1.148 -0.815 -17.224 1.00 91.81 581 LYS A C 1
ATOM 4628 O O . LYS A 1 581 ? 1.489 -1.677 -18.029 1.00 91.81 581 LYS A O 1
ATOM 4633 N N . ARG A 1 582 ? -0.128 -0.493 -16.999 1.00 87.62 582 ARG A N 1
ATOM 4634 C CA . ARG A 1 582 ? -1.251 -1.119 -17.694 1.00 87.62 582 ARG A CA 1
ATOM 4635 C C . ARG A 1 582 ? -1.193 -0.865 -19.199 1.00 87.62 582 ARG A C 1
ATOM 4637 O O . ARG A 1 582 ? -1.304 -1.822 -19.951 1.00 87.62 582 ARG A O 1
ATOM 4644 N N . PHE A 1 583 ? -0.938 0.367 -19.644 1.00 92.62 583 PHE A N 1
ATOM 4645 C CA . PHE A 1 583 ? -0.765 0.669 -21.070 1.00 92.62 583 PHE A CA 1
ATOM 4646 C C . PHE A 1 583 ? 0.349 -0.179 -21.708 1.00 92.62 583 PHE A C 1
ATOM 4648 O O . PHE A 1 583 ? 0.144 -0.754 -22.773 1.00 92.62 583 PHE A O 1
ATOM 4655 N N . VAL A 1 584 ? 1.491 -0.337 -21.027 1.00 94.00 584 VAL A N 1
ATOM 4656 C CA . VAL A 1 584 ? 2.597 -1.206 -21.476 1.00 94.00 584 VAL A CA 1
ATOM 4657 C C . VAL A 1 584 ? 2.167 -2.675 -21.605 1.00 94.00 584 VAL A C 1
ATOM 4659 O O . VAL A 1 584 ? 2.581 -3.351 -22.546 1.00 94.00 584 VAL A O 1
ATOM 4662 N N . GLU A 1 585 ? 1.350 -3.184 -20.682 1.00 89.88 585 GLU A N 1
ATOM 4663 C CA . GLU A 1 585 ? 0.882 -4.578 -20.672 1.00 89.88 585 GLU A CA 1
ATOM 4664 C C . GLU A 1 585 ? -0.272 -4.851 -21.658 1.00 89.88 585 GLU A C 1
ATOM 4666 O O . GLU A 1 585 ? -0.278 -5.909 -22.297 1.00 89.88 585 GLU A O 1
ATOM 4671 N N . ASP A 1 586 ? -1.201 -3.906 -21.821 1.00 85.75 586 ASP A N 1
ATOM 4672 C CA . ASP A 1 586 ? -2.432 -4.058 -22.609 1.00 85.75 586 ASP A CA 1
ATOM 4673 C C . ASP A 1 586 ? -2.251 -3.697 -24.104 1.00 85.75 586 ASP A C 1
ATOM 4675 O O . ASP A 1 586 ? -2.923 -4.296 -24.945 1.00 85.75 586 ASP A O 1
ATOM 4679 N N . VAL A 1 587 ? -1.360 -2.759 -24.476 1.00 86.69 587 VAL A N 1
ATOM 4680 C CA . VAL A 1 587 ? -1.283 -2.237 -25.864 1.00 86.69 587 VAL A CA 1
ATOM 4681 C C . VAL A 1 587 ? -0.922 -3.331 -26.890 1.00 86.69 587 VAL A C 1
ATOM 4683 O O . VAL A 1 587 ? 0.108 -3.994 -26.734 1.00 86.69 587 VAL A O 1
ATOM 4686 N N . PRO A 1 588 ? -1.738 -3.569 -27.938 1.00 87.88 588 PRO A N 1
ATOM 4687 C CA . PRO A 1 588 ? -1.504 -4.648 -28.898 1.00 87.88 588 PRO A CA 1
ATOM 4688 C C . PRO A 1 588 ? -0.273 -4.397 -29.783 1.00 87.88 588 PRO A C 1
ATOM 4690 O O . PRO A 1 588 ? 0.233 -3.283 -29.876 1.00 87.88 588 PRO A O 1
ATOM 4693 N N . LEU A 1 589 ? 0.190 -5.450 -30.466 1.00 90.06 589 LEU A N 1
ATOM 4694 C CA . LEU A 1 589 ? 1.156 -5.306 -31.557 1.00 90.06 589 LEU A CA 1
ATOM 4695 C C . LEU A 1 589 ? 0.471 -4.746 -32.811 1.00 90.06 589 LEU A C 1
ATOM 4697 O O . LEU A 1 589 ? -0.651 -5.139 -33.139 1.00 90.06 589 LEU A O 1
ATOM 4701 N N . ALA A 1 590 ? 1.189 -3.898 -33.543 1.00 88.56 590 ALA A N 1
ATOM 4702 C CA . ALA A 1 590 ? 0.804 -3.437 -34.867 1.00 88.56 590 ALA A CA 1
ATOM 4703 C C . ALA A 1 590 ? 0.893 -4.569 -35.911 1.00 88.56 590 ALA A C 1
ATOM 4705 O O . ALA A 1 590 ? 1.559 -5.588 -35.716 1.00 88.56 590 ALA A O 1
ATOM 4706 N N . SER A 1 591 ? 0.241 -4.370 -37.058 1.00 86.81 591 SER A N 1
ATOM 4707 C CA . SER A 1 591 ? 0.273 -5.292 -38.202 1.00 86.81 591 SER A CA 1
ATOM 4708 C C . SER A 1 591 ? 1.528 -5.163 -39.079 1.00 86.81 591 SER A C 1
ATOM 4710 O O . SER A 1 591 ? 1.824 -6.074 -39.851 1.00 86.81 591 SER A O 1
ATOM 4712 N N . THR A 1 592 ? 2.269 -4.057 -38.977 1.00 86.94 592 THR A N 1
ATOM 4713 C CA . THR A 1 592 ? 3.468 -3.763 -39.780 1.00 86.94 592 THR A CA 1
ATOM 4714 C C . THR A 1 592 ? 4.712 -4.391 -39.149 1.00 86.94 592 THR A C 1
ATOM 4716 O O . THR A 1 592 ? 4.869 -4.351 -37.934 1.00 86.94 592 THR A O 1
ATOM 4719 N N . MET A 1 593 ? 5.636 -4.944 -39.944 1.00 86.56 593 MET A N 1
ATOM 4720 C CA . MET A 1 593 ? 6.946 -5.428 -39.445 1.00 86.56 593 MET A CA 1
ATOM 4721 C C . MET A 1 593 ? 7.997 -4.305 -39.306 1.00 86.56 593 MET A C 1
ATOM 4723 O O . MET A 1 593 ? 9.148 -4.560 -38.959 1.00 86.56 593 MET A O 1
ATOM 4727 N N . THR A 1 594 ? 7.586 -3.076 -39.603 1.00 90.00 594 THR A N 1
ATOM 4728 C CA . THR A 1 594 ? 8.379 -1.853 -39.738 1.00 90.00 594 THR A CA 1
ATOM 4729 C C . THR A 1 594 ? 7.924 -0.791 -38.742 1.00 90.00 594 THR A C 1
ATOM 4731 O O . THR A 1 594 ? 6.757 -0.765 -38.332 1.00 90.00 594 THR A O 1
ATOM 4734 N N . SER A 1 595 ? 8.849 0.105 -38.389 1.00 92.62 595 SER A N 1
ATOM 4735 C CA . SER A 1 595 ? 8.608 1.257 -37.515 1.00 92.62 595 SER A CA 1
ATOM 4736 C C . SER A 1 595 ? 9.037 2.569 -38.167 1.00 92.62 595 SER A C 1
ATOM 4738 O O . SER A 1 595 ? 9.888 2.581 -39.048 1.00 92.62 595 SER A O 1
ATOM 4740 N N . ASN A 1 596 ? 8.487 3.695 -37.716 1.00 95.00 596 ASN A N 1
ATOM 4741 C CA . ASN A 1 596 ? 8.915 5.033 -38.123 1.00 95.00 596 ASN A CA 1
ATOM 4742 C C . ASN A 1 596 ? 9.473 5.770 -36.892 1.00 95.00 596 ASN A C 1
ATOM 4744 O O . ASN A 1 596 ? 8.723 6.242 -36.032 1.00 95.00 596 ASN A O 1
ATOM 4748 N N . TYR A 1 597 ? 10.804 5.847 -36.781 1.00 95.81 597 TYR A N 1
ATOM 4749 C CA . TYR A 1 597 ? 11.454 6.439 -35.606 1.00 95.81 597 TYR A CA 1
ATOM 4750 C C . TYR A 1 597 ? 11.235 7.959 -35.513 1.00 95.81 597 TYR A C 1
ATOM 4752 O O . TYR A 1 597 ? 11.129 8.495 -34.406 1.00 95.81 597 TYR A O 1
ATOM 4760 N N . TYR A 1 598 ? 11.103 8.652 -36.650 1.00 95.75 598 TYR A N 1
ATOM 4761 C CA . TYR A 1 598 ? 10.792 10.084 -36.689 1.00 95.75 598 TYR A CA 1
ATOM 4762 C C . TYR A 1 598 ? 9.434 10.398 -36.041 1.00 95.75 598 TYR A C 1
ATOM 4764 O O . TYR A 1 598 ? 9.354 11.288 -35.195 1.00 95.75 598 TYR A O 1
ATOM 4772 N N . ASN A 1 599 ? 8.383 9.629 -36.343 1.00 94.44 599 ASN A N 1
ATOM 4773 C CA . ASN A 1 599 ? 7.051 9.785 -35.750 1.00 94.44 599 ASN A CA 1
ATOM 4774 C C . ASN A 1 599 ? 7.071 9.588 -34.227 1.00 94.44 599 ASN A C 1
ATOM 4776 O O . ASN A 1 599 ? 6.456 10.369 -33.495 1.00 94.44 599 ASN A O 1
ATOM 4780 N N . ALA A 1 600 ? 7.818 8.593 -33.741 1.00 95.31 600 ALA A N 1
ATOM 4781 C CA . ALA A 1 600 ? 7.985 8.333 -32.313 1.00 95.31 600 ALA A CA 1
ATOM 4782 C C . ALA A 1 600 ? 8.678 9.505 -31.585 1.00 95.31 600 ALA A C 1
ATOM 4784 O O . ALA A 1 600 ? 8.169 9.998 -30.575 1.00 95.31 600 ALA A O 1
ATOM 4785 N N . ILE A 1 601 ? 9.794 10.013 -32.124 1.00 95.25 601 ILE A N 1
ATOM 4786 C CA . ILE A 1 601 ? 10.512 11.166 -31.553 1.00 95.25 601 ILE A CA 1
ATOM 4787 C C . ILE A 1 601 ? 9.696 12.463 -31.674 1.00 95.25 601 ILE A C 1
ATOM 4789 O O . ILE A 1 601 ? 9.616 13.222 -30.710 1.00 95.25 601 ILE A O 1
ATOM 4793 N N . SER A 1 602 ? 9.020 12.694 -32.803 1.00 94.12 602 SER A N 1
ATOM 4794 C CA . SER A 1 602 ? 8.114 13.833 -33.003 1.00 94.12 602 SER A CA 1
ATOM 4795 C C . SER A 1 602 ? 6.990 13.851 -31.960 1.00 94.12 602 SER A C 1
ATOM 4797 O O . SER A 1 602 ? 6.670 14.909 -31.418 1.00 94.12 602 SER A O 1
ATOM 4799 N N . MET A 1 603 ? 6.422 12.687 -31.620 1.00 93.56 603 MET A N 1
ATOM 4800 C CA . MET A 1 603 ? 5.419 12.574 -30.558 1.00 93.56 603 MET A CA 1
ATOM 4801 C C . MET A 1 603 ? 6.006 12.890 -29.173 1.00 93.56 603 MET A C 1
ATOM 4803 O O . MET A 1 603 ? 5.415 13.669 -28.428 1.00 93.56 603 MET A O 1
ATOM 4807 N N . ALA A 1 604 ? 7.197 12.374 -28.843 1.00 93.75 604 ALA A N 1
ATOM 4808 C CA . ALA A 1 604 ? 7.863 12.701 -27.579 1.00 93.75 604 ALA A CA 1
ATOM 4809 C C . ALA A 1 604 ? 8.156 14.203 -27.433 1.00 93.75 604 ALA A C 1
ATOM 4811 O O . ALA A 1 604 ? 7.934 14.764 -26.363 1.00 93.75 604 ALA A O 1
ATOM 4812 N N . LEU A 1 605 ? 8.595 14.874 -28.502 1.00 91.31 605 LEU A N 1
ATOM 4813 C CA . LEU A 1 605 ? 8.845 16.318 -28.486 1.00 91.31 605 LEU A CA 1
ATOM 4814 C C . LEU A 1 605 ? 7.554 17.135 -28.305 1.00 91.31 605 LEU A C 1
ATOM 4816 O O . LEU A 1 605 ? 7.562 18.118 -27.566 1.00 91.31 605 LEU A O 1
ATOM 4820 N N . LYS A 1 606 ? 6.425 16.704 -28.885 1.00 90.19 606 LYS A N 1
ATOM 4821 C CA . LYS A 1 606 ? 5.108 17.353 -28.701 1.00 90.19 606 LYS A CA 1
ATOM 4822 C C . LYS A 1 606 ? 4.603 17.303 -27.252 1.00 90.19 606 LYS A C 1
ATOM 4824 O O . LYS A 1 606 ? 3.955 18.246 -26.813 1.00 90.19 606 LYS A O 1
ATOM 4829 N N . LEU A 1 607 ? 4.945 16.268 -26.478 1.00 89.25 607 LEU A N 1
ATOM 4830 C CA . LEU A 1 607 ? 4.654 16.236 -25.033 1.00 89.25 607 LEU A CA 1
ATOM 4831 C C . LEU A 1 607 ? 5.460 17.280 -24.239 1.00 89.25 607 LEU A C 1
ATOM 4833 O O . LEU A 1 607 ? 5.053 17.678 -23.147 1.00 89.25 607 LEU A O 1
ATOM 4837 N N . LEU A 1 608 ? 6.613 17.708 -24.764 1.00 87.19 608 LEU A N 1
ATOM 4838 C CA . LEU A 1 608 ? 7.556 18.595 -24.081 1.00 87.19 608 LEU A CA 1
ATOM 4839 C C . LEU A 1 608 ? 7.312 20.080 -24.381 1.00 87.19 608 LEU A C 1
ATOM 4841 O O . LEU A 1 608 ? 7.639 20.913 -23.540 1.00 87.19 608 LEU A O 1
ATOM 4845 N N . THR A 1 609 ? 6.688 20.440 -25.510 1.00 77.88 609 THR A N 1
ATOM 4846 C CA . THR A 1 609 ? 6.467 21.855 -25.889 1.00 77.88 609 THR A CA 1
ATOM 4847 C C . THR A 1 609 ? 5.620 22.647 -24.888 1.00 77.88 609 THR A C 1
ATOM 4849 O O . THR A 1 609 ? 5.736 23.868 -24.822 1.00 77.88 609 THR A O 1
ATOM 4852 N N . ASN A 1 610 ? 4.795 21.969 -24.084 1.00 66.06 610 ASN A N 1
ATOM 4853 C CA . ASN A 1 610 ? 3.964 22.590 -23.045 1.00 66.06 610 ASN A CA 1
ATOM 4854 C C . ASN A 1 610 ? 4.665 22.687 -21.669 1.00 66.06 610 ASN A C 1
ATOM 4856 O O . ASN A 1 610 ? 4.150 23.336 -20.753 1.00 66.06 610 ASN A O 1
ATOM 4860 N N . MET A 1 611 ? 5.837 22.064 -21.496 1.00 69.81 611 MET A N 1
ATOM 4861 C CA . MET A 1 611 ? 6.510 21.924 -20.200 1.00 69.81 611 MET A CA 1
ATOM 4862 C C . MET A 1 611 ? 7.380 23.144 -19.869 1.00 69.81 611 MET A C 1
ATOM 4864 O O . MET A 1 611 ? 8.527 23.255 -20.291 1.00 69.81 611 MET A O 1
ATOM 4868 N N . LYS A 1 612 ? 6.872 24.049 -19.024 1.00 58.59 612 LYS A N 1
ATOM 4869 C CA . LYS A 1 612 ? 7.599 25.247 -18.548 1.00 58.59 612 LYS A CA 1
ATOM 4870 C C . LYS A 1 612 ? 8.686 24.959 -17.488 1.00 58.59 612 LYS A C 1
ATOM 4872 O O . LYS A 1 612 ? 8.916 25.798 -16.619 1.00 58.59 612 LYS A O 1
ATOM 4877 N N . ASN A 1 613 ? 9.316 23.778 -17.486 1.00 63.03 613 ASN A N 1
ATOM 4878 C CA . ASN A 1 613 ? 10.292 23.391 -16.459 1.00 63.03 613 ASN A CA 1
ATOM 4879 C C . ASN A 1 613 ? 11.699 23.107 -17.024 1.00 63.03 613 ASN A C 1
ATOM 4881 O O . ASN A 1 613 ? 11.881 22.278 -17.906 1.00 63.03 613 ASN A O 1
ATOM 4885 N N . ASN A 1 614 ? 12.725 23.757 -16.458 1.00 63.31 614 ASN A N 1
ATOM 4886 C CA . ASN A 1 614 ? 14.138 23.523 -16.798 1.00 63.31 614 ASN A CA 1
ATOM 4887 C C . ASN A 1 614 ? 14.657 22.221 -16.153 1.00 63.31 614 ASN A C 1
ATOM 4889 O O . ASN A 1 614 ? 15.599 22.235 -15.358 1.00 63.31 614 ASN A O 1
ATOM 4893 N N . ARG A 1 615 ? 13.998 21.095 -16.436 1.00 76.94 615 ARG A N 1
ATOM 4894 C CA . ARG A 1 615 ? 14.394 19.762 -15.970 1.00 76.94 615 ARG A CA 1
ATOM 4895 C C . ARG A 1 615 ? 15.080 18.995 -17.093 1.00 76.94 615 ARG A C 1
ATOM 4897 O O . ARG A 1 615 ? 14.610 19.000 -18.229 1.00 76.94 615 ARG A O 1
ATOM 4904 N N . ASN A 1 616 ? 16.147 18.276 -16.745 1.00 80.00 616 ASN A N 1
ATOM 4905 C CA . ASN A 1 616 ? 16.775 17.329 -17.662 1.00 80.00 616 ASN A CA 1
ATOM 4906 C C . ASN A 1 616 ? 15.729 16.317 -18.141 1.00 80.00 616 ASN A C 1
ATOM 4908 O O . ASN A 1 616 ? 14.995 15.736 -17.330 1.00 80.00 616 ASN A O 1
ATOM 4912 N N . THR A 1 617 ? 15.665 16.139 -19.457 1.00 88.44 617 THR A N 1
ATOM 4913 C CA . THR A 1 617 ? 14.694 15.265 -20.105 1.00 88.44 617 THR A CA 1
ATOM 4914 C C . THR A 1 617 ? 15.406 14.070 -20.725 1.00 88.44 617 THR A C 1
ATOM 4916 O O . THR A 1 617 ? 16.385 14.214 -21.453 1.00 88.44 617 THR A O 1
ATOM 4919 N N . HIS A 1 618 ? 14.920 12.870 -20.426 1.00 90.50 618 HIS A N 1
ATOM 4920 C CA . HIS A 1 618 ? 15.541 11.621 -20.850 1.00 90.50 618 HIS A CA 1
ATOM 4921 C C . HIS A 1 618 ? 14.556 10.810 -21.689 1.00 90.50 618 HIS A C 1
ATOM 4923 O O . HIS A 1 618 ? 13.495 10.420 -21.200 1.00 90.50 618 HIS A O 1
ATOM 4929 N N . LEU A 1 619 ? 14.912 10.554 -22.949 1.00 94.38 619 LEU A N 1
ATOM 4930 C CA . LEU A 1 619 ? 14.162 9.651 -23.820 1.00 94.38 619 LEU A CA 1
ATOM 4931 C C . LEU A 1 619 ? 14.827 8.272 -23.761 1.00 94.38 619 LEU A C 1
ATOM 4933 O O . LEU A 1 619 ? 16.024 8.151 -24.018 1.00 94.38 619 LEU A O 1
ATOM 4937 N N . ILE A 1 620 ? 14.069 7.236 -23.420 1.00 95.31 620 ILE A N 1
ATOM 4938 C CA . ILE A 1 620 ? 14.514 5.838 -23.448 1.00 95.31 620 ILE A CA 1
ATOM 4939 C C . ILE A 1 620 ? 13.846 5.204 -24.660 1.00 95.31 620 ILE A C 1
ATOM 4941 O O . ILE A 1 620 ? 12.627 5.097 -24.684 1.00 95.31 620 ILE A O 1
ATOM 4945 N N . PHE A 1 621 ? 14.624 4.827 -25.670 1.00 96.62 621 PHE A N 1
ATOM 4946 C CA . PHE A 1 621 ? 14.123 4.389 -26.970 1.00 96.62 621 PHE A CA 1
ATOM 4947 C C . PHE A 1 621 ? 14.504 2.927 -27.215 1.00 96.62 621 PHE A C 1
ATOM 4949 O O . PHE A 1 621 ? 15.685 2.606 -27.363 1.00 96.62 621 PHE A O 1
ATOM 4956 N N . LEU A 1 622 ? 13.510 2.043 -27.241 1.00 95.81 622 LEU A N 1
ATOM 4957 C CA . LEU A 1 622 ? 13.676 0.598 -27.375 1.00 95.81 622 LEU A CA 1
ATOM 4958 C C . LEU A 1 622 ? 13.111 0.112 -28.714 1.00 95.81 622 LEU A C 1
ATOM 4960 O O . LEU A 1 622 ? 11.915 0.273 -28.950 1.00 95.81 622 LEU A O 1
ATOM 4964 N N . ALA A 1 623 ? 13.945 -0.507 -29.556 1.00 94.12 623 ALA A N 1
ATOM 4965 C CA . ALA A 1 623 ? 13.551 -0.936 -30.900 1.00 94.12 623 ALA A CA 1
ATOM 4966 C C . ALA A 1 623 ? 14.085 -2.319 -31.313 1.00 94.12 623 ALA A C 1
ATOM 4968 O O . ALA A 1 623 ? 15.170 -2.737 -30.897 1.00 94.12 623 ALA A O 1
ATOM 4969 N N . GLY A 1 624 ? 13.321 -3.020 -32.156 1.00 90.19 624 GLY A N 1
ATOM 4970 C CA . GLY A 1 624 ? 13.615 -4.370 -32.657 1.00 90.19 624 GLY A CA 1
ATOM 4971 C C . GLY A 1 624 ? 13.147 -4.628 -34.096 1.00 90.19 624 GLY A C 1
ATOM 4972 O O . GLY A 1 624 ? 12.996 -5.793 -34.478 1.00 90.19 624 GLY A O 1
ATOM 4973 N N . SER A 1 625 ? 12.917 -3.556 -34.863 1.00 89.56 625 SER A N 1
ATOM 4974 C CA . SER A 1 625 ? 12.412 -3.529 -36.242 1.00 89.56 625 SER A CA 1
ATOM 4975 C C . SER A 1 625 ? 13.183 -2.533 -37.114 1.00 89.56 625 SER A C 1
ATOM 4977 O O . SER A 1 625 ? 13.899 -1.672 -36.608 1.00 89.56 625 SER A O 1
ATOM 4979 N N . THR A 1 626 ? 13.040 -2.639 -38.435 1.00 91.06 626 THR A N 1
ATOM 4980 C CA . THR A 1 626 ? 13.642 -1.686 -39.381 1.00 91.06 626 THR A CA 1
ATOM 4981 C C . THR A 1 626 ? 12.864 -0.364 -39.426 1.00 91.06 626 THR A C 1
ATOM 4983 O O . THR A 1 626 ? 11.632 -0.355 -39.505 1.00 91.06 626 THR A O 1
ATOM 4986 N N . ASP A 1 627 ? 13.604 0.747 -39.409 1.00 93.50 627 ASP A N 1
ATOM 4987 C CA . ASP A 1 627 ? 13.114 2.121 -39.523 1.00 93.50 627 ASP A CA 1
ATOM 4988 C C . ASP A 1 627 ? 12.876 2.519 -40.985 1.00 93.50 627 ASP A C 1
ATOM 4990 O O . ASP A 1 627 ? 13.796 2.485 -41.807 1.00 93.50 627 ASP A O 1
ATOM 4994 N N . VAL A 1 628 ? 11.649 2.940 -41.294 1.00 93.38 628 VAL A N 1
ATOM 4995 C CA . VAL A 1 628 ? 11.230 3.402 -42.629 1.00 93.38 628 VAL A CA 1
ATOM 4996 C C . VAL A 1 628 ? 11.107 4.925 -42.750 1.00 93.38 628 VAL A C 1
ATOM 4998 O O . VAL A 1 628 ? 10.711 5.418 -43.804 1.00 93.38 628 VAL A O 1
ATOM 5001 N N . SER A 1 629 ? 11.434 5.694 -41.704 1.00 91.94 629 SER A N 1
ATOM 5002 C CA . SER A 1 629 ? 11.411 7.163 -41.792 1.00 91.94 629 SER A CA 1
ATOM 5003 C C . SER A 1 629 ? 12.474 7.695 -42.766 1.00 91.94 629 SER A C 1
ATOM 5005 O O . SER A 1 629 ? 13.572 7.148 -42.877 1.00 91.94 629 SER A O 1
ATOM 5007 N N . THR A 1 630 ? 12.179 8.778 -43.480 1.00 90.12 630 THR A N 1
ATOM 5008 C CA . THR A 1 630 ? 13.096 9.407 -44.458 1.00 90.12 630 THR A CA 1
ATOM 5009 C C . THR A 1 630 ? 13.660 10.747 -43.972 1.00 90.12 630 THR A C 1
ATOM 5011 O O . THR A 1 630 ? 14.592 11.285 -44.564 1.00 90.12 630 THR A O 1
ATOM 5014 N N . GLU A 1 631 ? 13.116 11.255 -42.871 1.00 92.69 631 GLU A N 1
ATOM 5015 C CA . GLU A 1 631 ? 13.357 12.560 -42.274 1.00 92.69 631 GLU A CA 1
ATOM 5016 C C . GLU A 1 631 ? 14.567 12.572 -41.313 1.00 92.69 631 GLU A C 1
ATOM 5018 O O . GLU A 1 631 ? 14.905 11.561 -40.692 1.00 92.69 631 GLU A O 1
ATOM 5023 N N . ASP A 1 632 ? 15.217 13.731 -41.138 1.00 90.12 632 ASP A N 1
ATOM 5024 C CA . ASP A 1 632 ? 16.387 13.858 -40.256 1.00 90.12 632 ASP A CA 1
ATOM 5025 C C . ASP A 1 632 ? 15.989 13.988 -38.770 1.00 90.12 632 ASP A C 1
ATOM 5027 O O . ASP A 1 632 ? 15.620 15.053 -38.265 1.00 90.12 632 ASP A O 1
ATOM 5031 N N . ILE A 1 633 ? 16.109 12.871 -38.049 1.00 92.31 633 ILE A N 1
ATOM 5032 C CA . ILE A 1 633 ? 15.864 12.778 -36.603 1.00 92.31 633 ILE A CA 1
ATOM 5033 C C . ILE A 1 633 ? 16.933 13.542 -35.792 1.00 92.31 633 ILE A C 1
ATOM 5035 O O . ILE A 1 633 ? 16.636 14.038 -34.705 1.00 92.31 633 ILE A O 1
ATOM 5039 N N . SER A 1 634 ? 18.168 13.678 -36.290 1.00 89.06 634 SER A N 1
ATOM 5040 C CA . SER A 1 634 ? 19.212 14.462 -35.613 1.00 89.06 634 SER A CA 1
ATOM 5041 C C . SER A 1 634 ? 18.943 15.958 -35.701 1.00 89.06 634 SER A C 1
ATOM 5043 O O . SER A 1 634 ? 19.101 16.637 -34.687 1.00 89.06 634 SER A O 1
ATOM 5045 N N . ALA A 1 635 ? 18.493 16.458 -36.857 1.00 89.88 635 ALA A N 1
ATOM 5046 C CA . ALA A 1 635 ? 18.035 17.840 -36.995 1.00 89.88 635 ALA A CA 1
ATOM 5047 C C . ALA A 1 635 ? 16.899 18.125 -35.997 1.00 89.88 635 ALA A C 1
ATOM 5049 O O . ALA A 1 635 ? 17.054 18.979 -35.122 1.00 89.88 635 ALA A O 1
ATOM 5050 N N . LEU A 1 636 ? 15.843 17.299 -36.022 1.00 90.62 636 LEU A N 1
ATOM 5051 C CA . LEU A 1 636 ? 14.685 17.390 -35.122 1.00 90.62 636 LEU A CA 1
ATOM 5052 C C . LEU A 1 636 ? 15.065 17.387 -33.624 1.00 90.62 636 LEU A C 1
ATOM 5054 O O . LEU A 1 636 ? 14.465 18.113 -32.832 1.00 90.62 636 LEU A O 1
ATOM 5058 N N . LEU A 1 637 ? 16.056 16.586 -33.216 1.00 89.50 637 LEU A N 1
ATOM 5059 C CA . LEU A 1 637 ? 16.556 16.585 -31.835 1.00 89.50 637 LEU A CA 1
ATOM 5060 C C . LEU A 1 637 ? 17.383 17.843 -31.512 1.00 89.50 637 LEU A C 1
ATOM 5062 O O . LEU A 1 637 ? 17.283 18.366 -30.401 1.00 89.50 637 LEU A O 1
ATOM 5066 N N . SER A 1 638 ? 18.181 18.341 -32.462 1.00 86.12 638 SER A N 1
ATOM 5067 C CA . SER A 1 638 ? 19.048 19.516 -32.275 1.00 86.12 638 SER A CA 1
ATOM 5068 C C . SER A 1 638 ? 18.302 20.855 -32.244 1.00 86.12 638 SER A C 1
ATOM 5070 O O . SER A 1 638 ? 18.753 21.785 -31.583 1.00 86.12 638 SER A O 1
ATOM 5072 N N . GLU A 1 639 ? 17.138 20.940 -32.894 1.00 83.38 639 GLU A N 1
ATOM 5073 C CA . GLU A 1 639 ? 16.263 22.123 -32.907 1.00 83.38 639 GLU A CA 1
ATOM 5074 C C . GLU A 1 639 ? 15.382 22.244 -31.644 1.00 83.38 639 GLU A C 1
ATOM 5076 O O . GLU A 1 639 ? 14.605 23.190 -31.500 1.00 83.38 639 GLU A O 1
ATOM 5081 N N . SER A 1 640 ? 15.476 21.294 -30.707 1.00 76.94 640 SER A N 1
ATOM 5082 C CA . SER A 1 640 ? 14.628 21.276 -29.513 1.00 76.94 640 SER A CA 1
ATOM 5083 C C . SER A 1 640 ? 15.058 22.307 -28.455 1.00 76.94 640 SER A C 1
ATOM 5085 O O . SER A 1 640 ? 16.204 22.362 -28.015 1.00 76.94 640 SER A O 1
ATOM 5087 N N . ASN A 1 641 ? 14.099 23.101 -27.964 1.00 71.44 641 ASN A N 1
ATOM 5088 C CA . ASN A 1 641 ? 14.313 24.142 -26.940 1.00 71.44 641 ASN A CA 1
ATOM 5089 C C . ASN A 1 641 ? 14.594 23.591 -25.517 1.00 71.44 641 ASN A C 1
ATOM 5091 O O . ASN A 1 641 ? 14.575 24.345 -24.544 1.00 71.44 641 ASN A O 1
ATOM 5095 N N . THR A 1 642 ? 14.805 22.281 -25.364 1.00 72.50 642 THR A N 1
ATOM 5096 C CA . THR A 1 642 ? 14.871 21.569 -24.076 1.00 72.50 642 THR A CA 1
ATOM 5097 C C . THR A 1 642 ? 16.070 20.632 -24.031 1.00 72.50 642 THR A C 1
ATOM 5099 O O . THR A 1 642 ? 16.308 19.898 -24.985 1.00 72.50 642 THR A O 1
ATOM 5102 N N . THR A 1 643 ? 16.789 20.576 -22.907 1.00 80.69 643 THR A N 1
ATOM 5103 C CA . THR A 1 643 ? 17.933 19.666 -22.738 1.00 80.69 643 THR A CA 1
ATOM 5104 C C . THR A 1 643 ? 17.493 18.198 -22.675 1.00 80.69 643 THR A C 1
ATOM 5106 O O . THR A 1 643 ? 17.064 17.691 -21.633 1.00 80.69 643 THR A O 1
ATOM 5109 N N . ILE A 1 644 ? 17.617 17.518 -23.816 1.00 88.12 644 ILE A N 1
ATOM 5110 C CA . ILE A 1 644 ? 17.262 16.110 -24.021 1.00 88.12 644 ILE A CA 1
ATOM 5111 C C . ILE A 1 644 ? 18.520 15.237 -24.118 1.00 88.12 644 ILE A C 1
ATOM 5113 O O . ILE A 1 644 ? 19.485 15.607 -24.783 1.00 88.12 644 ILE A O 1
ATOM 5117 N N . SER A 1 645 ? 18.468 14.039 -23.529 1.00 90.94 645 SER A N 1
ATOM 5118 C CA . SER A 1 645 ? 19.412 12.943 -23.799 1.00 90.94 645 SER A CA 1
ATOM 5119 C C . SER A 1 645 ? 18.674 11.656 -24.164 1.00 90.94 645 SER A C 1
ATOM 5121 O O . SER A 1 645 ? 17.764 11.240 -23.444 1.00 90.94 645 SER A O 1
ATOM 5123 N N . VAL A 1 646 ? 19.064 11.023 -25.278 1.00 93.69 646 VAL A N 1
ATOM 5124 C CA . VAL A 1 646 ? 18.401 9.827 -25.826 1.00 93.69 646 VAL A CA 1
ATOM 5125 C C . VAL A 1 646 ? 19.236 8.570 -25.576 1.00 93.69 646 VAL A C 1
ATOM 5127 O O . VAL A 1 646 ? 20.359 8.436 -26.064 1.00 93.69 646 VAL A O 1
ATOM 5130 N N . TYR A 1 647 ? 18.675 7.621 -24.834 1.00 94.81 647 TYR A N 1
ATOM 5131 C CA . TYR A 1 647 ? 19.263 6.308 -24.581 1.00 94.81 647 TYR A CA 1
ATOM 5132 C C . TYR A 1 647 ? 18.616 5.279 -25.512 1.00 94.81 647 TYR A C 1
ATOM 5134 O O . TYR A 1 647 ? 17.429 4.989 -25.371 1.00 94.81 647 TYR A O 1
ATOM 5142 N N . THR A 1 648 ? 19.371 4.762 -26.482 1.00 95.06 648 THR A N 1
ATOM 5143 C CA . THR A 1 648 ? 18.869 3.870 -27.537 1.00 95.06 648 THR A CA 1
ATOM 5144 C C . THR A 1 648 ? 19.272 2.415 -27.289 1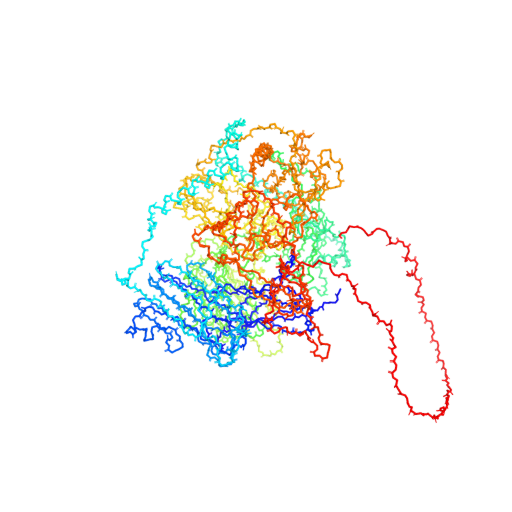.00 95.06 648 THR A C 1
ATOM 5146 O O . THR A 1 648 ? 20.438 2.107 -27.044 1.00 95.06 648 THR A O 1
ATOM 5149 N N . TYR A 1 649 ? 18.300 1.506 -27.375 1.00 94.56 649 TYR A N 1
ATOM 5150 C CA . TYR A 1 649 ? 18.458 0.076 -27.107 1.00 94.56 649 TYR A CA 1
ATOM 5151 C C . TYR A 1 649 ? 17.963 -0.744 -28.301 1.00 94.56 649 TYR A C 1
ATOM 5153 O O . TYR A 1 649 ? 16.786 -0.667 -28.656 1.00 94.56 649 TYR A O 1
ATOM 5161 N N . SER A 1 650 ? 18.851 -1.531 -28.915 1.00 92.56 650 SER A N 1
ATOM 5162 C CA . SER A 1 650 ? 18.534 -2.378 -30.076 1.00 92.56 650 SER A CA 1
ATOM 5163 C C . SER A 1 650 ? 18.387 -3.858 -29.704 1.00 92.56 650 SER A C 1
ATOM 5165 O O . SER A 1 650 ? 19.240 -4.423 -29.018 1.00 92.56 650 SER A O 1
ATOM 5167 N N . LEU A 1 651 ? 17.317 -4.504 -30.175 1.00 90.38 651 LEU A N 1
ATOM 5168 C CA . LEU A 1 651 ? 16.975 -5.902 -29.879 1.00 90.38 651 LEU A CA 1
ATOM 5169 C C . LEU A 1 651 ? 17.347 -6.847 -31.034 1.00 90.38 651 LEU A C 1
ATOM 5171 O O . LEU A 1 651 ? 16.483 -7.288 -31.789 1.00 90.38 651 LEU A O 1
ATOM 5175 N N . LEU A 1 652 ? 18.633 -7.184 -31.164 1.00 78.31 652 LEU A N 1
ATOM 5176 C CA . LEU A 1 652 ? 19.163 -7.861 -32.363 1.00 78.31 652 LEU A CA 1
ATOM 5177 C C . LEU A 1 652 ? 18.939 -9.384 -32.439 1.00 78.31 652 LEU A C 1
ATOM 5179 O O . LEU A 1 652 ? 19.075 -9.944 -33.522 1.00 78.31 652 LEU A O 1
ATOM 5183 N N . GLY A 1 653 ? 18.577 -10.045 -31.336 1.00 64.25 653 GLY A N 1
ATOM 5184 C CA . GLY A 1 653 ? 18.257 -11.483 -31.324 1.00 64.25 653 GLY A CA 1
ATOM 5185 C C . GLY A 1 653 ? 19.452 -12.417 -31.136 1.00 64.25 653 GLY A C 1
ATOM 5186 O O . GLY A 1 653 ? 20.588 -11.971 -30.937 1.00 64.25 653 GLY A O 1
ATOM 5187 N N . GLY A 1 654 ? 19.163 -13.723 -31.116 1.00 54.28 654 GLY A N 1
ATOM 5188 C CA . GLY A 1 654 ? 20.057 -14.737 -30.548 1.00 54.28 654 GLY A CA 1
ATOM 5189 C C . GLY A 1 654 ? 20.356 -15.982 -31.391 1.00 54.28 654 GLY A C 1
ATOM 5190 O O . GLY A 1 654 ? 20.951 -16.913 -30.846 1.00 54.28 654 GLY A O 1
ATOM 5191 N N . THR A 1 655 ? 19.978 -16.050 -32.675 1.00 51.06 655 THR A N 1
ATOM 5192 C CA . THR A 1 655 ? 20.216 -17.243 -33.520 1.00 51.06 655 THR A CA 1
ATOM 5193 C C . THR A 1 655 ? 20.844 -16.953 -34.892 1.00 51.06 655 THR A C 1
ATOM 5195 O O . THR A 1 655 ? 20.793 -15.847 -35.419 1.00 51.06 655 THR A O 1
ATOM 5198 N N . SER A 1 656 ? 21.519 -17.964 -35.455 1.00 48.53 656 SER A N 1
ATOM 5199 C CA . SER A 1 656 ? 22.516 -17.835 -36.530 1.00 48.53 656 SER A CA 1
ATOM 5200 C C . SER A 1 656 ? 21.988 -18.122 -37.945 1.00 48.53 656 SER A C 1
ATOM 5202 O O . SER A 1 656 ? 22.671 -18.778 -38.731 1.00 48.53 656 SER A O 1
ATOM 5204 N N . ASN A 1 657 ? 20.773 -17.674 -38.265 1.00 45.19 657 ASN A N 1
ATOM 5205 C CA . ASN A 1 657 ? 20.186 -17.789 -39.606 1.00 45.19 657 ASN A CA 1
ATOM 5206 C C . ASN A 1 657 ? 20.032 -16.398 -40.240 1.00 45.19 657 ASN A C 1
ATOM 5208 O O . ASN A 1 657 ? 19.772 -15.424 -39.541 1.00 45.19 657 ASN A O 1
ATOM 5212 N N . ASN A 1 658 ? 20.191 -16.305 -41.564 1.00 45.91 658 ASN A N 1
ATOM 5213 C CA . ASN A 1 658 ? 20.371 -15.039 -42.293 1.00 45.91 658 ASN A CA 1
ATOM 5214 C C . ASN A 1 658 ? 19.077 -14.214 -42.484 1.00 45.91 658 ASN A C 1
ATOM 5216 O O . ASN A 1 658 ? 18.685 -13.924 -43.612 1.00 45.91 658 ASN A O 1
ATOM 5220 N N . ILE A 1 659 ? 18.433 -13.810 -41.388 1.00 50.09 659 ILE A N 1
ATOM 5221 C CA . ILE A 1 659 ? 17.427 -12.741 -41.358 1.00 50.09 659 ILE A CA 1
ATOM 5222 C C . ILE A 1 659 ? 17.799 -11.795 -40.214 1.00 50.09 659 ILE A C 1
ATOM 5224 O O . ILE A 1 659 ? 17.490 -12.042 -39.051 1.00 50.09 659 ILE A O 1
ATOM 5228 N N . SER A 1 660 ? 18.487 -10.700 -40.538 1.00 51.38 660 SER A N 1
ATOM 5229 C CA . SER A 1 660 ? 18.722 -9.608 -39.593 1.00 51.38 660 SER A CA 1
ATOM 5230 C C . SER A 1 660 ? 17.402 -8.875 -39.337 1.00 51.38 660 SER A C 1
ATOM 5232 O O . SER A 1 660 ? 16.947 -8.122 -40.196 1.00 51.38 660 SER A O 1
ATOM 5234 N N . ALA A 1 661 ? 16.792 -9.086 -38.167 1.00 61.56 661 ALA A N 1
ATOM 5235 C CA . ALA A 1 661 ? 15.477 -8.531 -37.813 1.00 61.56 661 ALA A CA 1
ATOM 5236 C C . ALA A 1 661 ? 15.422 -6.986 -37.721 1.00 61.56 661 ALA A C 1
ATOM 5238 O O . ALA A 1 661 ? 14.347 -6.405 -37.591 1.00 61.56 661 ALA A O 1
ATOM 5239 N N . MET A 1 662 ? 16.580 -6.326 -37.790 1.00 76.81 662 MET A N 1
ATOM 5240 C CA . MET A 1 662 ? 16.738 -4.885 -37.964 1.00 76.81 662 MET A CA 1
ATOM 5241 C C . MET A 1 662 ? 17.983 -4.635 -38.825 1.00 76.81 662 MET A C 1
ATOM 5243 O O . MET A 1 662 ? 19.002 -5.304 -38.636 1.00 76.81 662 MET A O 1
ATOM 5247 N N . ASP A 1 663 ? 17.905 -3.700 -39.773 1.00 84.06 663 ASP A N 1
ATOM 5248 C CA . ASP A 1 663 ? 18.988 -3.440 -40.728 1.00 84.06 663 ASP A CA 1
ATOM 5249 C C . ASP A 1 663 ? 20.107 -2.522 -40.184 1.00 84.06 663 ASP A C 1
ATOM 5251 O O . ASP A 1 663 ? 19.995 -1.885 -39.129 1.00 84.06 663 ASP A O 1
ATOM 5255 N N . GLU A 1 664 ? 21.232 -2.453 -40.908 1.00 84.94 664 GLU A N 1
ATOM 5256 C CA . GLU A 1 664 ? 22.388 -1.653 -40.479 1.00 84.94 664 GLU A CA 1
ATOM 5257 C C . GLU A 1 664 ? 22.081 -0.144 -40.461 1.00 84.94 664 GLU A C 1
ATOM 5259 O O . GLU A 1 664 ? 22.571 0.588 -39.598 1.00 84.94 664 GLU A O 1
ATOM 5264 N N . HIS A 1 665 ? 21.232 0.327 -41.376 1.00 87.38 665 HIS A N 1
ATOM 5265 C CA . HIS A 1 665 ? 20.792 1.718 -41.450 1.00 87.38 665 HIS A CA 1
ATOM 5266 C C . HIS A 1 665 ? 20.031 2.129 -40.175 1.00 87.38 665 HIS A C 1
ATOM 5268 O O . HIS A 1 665 ? 20.404 3.116 -39.536 1.00 87.38 665 HIS A O 1
ATOM 5274 N N . SER A 1 666 ? 19.072 1.320 -39.719 1.00 90.56 666 SER A N 1
ATOM 5275 C CA . SER A 1 666 ? 18.342 1.514 -38.456 1.00 90.56 666 SER A CA 1
ATOM 5276 C C . SER A 1 666 ? 19.276 1.478 -37.244 1.00 90.56 666 SER A C 1
ATOM 5278 O O . SER A 1 666 ? 19.218 2.346 -36.370 1.00 90.56 666 SER A O 1
ATOM 5280 N N . VAL A 1 667 ? 20.205 0.514 -37.209 1.00 90.31 667 VAL A N 1
ATOM 5281 C CA . VAL A 1 667 ? 21.257 0.429 -36.182 1.00 90.31 667 VAL A CA 1
ATOM 5282 C C . VAL A 1 667 ? 22.117 1.702 -36.153 1.00 90.31 667 VAL A C 1
ATOM 5284 O O . VAL A 1 667 ? 22.465 2.192 -35.076 1.00 90.31 667 VAL A O 1
ATOM 5287 N N . ASN A 1 668 ? 22.466 2.262 -37.311 1.00 91.44 668 ASN A N 1
ATOM 5288 C CA . ASN A 1 668 ? 23.287 3.466 -37.405 1.00 91.44 668 ASN A CA 1
ATOM 5289 C C . ASN A 1 668 ? 22.510 4.737 -37.015 1.00 91.44 668 ASN A C 1
ATOM 5291 O O . ASN A 1 668 ? 23.077 5.580 -36.316 1.00 91.44 668 ASN A O 1
ATOM 5295 N N . ARG A 1 669 ? 21.206 4.828 -37.313 1.00 92.25 669 ARG A N 1
ATOM 5296 C CA . ARG A 1 669 ? 20.322 5.897 -36.808 1.00 92.25 669 ARG A CA 1
ATOM 5297 C C . ARG A 1 669 ? 20.199 5.896 -35.286 1.00 92.25 669 ARG A C 1
ATOM 5299 O O . ARG A 1 669 ? 20.390 6.939 -34.665 1.00 92.25 669 ARG A O 1
ATOM 5306 N N . LEU A 1 670 ? 20.003 4.733 -34.659 1.00 93.94 670 LEU A N 1
ATOM 5307 C CA . LEU A 1 670 ? 19.962 4.621 -33.191 1.00 93.94 670 LEU A CA 1
ATOM 5308 C C . LEU A 1 670 ? 21.276 5.079 -32.531 1.00 93.94 670 LEU A C 1
ATOM 5310 O O . LEU A 1 670 ? 21.249 5.720 -31.477 1.00 93.94 670 LEU A O 1
ATOM 5314 N N . LYS A 1 671 ? 22.434 4.806 -33.154 1.00 94.50 671 LYS A N 1
ATOM 5315 C CA . LYS A 1 671 ? 23.731 5.360 -32.716 1.00 94.50 671 LYS A CA 1
ATOM 5316 C C . LYS A 1 671 ? 23.787 6.880 -32.902 1.00 94.50 671 LYS A C 1
ATOM 5318 O O . LYS A 1 671 ? 24.353 7.568 -32.056 1.00 94.50 671 LYS A O 1
ATOM 5323 N N . GLN A 1 672 ? 23.237 7.404 -33.997 1.00 92.19 672 GLN A N 1
ATOM 5324 C CA . GLN A 1 672 ? 23.236 8.832 -34.323 1.00 92.19 672 GLN A CA 1
ATOM 5325 C C . GLN A 1 672 ? 22.381 9.642 -33.334 1.00 92.19 672 GLN A C 1
ATOM 5327 O O . GLN A 1 672 ? 22.891 10.587 -32.739 1.00 92.19 672 GLN A O 1
ATOM 5332 N N . MET A 1 673 ? 21.147 9.206 -33.056 1.00 93.81 673 MET A N 1
ATOM 5333 C CA . MET A 1 673 ? 20.229 9.819 -32.078 1.00 93.81 673 MET A CA 1
ATOM 5334 C C . MET A 1 673 ? 20.866 9.967 -30.685 1.00 93.81 673 MET A C 1
ATOM 5336 O O . MET A 1 673 ? 20.797 11.032 -30.066 1.00 93.81 673 MET A O 1
ATOM 5340 N N . ALA A 1 674 ? 21.542 8.913 -30.211 1.00 92.88 674 ALA A N 1
ATOM 5341 C CA . ALA A 1 674 ? 22.271 8.937 -28.945 1.00 92.88 674 ALA A CA 1
ATOM 5342 C C . ALA A 1 674 ? 23.471 9.903 -28.977 1.00 92.88 674 ALA A C 1
ATOM 5344 O O . ALA A 1 674 ? 23.673 10.663 -28.031 1.00 92.88 674 ALA A O 1
ATOM 5345 N N . ARG A 1 675 ? 24.248 9.921 -30.071 1.00 91.56 675 ARG A N 1
ATOM 5346 C CA . ARG A 1 675 ? 25.405 10.822 -30.240 1.00 91.56 675 ARG A CA 1
ATOM 5347 C C . ARG A 1 675 ? 25.004 12.298 -30.276 1.00 91.56 675 ARG A C 1
ATOM 5349 O O . ARG A 1 675 ? 25.648 13.096 -29.604 1.00 91.56 675 ARG A O 1
ATOM 5356 N N . THR A 1 676 ? 23.945 12.656 -31.006 1.00 90.50 676 THR A N 1
ATOM 5357 C CA . THR A 1 676 ? 23.448 14.043 -31.117 1.00 90.50 676 THR A CA 1
ATOM 5358 C C . THR A 1 676 ? 23.052 14.641 -29.763 1.00 90.50 676 THR A C 1
ATOM 5360 O O . THR A 1 676 ? 23.142 15.849 -29.581 1.00 90.50 676 THR A O 1
ATOM 5363 N N . THR A 1 677 ? 22.641 13.811 -28.801 1.00 88.56 677 THR A N 1
ATOM 5364 C CA . THR A 1 677 ? 22.004 14.251 -27.545 1.00 88.56 677 THR A CA 1
ATOM 5365 C C . THR A 1 677 ? 22.820 13.930 -26.284 1.00 88.56 677 THR A C 1
ATOM 5367 O O . THR A 1 677 ? 22.300 13.971 -25.167 1.00 88.56 677 THR A O 1
ATOM 5370 N N . ASN A 1 678 ? 24.106 13.586 -26.448 1.00 85.12 678 ASN A N 1
ATOM 5371 C CA . ASN A 1 678 ? 24.995 13.124 -25.370 1.00 85.12 678 ASN A CA 1
ATOM 5372 C C . ASN A 1 678 ? 24.396 11.959 -24.540 1.00 85.12 678 ASN A C 1
ATOM 5374 O O . ASN A 1 678 ? 24.619 11.835 -23.336 1.00 85.12 678 ASN A O 1
ATOM 5378 N N . GLY A 1 679 ? 23.591 11.121 -25.196 1.00 88.31 679 GLY A N 1
ATOM 5379 C CA . GLY A 1 679 ? 23.018 9.902 -24.640 1.00 88.31 679 GLY A CA 1
ATOM 5380 C C . GLY A 1 679 ? 23.908 8.682 -24.888 1.00 88.31 679 GLY A C 1
ATOM 5381 O O . GLY A 1 679 ? 25.124 8.792 -25.051 1.00 88.31 679 GLY A O 1
ATOM 5382 N N . LYS A 1 680 ? 23.313 7.484 -24.913 1.00 91.31 680 LYS A N 1
ATOM 5383 C CA . LYS A 1 680 ? 24.062 6.224 -25.063 1.00 91.31 680 LYS A CA 1
ATOM 5384 C C . LYS A 1 680 ? 23.294 5.199 -25.896 1.00 91.31 680 LYS A C 1
ATOM 5386 O O . LYS A 1 680 ? 22.117 4.977 -25.646 1.00 91.31 680 LYS A O 1
ATOM 5391 N N . TYR A 1 681 ? 23.992 4.547 -26.823 1.00 92.69 681 TYR A N 1
ATOM 5392 C CA . TYR A 1 681 ? 23.518 3.368 -27.553 1.00 92.69 681 TYR A CA 1
ATOM 5393 C C . TYR A 1 681 ? 23.996 2.083 -26.859 1.00 92.69 681 TYR A C 1
ATOM 5395 O O . TYR A 1 681 ? 25.174 1.985 -26.499 1.00 92.69 681 TYR A O 1
ATOM 5403 N N . GLU A 1 682 ? 23.124 1.086 -26.710 1.00 91.88 682 GLU A N 1
ATOM 5404 C CA . GLU A 1 682 ? 23.479 -0.259 -26.241 1.00 91.88 682 GLU A CA 1
ATOM 5405 C C . GLU A 1 682 ? 22.770 -1.346 -27.072 1.00 91.88 682 GLU A C 1
ATOM 5407 O O . GLU A 1 682 ? 21.630 -1.184 -27.503 1.00 91.88 682 GLU A O 1
ATOM 5412 N N . SER A 1 683 ? 23.468 -2.458 -27.324 1.00 90.50 683 SER A N 1
ATOM 5413 C CA . SER A 1 683 ? 23.018 -3.531 -28.220 1.00 90.50 683 SER A CA 1
ATOM 5414 C C . SER A 1 683 ? 22.700 -4.789 -27.418 1.00 90.50 683 SER A C 1
ATOM 5416 O O . SER A 1 683 ? 23.575 -5.312 -26.728 1.00 90.50 683 SER A O 1
ATOM 5418 N N . ILE A 1 684 ? 21.465 -5.281 -27.505 1.00 89.12 684 ILE A N 1
ATOM 5419 C CA . ILE A 1 684 ? 20.946 -6.349 -26.646 1.00 89.12 684 ILE A CA 1
ATOM 5420 C C . ILE A 1 684 ? 20.708 -7.622 -27.467 1.00 89.12 684 ILE A C 1
ATOM 5422 O O . ILE A 1 684 ? 19.784 -7.702 -28.277 1.00 89.12 684 ILE A O 1
ATOM 5426 N N . THR A 1 685 ? 21.552 -8.626 -27.230 1.00 83.88 685 THR A N 1
ATOM 5427 C CA . THR A 1 685 ? 21.458 -9.976 -27.819 1.00 83.88 685 THR A CA 1
ATOM 5428 C C . THR A 1 685 ? 20.894 -11.013 -26.843 1.00 83.88 685 THR A C 1
ATOM 5430 O O . THR A 1 685 ? 20.236 -11.959 -27.257 1.00 83.88 685 THR A O 1
ATOM 5433 N N . ASP A 1 686 ? 21.092 -10.827 -25.533 1.00 83.75 686 ASP A N 1
ATOM 5434 C CA . ASP A 1 686 ? 20.425 -11.611 -24.486 1.00 83.75 686 ASP A CA 1
ATOM 5435 C C . ASP A 1 686 ? 19.329 -10.761 -23.837 1.00 83.75 686 ASP A C 1
ATOM 5437 O O . ASP A 1 686 ? 19.599 -9.939 -22.957 1.00 83.75 686 ASP A O 1
ATOM 5441 N N . TYR A 1 687 ? 18.083 -10.960 -24.268 1.00 83.62 687 TYR A N 1
ATOM 5442 C CA . TYR A 1 687 ? 16.939 -10.167 -23.815 1.00 83.62 687 TYR A CA 1
ATOM 5443 C C . TYR A 1 687 ? 16.668 -10.257 -22.305 1.00 83.62 687 TYR A C 1
ATOM 5445 O O . TYR A 1 687 ? 16.071 -9.343 -21.739 1.00 83.62 687 TYR A O 1
ATOM 5453 N N . ARG A 1 688 ? 17.177 -11.280 -21.600 1.00 79.56 688 ARG A N 1
ATOM 5454 C CA . ARG A 1 688 ? 17.082 -11.360 -20.126 1.00 79.56 688 ARG A CA 1
ATOM 5455 C C . ARG A 1 688 ? 17.881 -10.250 -19.435 1.00 79.56 688 ARG A C 1
ATOM 5457 O O . ARG A 1 688 ? 17.584 -9.903 -18.297 1.00 79.56 688 ARG A O 1
ATOM 5464 N N . LYS A 1 689 ? 18.869 -9.668 -20.124 1.00 79.06 689 LYS A N 1
ATOM 5465 C CA . LYS A 1 689 ? 19.671 -8.531 -19.643 1.00 79.06 689 LYS A CA 1
ATOM 5466 C C . LYS A 1 689 ? 19.025 -7.177 -19.945 1.00 79.06 689 LYS A C 1
ATOM 5468 O O . LYS A 1 689 ? 19.505 -6.170 -19.433 1.00 79.06 689 LYS A O 1
ATOM 5473 N N . LEU A 1 690 ? 17.939 -7.130 -20.724 1.00 86.69 690 LEU A N 1
ATOM 5474 C CA . LEU A 1 690 ? 17.321 -5.882 -21.183 1.00 86.69 690 LEU A CA 1
ATOM 5475 C C . LEU A 1 690 ? 16.909 -4.969 -20.020 1.00 86.69 690 LEU A C 1
ATOM 5477 O O . LEU A 1 690 ? 17.306 -3.808 -19.991 1.00 86.69 690 LEU A O 1
ATOM 5481 N N . ALA A 1 691 ? 16.195 -5.509 -19.026 1.00 81.88 691 ALA A N 1
ATOM 5482 C CA . ALA A 1 691 ? 15.775 -4.771 -17.830 1.00 81.88 691 ALA A CA 1
ATOM 5483 C C . ALA A 1 691 ? 16.959 -4.144 -17.074 1.00 81.88 691 ALA A C 1
ATOM 5485 O O . ALA A 1 691 ? 16.874 -3.018 -16.585 1.00 81.88 691 ALA A O 1
ATOM 5486 N N . PHE A 1 692 ? 18.088 -4.856 -17.024 1.00 78.19 692 PHE A N 1
ATOM 5487 C CA . PHE A 1 692 ? 19.313 -4.374 -16.404 1.00 78.19 692 PHE A CA 1
ATOM 5488 C C . PHE A 1 692 ? 19.979 -3.271 -17.242 1.00 78.19 692 PHE A C 1
ATOM 5490 O O . PHE A 1 692 ? 20.215 -2.177 -16.733 1.00 78.19 692 PHE A O 1
ATOM 5497 N N . SER A 1 693 ? 20.224 -3.511 -18.533 1.00 84.56 693 SER A N 1
ATOM 5498 C CA . SER A 1 693 ? 20.826 -2.531 -19.450 1.00 84.56 693 SER A CA 1
ATOM 5499 C C . SER A 1 693 ? 20.009 -1.241 -19.578 1.00 84.56 693 SER A C 1
ATOM 5501 O O . SER A 1 693 ? 20.590 -0.153 -19.596 1.00 84.56 693 SER A O 1
ATOM 5503 N N . MET A 1 694 ? 18.677 -1.338 -19.614 1.00 85.69 694 MET A N 1
ATOM 5504 C CA . MET A 1 694 ? 17.783 -0.178 -19.578 1.00 85.69 694 MET A CA 1
ATOM 5505 C C . MET A 1 694 ? 17.872 0.540 -18.228 1.00 85.69 694 MET A C 1
ATOM 5507 O O . MET A 1 694 ? 18.108 1.744 -18.188 1.00 85.69 694 MET A O 1
ATOM 5511 N N . GLY A 1 695 ? 17.798 -0.193 -17.113 1.00 78.00 695 GLY A N 1
ATOM 5512 C CA . GLY A 1 695 ? 17.939 0.365 -15.767 1.00 78.00 695 GLY A CA 1
ATOM 5513 C C . GLY A 1 695 ? 19.262 1.107 -15.513 1.00 78.00 695 GLY A C 1
ATOM 5514 O O . GLY A 1 695 ? 19.288 2.087 -14.770 1.00 78.00 695 GLY A O 1
ATOM 5515 N N . ARG A 1 696 ? 20.357 0.734 -16.193 1.00 76.88 696 ARG A N 1
ATOM 5516 C CA . ARG A 1 696 ? 21.644 1.455 -16.122 1.00 76.88 696 ARG A CA 1
ATOM 5517 C C . ARG A 1 696 ? 21.607 2.886 -16.674 1.00 76.88 696 ARG A C 1
ATOM 5519 O O . ARG A 1 696 ? 22.589 3.600 -16.474 1.00 76.88 696 ARG A O 1
ATOM 5526 N N . PHE A 1 697 ? 20.532 3.342 -17.330 1.00 79.81 697 PHE A N 1
ATOM 5527 C CA . PHE A 1 697 ? 20.450 4.732 -17.804 1.00 79.81 697 PHE A CA 1
ATOM 5528 C C . PHE A 1 697 ? 20.594 5.751 -16.661 1.00 79.81 697 PHE A C 1
ATOM 5530 O O . PHE A 1 697 ? 21.224 6.786 -16.859 1.00 79.81 697 PHE A O 1
ATOM 5537 N N . TYR A 1 698 ? 20.113 5.417 -15.455 1.00 76.69 698 TYR A N 1
ATOM 5538 C CA . TYR A 1 698 ? 20.200 6.258 -14.257 1.00 76.69 698 TYR A CA 1
ATOM 5539 C C . TYR A 1 698 ? 21.639 6.689 -13.914 1.00 76.69 698 TYR A C 1
ATOM 5541 O O . TYR A 1 698 ? 21.844 7.824 -13.496 1.00 76.69 698 TYR A O 1
ATOM 5549 N N . ARG A 1 699 ? 22.643 5.830 -14.158 1.00 71.44 699 ARG A N 1
ATOM 5550 C CA . ARG A 1 699 ? 24.076 6.135 -13.961 1.00 71.44 699 ARG A CA 1
ATOM 5551 C C . ARG A 1 699 ? 24.611 7.165 -14.967 1.00 71.44 699 ARG A C 1
ATOM 5553 O O . ARG A 1 699 ? 25.587 7.852 -14.689 1.00 71.44 699 ARG A O 1
ATOM 5560 N N . ASN A 1 700 ? 23.997 7.262 -16.146 1.00 72.00 700 ASN A N 1
ATOM 5561 C CA . ASN A 1 700 ? 24.421 8.177 -17.209 1.00 72.00 700 ASN A CA 1
ATOM 5562 C C . ASN A 1 700 ? 23.815 9.588 -17.051 1.00 72.00 700 ASN A C 1
ATOM 5564 O O . ASN A 1 700 ? 24.052 10.441 -17.905 1.00 72.00 700 ASN A O 1
ATOM 5568 N N . ILE A 1 701 ? 23.011 9.830 -16.010 1.00 73.94 701 ILE A N 1
ATOM 5569 C CA . ILE A 1 701 ? 22.449 11.145 -15.687 1.00 73.94 701 ILE A CA 1
ATOM 5570 C C . ILE A 1 701 ? 23.483 11.908 -14.836 1.00 73.94 701 ILE A C 1
ATOM 5572 O O . ILE A 1 701 ? 23.852 11.413 -13.772 1.00 73.94 701 ILE A O 1
ATOM 5576 N N . PRO A 1 702 ? 23.963 13.100 -15.245 1.00 62.00 702 PRO A N 1
ATOM 5577 C CA . PRO A 1 702 ? 25.015 13.797 -14.501 1.00 62.00 702 PRO A CA 1
ATOM 5578 C C . PRO A 1 702 ? 24.567 14.293 -13.114 1.00 62.00 702 PRO A C 1
ATOM 5580 O O . PRO A 1 702 ? 23.654 15.119 -13.012 1.00 62.00 702 PRO A O 1
ATOM 5583 N N . SER A 1 703 ? 25.263 13.869 -12.053 1.00 55.69 703 SER A N 1
ATOM 5584 C CA . SER A 1 703 ? 25.149 14.478 -10.718 1.00 55.69 703 SER A CA 1
ATOM 5585 C C . SER A 1 703 ? 25.662 15.918 -10.749 1.00 55.69 703 SER A C 1
ATOM 5587 O O . SER A 1 703 ? 26.825 16.175 -11.053 1.00 55.69 703 SER A O 1
ATOM 5589 N N . SER A 1 704 ? 24.791 16.879 -10.440 1.00 52.66 704 SER A N 1
ATOM 5590 C CA . SER A 1 704 ? 25.133 18.302 -10.446 1.00 52.66 704 SER A CA 1
ATOM 5591 C C . SER A 1 704 ? 25.366 18.857 -9.035 1.00 52.66 704 SER A C 1
ATOM 5593 O O . SER A 1 704 ? 24.416 19.162 -8.312 1.00 52.66 704 SER A O 1
ATOM 5595 N N . LYS A 1 705 ? 26.650 19.091 -8.730 1.00 52.81 705 LYS A N 1
ATOM 5596 C CA . LYS A 1 705 ? 27.216 19.813 -7.571 1.00 52.81 705 LYS A CA 1
ATOM 5597 C C . LYS A 1 705 ? 26.991 19.188 -6.176 1.00 52.81 705 LYS A C 1
ATOM 5599 O O . LYS A 1 705 ? 25.898 19.258 -5.614 1.00 52.81 705 LYS A O 1
ATOM 5604 N N . LYS A 1 706 ? 28.128 18.860 -5.540 1.00 48.81 706 LYS A N 1
ATOM 5605 C CA . LYS A 1 706 ? 28.365 18.417 -4.144 1.00 48.81 706 LYS A CA 1
ATOM 5606 C C . LYS A 1 706 ? 27.547 19.053 -3.009 1.00 48.81 706 LYS A C 1
ATOM 5608 O O . LYS A 1 706 ? 27.503 18.496 -1.916 1.00 48.81 706 LYS A O 1
ATOM 5613 N N . SER A 1 707 ? 26.924 20.214 -3.202 1.00 43.19 707 SER A N 1
ATOM 5614 C CA . SER A 1 707 ? 26.186 20.932 -2.150 1.00 43.19 707 SER A CA 1
ATOM 5615 C C . SER A 1 707 ? 24.804 20.348 -1.817 1.00 43.19 707 SER A C 1
ATOM 5617 O O . SER A 1 707 ? 24.175 20.811 -0.872 1.00 43.19 707 SER A O 1
ATOM 5619 N N . ASP A 1 708 ? 24.316 19.377 -2.593 1.00 52.16 708 ASP A N 1
ATOM 5620 C CA . ASP A 1 708 ? 22.922 18.883 -2.565 1.00 52.16 708 ASP A CA 1
ATOM 5621 C C . ASP A 1 708 ? 22.829 17.347 -2.362 1.00 52.16 708 ASP A C 1
ATOM 5623 O O . ASP A 1 708 ? 21.757 16.735 -2.382 1.00 52.16 708 ASP A O 1
ATOM 5627 N N . GLU A 1 709 ? 23.983 16.703 -2.177 1.00 62.34 709 GLU A N 1
ATOM 5628 C CA . GLU A 1 709 ? 24.199 15.246 -2.200 1.00 62.34 709 GLU A CA 1
ATOM 5629 C C . GLU A 1 709 ? 24.127 14.623 -0.790 1.00 62.34 709 GLU A C 1
ATOM 5631 O O . GLU A 1 709 ? 24.883 13.719 -0.425 1.00 62.34 709 GLU A O 1
ATOM 5636 N N . GLY A 1 710 ? 23.227 15.154 0.041 1.00 71.12 710 GLY A N 1
ATOM 5637 C CA . GLY A 1 710 ? 22.965 14.642 1.384 1.00 71.12 710 GLY A CA 1
ATOM 5638 C C . GLY A 1 710 ? 22.133 13.347 1.391 1.00 71.12 710 GLY A C 1
ATOM 5639 O O . GLY A 1 710 ? 21.535 12.993 0.376 1.00 71.12 710 GLY A O 1
ATOM 5640 N N . PRO A 1 711 ? 22.047 12.655 2.544 1.00 87.31 711 PRO A N 1
ATOM 5641 C CA . PRO A 1 711 ? 21.121 11.542 2.763 1.00 87.31 711 PRO A CA 1
ATOM 5642 C C . PRO A 1 711 ? 19.664 11.877 2.415 1.00 87.31 711 PRO A C 1
ATOM 5644 O O . PRO A 1 711 ? 19.169 12.936 2.804 1.00 87.31 711 PRO A O 1
ATOM 5647 N N . ARG A 1 712 ? 18.969 10.956 1.738 1.00 86.19 712 ARG A N 1
ATOM 5648 C CA . ARG A 1 712 ? 17.580 11.108 1.264 1.00 86.19 712 ARG A CA 1
ATOM 5649 C C . ARG A 1 712 ? 16.731 9.912 1.687 1.00 86.19 712 ARG A C 1
ATOM 5651 O O . ARG A 1 712 ? 17.233 8.794 1.771 1.00 86.19 712 ARG A O 1
ATOM 5658 N N . LEU A 1 713 ? 15.453 10.143 1.973 1.00 87.62 713 LEU A N 1
ATOM 5659 C CA . LEU A 1 713 ? 14.494 9.074 2.267 1.00 87.62 713 LEU A CA 1
ATOM 5660 C C . LEU A 1 713 ? 13.864 8.564 0.968 1.00 87.62 713 LEU A C 1
ATOM 5662 O O . LEU A 1 713 ? 13.546 9.353 0.081 1.00 87.62 713 LEU A O 1
ATOM 5666 N N . SER A 1 714 ? 13.662 7.253 0.871 1.00 86.44 714 SER A N 1
ATOM 5667 C CA . SER A 1 714 ? 12.791 6.661 -0.144 1.00 86.44 714 SER A CA 1
ATOM 5668 C C . SER A 1 714 ? 11.323 6.924 0.191 1.00 86.44 714 SER A C 1
ATOM 5670 O O . SER A 1 714 ? 10.958 6.931 1.369 1.00 86.44 714 SER A O 1
ATOM 5672 N N . SER A 1 715 ? 10.451 6.964 -0.818 1.00 80.00 715 SER A N 1
ATOM 5673 C CA . SER A 1 715 ? 9.015 6.796 -0.572 1.00 80.00 715 SER A CA 1
ATOM 5674 C C . SER A 1 715 ? 8.728 5.445 0.126 1.00 80.00 715 SER A C 1
ATOM 5676 O O . SER A 1 715 ? 9.509 4.495 -0.036 1.00 80.00 715 SER A O 1
ATOM 5678 N N . PRO A 1 716 ? 7.641 5.334 0.917 1.00 84.44 716 PRO A N 1
ATOM 5679 C CA . PRO A 1 716 ? 7.346 4.132 1.699 1.00 84.44 716 PRO A CA 1
ATOM 5680 C C . PRO A 1 716 ? 7.101 2.879 0.857 1.00 84.44 716 PRO A C 1
ATOM 5682 O O . PRO A 1 716 ? 6.241 2.879 -0.030 1.00 84.44 716 PRO A O 1
ATOM 5685 N N . GLN A 1 717 ? 7.818 1.811 1.208 1.00 81.06 717 GLN A N 1
ATOM 5686 C CA . GLN A 1 717 ? 7.773 0.473 0.614 1.00 81.06 717 GLN A CA 1
ATOM 5687 C C . GLN A 1 717 ? 7.217 -0.543 1.625 1.00 81.06 717 GLN A C 1
ATOM 5689 O O . GLN A 1 717 ? 7.273 -0.326 2.836 1.00 81.06 717 GLN A O 1
ATOM 5694 N N . PHE A 1 718 ? 6.709 -1.672 1.129 1.00 82.88 718 PHE A N 1
ATOM 5695 C CA . PHE A 1 718 ? 6.274 -2.803 1.952 1.00 82.88 718 PHE A CA 1
ATOM 5696 C C . PHE A 1 718 ? 7.310 -3.936 1.928 1.00 82.88 718 PHE A C 1
ATOM 5698 O O . PHE A 1 718 ? 7.861 -4.255 0.872 1.00 82.88 718 PHE A O 1
ATOM 5705 N N . ALA A 1 719 ? 7.548 -4.585 3.072 1.00 75.50 719 ALA A N 1
ATOM 5706 C CA . ALA A 1 719 ? 8.298 -5.837 3.126 1.00 75.50 719 ALA A CA 1
ATOM 5707 C C . ALA A 1 719 ? 7.649 -6.865 4.063 1.00 75.50 719 ALA A C 1
ATOM 5709 O O . ALA A 1 719 ? 7.351 -6.596 5.225 1.00 75.50 719 ALA A O 1
ATOM 5710 N N . GLU A 1 720 ? 7.523 -8.092 3.555 1.00 65.12 720 GLU A N 1
ATOM 5711 C CA . GLU A 1 720 ? 7.016 -9.270 4.262 1.00 65.12 720 GLU A CA 1
ATOM 5712 C C . GLU A 1 720 ? 7.682 -9.419 5.651 1.00 65.12 720 GLU A C 1
ATOM 5714 O O . GLU A 1 720 ? 8.893 -9.662 5.750 1.00 65.12 720 GLU A O 1
ATOM 5719 N N . ARG A 1 721 ? 6.880 -9.305 6.720 1.00 69.75 721 ARG A N 1
ATOM 5720 C CA . ARG A 1 721 ? 7.289 -9.323 8.145 1.00 69.75 721 ARG A CA 1
ATOM 5721 C C . ARG A 1 721 ? 8.126 -8.138 8.661 1.00 69.75 721 ARG A C 1
ATOM 5723 O O . ARG A 1 721 ? 8.670 -8.204 9.760 1.00 69.75 721 ARG A O 1
ATOM 5730 N N . LEU A 1 722 ? 8.276 -7.072 7.881 1.00 70.81 722 LEU A N 1
ATOM 5731 C CA . LEU A 1 722 ? 8.792 -5.782 8.362 1.00 70.81 722 LEU A CA 1
ATOM 5732 C C . LEU A 1 722 ? 7.691 -4.707 8.410 1.00 70.81 722 LEU A C 1
ATOM 5734 O O . LEU A 1 722 ? 7.892 -3.682 9.054 1.00 70.81 722 LEU A O 1
ATOM 5738 N N . GLY A 1 723 ? 6.552 -4.952 7.753 1.00 79.12 723 GLY A N 1
ATOM 5739 C CA . GLY A 1 723 ? 5.477 -3.978 7.592 1.00 79.12 723 GLY A CA 1
ATOM 5740 C C . GLY A 1 723 ? 5.850 -2.915 6.559 1.00 79.12 723 GLY A C 1
ATOM 5741 O O . GLY A 1 723 ? 6.638 -3.161 5.635 1.00 79.12 723 GLY A O 1
ATOM 5742 N N . MET A 1 724 ? 5.292 -1.719 6.724 1.00 84.88 724 MET A N 1
ATOM 5743 C CA . MET A 1 724 ? 5.689 -0.546 5.947 1.00 84.88 724 MET A CA 1
ATOM 5744 C C . MET A 1 724 ? 6.999 0.053 6.470 1.00 84.88 724 MET A C 1
ATOM 5746 O O . MET A 1 724 ? 7.176 0.257 7.672 1.00 84.88 724 MET A O 1
ATOM 5750 N N . TYR A 1 725 ? 7.914 0.393 5.563 1.00 87.62 725 TYR A N 1
ATOM 5751 C CA . TYR A 1 725 ? 9.220 0.962 5.896 1.00 87.62 725 TYR A CA 1
ATOM 5752 C C . TYR A 1 725 ? 9.670 2.022 4.882 1.00 87.62 725 TYR A C 1
ATOM 5754 O O . TYR A 1 725 ? 9.196 2.082 3.746 1.00 87.62 725 TYR A O 1
ATOM 5762 N N . VAL A 1 726 ? 10.615 2.860 5.303 1.00 90.00 726 VAL A N 1
ATOM 5763 C CA . VAL A 1 726 ? 11.373 3.775 4.441 1.00 90.00 726 VAL A CA 1
ATOM 5764 C C . VAL A 1 726 ? 12.862 3.499 4.600 1.00 90.00 726 VAL A C 1
ATOM 5766 O O . VAL A 1 726 ? 13.333 3.189 5.696 1.00 90.00 726 VAL A O 1
ATOM 5769 N N . THR A 1 727 ? 13.618 3.629 3.516 1.00 92.00 727 THR A N 1
ATOM 5770 C CA . THR A 1 727 ? 15.077 3.511 3.543 1.00 92.00 727 THR A CA 1
ATOM 5771 C C . THR A 1 727 ? 15.689 4.907 3.496 1.00 92.00 727 THR A C 1
ATOM 5773 O O . THR A 1 727 ? 15.360 5.700 2.614 1.00 92.00 727 THR A O 1
ATOM 5776 N N . LEU A 1 728 ? 16.620 5.206 4.402 1.00 92.62 728 LEU A N 1
ATOM 5777 C CA . LEU A 1 728 ? 17.515 6.351 4.264 1.00 92.62 728 LEU A CA 1
ATOM 5778 C C . LEU A 1 728 ? 18.703 5.943 3.382 1.00 92.62 728 LEU A C 1
ATOM 5780 O O . LEU A 1 728 ? 19.561 5.174 3.817 1.00 92.62 728 LEU A O 1
ATOM 5784 N N . GLY A 1 729 ? 18.729 6.440 2.147 1.00 92.75 729 GLY A N 1
ATOM 5785 C CA . GLY A 1 729 ? 19.811 6.242 1.188 1.00 92.75 729 GLY A CA 1
ATOM 5786 C C . GLY A 1 729 ? 20.871 7.343 1.285 1.00 92.75 729 GLY A C 1
ATOM 5787 O O . GLY A 1 729 ? 20.549 8.523 1.434 1.00 92.75 729 GLY A O 1
ATOM 5788 N N . VAL A 1 730 ? 22.145 6.959 1.206 1.00 92.75 730 VAL A N 1
ATOM 5789 C CA . VAL A 1 730 ? 23.311 7.841 1.349 1.00 92.75 730 VAL A CA 1
ATOM 5790 C C . VAL A 1 730 ? 24.317 7.564 0.222 1.00 92.75 730 VAL A C 1
ATOM 5792 O O . VAL A 1 730 ? 24.946 6.501 0.229 1.00 92.75 730 VAL A O 1
ATOM 5795 N N . PRO A 1 731 ? 24.490 8.477 -0.753 1.00 91.06 731 PRO A N 1
ATOM 5796 C CA . PRO A 1 731 ? 25.410 8.268 -1.869 1.00 91.06 731 PRO A CA 1
ATOM 5797 C C . PRO A 1 731 ? 26.875 8.446 -1.441 1.00 91.06 731 PRO A C 1
ATOM 5799 O O . PRO A 1 731 ? 27.202 9.336 -0.649 1.00 91.06 731 PRO A O 1
ATOM 5802 N N . CYS A 1 732 ? 27.758 7.603 -1.975 1.00 90.88 732 CYS A N 1
ATOM 5803 C CA . CYS A 1 732 ? 29.193 7.562 -1.679 1.00 90.88 732 CYS A CA 1
ATOM 5804 C C . CYS A 1 732 ? 30.000 7.830 -2.959 1.00 90.88 732 CYS A C 1
ATOM 5806 O O . CYS A 1 732 ? 29.743 7.195 -3.982 1.00 90.88 732 CYS A O 1
ATOM 5808 N N . TYR A 1 733 ? 30.982 8.730 -2.908 1.00 87.75 733 TYR A N 1
ATOM 5809 C CA . TYR A 1 733 ? 31.744 9.214 -4.061 1.00 87.75 733 TYR A CA 1
ATOM 5810 C C . TYR A 1 733 ? 33.264 9.090 -3.858 1.00 87.75 733 TYR A C 1
ATOM 5812 O O . TYR A 1 733 ? 33.791 9.284 -2.764 1.00 87.75 733 TYR A O 1
ATOM 5820 N N . SER A 1 734 ? 33.982 8.797 -4.942 1.00 87.62 734 SER A N 1
ATOM 5821 C CA . SER A 1 734 ? 35.448 8.862 -5.012 1.00 87.62 734 SER A CA 1
ATOM 5822 C C . SER A 1 734 ? 35.919 10.322 -4.956 1.00 87.62 734 SER A C 1
ATOM 5824 O O . SER A 1 734 ? 35.150 11.249 -5.229 1.00 87.62 734 SER A O 1
ATOM 5826 N N . LYS A 1 735 ? 37.209 10.552 -4.666 1.00 85.94 735 LYS A N 1
ATOM 5827 C CA . LYS A 1 735 ? 37.814 11.899 -4.732 1.00 85.94 735 LYS A CA 1
ATOM 5828 C C . LYS A 1 735 ? 37.608 12.568 -6.098 1.00 85.94 735 LYS A C 1
ATOM 5830 O O . LYS A 1 735 ? 37.419 13.781 -6.147 1.00 85.94 735 LYS A O 1
ATOM 5835 N N . ASP A 1 736 ? 37.548 11.764 -7.160 1.00 83.75 736 ASP A N 1
ATOM 5836 C CA . ASP A 1 736 ? 37.325 12.181 -8.553 1.00 83.75 736 ASP A CA 1
ATOM 5837 C C . ASP A 1 736 ? 35.832 12.432 -8.883 1.00 83.75 736 ASP A C 1
ATOM 5839 O O . ASP A 1 736 ? 35.438 12.393 -10.044 1.00 83.75 736 ASP A O 1
ATOM 5843 N N . GLU A 1 737 ? 34.976 12.604 -7.869 1.00 79.00 737 GLU A N 1
ATOM 5844 C CA . GLU A 1 737 ? 33.523 12.864 -7.970 1.00 79.00 737 GLU A CA 1
ATOM 5845 C C . GLU A 1 737 ? 32.693 11.754 -8.655 1.00 79.00 737 GLU A C 1
ATOM 5847 O O . GLU A 1 737 ? 31.495 11.907 -8.883 1.00 79.00 737 GLU A O 1
ATOM 5852 N N . SER A 1 738 ? 33.292 10.590 -8.924 1.00 82.50 738 SER A N 1
ATOM 5853 C CA . SER A 1 738 ? 32.589 9.413 -9.447 1.00 82.50 738 SER A CA 1
ATOM 5854 C C . SER A 1 738 ? 31.835 8.660 -8.345 1.00 82.50 738 SER A C 1
ATOM 5856 O O . SER A 1 738 ? 32.368 8.425 -7.259 1.00 82.50 738 SER A O 1
ATOM 5858 N N . LEU A 1 739 ? 30.588 8.268 -8.629 1.00 85.06 739 LEU A N 1
ATOM 5859 C CA . LEU A 1 739 ? 29.749 7.476 -7.725 1.00 85.06 739 LEU A CA 1
ATOM 5860 C C . LEU A 1 739 ? 30.366 6.084 -7.506 1.00 85.06 739 LEU A C 1
ATOM 5862 O O . LEU A 1 739 ? 30.607 5.350 -8.463 1.00 85.06 739 LEU A O 1
ATOM 5866 N N . ILE A 1 740 ? 30.589 5.726 -6.242 1.00 90.50 740 ILE A N 1
ATOM 5867 C CA . ILE A 1 740 ? 31.012 4.385 -5.812 1.00 90.50 740 ILE A CA 1
ATOM 5868 C C . ILE A 1 740 ? 29.776 3.496 -5.638 1.00 90.50 740 ILE A C 1
ATOM 5870 O O . ILE A 1 740 ? 29.764 2.338 -6.041 1.00 90.50 740 ILE A O 1
ATOM 5874 N N . GLY A 1 741 ? 28.721 4.042 -5.031 1.00 91.06 741 GLY A N 1
ATOM 5875 C CA . GLY A 1 741 ? 27.500 3.317 -4.699 1.00 91.06 741 GLY A CA 1
ATOM 5876 C C . GLY A 1 741 ? 26.677 4.045 -3.642 1.00 91.06 741 GLY A C 1
ATOM 5877 O O . GLY A 1 741 ? 26.912 5.221 -3.353 1.00 91.06 741 GLY A O 1
ATOM 5878 N N . VAL A 1 742 ? 25.722 3.341 -3.035 1.00 93.38 742 VAL A N 1
ATOM 5879 C CA . VAL A 1 742 ? 24.797 3.911 -2.043 1.00 93.38 742 VAL A CA 1
ATOM 5880 C C . VAL A 1 742 ? 24.694 3.000 -0.819 1.00 93.38 742 VAL A C 1
ATOM 5882 O O . VAL A 1 742 ? 24.453 1.797 -0.936 1.00 93.38 742 VAL A O 1
ATOM 5885 N N . VAL A 1 743 ? 24.842 3.587 0.371 1.00 95.56 743 VAL A N 1
ATOM 5886 C CA . VAL A 1 743 ? 24.506 2.952 1.654 1.00 95.56 743 VAL A CA 1
ATOM 5887 C C . VAL A 1 743 ? 23.017 3.149 1.933 1.00 95.56 743 VAL A C 1
ATOM 5889 O O . VAL A 1 743 ? 22.519 4.266 1.824 1.00 95.56 743 VAL A O 1
ATOM 5892 N N . GLY A 1 744 ? 22.312 2.093 2.334 1.00 94.56 744 GLY A N 1
ATOM 5893 C CA . GLY A 1 744 ? 20.917 2.150 2.770 1.00 94.56 744 GLY A CA 1
ATOM 5894 C C . GLY A 1 744 ? 20.740 1.711 4.225 1.00 94.56 744 GLY A C 1
ATOM 5895 O O . GLY A 1 744 ? 21.406 0.786 4.698 1.00 94.56 744 GLY A O 1
ATOM 5896 N N . ILE A 1 745 ? 19.835 2.385 4.937 1.00 93.00 745 ILE A N 1
ATOM 5897 C CA . ILE A 1 745 ? 19.409 2.037 6.300 1.00 93.00 745 ILE A CA 1
ATOM 5898 C C . ILE A 1 745 ? 17.885 2.004 6.343 1.00 93.00 745 ILE A C 1
ATOM 5900 O O . ILE A 1 745 ? 17.247 3.030 6.110 1.00 93.00 745 ILE A O 1
ATOM 5904 N N . ASP A 1 746 ? 17.308 0.861 6.704 1.00 91.75 746 ASP A N 1
ATOM 5905 C CA . ASP A 1 746 ? 15.859 0.736 6.854 1.00 91.75 746 ASP A CA 1
ATOM 5906 C C . ASP A 1 746 ? 15.356 1.308 8.186 1.00 91.75 746 ASP A C 1
ATOM 5908 O O . ASP A 1 746 ? 15.974 1.169 9.251 1.00 91.75 746 ASP A O 1
ATOM 5912 N N . ILE A 1 747 ? 14.183 1.932 8.114 1.00 88.50 747 ILE A N 1
ATOM 5913 C CA . ILE A 1 747 ? 13.426 2.495 9.227 1.00 88.50 747 ILE A CA 1
ATOM 5914 C C . ILE A 1 747 ? 11.978 2.021 9.054 1.00 88.50 747 ILE A C 1
ATOM 5916 O O . ILE A 1 747 ? 11.337 2.359 8.059 1.00 88.50 747 ILE A O 1
ATOM 5920 N N . ALA A 1 748 ? 11.454 1.226 9.990 1.00 85.81 748 ALA A N 1
ATOM 5921 C CA . ALA A 1 748 ? 10.038 0.855 9.957 1.00 85.81 748 ALA A CA 1
ATOM 5922 C C . ALA A 1 748 ? 9.172 2.099 10.220 1.00 85.81 748 ALA A C 1
ATOM 5924 O O . ALA A 1 748 ? 9.531 2.932 11.055 1.00 85.81 748 ALA A O 1
ATOM 5925 N N . LEU A 1 749 ? 8.039 2.239 9.524 1.00 86.50 749 LEU A N 1
ATOM 5926 C CA . LEU A 1 749 ? 7.139 3.372 9.755 1.00 86.50 749 LEU A CA 1
ATOM 5927 C C . LEU A 1 749 ? 6.491 3.312 11.141 1.00 86.50 749 LEU A C 1
ATOM 5929 O O . LEU A 1 749 ? 6.264 4.364 11.724 1.00 86.50 749 LEU A O 1
ATOM 5933 N N . SER A 1 750 ? 6.277 2.123 11.703 1.00 79.25 750 SER A N 1
ATOM 5934 C CA . SER A 1 750 ? 5.843 1.952 13.094 1.00 79.25 750 SER A CA 1
ATOM 5935 C C . SER A 1 750 ? 6.855 2.524 14.089 1.00 79.25 750 SER A C 1
ATOM 5937 O O . SER A 1 750 ? 6.509 3.400 14.871 1.00 79.25 750 SER A O 1
ATOM 5939 N N . GLU A 1 751 ? 8.128 2.130 13.994 1.00 79.38 751 GLU A N 1
ATOM 5940 C CA . GLU A 1 751 ? 9.237 2.669 14.801 1.00 79.38 751 GLU A CA 1
ATOM 5941 C C . GLU A 1 751 ? 9.367 4.199 14.654 1.00 79.38 751 GLU A C 1
ATOM 5943 O O . GLU A 1 751 ? 9.649 4.911 15.616 1.00 79.38 751 GLU A O 1
ATOM 5948 N N . LEU A 1 752 ? 9.155 4.720 13.442 1.00 83.50 752 LEU A N 1
ATOM 5949 C CA . LEU A 1 752 ? 9.303 6.143 13.144 1.00 83.50 752 LEU A CA 1
ATOM 5950 C C . LEU A 1 752 ? 8.110 6.996 13.603 1.00 83.50 752 LEU A C 1
ATOM 5952 O O . LEU A 1 752 ? 8.297 8.138 14.025 1.00 83.50 752 LEU A O 1
ATOM 5956 N N . LEU A 1 753 ? 6.894 6.456 13.497 1.00 82.88 753 LEU A N 1
ATOM 5957 C CA . LEU A 1 753 ? 5.625 7.167 13.672 1.00 82.88 753 LEU A CA 1
ATOM 5958 C C . LEU A 1 753 ? 4.826 6.669 14.896 1.00 82.88 753 LEU A C 1
ATOM 5960 O O . LEU A 1 753 ? 3.688 7.088 15.093 1.00 82.88 753 LEU A O 1
ATOM 5964 N N . GLN A 1 754 ? 5.430 5.848 15.759 1.00 72.44 754 GLN A N 1
ATOM 5965 C CA . GLN A 1 754 ? 4.891 5.273 17.005 1.00 72.44 754 GLN A CA 1
ATOM 5966 C C . GLN A 1 754 ? 4.051 6.255 17.844 1.00 72.44 754 GLN A C 1
ATOM 5968 O O . GLN A 1 754 ? 2.935 5.951 18.268 1.00 72.44 754 GLN A O 1
ATOM 5973 N N . ASN A 1 755 ? 4.577 7.465 18.056 1.00 69.50 755 ASN A N 1
ATOM 5974 C CA . ASN A 1 755 ? 3.946 8.526 18.851 1.00 69.50 755 ASN A CA 1
ATOM 5975 C C . ASN A 1 755 ? 2.844 9.305 18.100 1.00 69.50 755 ASN A C 1
ATOM 5977 O O . ASN A 1 755 ? 2.264 10.226 18.665 1.00 69.50 755 ASN A O 1
ATOM 5981 N N . THR A 1 756 ? 2.584 8.970 16.834 1.00 69.19 756 THR A N 1
ATOM 5982 C CA . THR A 1 756 ? 1.477 9.502 16.017 1.00 69.19 756 THR A CA 1
ATOM 5983 C C . THR A 1 756 ? 0.298 8.521 16.035 1.00 69.19 756 THR A C 1
ATOM 5985 O O . THR A 1 756 ? -0.829 8.924 16.309 1.00 69.19 756 THR A O 1
ATOM 5988 N N . VAL A 1 757 ? 0.590 7.223 15.867 1.00 59.06 757 VAL A N 1
ATOM 5989 C CA . VAL A 1 757 ? -0.373 6.111 15.932 1.00 59.06 757 VAL A CA 1
ATOM 5990 C C . VAL A 1 757 ? -0.998 6.018 17.329 1.00 59.06 757 VAL A C 1
ATOM 5992 O O . VAL A 1 757 ? -2.214 5.992 17.473 1.00 59.06 757 VAL A O 1
ATOM 5995 N N . SER A 1 758 ? -0.173 6.078 18.380 1.00 57.81 758 SER A N 1
ATOM 5996 C CA . SER A 1 758 ? -0.621 5.949 19.778 1.00 57.81 758 SER A CA 1
ATOM 5997 C C . SER A 1 758 ? -1.089 7.258 20.447 1.00 57.81 758 SER A C 1
ATOM 5999 O O . SER A 1 758 ? -1.198 7.317 21.676 1.00 57.81 758 SER A O 1
ATOM 6001 N N . PHE A 1 759 ? -1.355 8.324 19.679 1.00 59.97 759 PHE A N 1
ATOM 6002 C CA . PHE A 1 759 ? -1.823 9.607 20.221 1.00 59.97 759 PHE A CA 1
ATOM 6003 C C . PHE A 1 759 ? -3.355 9.702 20.230 1.00 59.97 759 PHE A C 1
ATOM 6005 O O . PHE A 1 759 ? -3.994 9.866 19.192 1.00 59.97 759 PHE A O 1
ATOM 6012 N N . GLY A 1 760 ? -3.919 9.710 21.436 1.00 59.06 760 GLY A N 1
ATOM 6013 C CA . GLY A 1 760 ? -5.318 10.036 21.706 1.00 59.06 760 GLY A CA 1
ATOM 6014 C C . GLY A 1 760 ? -5.460 10.605 23.122 1.00 59.06 760 GLY A C 1
ATOM 6015 O O . GLY A 1 760 ? -5.455 9.832 24.076 1.00 59.06 760 GLY A O 1
ATOM 6016 N N . PRO A 1 761 ? -5.543 11.938 23.308 1.00 55.38 761 PRO A N 1
ATOM 6017 C CA . PRO A 1 761 ? -5.812 12.552 24.615 1.00 55.38 761 PRO A CA 1
ATOM 6018 C C . PRO A 1 761 ? -7.285 12.446 25.058 1.00 55.38 761 PRO A C 1
ATOM 6020 O O . PRO A 1 761 ? -7.629 12.906 26.145 1.00 55.38 761 PRO A O 1
ATOM 6023 N N . GLY A 1 762 ? -8.140 11.869 24.214 1.00 63.53 762 GLY A N 1
ATOM 6024 C CA . GLY A 1 762 ? -9.563 11.634 24.426 1.00 63.53 762 GLY A CA 1
ATOM 6025 C C . GLY A 1 762 ? -10.112 10.706 23.337 1.00 63.53 762 GLY A C 1
ATOM 6026 O O . GLY A 1 762 ? -9.340 10.128 22.570 1.00 63.53 762 GLY A O 1
ATOM 6027 N N . GLU A 1 763 ? -11.433 10.556 23.268 1.00 73.44 763 GLU A N 1
ATOM 6028 C CA . GLU A 1 763 ? -12.107 9.672 22.306 1.00 73.44 763 GLU A CA 1
ATOM 6029 C C . GLU A 1 763 ? -12.070 10.251 20.882 1.00 73.44 763 GLU A C 1
ATOM 6031 O O . GLU A 1 763 ? -11.965 9.505 19.906 1.00 73.44 763 GLU A O 1
ATOM 6036 N N . LEU A 1 764 ? -12.145 11.580 20.745 1.00 82.31 764 LEU A N 1
ATOM 6037 C CA . LEU A 1 764 ? -12.342 12.258 19.461 1.00 82.31 764 LEU A CA 1
ATOM 6038 C C . LEU A 1 764 ? -11.049 12.752 18.805 1.00 82.31 764 LEU A C 1
ATOM 6040 O O . LEU A 1 764 ? -10.996 12.812 17.578 1.00 82.31 764 LEU A O 1
ATOM 6044 N N . SER A 1 765 ? -10.030 13.118 19.584 1.00 87.31 765 SER A N 1
ATOM 6045 C CA . SER A 1 765 ? -8.750 13.638 19.076 1.00 87.31 765 SER A CA 1
ATOM 6046 C C . SER A 1 765 ? -7.848 12.553 18.468 1.00 87.31 765 SER A C 1
ATOM 6048 O O . SER A 1 765 ? -7.926 11.384 18.838 1.00 87.31 765 SER A O 1
ATOM 6050 N N . TYR A 1 766 ? -6.979 12.937 17.528 1.00 88.00 766 TYR A N 1
ATOM 6051 C CA . TYR A 1 766 ? -6.052 12.037 16.823 1.00 88.00 766 TYR A CA 1
ATOM 6052 C C . TYR A 1 766 ? -4.881 12.799 16.182 1.00 88.00 766 TYR A C 1
ATOM 6054 O O . TYR A 1 766 ? -4.774 14.022 16.294 1.00 88.00 766 TYR A O 1
ATOM 6062 N N . THR A 1 767 ? -3.995 12.079 15.488 1.00 91.06 767 THR A N 1
ATOM 6063 C CA . THR A 1 767 ? -3.011 12.673 14.569 1.00 91.06 767 THR A CA 1
ATOM 6064 C C . THR A 1 767 ? -3.051 11.987 13.213 1.00 91.06 767 THR A C 1
ATOM 6066 O O . THR A 1 767 ? -3.560 10.872 13.081 1.00 91.06 767 THR A O 1
ATOM 6069 N N . PHE A 1 768 ? -2.484 12.654 12.215 1.00 92.88 768 PHE A N 1
ATOM 6070 C CA . PHE A 1 768 ? -2.158 12.045 10.937 1.00 92.88 768 PHE A CA 1
ATOM 6071 C C . PHE A 1 768 ? -0.824 12.575 10.402 1.00 92.88 768 PHE A C 1
ATOM 6073 O O . PHE A 1 768 ? -0.333 13.634 10.807 1.00 92.88 768 PHE A O 1
ATOM 6080 N N . VAL A 1 769 ? -0.219 11.823 9.486 1.00 93.81 769 VAL A N 1
ATOM 6081 C CA . VAL A 1 769 ? 1.074 12.158 8.867 1.00 93.81 769 VAL A CA 1
ATOM 6082 C C . VAL A 1 769 ? 0.951 12.018 7.359 1.00 93.81 769 VAL A C 1
ATOM 6084 O O . VAL A 1 769 ? 0.400 11.021 6.891 1.00 93.81 769 VAL A O 1
ATOM 6087 N N . ILE A 1 770 ? 1.473 12.987 6.603 1.00 92.88 770 ILE A N 1
ATOM 6088 C CA . ILE A 1 770 ? 1.433 12.980 5.133 1.00 92.88 770 ILE A CA 1
ATOM 6089 C C . ILE A 1 770 ? 2.810 13.187 4.501 1.00 92.88 770 ILE A C 1
ATOM 6091 O O . ILE A 1 770 ? 3.681 13.843 5.077 1.00 92.88 770 ILE A O 1
ATOM 6095 N N . GLU A 1 771 ? 2.972 12.687 3.279 1.00 89.56 771 GLU A N 1
ATOM 6096 C CA . GLU A 1 771 ? 4.092 12.993 2.382 1.00 89.56 771 GLU A CA 1
ATOM 6097 C C . GLU A 1 771 ? 3.776 14.282 1.586 1.00 89.56 771 GLU A C 1
ATOM 6099 O O . GLU A 1 771 ? 2.861 14.323 0.764 1.00 89.56 771 GLU A O 1
ATOM 6104 N N . THR A 1 772 ? 4.516 15.373 1.832 1.00 87.62 772 THR A N 1
ATOM 6105 C CA . THR A 1 772 ? 4.218 16.735 1.324 1.00 87.62 772 THR A CA 1
ATOM 6106 C C . THR A 1 772 ? 4.437 16.915 -0.181 1.00 87.62 772 THR A C 1
ATOM 6108 O O . THR A 1 772 ? 4.234 18.003 -0.707 1.00 87.62 772 THR A O 1
ATOM 6111 N N . GLU A 1 773 ? 4.899 15.877 -0.877 1.00 76.50 773 GLU A N 1
ATOM 6112 C CA . GLU A 1 773 ? 5.176 15.890 -2.321 1.00 76.50 773 GLU A CA 1
ATOM 6113 C C . GLU A 1 773 ? 3.993 15.373 -3.158 1.00 76.50 773 GLU A C 1
ATOM 6115 O O . GLU A 1 773 ? 3.919 15.649 -4.356 1.00 76.50 773 GLU A O 1
ATOM 6120 N N . ASN A 1 774 ? 3.068 14.629 -2.541 1.00 76.31 774 ASN A N 1
ATOM 6121 C CA . ASN A 1 774 ? 1.940 13.977 -3.219 1.00 76.31 774 ASN A CA 1
ATOM 6122 C C . ASN A 1 774 ? 0.634 13.922 -2.390 1.00 76.31 774 ASN A C 1
ATOM 6124 O O . ASN A 1 774 ? -0.396 13.536 -2.932 1.00 76.31 774 ASN A O 1
ATOM 6128 N N . GLY A 1 775 ? 0.650 14.299 -1.105 1.00 85.00 775 GLY A N 1
ATOM 6129 C CA . GLY A 1 775 ? -0.523 14.263 -0.223 1.00 85.00 775 GLY A CA 1
ATOM 6130 C C . GLY A 1 775 ? -0.879 12.873 0.322 1.00 85.00 775 GLY A C 1
ATOM 6131 O O . GLY A 1 775 ? -1.918 12.732 0.970 1.00 85.00 775 GLY A O 1
ATOM 6132 N N . ARG A 1 776 ? -0.040 11.852 0.088 1.00 85.75 776 ARG A N 1
ATOM 6133 C CA . ARG A 1 776 ? -0.231 10.483 0.590 1.00 85.75 776 ARG A CA 1
ATOM 6134 C C . ARG A 1 776 ? -0.330 10.486 2.112 1.00 85.75 776 ARG A C 1
ATOM 6136 O O . ARG A 1 776 ? 0.588 10.960 2.782 1.00 85.75 776 ARG A O 1
ATOM 6143 N N . ALA A 1 777 ? -1.388 9.887 2.648 1.00 90.38 777 ALA A N 1
ATOM 6144 C CA . ALA A 1 777 ? -1.499 9.603 4.072 1.00 90.38 777 ALA A CA 1
ATOM 6145 C C . ALA A 1 777 ? -0.598 8.411 4.456 1.00 90.38 777 ALA A C 1
ATOM 6147 O O . ALA A 1 777 ? -0.556 7.390 3.766 1.00 90.38 777 ALA A O 1
ATOM 6148 N N . LEU A 1 778 ? 0.152 8.561 5.551 1.00 88.00 778 LEU A N 1
ATOM 6149 C CA . LEU A 1 778 ? 1.088 7.562 6.091 1.00 88.00 778 LEU A CA 1
ATOM 6150 C C . LEU A 1 778 ? 0.580 6.930 7.391 1.00 88.00 778 LEU A C 1
ATOM 6152 O O . LEU A 1 778 ? 0.842 5.760 7.650 1.00 88.00 778 LEU A O 1
ATOM 6156 N N . VAL A 1 779 ? -0.139 7.718 8.193 1.00 88.62 779 VAL A N 1
ATOM 6157 C CA . VAL A 1 779 ? -0.871 7.322 9.404 1.00 88.62 779 VAL A CA 1
ATOM 6158 C C . VAL A 1 779 ? -2.130 8.183 9.449 1.00 88.62 779 VAL A C 1
ATOM 6160 O O . VAL A 1 779 ? -2.028 9.392 9.245 1.00 88.62 779 VAL A O 1
ATOM 6163 N N . HIS A 1 780 ? -3.289 7.574 9.704 1.00 89.00 780 HIS A N 1
ATOM 6164 C CA . HIS A 1 780 ? -4.583 8.223 9.955 1.00 89.00 780 HIS A CA 1
ATOM 6165 C C . HIS A 1 780 ? -5.519 7.179 10.611 1.00 89.00 780 HIS A C 1
ATOM 6167 O O . HIS A 1 780 ? -5.400 6.012 10.245 1.00 89.00 780 HIS A O 1
ATOM 6173 N N . PRO A 1 781 ? -6.475 7.522 11.503 1.00 82.62 781 PRO A N 1
ATOM 6174 C CA . PRO A 1 781 ? -7.320 6.534 12.205 1.00 82.62 781 PRO A CA 1
ATOM 6175 C C . PRO A 1 781 ? -8.241 5.652 11.340 1.00 82.62 781 PRO A C 1
ATOM 6177 O O . PRO A 1 781 ? -8.893 4.759 11.866 1.00 82.62 781 PRO A O 1
ATOM 6180 N N . GLN A 1 782 ? -8.347 5.928 10.037 1.00 82.88 782 GLN A N 1
ATOM 6181 C CA . GLN A 1 782 ? -9.096 5.119 9.059 1.00 82.88 782 GLN A CA 1
ATOM 6182 C C . GLN A 1 782 ? -8.179 4.228 8.194 1.00 82.88 782 GLN A C 1
ATOM 6184 O O . GLN A 1 782 ? -8.660 3.532 7.303 1.00 82.88 782 GLN A O 1
ATOM 6189 N N . LEU A 1 783 ? -6.863 4.267 8.425 1.00 82.50 783 LEU A N 1
ATOM 6190 C CA . LEU A 1 783 ? -5.883 3.384 7.793 1.00 82.50 783 LEU A CA 1
ATOM 6191 C C . LEU A 1 783 ? -5.479 2.279 8.786 1.00 82.50 783 LEU A C 1
ATOM 6193 O O . LEU A 1 783 ? -5.350 2.582 9.972 1.00 82.50 783 LEU A O 1
ATOM 6197 N N . PRO A 1 784 ? -5.227 1.036 8.328 1.00 80.19 784 PRO A N 1
ATOM 6198 C CA . PRO A 1 784 ? -4.604 0.001 9.156 1.00 80.19 784 PRO A CA 1
ATOM 6199 C C . PRO A 1 784 ? -3.247 0.457 9.700 1.00 80.19 784 PRO A C 1
ATOM 6201 O O . PRO A 1 784 ? -2.553 1.250 9.050 1.00 80.19 784 PRO A O 1
ATOM 6204 N N . GLU A 1 785 ? -2.831 -0.060 10.857 1.00 76.56 785 GLU A N 1
ATOM 6205 C CA . GLU A 1 785 ? -1.547 0.350 11.424 1.00 76.56 785 GLU A CA 1
ATOM 6206 C C . GLU A 1 785 ? -0.358 -0.124 10.555 1.00 76.56 785 GLU A C 1
ATOM 6208 O O . GLU A 1 785 ? -0.427 -1.186 9.929 1.00 76.56 785 GLU A O 1
ATOM 6213 N N . PRO A 1 786 ? 0.779 0.607 10.517 1.00 78.06 786 PRO A N 1
ATOM 6214 C CA . PRO A 1 786 ? 1.916 0.267 9.651 1.00 78.06 786 PRO A CA 1
ATOM 6215 C C . PRO A 1 786 ? 2.539 -1.132 9.839 1.00 78.06 786 PRO A C 1
ATOM 6217 O O . PRO A 1 786 ? 3.305 -1.557 8.968 1.00 78.06 786 PRO A O 1
ATOM 6220 N N . GLU A 1 787 ? 2.242 -1.832 10.944 1.00 69.19 787 GLU A N 1
ATOM 6221 C CA . GLU A 1 787 ? 2.644 -3.231 11.185 1.00 69.19 787 GLU A CA 1
ATOM 6222 C C . GLU A 1 787 ? 1.580 -4.264 10.766 1.00 69.19 787 GLU A C 1
ATOM 6224 O O . GLU A 1 787 ? 1.937 -5.395 10.441 1.00 69.19 787 GLU A O 1
ATOM 6229 N N . GLU A 1 788 ? 0.296 -3.892 10.724 1.00 71.38 788 GLU A N 1
ATOM 6230 C CA . GLU A 1 788 ? -0.813 -4.783 10.341 1.00 71.38 788 GLU A CA 1
ATOM 6231 C C . GLU A 1 788 ? -0.907 -5.000 8.824 1.00 71.38 788 GLU A C 1
ATOM 6233 O O . GLU A 1 788 ? -1.499 -5.976 8.362 1.00 71.38 788 GLU A O 1
ATOM 6238 N N . ILE A 1 789 ? -0.321 -4.095 8.038 1.00 70.00 789 ILE A N 1
ATOM 6239 C CA . ILE A 1 789 ? -0.295 -4.145 6.573 1.00 70.00 789 ILE A CA 1
ATOM 6240 C C . ILE A 1 789 ? 0.485 -5.387 6.102 1.00 70.00 789 ILE A C 1
ATOM 6242 O O . ILE A 1 789 ? 1.694 -5.486 6.306 1.00 70.00 789 ILE A O 1
ATOM 6246 N N . GLN A 1 790 ? -0.207 -6.328 5.441 1.00 66.31 790 GLN A N 1
ATOM 6247 C CA . GLN A 1 790 ? 0.358 -7.613 4.978 1.00 66.31 790 GLN A CA 1
ATOM 6248 C C . GLN A 1 790 ? 0.689 -7.666 3.472 1.00 66.31 790 GLN A C 1
ATOM 6250 O O . GLN A 1 790 ? 1.358 -8.599 3.025 1.00 66.31 790 GLN A O 1
ATOM 6255 N N . GLU A 1 791 ? 0.235 -6.684 2.688 1.00 70.44 791 GLU A N 1
ATOM 6256 C CA . GLU A 1 791 ? 0.412 -6.578 1.228 1.00 70.44 791 GLU A CA 1
ATOM 6257 C C . GLU A 1 791 ? 0.839 -5.133 0.858 1.00 70.44 791 GLU A C 1
ATOM 6259 O O . GLU A 1 791 ? 0.698 -4.230 1.678 1.00 70.44 791 GLU A O 1
ATOM 6264 N N . GLU A 1 792 ? 1.375 -4.884 -0.349 1.00 65.81 792 GLU A N 1
ATOM 6265 C CA . GLU A 1 792 ? 1.774 -3.527 -0.799 1.00 65.81 792 GLU A CA 1
ATOM 6266 C C . GLU A 1 792 ? 0.514 -2.625 -0.889 1.00 65.81 792 GLU A C 1
ATOM 6268 O O . GLU A 1 792 ? -0.343 -2.887 -1.736 1.00 65.81 792 GLU A O 1
ATOM 6273 N N . PRO A 1 793 ? 0.337 -1.609 -0.015 1.00 68.19 793 PRO A N 1
ATOM 6274 C CA . PRO A 1 793 ? -0.955 -0.946 0.153 1.00 68.19 793 PRO A CA 1
ATOM 6275 C C . PRO A 1 793 ? -1.225 0.089 -0.943 1.00 68.19 793 PRO A C 1
ATOM 6277 O O . PRO A 1 793 ? -0.313 0.773 -1.417 1.00 68.19 793 PRO A O 1
ATOM 6280 N N . VAL A 1 794 ? -2.506 0.265 -1.283 1.00 68.06 794 VAL A N 1
ATOM 6281 C CA . VAL A 1 794 ? -2.964 1.336 -2.181 1.00 68.06 794 VAL A CA 1
ATOM 6282 C C . VAL A 1 794 ? -2.577 2.701 -1.600 1.00 68.06 794 VAL A C 1
ATOM 6284 O O . VAL A 1 794 ? -2.698 2.946 -0.399 1.00 68.06 794 VAL A O 1
ATOM 6287 N N . VAL A 1 795 ? -2.091 3.599 -2.458 1.00 74.62 795 VAL A N 1
ATOM 6288 C CA . VAL A 1 795 ? -1.735 4.971 -2.077 1.00 74.62 795 VAL A CA 1
ATOM 6289 C C . VAL A 1 795 ? -3.016 5.788 -1.910 1.00 74.62 795 VAL A C 1
ATOM 6291 O O . VAL A 1 795 ? -3.630 6.171 -2.899 1.00 74.62 795 VAL A O 1
ATOM 6294 N N . ILE A 1 796 ? -3.401 6.044 -0.660 1.00 82.44 796 ILE A N 1
ATOM 6295 C CA . ILE A 1 796 ? -4.554 6.878 -0.289 1.00 82.44 796 ILE A CA 1
ATOM 6296 C C . ILE A 1 796 ? -4.078 8.312 -0.027 1.00 82.44 796 ILE A C 1
ATOM 6298 O O . ILE A 1 796 ? -3.046 8.517 0.626 1.00 82.44 796 ILE A O 1
ATOM 6302 N N . ILE A 1 797 ? -4.810 9.305 -0.535 1.00 84.75 797 ILE A N 1
ATOM 6303 C CA . ILE A 1 797 ? -4.511 10.727 -0.342 1.00 84.75 797 ILE A CA 1
ATOM 6304 C C . ILE A 1 797 ? -5.311 11.220 0.868 1.00 84.75 797 ILE A C 1
ATOM 6306 O O . ILE A 1 797 ? -6.447 10.813 1.094 1.00 84.75 797 ILE A O 1
ATOM 6310 N N . ILE A 1 798 ? -4.733 12.103 1.684 1.00 92.19 798 ILE A N 1
ATOM 6311 C CA . ILE A 1 798 ? -5.401 12.588 2.905 1.00 92.19 798 ILE A CA 1
ATOM 6312 C C . ILE A 1 798 ? -6.742 13.299 2.627 1.00 92.19 798 ILE A C 1
ATOM 6314 O O . ILE A 1 798 ? -7.627 13.271 3.473 1.00 92.19 798 ILE A O 1
ATOM 6318 N N . SER A 1 799 ? -6.934 13.868 1.430 1.00 88.38 799 SER A N 1
ATOM 6319 C CA . SER A 1 799 ? -8.209 14.445 0.965 1.00 88.38 799 SER A CA 1
ATOM 6320 C C . SER A 1 799 ? -9.372 13.456 0.924 1.00 88.38 799 SER A C 1
ATOM 6322 O O . SER A 1 799 ? -10.526 13.870 0.998 1.00 88.38 799 SER A O 1
ATOM 6324 N N . ASP A 1 800 ? -9.065 12.168 0.791 1.00 87.25 800 ASP A N 1
ATOM 6325 C CA . ASP A 1 800 ? -10.044 11.094 0.622 1.00 87.25 800 ASP A CA 1
ATOM 6326 C C . ASP A 1 800 ? -10.587 10.632 1.991 1.00 87.25 800 ASP A C 1
ATOM 6328 O O . ASP A 1 800 ? -11.606 9.951 2.072 1.00 87.25 800 ASP A O 1
ATOM 6332 N N . LEU A 1 801 ? -9.889 11.027 3.065 1.00 90.19 801 LEU A N 1
ATOM 6333 C CA . LEU A 1 801 ? -10.164 10.715 4.468 1.00 90.19 801 LEU A CA 1
ATOM 6334 C C . LEU A 1 801 ? -10.693 11.956 5.218 1.00 90.19 801 LEU A C 1
ATOM 6336 O O . LEU A 1 801 ? -11.638 11.869 5.999 1.00 90.19 801 LEU A O 1
ATOM 6340 N N . GLU A 1 802 ? -10.114 13.128 4.940 1.00 91.06 802 GLU A N 1
ATOM 6341 C CA . GLU A 1 802 ? -10.419 14.417 5.573 1.00 91.06 802 GLU A CA 1
ATOM 6342 C C . GLU A 1 802 ? -11.324 15.282 4.680 1.00 91.06 802 GLU A C 1
ATOM 6344 O O . GLU A 1 802 ? -10.925 16.303 4.112 1.00 91.06 802 GLU A O 1
ATOM 6349 N N . THR A 1 803 ? -12.590 14.885 4.555 1.00 87.12 803 THR A N 1
ATOM 6350 C CA . THR A 1 803 ? -13.564 15.500 3.632 1.00 87.12 803 THR A CA 1
ATOM 6351 C C . THR A 1 803 ? -14.188 16.814 4.138 1.00 87.12 803 THR A C 1
ATOM 6353 O O . THR A 1 803 ? -15.196 17.275 3.598 1.00 87.12 803 THR A O 1
ATOM 6356 N N . SER A 1 804 ? -13.653 17.422 5.205 1.00 86.88 804 SER A N 1
ATOM 6357 C CA . SER A 1 804 ? -14.315 18.543 5.890 1.00 86.88 804 SER A CA 1
ATOM 6358 C C . SER A 1 804 ? -14.221 19.883 5.126 1.00 86.88 804 SER A C 1
ATOM 6360 O O . SER A 1 804 ? -13.164 20.221 4.578 1.00 86.88 804 SER A O 1
ATOM 6362 N N . PRO A 1 805 ? -15.299 20.700 5.080 1.00 85.12 805 PRO A N 1
ATOM 6363 C CA . PRO A 1 805 ? -15.279 21.986 4.381 1.00 85.12 805 PRO A CA 1
ATOM 6364 C C . PRO A 1 805 ? -14.182 22.925 4.904 1.00 85.12 805 PRO A C 1
ATOM 6366 O O . PRO A 1 805 ? -14.174 23.312 6.072 1.00 85.12 805 PRO A O 1
ATOM 6369 N N . GLY A 1 806 ? -13.257 23.312 4.021 1.00 87.44 806 GLY A N 1
ATOM 6370 C CA . GLY A 1 806 ? -12.109 24.164 4.354 1.00 87.44 806 GLY A CA 1
ATOM 6371 C C . GLY A 1 806 ? -10.822 23.420 4.739 1.00 87.44 806 GLY A C 1
ATOM 6372 O O . GLY A 1 806 ? -9.826 24.090 5.033 1.00 87.44 806 GLY A O 1
ATOM 6373 N N . PHE A 1 807 ? -10.803 22.079 4.699 1.00 93.88 807 PHE A N 1
ATOM 6374 C CA . PHE A 1 807 ? -9.580 21.273 4.847 1.00 93.88 807 PHE A CA 1
ATOM 6375 C C . PHE A 1 807 ? -8.606 21.442 3.670 1.00 93.88 807 PHE A C 1
ATOM 6377 O O . PHE A 1 807 ? -7.393 21.397 3.857 1.00 93.88 807 PHE A O 1
ATOM 6384 N N . SER A 1 808 ? -9.104 21.729 2.465 1.00 92.12 808 SER A N 1
ATOM 6385 C CA . SER A 1 808 ? -8.278 21.961 1.268 1.00 92.12 808 SER A CA 1
ATOM 6386 C C . SER A 1 808 ? -7.234 23.075 1.445 1.00 92.12 808 SER A C 1
ATOM 6388 O O . SER A 1 808 ? -6.122 22.961 0.933 1.00 92.12 808 SER A O 1
ATOM 6390 N N . GLU A 1 809 ? -7.539 24.120 2.222 1.00 93.62 809 GLU A N 1
ATOM 6391 C CA . GLU A 1 809 ? -6.573 25.162 2.600 1.00 93.62 809 GLU A CA 1
ATOM 6392 C C . GLU A 1 809 ? -5.470 24.635 3.533 1.00 93.62 809 GLU A C 1
ATOM 6394 O O . GLU A 1 809 ? -4.303 25.000 3.374 1.00 93.62 809 GLU A O 1
ATOM 6399 N N . ILE A 1 810 ? -5.834 23.772 4.491 1.00 95.19 810 ILE A N 1
ATOM 6400 C CA . ILE A 1 810 ? -4.903 23.129 5.430 1.00 95.19 810 ILE A CA 1
ATOM 6401 C C . ILE A 1 810 ? -3.957 22.220 4.650 1.00 95.19 810 ILE A C 1
ATOM 6403 O O . ILE A 1 810 ? -2.741 22.360 4.762 1.00 95.19 810 ILE A O 1
ATOM 6407 N N . LEU A 1 811 ? -4.506 21.361 3.788 1.00 94.44 811 LEU A N 1
ATOM 6408 C CA . LEU A 1 811 ? -3.730 20.502 2.902 1.00 94.44 811 LEU A CA 1
ATOM 6409 C C . LEU A 1 811 ? -2.785 21.325 2.018 1.00 94.44 811 LEU A C 1
ATOM 6411 O O . LEU A 1 811 ? -1.591 21.041 1.971 1.00 94.44 811 LEU A O 1
ATOM 6415 N N . ALA A 1 812 ? -3.268 22.395 1.382 1.00 92.69 812 ALA A N 1
ATOM 6416 C CA . ALA A 1 812 ? -2.422 23.269 0.571 1.00 92.69 812 ALA A CA 1
ATOM 6417 C C . ALA A 1 812 ? -1.289 23.926 1.389 1.00 92.69 812 ALA A C 1
ATOM 6419 O O . ALA A 1 812 ? -0.181 24.080 0.876 1.00 92.69 812 ALA A O 1
ATOM 6420 N N . SER A 1 813 ? -1.532 24.277 2.656 1.00 96.06 813 SER A N 1
ATOM 6421 C CA . SER A 1 813 ? -0.516 24.801 3.580 1.00 96.06 813 SER A CA 1
ATOM 6422 C C . SER A 1 813 ? 0.519 23.735 3.975 1.00 96.06 813 SER A C 1
ATOM 6424 O O . SER A 1 813 ? 1.725 23.972 3.874 1.00 96.06 813 SER A O 1
ATOM 6426 N N . MET A 1 814 ? 0.076 22.519 4.317 1.00 95.62 814 MET A N 1
ATOM 6427 C CA . MET A 1 814 ? 0.955 21.380 4.613 1.00 95.62 814 MET A CA 1
ATOM 6428 C C . MET A 1 814 ? 1.826 20.985 3.410 1.00 95.62 814 MET A C 1
ATOM 6430 O O . MET A 1 814 ? 3.022 20.747 3.572 1.00 95.62 814 MET A O 1
ATOM 6434 N N . MET A 1 815 ? 1.262 20.975 2.198 1.00 91.25 815 MET A N 1
ATOM 6435 C CA . MET A 1 815 ? 1.980 20.686 0.947 1.00 91.25 815 MET A CA 1
ATOM 6436 C C . MET A 1 815 ? 3.019 21.770 0.613 1.00 91.25 815 MET A C 1
ATOM 6438 O O . MET A 1 815 ? 4.119 21.455 0.166 1.00 91.25 815 MET A O 1
ATOM 6442 N N . ARG A 1 816 ? 2.736 23.048 0.919 1.00 92.75 816 ARG A N 1
ATOM 6443 C CA . ARG A 1 816 ? 3.732 24.142 0.872 1.00 92.75 816 ARG A CA 1
ATOM 6444 C C . ARG A 1 816 ? 4.747 24.107 2.025 1.00 92.75 816 ARG A C 1
ATOM 6446 O O . ARG A 1 816 ? 5.639 24.950 2.066 1.00 92.75 816 ARG A O 1
ATOM 6453 N N . ARG A 1 817 ? 4.654 23.120 2.927 1.00 93.75 817 ARG A N 1
ATOM 6454 C CA . ARG A 1 817 ? 5.521 22.927 4.106 1.00 93.75 817 ARG A CA 1
ATOM 6455 C C . ARG A 1 817 ? 5.475 24.098 5.093 1.00 93.75 817 ARG A C 1
ATOM 6457 O O . ARG A 1 817 ? 6.455 24.395 5.772 1.00 93.75 817 ARG A O 1
ATOM 6464 N N . GLU A 1 818 ? 4.325 24.749 5.193 1.00 94.94 818 GLU A N 1
ATOM 6465 C CA . GLU A 1 818 ? 4.060 25.789 6.185 1.00 94.94 818 GLU A CA 1
ATOM 6466 C C . GLU A 1 818 ? 3.708 25.169 7.550 1.00 94.94 818 GLU A C 1
ATOM 6468 O O . GLU A 1 818 ? 3.316 24.006 7.651 1.00 94.94 818 GLU A O 1
ATOM 6473 N N . THR A 1 819 ? 3.843 25.956 8.620 1.00 96.06 819 THR A N 1
ATOM 6474 C CA . THR A 1 819 ? 3.331 25.613 9.960 1.00 96.06 819 THR A CA 1
ATOM 6475 C C . THR A 1 819 ? 2.059 26.415 10.207 1.00 96.06 819 THR A C 1
ATOM 6477 O O . THR A 1 819 ? 2.046 27.612 9.921 1.00 96.06 819 THR A O 1
ATOM 6480 N N . GLY A 1 820 ? 1.010 25.800 10.752 1.00 95.75 820 GLY A N 1
ATOM 6481 C CA . GLY A 1 820 ? -0.262 26.490 10.961 1.00 95.75 820 GLY A CA 1
ATOM 6482 C C . GLY A 1 820 ? -1.202 25.806 11.948 1.00 95.75 820 GLY A C 1
ATOM 6483 O O . GLY A 1 820 ? -0.943 24.706 12.434 1.00 95.75 820 GLY A O 1
ATOM 6484 N N . SER A 1 821 ? -2.295 26.500 12.260 1.00 95.62 821 SER A N 1
ATOM 6485 C CA . SER A 1 821 ? -3.381 26.019 13.112 1.00 95.62 821 SER A CA 1
ATOM 6486 C C . SER A 1 821 ? -4.705 26.612 12.626 1.00 95.62 821 SER A C 1
ATOM 6488 O O . SER A 1 821 ? -4.762 27.801 12.307 1.00 95.62 821 SER A O 1
ATOM 6490 N N . LYS A 1 822 ? -5.760 25.796 12.529 1.00 94.56 822 LYS A N 1
ATOM 6491 C CA . LYS A 1 822 ? -7.099 26.207 12.072 1.00 94.56 822 LYS A CA 1
ATOM 6492 C C . LYS A 1 822 ? -8.159 25.315 12.713 1.00 94.56 822 LYS A C 1
ATOM 6494 O O . LYS A 1 822 ? -8.044 24.091 12.694 1.00 94.56 822 LYS A O 1
ATOM 6499 N N . THR A 1 823 ? -9.209 25.923 13.257 1.00 94.62 823 THR A N 1
ATOM 6500 C CA . THR A 1 823 ? -10.375 25.186 13.759 1.00 94.62 823 THR A CA 1
ATOM 6501 C C . THR A 1 823 ? -11.395 25.018 12.637 1.00 94.62 823 THR A C 1
ATOM 6503 O O . THR A 1 823 ? -11.826 26.005 12.044 1.00 94.62 823 THR A O 1
ATOM 6506 N N . LEU A 1 824 ? -11.787 23.776 12.351 1.00 93.50 824 LEU A N 1
ATOM 6507 C CA . LEU A 1 824 ? -12.863 23.428 11.419 1.00 93.50 824 LEU A CA 1
ATOM 6508 C C . LEU A 1 824 ? -13.980 22.695 12.168 1.00 93.50 824 LEU A C 1
ATOM 6510 O O . LEU A 1 824 ? -13.742 22.059 13.195 1.00 93.50 824 LEU A O 1
ATOM 6514 N N . ARG A 1 825 ? -15.202 22.738 11.635 1.00 91.81 825 ARG A N 1
ATOM 6515 C CA . ARG A 1 825 ? -16.287 21.855 12.074 1.00 91.81 825 ARG A CA 1
ATOM 6516 C C . ARG A 1 825 ? -16.266 20.607 11.194 1.00 91.81 825 ARG A C 1
ATOM 6518 O O . ARG A 1 825 ? -16.491 20.716 9.994 1.00 91.81 825 ARG A O 1
ATOM 6525 N N . SER A 1 826 ? -15.968 19.456 11.789 1.00 86.25 826 SER A N 1
ATOM 6526 C CA . SER A 1 826 ? -15.820 18.172 11.090 1.00 86.25 826 SER A CA 1
ATOM 6527 C C . SER A 1 826 ? -16.683 17.097 11.750 1.00 86.25 826 SER A C 1
ATOM 6529 O O . SER A 1 826 ? -17.112 17.258 12.896 1.00 86.25 826 SER A O 1
ATOM 6531 N N . GLU A 1 827 ? -16.941 16.008 11.034 1.00 84.00 827 GLU A N 1
ATOM 6532 C CA . GLU A 1 827 ? -17.599 14.813 11.554 1.00 84.00 827 GLU A CA 1
ATOM 6533 C C . GLU A 1 827 ? -16.586 13.676 11.691 1.00 84.00 827 GLU A C 1
ATOM 6535 O O . GLU A 1 827 ? -15.870 13.346 10.751 1.00 84.00 827 GLU A O 1
ATOM 6540 N N . ARG A 1 828 ? -16.520 13.083 12.885 1.00 81.69 828 ARG A N 1
ATOM 6541 C CA . ARG A 1 828 ? -15.606 11.988 13.217 1.00 81.69 828 ARG A CA 1
ATOM 6542 C C . ARG A 1 828 ? -16.420 10.711 13.369 1.00 81.69 828 ARG A C 1
ATOM 6544 O O . ARG A 1 828 ? -17.341 10.660 14.183 1.00 81.69 828 ARG A O 1
ATOM 6551 N N . VAL A 1 829 ? -16.082 9.686 12.594 1.00 77.88 829 VAL A N 1
ATOM 6552 C CA . VAL A 1 829 ? -16.725 8.368 12.678 1.00 77.88 829 VAL A CA 1
ATOM 6553 C C . VAL A 1 829 ? -16.048 7.548 13.779 1.00 77.88 829 VAL A C 1
ATOM 6555 O O . VAL A 1 829 ? -14.830 7.387 13.775 1.00 77.88 829 VAL A O 1
ATOM 6558 N N . LEU A 1 830 ? -16.837 7.044 14.727 1.00 71.31 830 LEU A N 1
ATOM 6559 C CA . LEU A 1 830 ? -16.417 6.136 15.799 1.00 71.31 830 LEU A CA 1
ATOM 6560 C C . LEU A 1 830 ? -17.024 4.749 15.571 1.00 71.31 830 LEU A C 1
ATOM 6562 O O . LEU A 1 830 ? -18.214 4.655 15.272 1.00 71.31 830 LEU A O 1
ATOM 6566 N N . SER A 1 831 ? -16.259 3.671 15.766 1.00 65.75 831 SER A N 1
ATOM 6567 C CA . SER A 1 831 ? -16.848 2.324 15.833 1.00 65.75 831 SER A CA 1
ATOM 6568 C C . SER A 1 831 ? -17.638 2.145 17.133 1.00 65.75 831 SER A C 1
ATOM 6570 O O . SER A 1 831 ? -17.259 2.678 18.175 1.00 65.75 831 SER A O 1
ATOM 6572 N N . ARG A 1 832 ? -18.718 1.358 17.093 1.00 62.12 832 ARG A N 1
ATOM 6573 C CA . ARG A 1 832 ? -19.492 0.952 18.282 1.00 62.12 832 ARG A CA 1
ATOM 6574 C C . ARG A 1 832 ? -19.086 -0.425 18.831 1.00 62.12 832 ARG A C 1
ATOM 6576 O O . ARG A 1 832 ? -19.777 -0.954 19.697 1.00 62.12 832 ARG A O 1
ATOM 6583 N N . GLY A 1 833 ? -18.009 -1.010 18.308 1.00 57.66 833 GLY A N 1
ATOM 6584 C CA . GLY A 1 833 ? -17.516 -2.348 18.642 1.00 57.66 833 GLY A CA 1
ATOM 6585 C C . GLY A 1 833 ? -16.802 -2.961 17.439 1.00 57.66 833 GLY A C 1
ATOM 6586 O O . GLY A 1 833 ? -15.908 -2.330 16.872 1.00 57.66 833 GLY A O 1
ATOM 6587 N N . ASP A 1 834 ? -17.235 -4.143 17.006 1.00 46.19 834 ASP A N 1
ATOM 6588 C CA . ASP A 1 834 ? -16.916 -4.651 15.669 1.00 46.19 834 ASP A CA 1
ATOM 6589 C C . ASP A 1 834 ? -17.694 -3.819 14.624 1.00 46.19 834 ASP A C 1
ATOM 6591 O O . ASP A 1 834 ? -18.932 -3.788 14.687 1.00 46.19 834 ASP A O 1
ATOM 6595 N N . PRO A 1 835 ? -17.030 -3.146 13.661 1.00 44.91 835 PRO A N 1
ATOM 6596 C CA . PRO A 1 835 ? -17.710 -2.320 12.661 1.00 44.91 835 PRO A CA 1
ATOM 6597 C C . PRO A 1 835 ? -18.777 -3.069 11.850 1.00 44.91 835 PRO A C 1
ATOM 6599 O O . PRO A 1 835 ? -19.771 -2.462 11.452 1.00 44.91 835 PRO A O 1
ATOM 6602 N N . ASN A 1 836 ? -18.607 -4.380 11.641 1.00 44.56 836 ASN A N 1
ATOM 6603 C CA . ASN A 1 836 ? -19.490 -5.209 10.817 1.00 44.56 836 ASN A CA 1
ATOM 6604 C C . ASN A 1 836 ? -20.811 -5.561 11.525 1.00 44.56 836 ASN A C 1
ATOM 6606 O O . ASN A 1 836 ? -21.823 -5.775 10.862 1.00 44.56 836 ASN A O 1
ATOM 6610 N N . PHE A 1 837 ? -20.813 -5.621 12.864 1.00 41.16 837 PHE A N 1
ATOM 6611 C CA . PHE A 1 837 ? -21.976 -6.049 13.660 1.00 41.16 837 PHE A CA 1
ATOM 6612 C C . PHE A 1 837 ? -22.569 -4.936 14.530 1.00 41.16 837 PHE A C 1
ATOM 6614 O O . PHE A 1 837 ? -23.779 -4.896 14.748 1.00 41.16 837 PHE A O 1
ATOM 6621 N N . ASN A 1 838 ? -21.736 -4.033 15.052 1.00 44.78 838 ASN A N 1
ATOM 6622 C CA . ASN A 1 838 ? -22.163 -2.945 15.933 1.00 44.78 838 ASN A CA 1
ATOM 6623 C C . ASN A 1 838 ? -22.358 -1.617 15.182 1.00 44.78 838 ASN A C 1
ATOM 6625 O O . ASN A 1 838 ? -23.040 -0.719 15.689 1.00 44.78 838 ASN A O 1
ATOM 6629 N N . GLY A 1 839 ? -21.793 -1.502 13.976 1.00 55.66 839 GLY A N 1
ATOM 6630 C CA . GLY A 1 839 ? -21.824 -0.293 13.163 1.00 55.66 839 GLY A CA 1
ATOM 6631 C C . GLY A 1 839 ? -21.029 0.859 13.781 1.00 55.66 839 GLY A C 1
ATOM 6632 O O . GLY A 1 839 ? -20.178 0.674 14.653 1.00 55.66 839 GLY A O 1
ATOM 6633 N N . TYR A 1 840 ? -21.325 2.073 13.325 1.00 68.56 840 TYR A N 1
ATOM 6634 C CA . TYR A 1 840 ? -20.594 3.284 13.690 1.00 68.56 840 TYR A CA 1
ATOM 6635 C C . TYR A 1 840 ? -21.500 4.384 14.262 1.00 68.56 840 TYR A C 1
ATOM 6637 O O . TYR A 1 840 ? -22.729 4.310 14.223 1.00 68.56 840 TYR A O 1
ATOM 6645 N N . ARG A 1 841 ? -20.868 5.415 14.825 1.00 74.75 841 ARG A N 1
ATOM 6646 C CA . ARG A 1 841 ? -21.479 6.644 15.335 1.00 74.75 841 ARG A CA 1
ATOM 6647 C C . ARG A 1 841 ? -20.735 7.840 14.745 1.00 74.75 841 ARG A C 1
ATOM 6649 O O . ARG A 1 841 ? -19.546 8.005 15.004 1.00 74.75 841 ARG A O 1
ATOM 6656 N N . GLY A 1 842 ? -21.436 8.678 13.990 1.00 77.88 842 GLY A N 1
ATOM 6657 C CA . GLY A 1 842 ? -20.937 9.995 13.601 1.00 77.88 842 GLY A CA 1
ATOM 6658 C C . GLY A 1 842 ? -20.977 10.968 14.781 1.00 77.88 842 GLY A C 1
ATOM 6659 O O . GLY A 1 842 ? -21.955 10.999 15.534 1.00 77.88 842 GLY A O 1
ATOM 6660 N N . VAL A 1 843 ? -19.911 11.749 14.969 1.00 81.94 843 VAL A N 1
ATOM 6661 C CA . VAL A 1 843 ? -19.842 12.829 15.964 1.00 81.94 843 VAL A CA 1
ATOM 6662 C C . VAL A 1 843 ? -19.333 14.102 15.296 1.00 81.94 843 VAL A C 1
ATOM 6664 O O . VAL A 1 843 ? -18.145 14.237 15.003 1.00 81.94 843 VAL A O 1
ATOM 6667 N N . THR A 1 844 ? -20.231 15.062 15.067 1.00 87.25 844 THR A N 1
ATOM 6668 C CA . THR A 1 844 ? -19.865 16.392 14.564 1.00 87.25 844 THR A CA 1
ATOM 6669 C C . THR A 1 844 ? -19.360 17.281 15.701 1.00 87.25 844 THR A C 1
ATOM 6671 O O . THR A 1 844 ? -20.106 17.573 16.636 1.00 87.25 844 THR A O 1
ATOM 6674 N N . ALA A 1 845 ? -18.127 17.776 15.604 1.00 88.12 845 ALA A N 1
ATOM 6675 C CA . ALA A 1 845 ? -17.539 18.683 16.590 1.00 88.12 845 ALA A CA 1
ATOM 6676 C C . ALA A 1 845 ? -16.641 19.747 15.935 1.00 88.12 845 ALA A C 1
ATOM 6678 O O . ALA A 1 845 ? -16.320 19.683 14.747 1.00 88.12 845 ALA A O 1
ATOM 6679 N N . ASN A 1 846 ? -16.236 20.745 16.723 1.00 92.50 846 ASN A N 1
ATOM 6680 C CA . ASN A 1 846 ? -15.213 21.706 16.319 1.00 92.50 846 ASN A CA 1
ATOM 6681 C C . ASN A 1 846 ? -13.834 21.125 16.659 1.00 92.50 846 ASN A C 1
ATOM 6683 O O . ASN A 1 846 ? -13.519 20.930 17.836 1.00 92.50 846 ASN A O 1
ATOM 6687 N N . PHE A 1 847 ? -13.019 20.875 15.641 1.00 91.56 847 PHE A N 1
ATOM 6688 C CA . PHE A 1 847 ? -11.682 20.301 15.747 1.00 91.56 847 PHE A CA 1
ATOM 6689 C C . PHE A 1 847 ? -10.626 21.339 15.375 1.00 91.56 847 PHE A C 1
ATOM 6691 O O . PHE A 1 847 ? -10.697 21.953 14.311 1.00 91.56 847 PHE A O 1
ATOM 6698 N N . THR A 1 848 ? -9.632 21.521 16.239 1.00 93.00 848 THR A N 1
ATOM 6699 C CA . THR A 1 848 ? -8.459 22.353 15.967 1.00 93.00 848 THR A CA 1
ATOM 6700 C C . THR A 1 848 ? -7.368 21.481 15.365 1.00 93.00 848 THR A C 1
ATOM 6702 O O . THR A 1 848 ? -6.707 20.720 16.071 1.00 93.00 848 THR A O 1
ATOM 6705 N N . TYR A 1 849 ? -7.189 21.613 14.053 1.00 94.44 849 TYR A N 1
ATOM 6706 C CA . TYR A 1 849 ? -6.079 21.045 13.298 1.00 94.44 849 TYR A CA 1
ATOM 6707 C C . TYR A 1 849 ? -4.853 21.926 13.533 1.00 94.44 849 TYR A C 1
ATOM 6709 O O . TYR A 1 849 ? -4.950 23.153 13.476 1.00 94.44 849 TYR A O 1
ATOM 6717 N N . SER A 1 850 ? -3.695 21.340 13.818 1.00 95.56 850 SER A N 1
ATOM 6718 C CA . SER A 1 850 ? -2.418 22.059 13.941 1.00 95.56 850 SER A CA 1
ATOM 6719 C C . SER A 1 850 ? -1.308 21.243 13.300 1.00 95.56 850 SER A C 1
ATOM 6721 O O . SER A 1 850 ? -1.153 20.066 13.615 1.00 95.56 850 SER A O 1
ATOM 6723 N N . TRP A 1 851 ? -0.580 21.839 12.357 1.00 96.75 851 TRP A N 1
ATOM 6724 C CA . TRP A 1 851 ? 0.315 21.124 11.447 1.00 96.75 851 TRP A CA 1
ATOM 6725 C C . TRP A 1 851 ? 1.705 21.743 11.359 1.00 96.75 851 TRP A C 1
ATOM 6727 O O . TRP A 1 851 ? 1.871 22.959 11.475 1.00 96.75 851 TRP A O 1
ATOM 6737 N N . LYS A 1 852 ? 2.707 20.888 11.121 1.00 96.00 852 LYS A N 1
ATOM 6738 C CA . LYS A 1 852 ? 4.113 21.285 10.997 1.00 96.00 852 LYS A CA 1
ATOM 6739 C C . LYS A 1 852 ? 4.892 20.344 10.063 1.00 96.00 852 LYS A C 1
ATOM 6741 O O . LYS A 1 852 ? 4.725 19.124 10.172 1.00 96.00 852 LYS A O 1
ATOM 6746 N N . PRO A 1 853 ? 5.764 20.854 9.169 1.00 96.06 853 PRO A N 1
ATOM 6747 C CA . PRO A 1 853 ? 6.716 20.019 8.440 1.00 96.06 853 PRO A CA 1
ATOM 6748 C C . PRO A 1 853 ? 7.725 19.372 9.397 1.00 96.06 853 PRO A C 1
ATOM 6750 O O . PRO A 1 853 ? 8.165 19.980 10.374 1.00 96.06 853 PRO A O 1
ATOM 6753 N N . VAL A 1 854 ? 8.154 18.152 9.084 1.00 93.12 854 VAL A N 1
ATOM 6754 C CA . VAL A 1 854 ? 9.223 17.471 9.819 1.00 93.12 854 VAL A CA 1
ATOM 6755 C C . VAL A 1 854 ? 10.566 17.799 9.162 1.00 93.12 854 VAL A C 1
ATOM 6757 O O . VAL A 1 854 ? 10.813 17.463 7.998 1.00 93.12 854 VAL A O 1
ATOM 6760 N N . ASN A 1 855 ? 11.448 18.465 9.911 1.00 88.06 855 ASN A N 1
ATOM 6761 C CA . ASN A 1 855 ? 12.767 18.884 9.431 1.00 88.06 855 ASN A CA 1
ATOM 6762 C C . ASN A 1 855 ? 13.592 17.691 8.918 1.00 88.06 855 ASN A C 1
ATOM 6764 O O . ASN A 1 855 ? 13.615 16.630 9.543 1.00 88.06 855 ASN A O 1
ATOM 6768 N N . ASN A 1 856 ? 14.310 17.902 7.809 1.00 79.25 856 ASN A N 1
ATOM 6769 C CA . ASN A 1 856 ? 15.118 16.902 7.091 1.00 79.25 856 ASN A CA 1
ATOM 6770 C C . ASN A 1 856 ? 14.319 15.731 6.469 1.00 79.25 856 ASN A C 1
ATOM 6772 O O . ASN A 1 856 ? 14.877 14.659 6.251 1.00 79.25 856 ASN A O 1
ATOM 6776 N N . THR A 1 857 ? 13.029 15.927 6.169 1.00 86.69 857 THR A N 1
ATOM 6777 C CA . THR A 1 857 ? 12.148 14.916 5.542 1.00 86.69 857 THR A CA 1
ATOM 6778 C C . THR A 1 857 ? 11.168 15.552 4.553 1.00 86.69 857 THR A C 1
ATOM 6780 O O . THR A 1 857 ? 10.902 16.753 4.652 1.00 86.69 857 THR A O 1
ATOM 6783 N N . ASN A 1 858 ? 10.539 14.750 3.689 1.00 86.31 858 ASN A N 1
ATOM 6784 C CA . ASN A 1 858 ? 9.369 15.151 2.902 1.00 86.31 858 ASN A CA 1
ATOM 6785 C C . ASN A 1 858 ? 8.029 14.958 3.659 1.00 86.31 858 ASN A C 1
ATOM 6787 O O . ASN A 1 858 ? 6.977 14.976 3.032 1.00 86.31 858 ASN A O 1
ATOM 6791 N N . PHE A 1 859 ? 8.024 14.809 4.992 1.00 92.31 859 PHE A N 1
ATOM 6792 C CA . PHE A 1 859 ? 6.801 14.606 5.786 1.00 92.31 859 PHE A CA 1
ATOM 6793 C C . PHE A 1 859 ? 6.283 15.889 6.455 1.00 92.31 859 PHE A C 1
ATOM 6795 O O . PHE A 1 859 ? 7.055 16.793 6.795 1.00 92.31 859 PHE A O 1
ATOM 6802 N N . ALA A 1 860 ? 4.976 15.924 6.719 1.00 94.81 860 ALA A N 1
ATOM 6803 C CA . ALA A 1 860 ? 4.329 16.847 7.648 1.00 94.81 860 ALA A CA 1
ATOM 6804 C C . ALA A 1 860 ? 3.380 16.085 8.584 1.00 94.81 860 ALA A C 1
ATOM 6806 O O . ALA A 1 860 ? 2.712 15.138 8.170 1.00 94.81 860 ALA A O 1
ATOM 6807 N N . VAL A 1 861 ? 3.324 16.512 9.845 1.00 95.19 861 VAL A N 1
ATOM 6808 C CA . VAL A 1 861 ? 2.424 15.966 10.872 1.00 95.19 861 VAL A CA 1
ATOM 6809 C C . VAL A 1 861 ? 1.286 16.951 11.095 1.00 95.19 861 VAL A C 1
ATOM 6811 O O . VAL A 1 861 ? 1.530 18.159 11.131 1.00 95.19 861 VAL A O 1
ATOM 6814 N N . CYS A 1 862 ? 0.072 16.448 11.305 1.00 94.69 862 CYS A N 1
ATOM 6815 C CA . CYS A 1 862 ? -1.029 17.213 11.874 1.00 94.69 862 CYS A CA 1
ATOM 6816 C C . CYS A 1 862 ? -1.559 16.534 13.140 1.00 94.69 862 CYS A C 1
ATOM 6818 O O . CYS A 1 862 ? -1.710 15.314 13.187 1.00 94.69 862 CYS A O 1
ATOM 6820 N N . ILE A 1 863 ? -1.851 17.333 14.163 1.00 92.62 863 ILE A N 1
ATOM 6821 C CA . ILE A 1 863 ? -2.615 16.920 15.340 1.00 92.62 863 ILE A CA 1
ATOM 6822 C C . ILE A 1 863 ? -3.997 17.562 15.250 1.00 92.62 863 ILE A C 1
ATOM 6824 O O . ILE A 1 863 ? -4.108 18.768 15.021 1.00 92.62 863 ILE A O 1
ATOM 6828 N N . VAL A 1 864 ? -5.036 16.755 15.452 1.00 91.69 864 VAL A N 1
ATOM 6829 C CA . VAL A 1 864 ? -6.442 17.150 15.369 1.00 91.69 864 VAL A CA 1
ATOM 6830 C C . VAL A 1 864 ? -7.055 16.988 16.757 1.00 91.69 864 VAL A C 1
ATOM 6832 O O . VAL A 1 864 ? -7.243 15.867 17.227 1.00 91.69 864 VAL A O 1
ATOM 6835 N N . VAL A 1 865 ? -7.326 18.104 17.444 1.00 90.06 865 VAL A N 1
ATOM 6836 C CA . VAL A 1 865 ? -7.851 18.090 18.823 1.00 90.06 865 VAL A CA 1
ATOM 6837 C C . VAL A 1 865 ? -9.291 18.585 18.867 1.00 90.06 865 VAL A C 1
ATOM 6839 O O . VAL A 1 865 ? -9.590 19.682 18.391 1.00 90.06 865 VAL A O 1
ATOM 6842 N N . ALA A 1 866 ? -10.190 17.798 19.457 1.00 89.69 866 ALA A N 1
ATOM 6843 C CA . ALA A 1 866 ? -11.574 18.204 19.678 1.00 89.69 866 ALA A CA 1
ATOM 6844 C C . ALA A 1 866 ? -11.650 19.346 20.704 1.00 89.69 866 ALA A C 1
ATOM 6846 O O . ALA A 1 866 ? -11.000 19.304 21.747 1.00 89.69 866 ALA A O 1
ATOM 6847 N N . SER A 1 867 ? -12.484 20.359 20.454 1.00 87.31 867 SER A N 1
ATOM 6848 C CA . SER A 1 867 ? -12.580 21.538 21.339 1.00 87.31 867 SER A CA 1
ATOM 6849 C C . SER A 1 867 ? -13.028 21.194 22.768 1.00 87.31 867 SER A C 1
ATOM 6851 O O . SER A 1 867 ? -12.663 21.890 23.709 1.00 87.31 867 SER A O 1
ATOM 6853 N N . SER A 1 868 ? -13.784 20.104 22.937 1.00 81.94 868 SER A N 1
ATOM 6854 C CA . SER A 1 868 ? -14.197 19.537 24.230 1.00 81.94 868 SER A CA 1
ATOM 6855 C C . SER A 1 868 ? -13.072 18.836 25.000 1.00 81.94 868 SER A C 1
ATOM 6857 O O . SER A 1 868 ? -13.221 18.586 26.191 1.00 81.94 868 SER A O 1
ATOM 6859 N N . GLU A 1 869 ? -11.961 18.512 24.337 1.00 82.12 869 GLU A N 1
ATOM 6860 C CA . GLU A 1 869 ? -10.822 17.764 24.888 1.00 82.12 869 GLU A CA 1
ATOM 6861 C C . GLU A 1 869 ? -9.593 18.669 25.120 1.00 82.12 869 GLU A C 1
ATOM 6863 O O . GLU A 1 869 ? -8.525 18.186 25.479 1.00 82.12 869 GLU A O 1
ATOM 6868 N N . LEU A 1 870 ? -9.723 19.993 24.945 1.00 78.12 870 LEU A N 1
ATOM 6869 C CA . LEU A 1 870 ? -8.630 20.951 25.168 1.00 78.12 870 LEU A CA 1
ATOM 6870 C C . LEU A 1 870 ? -8.308 21.188 26.653 1.00 78.12 870 LEU A C 1
ATOM 6872 O O . LEU A 1 870 ? -7.151 21.444 26.976 1.00 78.12 870 LEU A O 1
ATOM 6876 N N . ASP A 1 871 ? -9.294 21.107 27.548 1.00 73.38 871 ASP A N 1
ATOM 6877 C CA . ASP A 1 871 ? -9.142 21.358 28.989 1.00 73.38 871 ASP A CA 1
ATOM 6878 C C . ASP A 1 871 ? -9.408 20.065 29.787 1.00 73.38 871 ASP A C 1
ATOM 6880 O O . ASP A 1 871 ? -10.491 19.852 30.337 1.00 73.38 871 ASP A O 1
ATOM 6884 N N . THR A 1 872 ? -8.414 19.171 29.835 1.00 67.00 872 THR A N 1
ATOM 6885 C CA . THR A 1 872 ? -8.523 17.865 30.506 1.00 67.00 872 THR A CA 1
ATOM 6886 C C . THR A 1 872 ? -8.158 17.932 31.994 1.00 67.00 872 THR A C 1
ATOM 6888 O O . THR A 1 872 ? -7.637 18.929 32.508 1.00 67.00 872 THR A O 1
ATOM 6891 N N . LYS A 1 873 ? -8.460 16.853 32.726 1.00 65.88 873 LYS A N 1
ATOM 6892 C CA . LYS A 1 873 ? -8.153 16.702 34.155 1.00 65.88 873 LYS A CA 1
ATOM 6893 C C . LYS A 1 873 ? -7.471 15.359 34.403 1.00 65.88 873 LYS A C 1
ATOM 6895 O O . LYS A 1 873 ? -8.144 14.339 34.475 1.00 65.88 873 LYS A O 1
ATOM 6900 N N . GLU A 1 874 ? -6.148 15.370 34.544 1.00 66.69 874 GLU A N 1
ATOM 6901 C CA . GLU A 1 874 ? -5.362 14.184 34.914 1.00 66.69 874 GLU A CA 1
ATOM 6902 C C . GLU A 1 874 ? -5.516 13.919 36.420 1.00 66.69 874 GLU A C 1
ATOM 6904 O O . GLU A 1 874 ? -5.447 14.853 37.225 1.00 66.69 874 GLU A O 1
ATOM 6909 N N . ILE A 1 875 ? -5.720 12.661 36.821 1.00 66.62 875 ILE A N 1
ATOM 6910 C CA . ILE A 1 875 ? -5.775 12.284 38.240 1.00 66.62 875 ILE A CA 1
ATOM 6911 C C . ILE A 1 875 ? -4.348 12.030 38.732 1.00 66.62 875 ILE A C 1
ATOM 6913 O O . ILE A 1 875 ? -3.597 11.249 38.155 1.00 66.62 875 ILE A O 1
ATOM 6917 N N . VAL A 1 876 ? -3.954 12.738 39.791 1.00 65.44 876 VAL A N 1
ATOM 6918 C CA . VAL A 1 876 ? -2.546 12.884 40.198 1.00 65.44 876 VAL A CA 1
ATOM 6919 C C . VAL A 1 876 ? -2.053 11.700 41.024 1.00 65.44 876 VAL A C 1
ATOM 6921 O O . VAL A 1 876 ? -0.909 11.268 40.876 1.00 65.44 876 VAL A O 1
ATOM 6924 N N . SER A 1 877 ? -2.895 11.190 41.920 1.00 60.69 877 SER A N 1
ATOM 6925 C CA . SER A 1 877 ? -2.620 9.987 42.700 1.00 60.69 877 SER A CA 1
ATOM 6926 C C . SER A 1 877 ? -3.898 9.422 43.311 1.00 60.69 877 SER A C 1
ATOM 6928 O O . SER A 1 877 ? -4.813 10.162 43.672 1.00 60.69 877 SER A O 1
ATOM 6930 N N . HIS A 1 878 ? -3.912 8.101 43.480 1.00 60.47 878 HIS A N 1
ATOM 6931 C CA . HIS A 1 878 ? -4.845 7.400 44.356 1.00 60.47 878 HIS A CA 1
ATOM 6932 C C . HIS A 1 878 ? -4.065 6.428 45.245 1.00 60.47 878 HIS A C 1
ATOM 6934 O O . HIS A 1 878 ? -3.034 5.891 44.819 1.00 60.47 878 HIS A O 1
ATOM 6940 N N . LYS A 1 879 ? -4.510 6.223 46.489 1.00 58.72 879 LYS A N 1
ATOM 6941 C CA . LYS A 1 879 ? -3.888 5.224 47.375 1.00 58.72 879 LYS A CA 1
ATOM 6942 C C . LYS A 1 879 ? -4.379 3.826 46.974 1.00 58.72 879 LYS A C 1
ATOM 6944 O O . LYS A 1 879 ? -5.569 3.686 46.708 1.00 58.72 879 LYS A O 1
ATOM 6949 N N . PRO A 1 880 ? -3.511 2.799 46.934 1.00 56.22 880 PRO A N 1
ATOM 6950 C CA . PRO A 1 880 ? -3.958 1.443 46.641 1.00 56.22 880 PRO A CA 1
ATOM 6951 C C . PRO A 1 880 ? -4.918 0.952 47.732 1.00 56.22 880 PRO A C 1
ATOM 6953 O O . PRO A 1 880 ? -4.673 1.145 48.926 1.00 56.22 880 PRO A O 1
ATOM 6956 N N . TYR A 1 881 ? -6.007 0.306 47.316 1.00 59.81 881 TYR A N 1
ATOM 6957 C CA . TYR A 1 881 ? -6.864 -0.449 48.226 1.00 59.81 881 TYR A CA 1
ATOM 6958 C C . TYR A 1 881 ? -6.171 -1.754 48.662 1.00 59.81 881 TYR A C 1
ATOM 6960 O O . TYR A 1 881 ? -5.261 -2.242 47.994 1.00 59.81 881 TYR A O 1
ATOM 6968 N N . SER A 1 882 ? -6.586 -2.314 49.801 1.00 57.03 882 SER A N 1
ATOM 6969 C CA . SER A 1 882 ? -5.854 -3.342 50.558 1.00 57.03 882 SER A CA 1
ATOM 6970 C C . SER A 1 882 ? -5.866 -4.763 49.972 1.00 57.03 882 SER A C 1
ATOM 6972 O O . SER A 1 882 ? -5.427 -5.691 50.648 1.00 57.03 882 SER A O 1
ATOM 6974 N N . GLN A 1 883 ? -6.376 -4.958 48.756 1.00 61.66 883 GLN A N 1
ATOM 6975 C CA . GLN A 1 883 ? -6.296 -6.220 48.016 1.00 61.66 883 GLN A CA 1
ATOM 6976 C C . GLN A 1 883 ? -5.740 -5.951 46.605 1.00 61.66 883 GLN A C 1
ATOM 6978 O O . GLN A 1 883 ? -6.090 -4.922 46.021 1.00 61.66 883 GLN A O 1
ATOM 6983 N N . PRO A 1 884 ? -4.856 -6.817 46.074 1.00 64.50 884 PRO A N 1
ATOM 6984 C CA . PRO A 1 884 ? -4.258 -6.636 44.754 1.00 64.50 884 PRO A CA 1
ATOM 6985 C C . PRO A 1 884 ? -5.125 -7.213 43.626 1.00 64.50 884 PRO A C 1
ATOM 6987 O O . PRO A 1 884 ? -5.606 -8.347 43.732 1.00 64.50 884 PRO A O 1
ATOM 6990 N N . ASP A 1 885 ? -5.259 -6.447 42.537 1.00 69.25 885 ASP A N 1
ATOM 6991 C CA . ASP A 1 885 ? -5.751 -6.947 41.245 1.00 69.25 885 ASP A CA 1
ATOM 6992 C C . ASP A 1 885 ? -4.680 -7.829 40.593 1.00 69.25 885 ASP A C 1
ATOM 6994 O O . ASP A 1 885 ? -3.497 -7.776 40.934 1.00 69.25 885 ASP A O 1
ATOM 6998 N N . LEU A 1 886 ? -5.079 -8.611 39.595 1.00 71.19 886 LEU A N 1
ATOM 6999 C CA . LEU A 1 886 ? -4.239 -9.673 39.055 1.00 71.19 886 LEU A CA 1
ATOM 7000 C C . LEU A 1 886 ? -3.875 -9.396 37.594 1.00 71.19 886 LEU A C 1
ATOM 7002 O O . LEU A 1 886 ? -4.746 -9.131 36.767 1.00 71.19 886 LEU A O 1
ATOM 7006 N N . TYR A 1 887 ? -2.590 -9.463 37.236 1.00 78.81 887 TYR A N 1
ATOM 7007 C CA . TYR A 1 887 ? -2.200 -9.310 35.832 1.00 78.81 887 TYR A CA 1
ATOM 7008 C C . TYR A 1 887 ? -2.509 -10.584 35.040 1.00 78.81 887 TYR A C 1
ATOM 7010 O O . TYR A 1 887 ? -2.243 -11.696 35.495 1.00 78.81 887 TYR A O 1
ATOM 7018 N N . HIS A 1 888 ? -3.032 -10.425 33.824 1.00 75.06 888 HIS A N 1
ATOM 7019 C CA . HIS A 1 888 ? -3.579 -11.535 33.038 1.00 75.06 888 HIS A CA 1
ATOM 7020 C C . HIS A 1 888 ? -2.593 -12.682 32.696 1.00 75.06 888 HIS A C 1
ATOM 7022 O O . HIS A 1 888 ? -3.041 -13.796 32.414 1.00 75.06 888 HIS A O 1
ATOM 7028 N N . ARG A 1 889 ? -1.266 -12.462 32.752 1.00 72.12 889 ARG A N 1
ATOM 7029 C CA . ARG A 1 889 ? -0.203 -13.460 32.459 1.00 72.12 889 ARG A CA 1
ATOM 7030 C C . ARG A 1 889 ? 0.039 -14.490 33.574 1.00 72.12 889 ARG A C 1
ATOM 7032 O O . ARG A 1 889 ? 1.168 -14.850 33.918 1.00 72.12 889 ARG A O 1
ATOM 7039 N N . TYR A 1 890 ? -1.048 -15.006 34.133 1.00 63.09 890 TYR A N 1
ATOM 7040 C CA . TYR A 1 890 ? -1.065 -16.046 35.165 1.00 63.09 890 TYR A CA 1
ATOM 7041 C C . TYR A 1 890 ? -0.409 -17.371 34.733 1.00 63.09 890 TYR A C 1
ATOM 7043 O O . TYR A 1 890 ? 0.022 -18.154 35.582 1.00 63.09 890 TYR A O 1
ATOM 7051 N N . ASP A 1 891 ? -0.308 -17.619 33.424 1.00 59.97 891 ASP A N 1
ATOM 7052 C CA . ASP A 1 891 ? 0.420 -18.748 32.838 1.00 59.97 891 ASP A CA 1
ATOM 7053 C C . ASP A 1 891 ? 1.913 -18.749 33.215 1.00 59.97 891 ASP A C 1
ATOM 7055 O O . ASP A 1 891 ? 2.505 -19.818 33.378 1.00 59.97 891 ASP A O 1
ATOM 7059 N N . LEU A 1 892 ? 2.490 -17.561 33.434 1.00 65.06 892 LEU A N 1
ATOM 7060 C CA . LEU A 1 892 ? 3.845 -17.375 33.952 1.00 65.06 892 LEU A CA 1
ATOM 7061 C C . LEU A 1 892 ? 3.873 -17.411 35.489 1.00 65.06 892 LEU A C 1
ATOM 7063 O O . LEU A 1 892 ? 4.715 -18.086 36.080 1.00 65.06 892 LEU A O 1
ATOM 7067 N N . VAL A 1 893 ? 2.941 -16.712 36.150 1.00 58.06 893 VAL A N 1
ATOM 7068 C CA . VAL A 1 893 ? 2.952 -16.498 37.617 1.00 58.06 893 VAL A CA 1
ATOM 7069 C C . VAL A 1 893 ? 2.762 -17.795 38.419 1.00 58.06 893 VAL A C 1
ATOM 7071 O O . VAL A 1 893 ? 3.238 -17.890 39.547 1.00 58.06 893 VAL A O 1
ATOM 7074 N N . LYS A 1 894 ? 2.163 -18.837 37.823 1.00 52.41 894 LYS A N 1
ATOM 7075 C CA . LYS A 1 894 ? 1.955 -20.174 38.419 1.00 52.41 894 LYS A CA 1
ATOM 7076 C C . LYS A 1 894 ? 3.212 -20.832 39.033 1.00 52.41 894 LYS A C 1
ATOM 7078 O O . LYS A 1 894 ? 3.077 -21.772 39.812 1.00 52.41 894 LYS A O 1
ATOM 7083 N N . TYR A 1 895 ? 4.415 -20.374 38.684 1.00 48.81 895 TYR A N 1
ATOM 7084 C CA . TYR A 1 895 ? 5.695 -20.923 39.152 1.00 48.81 895 TYR A CA 1
ATOM 7085 C C . TYR A 1 895 ? 6.342 -20.152 40.322 1.00 48.81 895 TYR A C 1
ATOM 7087 O O . TYR A 1 895 ? 7.506 -20.404 40.633 1.00 48.81 895 TYR A O 1
ATOM 7095 N N . LEU A 1 896 ? 5.632 -19.216 40.963 1.00 43.22 896 LEU A N 1
ATOM 7096 C CA . LEU A 1 896 ? 6.152 -18.405 42.070 1.00 43.22 896 LEU A CA 1
ATOM 7097 C C . LEU A 1 896 ? 5.297 -18.518 43.339 1.00 43.22 896 LEU A C 1
ATOM 7099 O O . LEU A 1 896 ? 4.103 -18.228 43.303 1.00 43.22 896 LEU A O 1
ATOM 7103 N N . ASP A 1 897 ? 5.943 -18.769 44.482 1.00 44.84 897 ASP A N 1
ATOM 7104 C CA . ASP A 1 897 ? 5.382 -18.485 45.810 1.00 44.84 897 ASP A CA 1
ATOM 7105 C C . ASP A 1 897 ? 5.360 -16.964 46.062 1.00 44.84 897 ASP A C 1
ATOM 7107 O O . ASP A 1 897 ? 6.216 -16.403 46.750 1.00 44.84 897 ASP A O 1
ATOM 7111 N N . VAL A 1 898 ? 4.392 -16.267 45.457 1.00 40.00 898 VAL A N 1
ATOM 7112 C CA . VAL A 1 898 ? 4.120 -14.848 45.741 1.00 40.00 898 VAL A CA 1
ATOM 7113 C C . VAL A 1 898 ? 3.076 -14.740 46.854 1.00 40.00 898 VAL A C 1
ATOM 7115 O O . VAL A 1 898 ? 2.011 -15.360 46.793 1.00 40.00 898 VAL A O 1
ATOM 7118 N N . GLY A 1 899 ? 3.374 -13.939 47.879 1.00 47.50 899 GLY A N 1
ATOM 7119 C CA . GLY A 1 899 ? 2.507 -13.770 49.046 1.00 47.50 899 GLY A CA 1
ATOM 7120 C C . GLY A 1 899 ? 1.082 -13.338 48.678 1.00 47.50 899 GLY A C 1
ATOM 7121 O O . GLY A 1 899 ? 0.883 -12.496 47.807 1.00 47.50 899 GLY A O 1
ATOM 7122 N N . SER A 1 900 ? 0.083 -13.907 49.360 1.00 45.75 900 SER A N 1
ATOM 7123 C CA . SER A 1 900 ? -1.365 -13.668 49.170 1.00 45.75 900 SER A CA 1
ATOM 7124 C C . SER A 1 900 ? -1.988 -14.059 47.814 1.00 45.75 900 SER A C 1
ATOM 7126 O O . SER A 1 900 ? -3.200 -13.901 47.649 1.00 45.75 900 SER A O 1
ATOM 7128 N N . ILE A 1 901 ? -1.222 -14.604 46.858 1.00 46.06 901 ILE A N 1
ATOM 7129 C CA . ILE A 1 901 ? -1.743 -15.022 45.537 1.00 46.06 901 ILE A CA 1
ATOM 7130 C C . ILE A 1 901 ? -2.223 -16.493 45.522 1.00 46.06 901 ILE A C 1
ATOM 7132 O O . ILE A 1 901 ? -3.005 -16.869 44.653 1.00 46.06 901 ILE A O 1
ATOM 7136 N N . ILE A 1 902 ? -1.810 -17.324 46.490 1.00 44.66 902 ILE A N 1
ATOM 7137 C CA . ILE A 1 902 ? -1.979 -18.795 46.439 1.00 44.66 902 ILE A CA 1
ATOM 7138 C C . ILE A 1 902 ? -3.127 -19.350 47.312 1.00 44.66 902 ILE A C 1
ATOM 7140 O O . ILE A 1 902 ? -3.574 -20.475 47.087 1.00 44.66 902 ILE A O 1
ATOM 7144 N N . GLU A 1 903 ? -3.647 -18.601 48.291 1.00 46.12 903 GLU A N 1
ATOM 7145 C CA . GLU A 1 903 ? -4.638 -19.147 49.243 1.00 46.12 903 GLU A CA 1
ATOM 7146 C C . GLU A 1 903 ? -6.058 -19.319 48.656 1.00 46.12 903 GLU A C 1
ATOM 7148 O O . GLU A 1 903 ? -6.824 -20.163 49.132 1.00 46.12 903 GLU A O 1
ATOM 7153 N N . ASP A 1 904 ? -6.394 -18.594 47.582 1.00 40.66 904 ASP A N 1
ATOM 7154 C CA . ASP A 1 904 ? -7.711 -18.643 46.932 1.00 40.66 904 ASP A CA 1
ATOM 7155 C C . ASP A 1 904 ? -7.831 -19.804 45.923 1.00 40.66 904 ASP A C 1
ATOM 7157 O O . ASP A 1 904 ? -7.145 -19.867 44.901 1.00 40.66 904 ASP A O 1
ATOM 7161 N N . LYS A 1 905 ? -8.777 -20.719 46.171 1.00 43.34 905 LYS A N 1
ATOM 7162 C CA . LYS A 1 905 ? -9.171 -21.795 45.239 1.00 43.34 905 LYS A CA 1
ATOM 7163 C C . LYS A 1 905 ? -10.438 -21.409 44.458 1.00 43.34 905 LYS A C 1
ATOM 7165 O O . LYS A 1 905 ? -11.323 -20.807 45.062 1.00 43.34 905 LYS A O 1
ATOM 7170 N N . PRO A 1 906 ? -10.671 -21.944 43.242 1.00 47.09 906 PRO A N 1
ATOM 7171 C CA . PRO A 1 906 ? -9.738 -22.531 42.278 1.00 47.09 906 PRO A CA 1
ATOM 7172 C C . PRO A 1 906 ? -9.562 -21.627 41.040 1.00 47.09 906 PRO A C 1
ATOM 7174 O O . PRO A 1 906 ? -10.422 -20.802 40.736 1.00 47.09 906 PRO A O 1
ATOM 7177 N N . ILE A 1 907 ? -8.502 -21.847 40.257 1.00 49.88 907 ILE A N 1
ATOM 7178 C CA . ILE A 1 907 ? -8.388 -21.243 38.920 1.00 49.88 907 ILE A CA 1
ATOM 7179 C C . ILE A 1 907 ? -9.438 -21.873 37.995 1.00 49.88 907 ILE A C 1
ATOM 7181 O O . ILE A 1 907 ? -9.455 -23.093 37.810 1.00 49.88 907 ILE A O 1
ATOM 7185 N N . ALA A 1 908 ? -10.285 -21.038 37.397 1.00 47.00 908 ALA A N 1
ATOM 7186 C CA . ALA A 1 908 ? -11.199 -21.424 36.332 1.00 47.00 908 ALA A CA 1
ATOM 7187 C C . ALA A 1 908 ? -10.550 -21.171 34.962 1.00 47.00 908 ALA A C 1
ATOM 7189 O O . ALA A 1 908 ? -9.870 -20.166 34.764 1.00 47.00 908 ALA A O 1
ATOM 7190 N N . PHE A 1 909 ? -10.794 -22.068 34.008 1.00 48.12 909 PHE A N 1
ATOM 7191 C CA . PHE A 1 909 ? -10.465 -21.864 32.597 1.00 48.12 909 PHE A CA 1
ATOM 7192 C C . PHE A 1 909 ? -11.768 -21.745 31.810 1.00 48.12 909 PHE A C 1
ATOM 7194 O O . PHE A 1 909 ? -12.652 -22.595 31.948 1.00 48.12 909 PHE A O 1
ATOM 7201 N N . LEU A 1 910 ? -11.891 -20.706 30.987 1.00 43.28 910 LEU A N 1
ATOM 7202 C CA . LEU A 1 910 ? -13.007 -20.574 30.053 1.00 43.28 910 LEU A CA 1
ATOM 7203 C C . LEU A 1 910 ? -12.843 -21.625 28.947 1.00 43.28 910 LEU A C 1
ATOM 7205 O O . LEU A 1 910 ? -11.782 -21.745 28.345 1.00 43.28 910 LEU A O 1
ATOM 7209 N N . SER A 1 911 ? -13.880 -22.413 28.667 1.00 39.34 911 SER A N 1
ATOM 7210 C CA . SER A 1 911 ? -13.748 -23.669 27.903 1.00 39.34 911 SER A CA 1
ATOM 7211 C C . SER A 1 911 ? -13.305 -23.533 26.436 1.00 39.34 911 SER A C 1
ATOM 7213 O O . SER A 1 911 ? -12.972 -24.545 25.825 1.00 39.34 911 SER A O 1
ATOM 7215 N N . ASN A 1 912 ? -13.251 -22.310 25.892 1.00 40.22 912 ASN A N 1
ATOM 7216 C CA . ASN A 1 912 ? -12.747 -21.992 24.549 1.00 40.22 912 ASN A CA 1
ATOM 7217 C C . ASN A 1 912 ? -11.533 -21.038 24.530 1.00 40.22 912 ASN A C 1
ATOM 7219 O O . ASN A 1 912 ? -11.024 -20.752 23.448 1.00 40.22 912 ASN A O 1
ATOM 7223 N N . THR A 1 913 ? -11.051 -20.532 25.672 1.00 38.28 913 THR A N 1
ATOM 7224 C CA . THR A 1 913 ? -9.877 -19.641 25.719 1.00 38.28 913 THR A CA 1
ATOM 7225 C C . THR A 1 913 ? -8.924 -20.045 26.838 1.00 38.28 913 THR A C 1
ATOM 7227 O O . THR A 1 913 ? -9.315 -20.267 27.979 1.00 38.28 913 THR A O 1
ATOM 7230 N N . SER A 1 914 ? -7.628 -20.117 26.533 1.00 47.97 914 SER A N 1
ATOM 7231 C CA . SER A 1 914 ? -6.585 -20.569 27.466 1.00 47.97 914 SER A CA 1
ATOM 7232 C C . SER A 1 914 ? -6.246 -19.563 28.579 1.00 47.97 914 SER A C 1
ATOM 7234 O O . SER A 1 914 ? -5.176 -19.655 29.179 1.00 47.97 914 SER A O 1
ATOM 7236 N N . PHE A 1 915 ? -7.133 -18.604 28.859 1.00 47.91 915 PHE A N 1
ATOM 7237 C CA . PHE A 1 915 ? -6.956 -17.604 29.906 1.00 47.91 915 PHE A CA 1
ATOM 7238 C C . PHE A 1 915 ? -7.450 -18.144 31.260 1.00 47.91 915 PHE A C 1
ATOM 7240 O O . PHE A 1 915 ? -8.631 -18.480 31.390 1.00 47.91 915 PHE A O 1
ATOM 7247 N N . PRO A 1 916 ? -6.576 -18.230 32.277 1.00 54.41 916 PRO A N 1
ATOM 7248 C CA . PRO A 1 916 ? -6.979 -18.512 33.649 1.00 54.41 916 PRO A CA 1
ATOM 7249 C C . PRO A 1 916 ? -7.654 -17.289 34.294 1.00 54.41 916 PRO A C 1
ATOM 7251 O O . PRO A 1 916 ? -7.189 -16.156 34.161 1.00 54.41 916 PRO A O 1
ATOM 7254 N N . ALA A 1 917 ? -8.725 -17.531 35.046 1.00 54.94 917 ALA A N 1
ATOM 7255 C CA . ALA A 1 917 ? -9.449 -16.526 35.821 1.00 54.94 917 ALA A CA 1
ATOM 7256 C C . ALA A 1 917 ? -9.678 -17.001 37.265 1.00 54.94 917 ALA A C 1
ATOM 7258 O O . ALA A 1 917 ? -9.690 -18.206 37.540 1.00 54.94 917 ALA A O 1
ATOM 7259 N N . THR A 1 918 ? -9.882 -16.057 38.186 1.00 58.16 918 THR A N 1
ATOM 7260 C CA . THR A 1 918 ? -10.275 -16.348 39.576 1.00 58.16 918 THR A CA 1
ATOM 7261 C C . THR A 1 918 ? -11.757 -16.040 39.796 1.00 58.16 918 THR A C 1
ATOM 7263 O O . THR A 1 918 ? -12.379 -15.338 39.002 1.00 58.16 918 THR A O 1
ATOM 7266 N N . LEU A 1 919 ? -12.326 -16.573 40.880 1.00 55.69 919 LEU A N 1
ATOM 7267 C CA . LEU A 1 919 ? -13.675 -16.227 41.348 1.00 55.69 919 LEU A CA 1
ATOM 7268 C C . LEU A 1 919 ? -13.661 -15.225 42.519 1.00 55.69 919 LEU A C 1
ATOM 7270 O O . LEU A 1 919 ? -14.729 -14.894 43.030 1.00 55.69 919 LEU A O 1
ATOM 7274 N N . SER A 1 920 ? -12.481 -14.779 42.972 1.00 57.69 920 SER A N 1
ATOM 7275 C CA . SER A 1 920 ? -12.323 -13.912 44.149 1.00 57.69 920 SER A CA 1
ATOM 7276 C C . SER A 1 920 ? -11.865 -12.485 43.831 1.00 57.69 920 SER A C 1
ATOM 7278 O O . SER A 1 920 ? -12.082 -11.611 44.667 1.00 57.69 920 SER A O 1
ATOM 7280 N N . ARG A 1 921 ? -11.222 -12.243 42.677 1.00 64.31 921 ARG A N 1
ATOM 7281 C CA . ARG A 1 921 ? -10.623 -10.947 42.294 1.00 64.31 921 ARG A CA 1
ATOM 7282 C C . ARG A 1 921 ? -10.586 -10.757 40.774 1.00 64.31 921 ARG A C 1
ATOM 7284 O O . ARG A 1 921 ? -10.443 -11.735 40.030 1.00 64.31 921 ARG A O 1
ATOM 7291 N N . SER A 1 922 ? -10.631 -9.506 40.329 1.00 70.06 922 SER A N 1
ATOM 7292 C CA . SER A 1 922 ? -10.553 -9.122 38.917 1.00 70.06 922 SER A CA 1
ATOM 7293 C C . SER A 1 922 ? -9.140 -9.208 38.325 1.00 70.06 922 SER A C 1
ATOM 7295 O O . SER A 1 922 ? -8.126 -9.021 39.004 1.00 70.06 922 SER A O 1
ATOM 7297 N N . ASN A 1 923 ? -9.088 -9.454 37.011 1.00 73.75 923 ASN A N 1
ATOM 7298 C CA . ASN A 1 923 ? -7.864 -9.403 36.213 1.00 73.75 923 ASN A CA 1
ATOM 7299 C C . ASN A 1 923 ? -7.775 -8.063 35.460 1.00 73.75 923 ASN A C 1
ATOM 7301 O O . ASN A 1 923 ? -8.755 -7.662 34.830 1.00 73.75 923 ASN A O 1
ATOM 7305 N N . TYR A 1 924 ? -6.599 -7.429 35.428 1.00 77.06 924 TYR A N 1
ATOM 7306 C CA . TYR A 1 924 ? -6.331 -6.272 34.566 1.00 77.06 924 TYR A CA 1
ATOM 7307 C C . TYR A 1 924 ? -5.506 -6.651 33.326 1.00 77.06 924 TYR A C 1
ATOM 7309 O O . TYR A 1 924 ? -4.600 -7.492 33.361 1.00 77.06 924 TYR A O 1
ATOM 7317 N N . PHE A 1 925 ? -5.836 -5.992 32.216 1.00 81.31 925 PHE A N 1
ATOM 7318 C CA . PHE A 1 925 ? -5.186 -6.120 30.914 1.00 81.31 925 PHE A CA 1
ATOM 7319 C C . PHE A 1 925 ? -4.572 -4.770 30.535 1.00 81.31 925 PHE A C 1
ATOM 7321 O O . PHE A 1 925 ? -5.110 -3.725 30.898 1.00 81.31 925 PHE A O 1
ATOM 7328 N N . LEU A 1 926 ? -3.456 -4.790 29.808 1.00 81.94 926 LEU A N 1
ATOM 7329 C CA . LEU A 1 926 ? -2.764 -3.588 29.345 1.00 81.94 926 LEU A CA 1
ATOM 7330 C C . LEU A 1 926 ? -2.505 -3.704 27.845 1.00 81.94 926 LEU A C 1
ATOM 7332 O O . LEU A 1 926 ? -1.956 -4.705 27.388 1.00 81.94 926 LEU A O 1
ATOM 7336 N N . SER A 1 927 ? -2.874 -2.673 27.092 1.00 79.00 927 SER A N 1
ATOM 7337 C CA . SER A 1 927 ? -2.413 -2.487 25.719 1.00 79.00 927 SER A CA 1
ATOM 7338 C C . SER A 1 927 ? -0.957 -2.011 25.713 1.00 79.00 927 SER A C 1
ATOM 7340 O O . SER A 1 927 ? -0.457 -1.453 26.692 1.00 79.00 927 SER A O 1
ATOM 7342 N N . SER A 1 928 ? -0.269 -2.150 24.581 1.00 75.38 928 SER A N 1
ATOM 7343 C CA . SER A 1 928 ? 1.067 -1.569 24.393 1.00 75.38 928 SER A CA 1
ATOM 7344 C C . SER A 1 928 ? 1.075 -0.053 24.626 1.00 75.38 928 SER A C 1
ATOM 7346 O O . SER A 1 928 ? 1.990 0.484 25.256 1.00 75.38 928 SER A O 1
ATOM 7348 N N . SER A 1 929 ? -0.004 0.633 24.232 1.00 72.62 929 SER A N 1
ATOM 7349 C CA . SER A 1 929 ? -0.237 2.059 24.479 1.00 72.62 929 SER A CA 1
ATOM 7350 C C . SER A 1 929 ? -0.250 2.459 25.966 1.00 72.62 929 SER A C 1
ATOM 7352 O O . SER A 1 929 ? -0.076 3.645 26.258 1.00 72.62 929 SER A O 1
ATOM 7354 N N . CYS A 1 930 ? -0.354 1.521 26.917 1.00 82.06 930 CYS A N 1
ATOM 7355 C CA . CYS A 1 930 ? -0.194 1.791 28.351 1.00 82.06 930 CYS A CA 1
ATOM 7356 C C . CYS A 1 930 ? 1.251 2.126 28.769 1.00 82.06 930 CYS A C 1
ATOM 7358 O O . CYS A 1 930 ? 1.464 2.713 29.834 1.00 82.06 930 CYS A O 1
ATOM 7360 N N . PHE A 1 931 ? 2.250 1.771 27.960 1.00 82.19 931 PHE A N 1
ATOM 7361 C CA . PHE A 1 931 ? 3.668 1.955 28.273 1.00 82.19 931 PHE A CA 1
ATOM 7362 C C . PHE A 1 931 ? 4.240 3.235 27.647 1.00 82.19 931 PHE A C 1
ATOM 7364 O O . PHE A 1 931 ? 3.689 3.800 26.703 1.00 82.19 931 PHE A O 1
ATOM 7371 N N . ASN A 1 932 ? 5.365 3.715 28.184 1.00 74.31 932 ASN A N 1
ATOM 7372 C CA . ASN A 1 932 ? 6.105 4.861 27.637 1.00 74.31 932 ASN A CA 1
ATOM 7373 C C . ASN A 1 932 ? 6.830 4.536 26.314 1.00 74.31 932 ASN A C 1
ATOM 7375 O O . ASN A 1 932 ? 7.220 5.457 25.604 1.00 74.31 932 ASN A O 1
ATOM 7379 N N . ASP A 1 933 ? 7.002 3.250 25.994 1.00 69.94 933 ASP A N 1
ATOM 7380 C CA . ASP A 1 933 ? 7.490 2.755 24.702 1.00 69.94 933 ASP A CA 1
ATOM 7381 C C . ASP A 1 933 ? 6.660 1.514 24.285 1.00 69.94 933 ASP A C 1
ATOM 7383 O O . ASP A 1 933 ? 7.024 0.387 24.633 1.00 69.94 933 ASP A O 1
ATOM 7387 N N . PRO A 1 934 ? 5.509 1.718 23.605 1.00 71.25 934 PRO A N 1
ATOM 7388 C CA . PRO A 1 934 ? 4.641 0.636 23.119 1.00 71.25 934 PRO A CA 1
ATOM 7389 C C . PRO A 1 934 ? 5.351 -0.412 22.246 1.00 71.25 934 PRO A C 1
ATOM 7391 O O . PRO A 1 934 ? 5.255 -1.607 22.512 1.00 71.25 934 PRO A O 1
ATOM 7394 N N . TYR A 1 935 ? 6.152 0.039 21.279 1.00 67.31 935 TYR A N 1
ATOM 7395 C CA . TYR A 1 935 ? 6.880 -0.807 20.334 1.00 67.31 935 TYR A CA 1
ATOM 7396 C C . TYR A 1 935 ? 7.948 -1.663 21.028 1.00 67.31 935 TYR A C 1
ATOM 7398 O O . TYR A 1 935 ? 8.154 -2.823 20.658 1.00 67.31 935 TYR A O 1
ATOM 7406 N N . MET A 1 936 ? 8.602 -1.140 22.077 1.00 70.88 936 MET A N 1
ATOM 7407 C CA . MET A 1 936 ? 9.471 -1.956 22.930 1.00 70.88 936 MET A CA 1
ATOM 7408 C C . MET A 1 936 ? 8.690 -3.032 23.693 1.00 70.88 936 MET A C 1
ATOM 7410 O O . MET A 1 936 ? 9.227 -4.126 23.849 1.00 70.88 936 MET A O 1
ATOM 7414 N N . PHE A 1 937 ? 7.463 -2.761 24.152 1.00 75.38 937 PHE A N 1
ATOM 7415 C CA . PHE A 1 937 ? 6.626 -3.767 24.820 1.00 75.38 937 PHE A CA 1
ATOM 7416 C C . PHE A 1 937 ? 6.251 -4.900 23.857 1.00 75.38 937 PHE A C 1
ATOM 7418 O O . PHE A 1 937 ? 6.503 -6.060 24.159 1.00 75.38 937 PHE A O 1
ATOM 7425 N N . GLU A 1 938 ? 5.766 -4.572 22.659 1.00 71.38 938 GLU A N 1
ATOM 7426 C CA . GLU A 1 938 ? 5.350 -5.552 21.640 1.00 71.38 938 GLU A CA 1
ATOM 7427 C C . GLU A 1 938 ? 6.510 -6.420 21.124 1.00 71.38 938 GLU A C 1
ATOM 7429 O O . GLU A 1 938 ? 6.342 -7.607 20.843 1.00 71.38 938 GLU A O 1
ATOM 7434 N N . ASN A 1 939 ? 7.717 -5.852 21.021 1.00 65.56 939 ASN A N 1
ATOM 7435 C CA . ASN A 1 939 ? 8.899 -6.563 20.523 1.00 65.56 939 ASN A CA 1
ATOM 7436 C C . ASN A 1 939 ? 9.700 -7.297 21.619 1.00 65.56 939 ASN A C 1
ATOM 7438 O O . ASN A 1 939 ? 10.659 -8.013 21.289 1.00 65.56 939 ASN A O 1
ATOM 7442 N N . MET A 1 940 ? 9.335 -7.139 22.897 1.00 69.12 940 MET A N 1
ATOM 7443 C CA . MET A 1 940 ? 9.981 -7.768 24.052 1.00 69.12 940 MET A CA 1
ATOM 7444 C C . MET A 1 940 ? 9.127 -8.929 24.590 1.00 69.12 940 MET A C 1
ATOM 7446 O O . MET A 1 940 ? 7.938 -8.755 24.830 1.00 69.12 940 MET A O 1
ATOM 7450 N N . PRO A 1 941 ? 9.700 -10.121 24.839 1.00 69.50 941 PRO A N 1
ATOM 7451 C CA . PRO A 1 941 ? 8.951 -11.185 25.496 1.00 69.50 941 PRO A CA 1
ATOM 7452 C C . PRO A 1 941 ? 8.630 -10.795 26.945 1.00 69.50 941 PRO A C 1
ATOM 7454 O O . PRO A 1 941 ? 9.541 -10.499 27.721 1.00 69.50 941 PRO A O 1
ATOM 7457 N N . GLU A 1 942 ? 7.355 -10.865 27.330 1.00 75.69 942 GLU A N 1
ATOM 7458 C CA . GLU A 1 942 ? 6.939 -10.798 28.734 1.00 75.69 942 GLU A CA 1
ATOM 7459 C C . GLU A 1 942 ? 7.578 -11.960 29.513 1.00 75.69 942 GLU A C 1
ATOM 7461 O O . GLU A 1 942 ? 7.183 -13.120 29.372 1.00 75.69 942 GLU A O 1
ATOM 7466 N N . THR A 1 943 ? 8.603 -11.664 30.315 1.00 79.31 943 THR A N 1
ATOM 7467 C CA . THR A 1 943 ? 9.252 -12.648 31.190 1.00 79.31 943 THR A CA 1
ATOM 7468 C C . THR A 1 943 ? 8.581 -12.690 32.559 1.00 79.31 943 THR A C 1
ATOM 7470 O O . THR A 1 943 ? 7.927 -11.738 32.983 1.00 79.31 943 THR A O 1
ATOM 7473 N N . LEU A 1 944 ? 8.802 -13.780 33.299 1.00 73.19 944 LEU A N 1
ATOM 7474 C CA . LEU A 1 944 ? 8.363 -13.909 34.691 1.00 73.19 944 LEU A CA 1
ATOM 7475 C C . LEU A 1 944 ? 8.898 -12.770 35.583 1.00 73.19 944 LEU A C 1
ATOM 7477 O O . LEU A 1 944 ? 8.190 -12.276 36.454 1.00 73.19 944 LEU A O 1
ATOM 7481 N N . GLU A 1 945 ? 10.133 -12.330 35.326 1.00 79.50 945 GLU A N 1
ATOM 7482 C CA . GLU A 1 945 ? 10.783 -11.208 36.013 1.00 79.50 945 GLU A CA 1
ATOM 7483 C C . GLU A 1 945 ? 10.079 -9.876 35.713 1.00 79.50 945 GLU A C 1
ATOM 7485 O O . GLU A 1 945 ? 9.789 -9.117 36.636 1.00 79.50 945 GLU A O 1
ATOM 7490 N N . PHE A 1 946 ? 9.754 -9.616 34.439 1.00 83.44 946 PHE A N 1
ATOM 7491 C CA . PHE A 1 946 ? 9.017 -8.421 34.020 1.00 83.44 946 PHE A CA 1
ATOM 7492 C C . PHE A 1 946 ? 7.603 -8.396 34.610 1.00 83.44 946 PHE A C 1
ATOM 7494 O O . PHE A 1 946 ? 7.210 -7.386 35.187 1.00 83.44 946 PHE A O 1
ATOM 7501 N N . VAL A 1 947 ? 6.860 -9.505 34.513 1.00 83.44 947 VAL A N 1
ATOM 7502 C CA . VAL A 1 947 ? 5.492 -9.603 35.047 1.00 83.44 947 VAL A CA 1
ATOM 7503 C C . VAL A 1 947 ? 5.479 -9.410 36.560 1.00 83.44 947 VAL A C 1
ATOM 7505 O O . VAL A 1 947 ? 4.662 -8.638 37.056 1.00 83.44 947 VAL A O 1
ATOM 7508 N N . LYS A 1 948 ? 6.420 -10.021 37.293 1.00 78.88 948 LYS A N 1
ATOM 7509 C CA . LYS A 1 948 ? 6.540 -9.791 38.735 1.00 78.88 948 LYS A CA 1
ATOM 7510 C C . LYS A 1 948 ? 6.836 -8.320 39.048 1.00 78.88 948 LYS A C 1
ATOM 7512 O O . LYS A 1 948 ? 6.127 -7.728 39.853 1.00 78.88 948 LYS A O 1
ATOM 7517 N N . HIS A 1 949 ? 7.841 -7.719 38.405 1.00 84.44 949 HIS A N 1
ATOM 7518 C CA . HIS A 1 949 ? 8.211 -6.318 38.648 1.00 84.44 949 HIS A CA 1
ATOM 7519 C C . HIS A 1 949 ? 7.063 -5.354 38.289 1.00 84.44 949 HIS A C 1
ATOM 7521 O O . HIS A 1 949 ? 6.838 -4.371 38.990 1.00 84.44 949 HIS A O 1
ATOM 7527 N N . LEU A 1 950 ? 6.276 -5.659 37.253 1.00 86.94 950 LEU A N 1
ATOM 7528 C CA . LEU A 1 950 ? 5.070 -4.906 36.905 1.00 86.94 950 LEU A CA 1
ATOM 7529 C C . LEU A 1 950 ? 3.991 -4.992 37.997 1.00 86.94 950 LEU A C 1
ATOM 7531 O O . LEU A 1 950 ? 3.437 -3.957 38.363 1.00 86.94 950 LEU A O 1
ATOM 7535 N N . SER A 1 951 ? 3.711 -6.184 38.531 1.00 82.75 951 SER A N 1
ATOM 7536 C CA . SER A 1 951 ? 2.748 -6.377 39.626 1.00 82.75 951 SER A CA 1
ATOM 7537 C C . SER A 1 951 ? 3.212 -5.703 40.922 1.00 82.75 951 SER A C 1
ATOM 7539 O O . SER A 1 951 ? 2.481 -4.884 41.477 1.00 82.75 951 SER A O 1
ATOM 7541 N N . ASP A 1 952 ? 4.463 -5.942 41.336 1.00 82.56 952 ASP A N 1
ATOM 7542 C CA . ASP A 1 952 ? 5.082 -5.311 42.509 1.00 82.56 952 ASP A CA 1
ATOM 7543 C C . ASP A 1 952 ? 5.020 -3.764 42.411 1.00 82.56 952 ASP A C 1
ATOM 7545 O O . ASP A 1 952 ? 4.816 -3.077 43.414 1.00 82.56 952 ASP A O 1
ATOM 7549 N N . TYR A 1 953 ? 5.151 -3.194 41.204 1.00 86.25 953 TYR A N 1
ATOM 7550 C CA . TYR A 1 953 ? 5.014 -1.752 40.954 1.00 86.25 953 TYR A CA 1
ATOM 7551 C C . TYR A 1 953 ? 3.557 -1.260 41.019 1.00 86.25 953 TYR A C 1
ATOM 7553 O O . TYR A 1 953 ? 3.272 -0.217 41.618 1.00 86.25 953 TYR A O 1
ATOM 7561 N N . VAL A 1 954 ? 2.615 -2.006 40.430 1.00 84.62 954 VAL A N 1
ATOM 7562 C CA . VAL A 1 954 ? 1.181 -1.665 40.441 1.00 84.62 954 VAL A CA 1
ATOM 7563 C C . VAL A 1 954 ? 0.633 -1.629 41.867 1.00 84.62 954 VAL A C 1
ATOM 7565 O O . VAL A 1 954 ? -0.018 -0.648 42.243 1.00 84.62 954 VAL A O 1
ATOM 7568 N N . ASP A 1 955 ? 0.981 -2.613 42.693 1.00 78.88 955 ASP A N 1
ATOM 7569 C CA . ASP A 1 955 ? 0.555 -2.683 44.095 1.00 78.88 955 ASP A CA 1
ATOM 7570 C C . ASP A 1 955 ? 1.342 -1.752 45.033 1.00 78.88 955 ASP A C 1
ATOM 7572 O O . ASP A 1 955 ? 0.892 -1.469 46.142 1.00 78.88 955 ASP A O 1
ATOM 7576 N N . GLY A 1 956 ? 2.474 -1.200 44.579 1.00 79.00 956 GLY A N 1
ATOM 7577 C CA . GLY A 1 956 ? 3.307 -0.289 45.373 1.00 79.00 956 GLY A CA 1
ATOM 7578 C C . GLY A 1 956 ? 4.240 -0.995 46.360 1.00 79.00 956 GLY A C 1
ATOM 7579 O O . GLY A 1 956 ? 4.650 -0.395 47.350 1.00 79.00 956 GLY A O 1
ATOM 7580 N N . VAL A 1 957 ? 4.587 -2.256 46.087 1.00 82.31 957 VAL A N 1
ATOM 7581 C CA . VAL A 1 957 ? 5.673 -2.992 46.756 1.00 82.31 957 VAL A CA 1
ATOM 7582 C C . VAL A 1 957 ? 7.041 -2.431 46.338 1.00 82.31 957 VAL A C 1
ATOM 7584 O O . VAL A 1 957 ? 7.984 -2.456 47.128 1.00 82.31 957 VAL A O 1
ATOM 7587 N N . VAL A 1 958 ? 7.148 -1.878 45.121 1.00 82.94 958 VAL A N 1
ATOM 7588 C CA . VAL A 1 958 ? 8.321 -1.123 44.648 1.00 82.94 958 VAL A CA 1
ATOM 7589 C C . VAL A 1 958 ? 7.924 0.201 43.986 1.00 82.94 958 VAL A C 1
ATOM 7591 O O . VAL A 1 958 ? 6.938 0.275 43.259 1.00 82.94 958 VAL A O 1
ATOM 7594 N N . ASP A 1 959 ? 8.731 1.248 44.184 1.00 82.44 959 ASP A N 1
ATOM 7595 C CA . ASP A 1 959 ? 8.518 2.578 43.578 1.00 82.44 959 ASP A CA 1
ATOM 7596 C C . ASP A 1 959 ? 9.021 2.693 42.124 1.00 82.44 959 ASP A C 1
ATOM 7598 O O . ASP A 1 959 ? 8.779 3.697 41.445 1.00 82.44 959 ASP A O 1
ATOM 7602 N N . THR A 1 960 ? 9.753 1.693 41.626 1.00 85.19 960 THR A N 1
ATOM 7603 C CA . THR A 1 960 ? 10.348 1.696 40.284 1.00 85.19 960 THR A CA 1
ATOM 7604 C C . THR A 1 960 ? 9.515 0.876 39.309 1.00 85.19 960 THR A C 1
ATOM 7606 O O . THR A 1 960 ? 9.273 -0.307 39.524 1.00 85.19 960 THR A O 1
ATOM 7609 N N . SER A 1 961 ? 9.113 1.490 38.196 1.00 83.38 961 SER A N 1
ATOM 7610 C CA . SER A 1 961 ? 8.460 0.771 37.096 1.00 83.38 961 SER A CA 1
ATOM 7611 C C . SER A 1 961 ? 9.472 -0.137 36.371 1.00 83.38 961 SER A C 1
ATOM 7613 O O . SER A 1 961 ? 10.649 0.239 36.292 1.00 83.38 961 SER A O 1
ATOM 7615 N N . PRO A 1 962 ? 9.058 -1.290 35.810 1.00 83.75 962 PRO A N 1
ATOM 7616 C CA . PRO A 1 962 ? 9.902 -2.095 34.922 1.00 83.75 962 PRO A CA 1
ATOM 7617 C C . PRO A 1 962 ? 10.306 -1.343 33.640 1.00 83.75 962 PRO A C 1
ATOM 7619 O O . PRO A 1 962 ? 9.982 -0.171 33.437 1.00 83.75 962 PRO A O 1
ATOM 7622 N N . ILE A 1 963 ? 11.044 -2.018 32.754 1.00 77.50 963 ILE A N 1
ATOM 7623 C CA . ILE A 1 963 ? 11.345 -1.539 31.398 1.00 77.50 963 ILE A CA 1
ATOM 7624 C C . ILE A 1 963 ? 10.731 -2.538 30.398 1.00 77.50 963 ILE A C 1
ATOM 7626 O O . ILE A 1 963 ? 11.081 -3.715 30.486 1.00 77.50 963 ILE A O 1
ATOM 7630 N N . PRO A 1 964 ? 9.875 -2.102 29.450 1.00 78.25 964 PRO A N 1
ATOM 7631 C CA . PRO A 1 964 ? 9.373 -0.734 29.270 1.00 78.25 964 PRO A CA 1
ATOM 7632 C C . PRO A 1 964 ? 8.486 -0.276 30.439 1.00 78.25 964 PRO A C 1
ATOM 7634 O O . PRO A 1 964 ? 7.792 -1.070 31.069 1.00 78.25 964 PRO A O 1
ATOM 7637 N N . SER A 1 965 ? 8.541 1.020 30.754 1.00 83.75 965 SER A N 1
ATOM 7638 C CA . SER A 1 965 ? 7.898 1.574 31.953 1.00 83.75 965 SER A CA 1
ATOM 7639 C C . SER A 1 965 ? 6.451 1.976 31.701 1.00 83.75 965 SER A C 1
ATOM 7641 O O . SER A 1 965 ? 6.150 2.602 30.682 1.00 83.75 965 SER A O 1
ATOM 7643 N N . LEU A 1 966 ? 5.575 1.670 32.656 1.00 85.62 966 LEU A N 1
ATOM 7644 C CA . LEU A 1 966 ? 4.150 2.001 32.621 1.00 85.62 966 LEU A CA 1
ATOM 7645 C C . LEU A 1 966 ? 3.937 3.528 32.688 1.00 85.62 966 LEU A C 1
ATOM 7647 O O . LEU A 1 966 ? 4.676 4.243 33.374 1.00 85.62 966 LEU A O 1
ATOM 7651 N N . LYS A 1 967 ? 2.926 4.052 31.985 1.00 83.56 967 LYS A N 1
ATOM 7652 C CA . LYS A 1 967 ? 2.514 5.461 32.103 1.00 83.56 967 LYS A CA 1
ATOM 7653 C C . LYS A 1 967 ? 1.908 5.723 33.488 1.00 83.56 967 LYS A C 1
ATOM 7655 O O . LYS A 1 967 ? 1.138 4.916 34.002 1.00 83.56 967 LYS A O 1
ATOM 7660 N N . LYS A 1 968 ? 2.215 6.884 34.085 1.00 79.75 968 LYS A N 1
ATOM 7661 C CA . LYS A 1 968 ? 1.732 7.237 35.437 1.00 79.75 968 LYS A CA 1
ATOM 7662 C C . LYS A 1 968 ? 0.207 7.355 35.527 1.00 79.75 968 LYS A C 1
ATOM 7664 O O . LYS A 1 968 ? -0.341 6.916 36.530 1.00 79.75 968 LYS A O 1
ATOM 7669 N N . GLY A 1 969 ? -0.454 7.871 34.486 1.00 76.38 969 GLY A N 1
ATOM 7670 C CA . GLY A 1 969 ? -1.921 7.883 34.396 1.00 76.38 969 GLY A CA 1
ATOM 7671 C C . GLY A 1 969 ? -2.508 6.474 34.510 1.00 76.38 969 GLY A C 1
ATOM 7672 O O . GLY A 1 969 ? -3.297 6.224 35.407 1.00 76.38 969 GLY A O 1
ATOM 7673 N N . VAL A 1 970 ? -1.987 5.514 33.738 1.00 83.19 970 VAL A N 1
ATOM 7674 C CA . VAL A 1 970 ? -2.464 4.118 33.754 1.00 83.19 970 VAL A CA 1
ATOM 7675 C C . VAL A 1 970 ? -2.298 3.454 35.127 1.00 83.19 970 VAL A C 1
ATOM 7677 O O . VAL A 1 970 ? -3.174 2.714 35.560 1.00 83.19 970 VAL A O 1
ATOM 7680 N N . LEU A 1 971 ? -1.216 3.746 35.860 1.00 83.50 971 LEU A N 1
ATOM 7681 C CA . LEU A 1 971 ? -1.066 3.284 37.248 1.00 83.50 971 LEU A CA 1
ATOM 7682 C C . LEU A 1 971 ? -2.179 3.823 38.168 1.00 83.50 971 LEU A C 1
ATOM 7684 O O . LEU A 1 971 ? -2.614 3.130 39.088 1.00 83.50 971 LEU A O 1
ATOM 7688 N N . VAL A 1 972 ? -2.623 5.060 37.939 1.00 79.50 972 VAL A N 1
ATOM 7689 C CA . VAL A 1 972 ? -3.743 5.668 38.664 1.00 79.50 972 VAL A CA 1
ATOM 7690 C C . VAL A 1 972 ? -5.072 5.065 38.203 1.00 79.50 972 VAL A C 1
ATOM 7692 O O . VAL A 1 972 ? -5.878 4.716 39.060 1.00 79.50 972 VAL A O 1
ATOM 7695 N N . ASP A 1 973 ? -5.268 4.840 36.902 1.00 80.31 973 ASP A N 1
ATOM 7696 C CA . ASP A 1 973 ? -6.480 4.228 36.341 1.00 80.31 973 ASP A CA 1
ATOM 7697 C C . ASP A 1 973 ? -6.725 2.817 36.901 1.00 80.31 973 ASP A C 1
ATOM 7699 O O . ASP A 1 973 ? -7.818 2.546 37.397 1.00 80.31 973 ASP A O 1
ATOM 7703 N N . ILE A 1 974 ? -5.696 1.953 36.943 1.00 81.12 974 ILE A N 1
ATOM 7704 C CA . ILE A 1 974 ? -5.779 0.617 37.571 1.00 81.12 974 ILE A CA 1
ATOM 7705 C C . ILE A 1 974 ? -6.252 0.748 39.030 1.00 81.12 974 ILE A C 1
ATOM 7707 O O . ILE A 1 974 ? -7.239 0.129 39.439 1.00 81.12 974 ILE A O 1
ATOM 7711 N N . ARG A 1 975 ? -5.599 1.624 39.807 1.00 80.06 975 ARG A N 1
ATOM 7712 C CA . ARG A 1 975 ? -5.907 1.848 41.231 1.00 80.06 975 ARG A CA 1
ATOM 7713 C C . ARG A 1 975 ? -7.283 2.480 41.467 1.00 80.06 975 ARG A C 1
ATOM 7715 O O . ARG A 1 975 ? -7.840 2.285 42.544 1.00 80.06 975 ARG A O 1
ATOM 7722 N N . LEU A 1 976 ? -7.842 3.202 40.494 1.00 77.94 976 LEU A N 1
ATOM 7723 C CA . LEU A 1 976 ? -9.224 3.690 40.522 1.00 77.94 976 LEU A CA 1
ATOM 7724 C C . LEU A 1 976 ? -10.215 2.564 40.204 1.00 77.94 976 LEU A C 1
ATOM 7726 O O . LEU A 1 976 ? -11.192 2.402 40.932 1.00 77.94 976 LEU A O 1
ATOM 7730 N N . THR A 1 977 ? -9.956 1.742 39.179 1.00 77.12 977 THR A N 1
ATOM 7731 C CA . THR A 1 977 ? -10.832 0.606 38.835 1.00 77.12 977 THR A CA 1
ATOM 7732 C C . THR A 1 977 ? -10.935 -0.425 39.964 1.00 77.12 977 THR A C 1
ATOM 7734 O O . THR A 1 977 ? -12.038 -0.888 40.261 1.00 77.12 977 THR A O 1
ATOM 7737 N N . ARG A 1 978 ? -9.836 -0.666 40.694 1.00 78.19 978 ARG A N 1
ATOM 7738 C CA . ARG A 1 978 ? -9.783 -1.465 41.933 1.00 78.19 978 ARG A CA 1
ATOM 7739 C C . ARG A 1 978 ? -10.775 -1.008 43.010 1.00 78.19 978 ARG A C 1
ATOM 7741 O O . ARG A 1 978 ? -11.264 -1.812 43.801 1.00 78.19 978 ARG A O 1
ATOM 7748 N N . GLU A 1 979 ? -11.103 0.284 43.077 1.00 76.38 979 GLU A N 1
ATOM 7749 C CA . GLU A 1 979 ? -12.077 0.781 44.057 1.00 76.38 979 GLU A CA 1
ATOM 7750 C C . GLU A 1 979 ? -13.534 0.533 43.644 1.00 76.38 979 GLU A C 1
ATOM 7752 O O . GLU A 1 979 ? -14.398 0.435 44.519 1.00 76.38 979 GLU A O 1
ATOM 7757 N N . ILE A 1 980 ? -13.802 0.371 42.343 1.00 73.81 980 ILE A N 1
ATOM 7758 C CA . ILE A 1 980 ? -15.13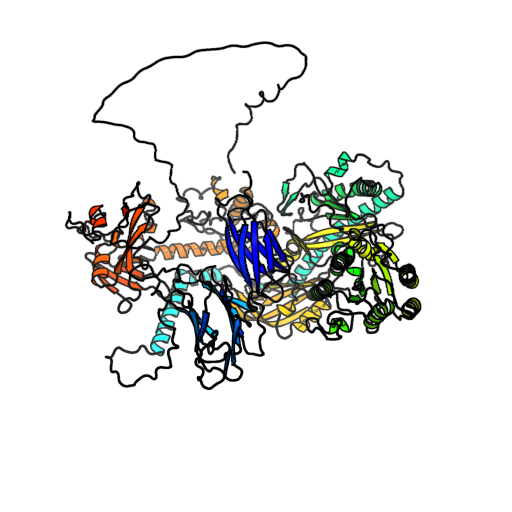1 0.049 41.799 1.00 73.81 980 ILE A CA 1
ATOM 7759 C C . ILE A 1 980 ? -15.479 -1.424 42.069 1.00 73.81 980 ILE A C 1
ATOM 7761 O O . ILE A 1 980 ? -16.634 -1.732 42.362 1.00 73.81 980 ILE A O 1
ATOM 7765 N N . GLU A 1 981 ? -14.493 -2.331 42.067 1.00 72.06 981 GLU A N 1
ATOM 7766 C CA . GLU A 1 981 ? -14.711 -3.765 42.333 1.00 72.06 981 GLU A CA 1
ATOM 7767 C C . GLU A 1 981 ? -15.410 -4.029 43.678 1.00 72.06 981 GLU A C 1
ATOM 7769 O O . GLU A 1 981 ? -16.278 -4.899 43.767 1.00 72.06 981 GLU A O 1
ATOM 7774 N N . LYS A 1 982 ? -15.142 -3.208 44.703 1.00 72.44 982 LYS A N 1
ATOM 7775 C CA . LYS A 1 982 ? -15.870 -3.248 45.984 1.00 72.44 982 LYS A CA 1
ATOM 7776 C C . LYS A 1 982 ? -17.381 -3.104 45.814 1.00 72.44 982 LYS A C 1
ATOM 7778 O O . LYS A 1 982 ? -18.141 -3.796 46.490 1.00 72.44 982 LYS A O 1
ATOM 7783 N N . TRP A 1 983 ? -17.819 -2.216 44.924 1.00 71.69 983 TRP A N 1
ATOM 7784 C CA . TRP A 1 983 ? -19.234 -1.970 44.660 1.00 71.69 983 TRP A CA 1
ATOM 7785 C C . TRP A 1 983 ? -19.859 -3.100 43.843 1.00 71.69 983 TRP A C 1
ATOM 7787 O O . TRP A 1 983 ? -20.964 -3.524 44.175 1.00 71.69 983 TRP A O 1
ATOM 7797 N N . TYR A 1 984 ? -19.136 -3.681 42.879 1.00 66.44 984 TYR A N 1
ATOM 7798 C CA . TYR A 1 984 ? -19.581 -4.909 42.208 1.00 66.44 984 TYR A CA 1
ATOM 7799 C C . TYR A 1 984 ? -19.742 -6.070 43.203 1.00 66.44 984 TYR A C 1
ATOM 7801 O O . TYR A 1 984 ? -20.810 -6.680 43.266 1.00 66.44 984 TYR A O 1
ATOM 7809 N N . GLY A 1 985 ? -18.745 -6.319 44.058 1.00 61.88 985 GLY A N 1
ATOM 7810 C CA . GLY A 1 985 ? -18.826 -7.322 45.126 1.00 61.88 985 GLY A CA 1
ATOM 7811 C C . GLY A 1 985 ? -19.970 -7.062 46.117 1.00 61.88 985 GLY A C 1
ATOM 7812 O O . GLY A 1 985 ? -20.633 -7.999 46.564 1.00 61.88 985 GLY A O 1
ATOM 7813 N N . TYR A 1 986 ? -20.265 -5.798 46.423 1.00 63.91 986 TYR A N 1
ATOM 7814 C CA . TYR A 1 986 ? -21.390 -5.402 47.273 1.00 63.91 986 TYR A CA 1
ATOM 7815 C C . TYR A 1 986 ? -22.751 -5.652 46.598 1.00 63.91 986 TYR A C 1
ATOM 7817 O O . TYR A 1 986 ? -23.600 -6.331 47.177 1.00 63.91 986 TYR A O 1
ATOM 7825 N N . LYS A 1 987 ? -22.950 -5.192 45.354 1.00 61.19 987 LYS A N 1
ATOM 7826 C CA . LYS A 1 987 ? -24.185 -5.391 44.567 1.00 61.19 987 LYS A CA 1
ATOM 7827 C C . LYS A 1 987 ? -24.476 -6.873 44.293 1.00 61.19 987 LYS A C 1
ATOM 7829 O O . LYS A 1 987 ? -25.631 -7.300 44.381 1.00 61.19 987 LYS A O 1
ATOM 7834 N N . LEU A 1 988 ? -23.439 -7.679 44.040 1.00 55.94 988 LEU A N 1
ATOM 7835 C CA . LEU A 1 988 ? -23.548 -9.138 43.908 1.00 55.94 988 LEU A CA 1
ATOM 7836 C C . LEU A 1 988 ? -24.058 -9.802 45.200 1.00 55.94 988 LEU A C 1
ATOM 7838 O O . LEU A 1 988 ? -24.859 -10.734 45.132 1.00 55.94 988 LEU A O 1
ATOM 7842 N N . ASN A 1 989 ? -23.657 -9.298 46.372 1.00 48.88 989 ASN A N 1
ATOM 7843 C CA . ASN A 1 989 ? -24.117 -9.799 47.671 1.00 48.88 989 ASN A CA 1
ATOM 7844 C C . ASN A 1 989 ? -25.478 -9.226 48.120 1.00 48.88 989 ASN A C 1
ATOM 7846 O O . ASN A 1 989 ? -26.187 -9.878 48.888 1.00 48.88 989 ASN A O 1
ATOM 7850 N N . GLN A 1 990 ? -25.879 -8.038 47.651 1.00 46.22 990 GLN A N 1
ATOM 7851 C CA . GLN A 1 990 ? -27.149 -7.407 48.042 1.00 46.22 990 GLN A CA 1
ATOM 7852 C C . GLN A 1 990 ? -28.400 -8.005 47.385 1.00 46.22 990 GLN A C 1
ATOM 7854 O O . GLN A 1 990 ? -29.496 -7.817 47.913 1.00 46.22 990 GLN A O 1
ATOM 7859 N N . ASN A 1 991 ? -28.276 -8.741 46.275 1.00 43.91 991 ASN A N 1
ATOM 7860 C CA . ASN A 1 991 ? -29.416 -9.307 45.540 1.00 43.91 991 ASN A CA 1
ATOM 7861 C C . ASN A 1 991 ? -30.031 -10.548 46.230 1.00 43.91 991 ASN A C 1
ATOM 7863 O O . ASN A 1 991 ? -30.065 -11.667 45.706 1.00 43.91 991 ASN A O 1
ATOM 7867 N N . ILE A 1 992 ? -30.563 -10.328 47.435 1.00 39.91 992 ILE A N 1
ATOM 7868 C CA . ILE A 1 992 ? -31.273 -11.298 48.272 1.00 39.91 992 ILE A CA 1
ATOM 7869 C C . ILE A 1 992 ? -32.705 -11.491 47.743 1.00 39.91 992 ILE A C 1
ATOM 7871 O O . ILE A 1 992 ? -33.696 -11.163 48.392 1.00 39.91 992 ILE A O 1
ATOM 7875 N N . ILE A 1 993 ? -32.826 -12.108 46.566 1.00 40.66 993 ILE A N 1
ATOM 7876 C CA . ILE A 1 993 ? -34.076 -12.754 46.151 1.00 40.66 993 ILE A CA 1
ATOM 7877 C C . ILE A 1 993 ? -34.215 -14.051 46.969 1.00 40.66 993 ILE A C 1
ATOM 7879 O O . ILE A 1 993 ? -33.736 -15.120 46.581 1.00 40.66 993 ILE A O 1
ATOM 7883 N N . ARG A 1 994 ? -34.825 -13.940 48.156 1.00 42.31 994 ARG A N 1
ATOM 7884 C CA . ARG A 1 994 ? -35.195 -15.066 49.034 1.00 42.31 994 ARG A CA 1
ATOM 7885 C C . ARG A 1 994 ? -36.618 -15.535 48.727 1.00 42.31 994 ARG A C 1
ATOM 7887 O O . ARG A 1 994 ? -37.548 -15.146 49.421 1.00 42.31 994 ARG A O 1
ATOM 7894 N N . ASN A 1 995 ? -36.739 -16.320 47.652 1.00 47.53 995 ASN A N 1
ATOM 7895 C CA . ASN A 1 995 ? -37.638 -17.482 47.464 1.00 47.53 995 ASN A CA 1
ATOM 7896 C C . ASN A 1 995 ? -37.893 -17.757 45.976 1.00 47.53 995 ASN A C 1
ATOM 7898 O O . ASN A 1 995 ? -38.009 -18.918 45.587 1.00 47.53 995 ASN A O 1
ATOM 7902 N N . ALA A 1 996 ? -37.877 -16.722 45.132 1.00 51.59 996 ALA A N 1
ATOM 7903 C CA . ALA A 1 996 ? -37.920 -16.892 43.686 1.00 51.59 996 ALA A CA 1
ATOM 7904 C C . ALA A 1 996 ? -36.590 -17.460 43.145 1.00 51.59 996 ALA A C 1
ATOM 7906 O O . ALA A 1 996 ? -35.535 -16.828 43.246 1.00 51.59 996 ALA A O 1
ATOM 7907 N N . SER A 1 997 ? -36.636 -18.661 42.561 1.00 57.44 997 SER A N 1
ATOM 7908 C CA . SER A 1 997 ? -35.525 -19.251 41.803 1.00 57.44 997 SER A CA 1
ATOM 7909 C C . SER A 1 997 ? -35.729 -18.993 40.312 1.00 57.44 997 SER A C 1
ATOM 7911 O O . SER A 1 997 ? -36.769 -19.347 39.757 1.00 57.44 997 SER A O 1
ATOM 7913 N N . CYS A 1 998 ? -34.747 -18.369 39.661 1.00 60.91 998 CYS A N 1
ATOM 7914 C CA . CYS A 1 998 ? -34.808 -18.036 38.238 1.00 60.91 998 CYS A CA 1
ATOM 7915 C C . CYS A 1 998 ? -34.006 -19.035 37.392 1.00 60.91 998 CYS A C 1
ATOM 7917 O O . CYS A 1 998 ? -32.903 -19.453 37.763 1.00 60.91 998 CYS A O 1
ATOM 7919 N N . MET A 1 999 ? -34.554 -19.379 36.229 1.00 69.38 999 MET A N 1
ATOM 7920 C CA . MET A 1 999 ? -33.985 -20.326 35.276 1.00 69.38 999 MET A CA 1
ATOM 7921 C C . MET A 1 999 ? -34.196 -19.829 33.844 1.00 69.38 999 MET A C 1
ATOM 7923 O O . MET A 1 999 ? -35.289 -19.383 33.509 1.00 69.38 999 MET A O 1
ATOM 7927 N N . LEU A 1 1000 ? -33.176 -19.933 32.993 1.00 71.69 1000 LEU A N 1
ATOM 7928 C CA . LEU A 1 1000 ? -33.318 -19.742 31.547 1.00 71.69 1000 LEU A CA 1
ATOM 7929 C C . LEU A 1 1000 ? -33.328 -21.105 30.855 1.00 71.69 1000 LEU A C 1
ATOM 7931 O O . LEU A 1 1000 ? -32.488 -21.951 31.176 1.00 71.69 1000 LEU A O 1
ATOM 7935 N N . ILE A 1 1001 ? -34.231 -21.301 29.894 1.00 72.94 1001 ILE A N 1
ATOM 7936 C CA . ILE A 1 1001 ? -34.294 -22.506 29.054 1.00 72.94 1001 ILE A CA 1
ATOM 7937 C C . ILE A 1 1001 ? -34.320 -22.164 27.559 1.00 72.94 1001 ILE A C 1
ATOM 7939 O O . ILE A 1 1001 ? -34.846 -21.124 27.161 1.00 72.94 1001 ILE A O 1
ATOM 7943 N N . ASP A 1 1002 ? -33.750 -23.043 26.738 1.00 75.62 1002 ASP A N 1
ATOM 7944 C CA . ASP A 1 1002 ? -33.760 -22.936 25.274 1.00 75.62 1002 ASP A CA 1
ATOM 7945 C C . ASP A 1 1002 ? -35.098 -23.440 24.673 1.00 75.62 1002 ASP A C 1
ATOM 7947 O O . ASP A 1 1002 ? -35.924 -24.009 25.398 1.00 75.62 1002 ASP A O 1
ATOM 7951 N N . PRO A 1 1003 ? -35.335 -23.297 23.351 1.00 75.38 1003 PRO A N 1
ATOM 7952 C CA . PRO A 1 1003 ? -36.550 -23.798 22.698 1.00 75.38 1003 PRO A CA 1
ATOM 7953 C C . PRO A 1 1003 ? -36.751 -25.313 22.786 1.00 75.38 1003 PRO A C 1
ATOM 7955 O O . PRO A 1 1003 ? -37.846 -25.791 22.502 1.00 75.38 1003 PRO A O 1
ATOM 7958 N N . ASN A 1 1004 ? -35.719 -26.071 23.160 1.00 70.25 1004 ASN A N 1
ATOM 7959 C CA . ASN A 1 1004 ? -35.752 -27.524 23.283 1.00 70.25 1004 ASN A CA 1
ATOM 7960 C C . ASN A 1 1004 ? -35.918 -27.988 24.743 1.00 70.25 1004 ASN A C 1
ATOM 7962 O O . ASN A 1 1004 ? -35.886 -29.188 25.006 1.00 70.25 1004 ASN A O 1
ATOM 7966 N N . GLY A 1 1005 ? -36.088 -27.060 25.695 1.00 70.12 1005 GLY A N 1
ATOM 7967 C CA . GLY A 1 1005 ? -36.245 -27.351 27.121 1.00 70.12 1005 GLY A CA 1
ATOM 7968 C C . GLY A 1 1005 ? -34.940 -27.628 27.878 1.00 70.12 1005 GLY A C 1
ATOM 7969 O O . GLY A 1 1005 ? -34.991 -28.058 29.032 1.00 70.12 1005 GLY A O 1
ATOM 7970 N N . TYR A 1 1006 ? -33.765 -27.402 27.287 1.00 73.81 1006 TYR A N 1
ATOM 7971 C CA . TYR A 1 1006 ? -32.487 -27.476 28.000 1.00 73.81 1006 TYR A CA 1
ATOM 7972 C C . TYR A 1 1006 ? -32.249 -26.230 28.849 1.00 73.81 1006 TYR A C 1
ATOM 7974 O O . TYR A 1 1006 ? -32.536 -25.109 28.438 1.00 73.81 1006 TYR A O 1
ATOM 7982 N N . VAL A 1 1007 ? -31.697 -26.429 30.046 1.00 67.81 1007 VAL A N 1
ATOM 7983 C CA . VAL A 1 1007 ? -31.422 -25.347 30.993 1.00 67.81 1007 VAL A CA 1
ATOM 7984 C C . VAL A 1 1007 ? -30.151 -24.608 30.579 1.00 67.81 1007 VAL A C 1
ATOM 7986 O O . VAL A 1 1007 ? -29.046 -25.127 30.726 1.00 67.81 1007 VAL A O 1
ATOM 7989 N N . VAL A 1 1008 ? -30.323 -23.383 30.079 1.00 67.94 1008 VAL A N 1
ATOM 7990 C CA . VAL A 1 1008 ? -29.251 -22.461 29.667 1.00 67.94 1008 VAL A CA 1
ATOM 7991 C C . VAL A 1 1008 ? -28.586 -21.828 30.890 1.00 67.94 1008 VAL A C 1
ATOM 7993 O O . VAL A 1 1008 ? -27.367 -21.699 30.942 1.00 67.94 1008 VAL A O 1
ATOM 7996 N N . TYR A 1 1009 ? -29.376 -21.466 31.904 1.00 66.00 1009 TYR A N 1
ATOM 7997 C CA . TYR A 1 1009 ? -28.879 -20.898 33.159 1.00 66.00 1009 TYR A CA 1
ATOM 7998 C C . TYR A 1 1009 ? -29.749 -21.323 34.341 1.00 66.00 1009 TYR A C 1
ATOM 8000 O O . TYR A 1 1009 ? -30.976 -21.318 34.260 1.00 66.00 1009 TYR A O 1
ATOM 8008 N N . SER A 1 1010 ? -29.115 -21.642 35.469 1.00 61.97 1010 SER A N 1
ATOM 8009 C CA . SER A 1 1010 ? -29.777 -21.824 36.760 1.00 61.97 1010 SER A CA 1
ATOM 8010 C C . SER A 1 1010 ? -28.776 -21.610 37.895 1.00 61.97 1010 SER A C 1
ATOM 8012 O O . SER A 1 1010 ? -27.621 -22.024 37.794 1.00 61.97 1010 SER A O 1
ATOM 8014 N N . LYS A 1 1011 ? -29.231 -21.020 39.007 1.00 56.75 1011 LYS A N 1
ATOM 8015 C CA . LYS A 1 1011 ? -28.406 -20.657 40.177 1.00 56.75 1011 LYS A CA 1
ATOM 8016 C C . LYS A 1 1011 ? -27.562 -21.821 40.733 1.00 56.75 1011 LYS A C 1
ATOM 8018 O O . LYS A 1 1011 ? -26.456 -21.597 41.214 1.00 56.75 1011 LYS A O 1
ATOM 8023 N N . GLN A 1 1012 ? -28.045 -23.062 40.618 1.00 52.66 1012 GLN A N 1
ATOM 8024 C CA . GLN A 1 1012 ? -27.328 -24.273 41.051 1.00 52.66 1012 GLN A CA 1
ATOM 8025 C C . GLN A 1 1012 ? -26.085 -24.626 40.216 1.00 52.66 1012 GLN A C 1
ATOM 8027 O O . GLN A 1 1012 ? -25.190 -25.294 40.730 1.00 52.66 1012 GLN A O 1
ATOM 8032 N N . PHE A 1 1013 ? -25.981 -24.192 38.954 1.00 53.69 1013 PHE A N 1
ATOM 8033 C CA . PHE A 1 1013 ? -24.791 -24.480 38.139 1.00 53.69 1013 PHE A CA 1
ATOM 8034 C C . PHE A 1 1013 ? -23.533 -23.785 38.680 1.00 53.69 1013 PHE A C 1
ATOM 8036 O O . PHE A 1 1013 ? -22.429 -24.281 38.481 1.00 53.69 1013 PHE A O 1
ATOM 8043 N N . MET A 1 1014 ? -23.699 -22.689 39.428 1.00 43.03 1014 MET A N 1
ATOM 8044 C CA . MET A 1 1014 ? -22.593 -21.959 40.054 1.00 43.03 1014 MET A CA 1
ATOM 8045 C C . MET A 1 1014 ? -22.177 -22.528 41.423 1.00 43.03 1014 MET A C 1
ATOM 8047 O O . MET A 1 1014 ? -21.124 -22.155 41.929 1.00 43.03 1014 MET A O 1
ATOM 8051 N N . SER A 1 1015 ? -22.963 -23.426 42.038 1.00 42.00 1015 SER A N 1
ATOM 8052 C CA . SER A 1 1015 ? -22.727 -23.891 43.418 1.00 42.00 1015 SER A CA 1
ATOM 8053 C C . SER A 1 1015 ? -22.178 -25.317 43.558 1.00 42.00 1015 SER A C 1
ATOM 8055 O O . SER A 1 1015 ? -21.797 -25.704 44.662 1.00 42.00 1015 SER A O 1
ATOM 8057 N N . SER A 1 1016 ? -22.093 -26.113 42.481 1.00 41.72 1016 SER A N 1
ATOM 8058 C CA . SER A 1 1016 ? -21.484 -27.456 42.537 1.00 41.72 1016 SER A CA 1
ATOM 8059 C C . SER A 1 1016 ? -20.807 -27.880 41.221 1.00 41.72 1016 SER A C 1
ATOM 8061 O O . SER A 1 1016 ? -21.424 -28.550 40.386 1.00 41.72 1016 SER A O 1
ATOM 8063 N N . PRO A 1 1017 ? -19.501 -27.587 41.043 1.00 41.12 1017 PRO A N 1
ATOM 8064 C CA . PRO A 1 1017 ? -18.758 -27.936 39.825 1.00 41.12 1017 PRO A CA 1
ATOM 8065 C C . PRO A 1 1017 ? -18.707 -29.439 39.503 1.00 41.12 1017 PRO A C 1
ATOM 8067 O O . PRO A 1 1017 ? -18.486 -29.819 38.360 1.00 41.12 1017 PRO A O 1
ATOM 8070 N N . ARG A 1 1018 ? -18.924 -30.318 40.494 1.00 37.25 1018 ARG A N 1
ATOM 8071 C CA . ARG A 1 1018 ? -18.921 -31.784 40.304 1.00 37.25 1018 ARG A CA 1
ATOM 8072 C C . ARG A 1 1018 ? -20.250 -32.346 39.785 1.00 37.25 1018 ARG A C 1
ATOM 8074 O O . ARG A 1 1018 ? -20.294 -33.513 39.409 1.00 37.25 1018 ARG A O 1
ATOM 8081 N N . ALA A 1 1019 ? -21.321 -31.549 39.786 1.00 39.78 1019 ALA A N 1
ATOM 8082 C CA . ALA A 1 1019 ? -22.653 -31.956 39.331 1.00 39.78 1019 ALA A CA 1
ATOM 8083 C C . ALA A 1 1019 ? -23.007 -31.426 37.928 1.00 39.78 1019 ALA A C 1
ATOM 8085 O O . ALA A 1 1019 ? -24.052 -31.790 37.386 1.00 39.78 1019 ALA A O 1
ATOM 8086 N N . ALA A 1 1020 ? -22.141 -30.601 37.329 1.00 42.22 1020 ALA A N 1
ATOM 8087 C CA . ALA A 1 1020 ? -22.314 -30.009 36.006 1.00 42.22 1020 ALA A CA 1
ATOM 8088 C C . ALA A 1 1020 ? -22.137 -31.045 34.875 1.00 42.22 1020 ALA A C 1
ATOM 8090 O O . ALA A 1 1020 ? -21.172 -31.017 34.114 1.00 42.22 1020 ALA A O 1
ATOM 8091 N N . LYS A 1 1021 ? -23.098 -31.967 34.746 1.00 45.62 1021 LYS A N 1
ATOM 8092 C CA . LYS A 1 1021 ? -23.331 -32.657 33.474 1.00 45.62 1021 LYS A CA 1
ATOM 8093 C C . LYS A 1 1021 ? -23.783 -31.615 32.457 1.00 45.62 1021 LYS A C 1
ATOM 8095 O O . LYS A 1 1021 ? -24.768 -30.917 32.696 1.00 45.62 1021 LYS A O 1
ATOM 8100 N N . GLU A 1 1022 ? -23.104 -31.539 31.318 1.00 45.78 1022 GLU A N 1
ATOM 8101 C CA . GLU A 1 1022 ? -23.611 -30.779 30.177 1.00 45.78 1022 GLU A CA 1
ATOM 8102 C C . GLU A 1 1022 ? -25.030 -31.257 29.813 1.00 45.78 1022 GLU A C 1
ATOM 8104 O O . GLU A 1 1022 ? -25.333 -32.450 29.901 1.00 45.78 1022 GLU A O 1
ATOM 8109 N N . ARG A 1 1023 ? -25.886 -30.332 29.354 1.00 54.03 1023 ARG A N 1
ATOM 8110 C CA . ARG A 1 1023 ? -27.242 -30.618 28.838 1.00 54.03 1023 ARG A CA 1
ATOM 8111 C C . ARG A 1 1023 ? -28.232 -31.173 29.878 1.00 54.03 1023 ARG A C 1
ATOM 8113 O O . ARG A 1 1023 ? -28.961 -32.129 29.607 1.00 54.03 1023 ARG A O 1
ATOM 8120 N N . VAL A 1 1024 ? -28.337 -30.538 31.049 1.00 63.62 1024 VAL A N 1
ATOM 8121 C CA . VAL A 1 1024 ? -29.487 -30.768 31.946 1.00 63.62 1024 VAL A CA 1
ATOM 8122 C C . VAL A 1 1024 ? -30.769 -30.270 31.265 1.00 63.62 1024 VAL A C 1
ATOM 8124 O O . VAL A 1 1024 ? -30.904 -29.087 30.961 1.00 63.62 1024 VAL A O 1
ATOM 8127 N N . HIS A 1 1025 ? -31.711 -31.179 31.016 1.00 71.00 1025 HIS A N 1
ATOM 8128 C CA . HIS A 1 1025 ? -33.030 -30.869 30.457 1.00 71.00 1025 HIS A CA 1
ATOM 8129 C C . HIS A 1 1025 ? -34.044 -30.574 31.574 1.00 71.00 1025 HIS A C 1
ATOM 8131 O O . HIS A 1 1025 ? -33.988 -31.201 32.635 1.00 71.00 1025 HIS A O 1
ATOM 8137 N N . LEU A 1 1026 ? -35.008 -29.678 31.332 1.00 72.19 1026 LEU A N 1
ATOM 8138 C CA . LEU A 1 1026 ? -36.027 -29.257 32.303 1.00 72.19 1026 LEU A CA 1
ATOM 8139 C C . LEU A 1 1026 ? -36.765 -30.448 32.932 1.00 72.19 1026 LEU A C 1
ATOM 8141 O O . LEU A 1 1026 ? -36.988 -30.462 34.139 1.00 72.19 1026 LEU A O 1
ATOM 8145 N N . ALA A 1 1027 ? -37.052 -31.485 32.139 1.00 66.38 1027 ALA A N 1
ATOM 8146 C CA . ALA A 1 1027 ? -37.700 -32.719 32.594 1.00 66.38 1027 ALA A CA 1
ATOM 8147 C C . ALA A 1 1027 ? -36.957 -33.449 33.732 1.00 66.38 1027 ALA A C 1
ATOM 8149 O O . ALA A 1 1027 ? -37.595 -34.098 34.555 1.00 66.38 1027 ALA A O 1
ATOM 8150 N N . PHE A 1 1028 ? -35.624 -33.330 33.790 1.00 65.38 1028 PHE A N 1
ATOM 8151 C CA . PHE A 1 1028 ? -34.797 -33.917 34.848 1.00 65.38 1028 PHE A CA 1
ATOM 8152 C C . PHE A 1 1028 ? -34.751 -33.037 36.106 1.00 65.38 1028 PHE A C 1
ATOM 8154 O O . PHE A 1 1028 ? -34.513 -33.549 37.197 1.00 65.38 1028 PHE A O 1
ATOM 8161 N N . LYS A 1 1029 ? -34.962 -31.719 35.965 1.00 67.44 1029 LYS A N 1
ATOM 8162 C CA . LYS A 1 1029 ? -34.845 -30.758 37.068 1.00 67.44 1029 LYS A CA 1
ATOM 8163 C C . LYS A 1 1029 ? -36.190 -30.419 37.733 1.00 67.44 1029 LYS A C 1
ATOM 8165 O O . LYS A 1 1029 ? -36.251 -30.390 38.957 1.00 67.44 1029 LYS A O 1
ATOM 8170 N N . HIS A 1 1030 ? -37.262 -30.240 36.958 1.00 74.19 1030 HIS A N 1
ATOM 8171 C CA . HIS A 1 1030 ? -38.632 -30.060 37.460 1.00 74.19 1030 HIS A CA 1
ATOM 8172 C C . HIS A 1 1030 ? -39.634 -30.893 36.629 1.00 74.19 1030 HIS A C 1
ATOM 8174 O O . HIS A 1 1030 ? -40.228 -30.379 35.675 1.00 74.19 1030 HIS A O 1
ATOM 8180 N N . PRO A 1 1031 ? -39.853 -32.177 36.979 1.00 70.00 1031 PRO A N 1
ATOM 8181 C CA . PRO A 1 1031 ? -40.786 -33.047 36.258 1.00 70.00 1031 PRO A CA 1
ATOM 8182 C C . PRO A 1 1031 ? -42.233 -32.529 36.262 1.00 70.00 1031 PRO A C 1
ATOM 8184 O O . PRO A 1 1031 ? -42.912 -32.589 35.240 1.00 70.00 1031 PRO A O 1
ATOM 8187 N N . GLU A 1 1032 ? -42.694 -31.982 37.392 1.00 72.38 1032 GLU A N 1
ATOM 8188 C CA . GLU A 1 1032 ? -44.053 -31.441 37.553 1.00 72.38 1032 GLU A CA 1
ATOM 8189 C C . GLU A 1 1032 ? -44.302 -30.237 36.627 1.00 72.38 1032 GLU A C 1
ATOM 8191 O O . GLU A 1 1032 ? -45.289 -30.204 35.890 1.00 72.38 1032 GLU A O 1
ATOM 8196 N N . LEU A 1 1033 ? -43.351 -29.297 36.585 1.00 77.38 1033 LEU A N 1
ATOM 8197 C CA . LEU A 1 1033 ? -43.386 -28.125 35.707 1.00 77.38 1033 LEU A CA 1
ATOM 8198 C C . LEU A 1 1033 ? -43.487 -28.523 34.230 1.00 77.38 1033 LEU A C 1
ATOM 8200 O O . LEU A 1 1033 ? -44.311 -27.965 33.507 1.00 77.38 1033 LEU A O 1
ATOM 8204 N N . LEU A 1 1034 ? -42.698 -29.515 33.792 1.00 75.25 1034 LEU A N 1
ATOM 8205 C CA . LEU A 1 1034 ? -42.778 -30.055 32.431 1.00 75.25 1034 LEU A CA 1
ATOM 8206 C C . LEU A 1 1034 ? -44.178 -30.611 32.127 1.00 75.25 1034 LEU A C 1
ATOM 8208 O O . LEU A 1 1034 ? -44.708 -30.386 31.039 1.00 75.25 1034 LEU A O 1
ATOM 8212 N N . LEU A 1 1035 ? -44.777 -31.346 33.069 1.00 71.81 1035 LEU A N 1
ATOM 8213 C CA . LEU A 1 1035 ? -46.099 -31.945 32.890 1.00 71.81 1035 LEU A CA 1
ATOM 8214 C C . LEU A 1 1035 ? -47.199 -30.882 32.770 1.00 71.81 1035 LEU A C 1
ATOM 8216 O O . LEU A 1 1035 ? -48.074 -31.037 31.918 1.00 71.81 1035 LEU A O 1
ATOM 8220 N N . ASP A 1 1036 ? -47.142 -29.794 33.540 1.00 77.50 1036 ASP A N 1
ATOM 8221 C CA . ASP A 1 1036 ? -48.132 -28.713 33.447 1.00 77.50 1036 ASP A CA 1
ATOM 8222 C C . ASP A 1 1036 ? -47.976 -27.876 32.161 1.00 77.50 1036 ASP A C 1
ATOM 8224 O O . ASP A 1 1036 ? -48.962 -27.664 31.450 1.00 77.50 1036 ASP A O 1
ATOM 8228 N N . ILE A 1 1037 ? -46.753 -27.494 31.756 1.00 77.12 1037 ILE A N 1
ATOM 8229 C CA . ILE A 1 1037 ? -46.557 -26.804 30.462 1.00 77.12 1037 ILE A CA 1
ATOM 8230 C C . ILE A 1 1037 ? -46.900 -27.710 29.265 1.00 77.12 1037 ILE A C 1
ATOM 8232 O O . ILE A 1 1037 ? -47.428 -27.223 28.264 1.00 77.12 1037 ILE A O 1
ATOM 8236 N N . LYS A 1 1038 ? -46.697 -29.034 29.374 1.00 71.88 1038 LYS A N 1
ATOM 8237 C CA . LYS A 1 1038 ? -47.132 -30.014 28.362 1.00 71.88 1038 LYS A CA 1
ATOM 8238 C C . LYS A 1 1038 ? -48.655 -30.153 28.319 1.00 71.88 1038 LYS A C 1
ATOM 8240 O O . LYS A 1 1038 ? -49.230 -30.158 27.235 1.00 71.88 1038 LYS A O 1
ATOM 8245 N N . LYS A 1 1039 ? -49.325 -30.204 29.475 1.00 73.25 1039 LYS A N 1
ATOM 8246 C CA . LYS A 1 1039 ? -50.797 -30.213 29.588 1.00 73.25 1039 LYS A CA 1
ATOM 8247 C C . LYS A 1 1039 ? -51.429 -28.945 28.999 1.00 73.25 1039 LYS A C 1
ATOM 8249 O O . LYS A 1 1039 ? -52.525 -29.008 28.453 1.00 73.25 1039 LYS A O 1
ATOM 8254 N N . LYS A 1 1040 ? -50.721 -27.815 29.071 1.00 77.12 1040 LYS A N 1
ATOM 8255 C CA . LYS A 1 1040 ? -51.087 -26.524 28.463 1.00 77.12 1040 LYS A CA 1
ATOM 8256 C C . LYS A 1 1040 ? -50.691 -26.387 26.983 1.00 77.12 1040 LYS A C 1
ATOM 8258 O O . LYS A 1 1040 ? -50.916 -25.330 26.405 1.00 77.12 1040 LYS A O 1
ATOM 8263 N N . GLY A 1 1041 ? -50.107 -27.421 26.370 1.00 69.94 1041 GLY A N 1
ATOM 8264 C CA . GLY A 1 1041 ? -49.721 -27.433 24.952 1.00 69.94 1041 GLY A CA 1
ATOM 8265 C C . GLY A 1 1041 ? -48.478 -26.608 24.595 1.00 69.94 1041 GLY A C 1
ATOM 8266 O O . GLY A 1 1041 ? -48.154 -26.496 23.419 1.00 69.94 1041 GLY A O 1
ATOM 8267 N N . ILE A 1 1042 ? -47.771 -26.054 25.585 1.00 76.50 1042 ILE A N 1
ATOM 8268 C CA . ILE A 1 1042 ? -46.624 -25.146 25.390 1.00 76.50 1042 ILE A CA 1
ATOM 8269 C C . ILE A 1 1042 ? -45.350 -25.914 25.026 1.00 76.50 1042 ILE A C 1
ATOM 8271 O O . ILE A 1 1042 ? -44.471 -25.363 24.372 1.00 76.50 1042 ILE A O 1
ATOM 8275 N N . ILE A 1 1043 ? -45.230 -27.184 25.431 1.00 72.44 1043 ILE A N 1
ATOM 8276 C CA . ILE A 1 1043 ? -44.126 -28.055 25.010 1.00 72.44 1043 ILE A CA 1
ATOM 8277 C C . ILE A 1 1043 ? -44.653 -29.344 24.377 1.00 72.44 1043 ILE A C 1
ATOM 8279 O O . ILE A 1 1043 ? -45.499 -30.049 24.932 1.00 72.44 1043 ILE A O 1
ATOM 8283 N N . SER A 1 1044 ? -44.117 -29.658 23.204 1.00 64.94 1044 SER A N 1
ATOM 8284 C CA . SER A 1 1044 ? -44.403 -30.860 22.427 1.00 64.94 1044 SER A CA 1
ATOM 8285 C C . SER A 1 1044 ? -43.224 -31.834 22.494 1.00 64.94 1044 SER A C 1
ATOM 8287 O O . SER A 1 1044 ? -42.076 -31.426 22.656 1.00 64.94 1044 SER A O 1
ATOM 8289 N N . THR A 1 1045 ? -43.491 -33.136 22.382 1.00 61.03 1045 THR A N 1
ATOM 8290 C CA . THR A 1 1045 ? -42.450 -34.149 22.137 1.00 61.03 1045 THR A CA 1
ATOM 8291 C C . THR A 1 1045 ? -42.250 -34.266 20.633 1.00 61.03 1045 THR A C 1
ATOM 8293 O O . THR A 1 1045 ? -43.108 -34.813 19.941 1.00 61.03 1045 THR A O 1
ATOM 8296 N N . SER A 1 1046 ? -41.153 -33.706 20.133 1.00 55.44 1046 SER A N 1
ATOM 8297 C CA . SER A 1 1046 ? -40.905 -33.458 18.715 1.00 55.44 1046 SER A CA 1
ATOM 8298 C C . SER A 1 1046 ? -39.773 -34.348 18.199 1.00 55.44 1046 SER A C 1
ATOM 8300 O O . SER A 1 1046 ? -38.599 -34.037 18.399 1.00 55.44 1046 SER A O 1
ATOM 8302 N N . LEU A 1 1047 ? -40.155 -35.412 17.482 1.00 54.16 1047 LEU A N 1
ATOM 8303 C CA . LEU A 1 1047 ? -39.290 -36.425 16.859 1.00 54.16 1047 LEU A CA 1
ATOM 8304 C C . LEU A 1 1047 ? -38.469 -37.309 17.819 1.00 54.16 1047 LEU A C 1
ATOM 8306 O O . LEU A 1 1047 ? -37.803 -36.858 18.752 1.00 54.16 1047 LEU A O 1
ATOM 8310 N N . ALA A 1 1048 ? -38.447 -38.599 17.478 1.00 55.25 1048 ALA A N 1
ATOM 8311 C CA . ALA A 1 1048 ? -37.330 -39.483 17.771 1.00 55.25 1048 ALA A CA 1
ATOM 8312 C C . ALA A 1 1048 ? -36.433 -39.563 16.523 1.00 55.25 1048 ALA A C 1
ATOM 8314 O O . ALA A 1 1048 ? -36.941 -39.711 15.408 1.00 55.25 1048 ALA A O 1
ATOM 8315 N N . CYS A 1 1049 ? -35.118 -39.452 16.698 1.00 54.00 1049 CYS A N 1
ATOM 8316 C CA . CYS A 1 1049 ? -34.139 -39.529 15.610 1.00 54.00 1049 CYS A CA 1
ATOM 8317 C C . CYS A 1 1049 ? -33.081 -40.595 15.906 1.00 54.00 1049 CYS A C 1
ATOM 8319 O O . CYS A 1 1049 ? -32.806 -40.884 17.068 1.00 54.00 1049 CYS A O 1
ATOM 8321 N N . ASN A 1 1050 ? -32.481 -41.171 14.865 1.00 56.00 1050 ASN A N 1
ATOM 8322 C CA . ASN A 1 1050 ? -31.379 -42.121 14.984 1.00 56.00 1050 ASN A CA 1
ATOM 8323 C C . ASN A 1 1050 ? -30.041 -41.447 14.652 1.00 56.00 1050 ASN A C 1
ATOM 8325 O O . ASN A 1 1050 ? -29.844 -40.912 13.563 1.00 56.00 1050 ASN A O 1
ATOM 8329 N N . ASP A 1 1051 ? -29.113 -41.526 15.590 1.00 58.41 1051 ASP A N 1
ATOM 8330 C CA . ASP A 1 1051 ? -27.680 -41.348 15.412 1.00 58.41 1051 ASP A CA 1
ATOM 8331 C C . ASP A 1 1051 ? -27.107 -42.706 14.981 1.00 58.41 1051 ASP A C 1
ATOM 8333 O O . ASP A 1 1051 ? -27.044 -43.655 15.765 1.00 58.41 1051 ASP A O 1
ATOM 8337 N N . LEU A 1 1052 ? -26.764 -42.829 13.700 1.00 58.09 1052 LEU A N 1
ATOM 8338 C CA . LEU A 1 1052 ? -26.262 -44.076 13.114 1.00 58.09 1052 LEU A CA 1
ATOM 8339 C C . LEU A 1 1052 ? -24.743 -44.245 13.291 1.00 58.09 1052 LEU A C 1
ATOM 8341 O O . LEU A 1 1052 ? -24.221 -45.309 12.976 1.00 58.09 1052 LEU A O 1
ATOM 8345 N N . GLU A 1 1053 ? -24.047 -43.224 13.798 1.00 53.97 1053 GLU A N 1
ATOM 8346 C CA . GLU A 1 1053 ? -22.599 -43.235 14.035 1.00 53.97 1053 GLU A CA 1
ATOM 8347 C C . GLU A 1 1053 ? -22.281 -43.788 15.434 1.00 53.97 1053 GLU A C 1
ATOM 8349 O O . GLU A 1 1053 ? -21.378 -44.607 15.599 1.00 53.97 1053 GLU A O 1
ATOM 8354 N N . LEU A 1 1054 ? -23.091 -43.424 16.435 1.00 54.00 1054 LEU A N 1
ATOM 8355 C CA . LEU A 1 1054 ? -23.078 -44.037 17.769 1.00 54.00 1054 LEU A CA 1
ATOM 8356 C C . LEU A 1 1054 ? -24.020 -45.246 17.884 1.00 54.00 1054 LEU A C 1
ATOM 8358 O O . LEU A 1 1054 ? -23.959 -45.986 18.869 1.00 54.00 1054 LEU A O 1
ATOM 8362 N N . GLY A 1 1055 ? -24.910 -45.440 16.906 1.00 60.19 1055 GLY A N 1
ATOM 8363 C CA . GLY A 1 1055 ? -25.939 -46.477 16.924 1.00 60.19 1055 GLY A CA 1
ATOM 8364 C C . GLY A 1 1055 ? -26.957 -46.263 18.046 1.00 60.19 1055 GLY A C 1
ATOM 8365 O O . GLY A 1 1055 ? -27.210 -47.188 18.817 1.00 60.19 1055 GLY A O 1
ATOM 8366 N N . GLN A 1 1056 ? -27.519 -45.055 18.178 1.00 59.97 1056 GLN A N 1
ATOM 8367 C CA . GLN A 1 1056 ? -28.447 -44.667 19.251 1.00 59.97 1056 GLN A CA 1
ATOM 8368 C C . GLN A 1 1056 ? -29.658 -43.863 18.750 1.00 59.97 1056 GLN A C 1
ATOM 8370 O O . GLN A 1 1056 ? -29.543 -43.024 17.868 1.00 59.97 1056 GLN A O 1
ATOM 8375 N N . THR A 1 1057 ? -30.827 -44.071 19.353 1.00 57.62 1057 THR A N 1
ATOM 8376 C CA . THR A 1 1057 ? -32.033 -43.258 19.155 1.00 57.62 1057 THR A CA 1
ATOM 8377 C C . THR A 1 1057 ? -32.132 -42.192 20.248 1.00 57.62 1057 THR A C 1
ATOM 8379 O O . THR A 1 1057 ? -32.053 -42.528 21.432 1.00 57.62 1057 THR A O 1
ATOM 8382 N N . TYR A 1 1058 ? -32.341 -40.936 19.847 1.00 59.66 1058 TYR A N 1
ATOM 8383 C CA . TYR A 1 1058 ? -32.592 -39.768 20.702 1.00 59.66 1058 TYR A CA 1
ATOM 8384 C C . TYR A 1 1058 ? -34.075 -39.361 20.632 1.00 59.66 1058 TYR A C 1
ATOM 8386 O O . TYR A 1 1058 ? -34.766 -39.694 19.667 1.00 59.66 1058 TYR A O 1
ATOM 8394 N N . THR A 1 1059 ? -34.588 -38.609 21.612 1.00 59.38 1059 THR A N 1
ATOM 8395 C CA . THR A 1 1059 ? -35.958 -38.047 21.572 1.00 59.38 1059 THR A CA 1
ATOM 8396 C C . THR A 1 1059 ? -35.988 -36.623 22.115 1.00 59.38 1059 THR A C 1
ATOM 8398 O O . THR A 1 1059 ? -35.627 -36.408 23.272 1.00 59.38 1059 THR A O 1
ATOM 8401 N N . ASN A 1 1060 ? -36.443 -35.667 21.301 1.00 58.34 1060 ASN A N 1
ATOM 8402 C CA . ASN A 1 1060 ? -36.386 -34.240 21.626 1.00 58.34 1060 ASN A CA 1
ATOM 8403 C C . ASN A 1 1060 ? -37.749 -33.665 22.049 1.00 58.34 1060 ASN A C 1
ATOM 8405 O O . ASN A 1 1060 ? -38.817 -34.234 21.808 1.00 58.34 1060 ASN A O 1
ATOM 8409 N N . TYR A 1 1061 ? -37.691 -32.493 22.677 1.00 67.50 1061 TYR A N 1
ATOM 8410 C CA . TYR A 1 1061 ? -38.838 -31.658 23.017 1.00 67.50 1061 TYR A CA 1
ATOM 8411 C C . TYR A 1 1061 ? -38.732 -30.343 22.234 1.00 67.50 1061 TYR A C 1
ATOM 8413 O O . TYR A 1 1061 ? -37.619 -29.895 21.965 1.00 67.50 1061 TYR A O 1
ATOM 8421 N N . LYS A 1 1062 ? -39.863 -29.709 21.902 1.00 70.06 1062 LYS A N 1
ATOM 8422 C CA . LYS A 1 1062 ? -39.904 -28.337 21.373 1.00 70.06 1062 LYS A CA 1
ATOM 8423 C C . LYS A 1 1062 ? -40.985 -27.513 22.071 1.00 70.06 1062 LYS A C 1
ATOM 8425 O O . LYS A 1 1062 ? -42.147 -27.926 22.115 1.00 70.06 1062 LYS A O 1
ATOM 8430 N N . ILE A 1 1063 ? -40.594 -26.339 22.561 1.00 72.69 1063 ILE A N 1
ATOM 8431 C CA . ILE A 1 1063 ? -41.460 -25.277 23.082 1.00 72.69 1063 ILE A CA 1
ATOM 8432 C C . ILE A 1 1063 ? -42.095 -24.509 21.912 1.00 72.69 1063 ILE A C 1
ATOM 8434 O O . ILE A 1 1063 ? -41.439 -24.246 20.903 1.00 72.69 1063 ILE A O 1
ATOM 8438 N N . THR A 1 1064 ? -43.373 -24.154 22.032 1.00 67.25 1064 THR A N 1
ATOM 8439 C CA . THR A 1 1064 ? -44.110 -23.376 21.028 1.00 67.25 1064 THR A CA 1
ATOM 8440 C C . THR A 1 1064 ? -43.507 -21.986 20.842 1.00 67.25 1064 THR A C 1
ATOM 8442 O O . THR A 1 1064 ? -43.370 -21.243 21.810 1.00 67.25 1064 THR A O 1
ATOM 8445 N N . ASP A 1 1065 ? -43.238 -21.597 19.592 1.00 58.19 1065 ASP A N 1
ATOM 8446 C CA . ASP A 1 1065 ? -42.572 -20.328 19.239 1.00 58.19 1065 ASP A CA 1
ATOM 8447 C C . ASP A 1 1065 ? -43.379 -19.065 19.620 1.00 58.19 1065 ASP A C 1
ATOM 8449 O O . ASP A 1 1065 ? -42.878 -17.947 19.540 1.00 58.19 1065 ASP A O 1
ATOM 8453 N N . THR A 1 1066 ? -44.634 -19.231 20.051 1.00 59.31 1066 THR A N 1
ATOM 8454 C CA . THR A 1 1066 ? -45.464 -18.185 20.659 1.00 59.31 1066 THR A CA 1
ATOM 8455 C C . THR A 1 1066 ? -46.035 -18.676 21.991 1.00 59.31 1066 THR A C 1
ATOM 8457 O O . THR A 1 1066 ? -46.585 -19.775 22.077 1.00 59.31 1066 THR A O 1
ATOM 8460 N N . LEU A 1 1067 ? -45.916 -17.865 23.049 1.00 64.00 1067 LEU A N 1
ATOM 8461 C CA . LEU A 1 1067 ? -46.573 -18.128 24.334 1.00 64.00 1067 LEU A CA 1
ATOM 8462 C C . LEU A 1 1067 ? -47.971 -17.485 24.360 1.00 64.00 1067 LEU A C 1
ATOM 8464 O O . LEU A 1 1067 ? -48.085 -16.295 24.044 1.00 64.00 1067 LEU A O 1
ATOM 8468 N N . PRO A 1 1068 ? -49.029 -18.197 24.799 1.00 51.91 1068 PRO A N 1
ATOM 8469 C CA . PRO A 1 1068 ? -50.353 -17.606 24.981 1.00 51.91 1068 PRO A CA 1
ATOM 8470 C C . PRO A 1 1068 ? -50.300 -16.373 25.895 1.00 51.91 1068 PRO A C 1
ATOM 8472 O O . PRO A 1 1068 ? -49.853 -16.459 27.036 1.00 51.91 1068 PRO A O 1
ATOM 8475 N N . ALA A 1 1069 ? -50.742 -15.221 25.379 1.00 48.69 1069 ALA A N 1
ATOM 8476 C CA . ALA A 1 1069 ? -50.690 -13.915 26.053 1.00 48.69 1069 ALA A CA 1
ATOM 8477 C C . ALA A 1 1069 ? -49.288 -13.471 26.547 1.00 48.69 1069 ALA A C 1
ATOM 8479 O O . ALA A 1 1069 ? -49.191 -12.649 27.456 1.00 48.69 1069 ALA A O 1
ATOM 8480 N N . GLY A 1 1070 ? -48.201 -14.007 25.976 1.00 56.72 1070 GLY A N 1
ATOM 8481 C CA . GLY A 1 1070 ? -46.809 -13.642 26.292 1.00 56.72 1070 GLY A CA 1
ATOM 8482 C C . GLY A 1 1070 ? -46.283 -14.111 27.658 1.00 56.72 1070 GLY A C 1
ATOM 8483 O O . GLY A 1 1070 ? -45.071 -14.224 27.836 1.00 56.72 1070 GLY A O 1
ATOM 8484 N N . ILE A 1 1071 ? -47.172 -14.428 28.606 1.00 61.09 1071 ILE A N 1
ATOM 8485 C CA . ILE A 1 1071 ? -46.847 -14.879 29.962 1.00 61.09 1071 ILE A CA 1
ATOM 8486 C C . ILE A 1 1071 ? -47.663 -16.129 30.293 1.00 61.09 1071 ILE A C 1
ATOM 8488 O O . ILE A 1 1071 ? -48.882 -16.078 30.461 1.00 61.09 1071 ILE A O 1
ATOM 8492 N N . VAL A 1 1072 ? -46.968 -17.244 30.490 1.00 70.69 1072 VAL A N 1
ATOM 8493 C CA . VAL A 1 1072 ? -47.533 -18.479 31.039 1.00 70.69 1072 VAL A CA 1
ATOM 8494 C C . VAL A 1 1072 ? -47.422 -18.438 32.562 1.00 70.69 1072 VAL A C 1
ATOM 8496 O O . VAL A 1 1072 ? -46.399 -18.033 33.110 1.00 70.69 1072 VAL A O 1
ATOM 8499 N N . ARG A 1 1073 ? -48.463 -18.899 33.261 1.00 79.12 1073 ARG A N 1
ATOM 8500 C CA . ARG A 1 1073 ? -48.466 -19.074 34.723 1.00 79.12 1073 ARG A CA 1
ATOM 8501 C C . ARG A 1 1073 ? -49.019 -20.445 35.098 1.00 79.12 1073 ARG A C 1
ATOM 8503 O O . ARG A 1 1073 ? -49.835 -21.006 34.358 1.00 79.12 1073 ARG A O 1
ATOM 8510 N N . GLY A 1 1074 ? -48.624 -20.970 36.250 1.00 76.38 1074 GLY A N 1
ATOM 8511 C CA . GLY A 1 1074 ? -49.204 -22.181 36.826 1.00 76.38 1074 GLY A CA 1
ATOM 8512 C C . GLY A 1 1074 ? -48.760 -22.419 38.263 1.00 76.38 1074 GLY A C 1
ATOM 8513 O O . GLY A 1 1074 ? -47.864 -21.741 38.762 1.00 76.38 1074 GLY A O 1
ATOM 8514 N N . ASN A 1 1075 ? -49.398 -23.389 38.910 1.00 75.94 1075 ASN A N 1
ATOM 8515 C CA . ASN A 1 1075 ? -49.112 -23.776 40.287 1.00 75.94 1075 ASN A CA 1
ATOM 8516 C C . ASN A 1 1075 ? -48.509 -25.180 40.283 1.00 75.94 1075 ASN A C 1
ATOM 8518 O O . ASN A 1 1075 ? -48.992 -26.050 39.560 1.00 75.94 1075 ASN A O 1
ATOM 8522 N N . LEU A 1 1076 ? -47.485 -25.372 41.105 1.00 73.12 1076 LEU A N 1
ATOM 8523 C CA . LEU A 1 1076 ? -46.821 -26.638 41.391 1.00 73.12 1076 LEU A CA 1
ATOM 8524 C C . LEU A 1 1076 ? -47.049 -26.989 42.870 1.00 73.12 1076 LEU A C 1
ATOM 8526 O O . LEU A 1 1076 ? -47.426 -26.125 43.666 1.00 73.12 1076 LEU A O 1
ATOM 8530 N N . THR A 1 1077 ? -46.737 -28.221 43.268 1.00 68.31 1077 THR A N 1
ATOM 8531 C CA . THR A 1 1077 ? -46.716 -28.670 44.675 1.00 68.31 1077 THR A CA 1
ATOM 8532 C C . THR A 1 1077 ? -45.900 -27.754 45.597 1.00 68.31 1077 THR A C 1
ATOM 8534 O O . THR A 1 1077 ? -46.190 -27.654 46.788 1.00 68.31 1077 THR A O 1
ATOM 8537 N N . CYS A 1 1078 ? -44.891 -27.073 45.049 1.00 60.97 1078 CYS A N 1
ATOM 8538 C CA . CYS A 1 1078 ? -43.895 -26.295 45.778 1.00 60.97 1078 CYS A CA 1
ATOM 8539 C C . CYS A 1 1078 ? -44.074 -24.767 45.749 1.00 60.97 1078 CYS A C 1
ATOM 8541 O O . CYS A 1 1078 ? -43.282 -24.065 46.374 1.00 60.97 1078 CYS A O 1
ATOM 8543 N N . GLY A 1 1079 ? -45.036 -24.237 44.989 1.00 69.31 1079 GLY A N 1
ATOM 8544 C CA . GLY A 1 1079 ? -45.156 -22.797 44.728 1.00 69.31 1079 GLY A CA 1
ATOM 8545 C C . GLY A 1 1079 ? -45.751 -22.496 43.353 1.00 69.31 1079 GLY A C 1
ATOM 8546 O O . GLY A 1 1079 ? -46.153 -23.410 42.633 1.00 69.31 1079 GLY A O 1
ATOM 8547 N N . TYR A 1 1080 ? -45.812 -21.223 42.958 1.00 71.06 1080 TYR A N 1
ATOM 8548 C CA . TYR A 1 1080 ? -46.232 -20.854 41.600 1.00 71.06 1080 TYR A CA 1
ATOM 8549 C C . TYR A 1 1080 ? -45.026 -20.634 40.682 1.00 71.06 1080 TYR A C 1
ATOM 8551 O O . TYR A 1 1080 ? -43.931 -20.276 41.124 1.00 71.06 1080 TYR A O 1
ATOM 8559 N N . TYR A 1 1081 ? -45.244 -20.827 39.381 1.00 75.81 1081 TYR A N 1
ATOM 8560 C CA . TYR A 1 1081 ? -44.279 -20.491 38.344 1.00 75.81 1081 TYR A CA 1
ATOM 8561 C C . TYR A 1 1081 ? -44.838 -19.456 37.369 1.00 75.81 1081 TYR A C 1
ATOM 8563 O O . TYR A 1 1081 ? -46.035 -19.429 37.057 1.00 75.81 1081 TYR A O 1
ATOM 8571 N N . ILE A 1 1082 ? -43.939 -18.627 36.846 1.00 73.12 1082 ILE A N 1
ATOM 8572 C CA . ILE A 1 1082 ? -44.186 -17.732 35.715 1.00 73.12 1082 ILE A CA 1
ATOM 8573 C C . ILE A 1 1082 ? -43.139 -18.040 34.646 1.00 73.12 1082 ILE A C 1
ATOM 8575 O O . ILE A 1 1082 ? -41.955 -18.121 34.957 1.00 73.12 1082 ILE A O 1
ATOM 8579 N N . MET A 1 1083 ? -43.571 -18.216 33.398 1.00 73.44 1083 MET A N 1
ATOM 8580 C CA . MET A 1 1083 ? -42.712 -18.433 32.233 1.00 73.44 1083 MET A CA 1
ATOM 8581 C C . MET A 1 1083 ? -42.982 -17.347 31.183 1.00 73.44 1083 MET A C 1
ATOM 8583 O O . MET A 1 1083 ? -44.133 -17.106 30.817 1.00 73.44 1083 MET A O 1
ATOM 8587 N N . VAL A 1 1084 ? -41.921 -16.697 30.704 1.00 68.44 1084 VAL A N 1
ATOM 8588 C CA . VAL A 1 1084 ? -41.965 -15.551 29.779 1.00 68.44 1084 VAL A CA 1
ATOM 8589 C C . VAL A 1 1084 ? -40.907 -15.744 28.690 1.00 68.44 1084 VAL A C 1
ATOM 8591 O O . VAL A 1 1084 ? -39.805 -16.208 28.979 1.00 68.44 1084 VAL A O 1
ATOM 8594 N N . ALA A 1 1085 ? -41.212 -15.388 27.443 1.00 63.75 1085 ALA A N 1
ATOM 8595 C CA . ALA A 1 1085 ? -40.204 -15.323 26.382 1.00 63.75 1085 ALA A CA 1
ATOM 8596 C C . ALA A 1 1085 ? -39.325 -14.074 26.577 1.00 63.75 1085 ALA A C 1
ATOM 8598 O O . ALA A 1 1085 ? -39.854 -12.980 26.771 1.00 63.75 1085 ALA A O 1
ATOM 8599 N N . VAL A 1 1086 ? -37.998 -14.217 26.540 1.00 55.78 1086 VAL A N 1
ATOM 8600 C CA . VAL A 1 1086 ? -37.072 -13.085 26.705 1.00 55.78 1086 VAL A CA 1
ATOM 8601 C C . VAL A 1 1086 ? -36.986 -12.317 25.375 1.00 55.78 1086 VAL A C 1
ATOM 8603 O O . VAL A 1 1086 ? -36.552 -12.908 24.380 1.00 55.78 1086 VAL A O 1
ATOM 8606 N N . PRO A 1 1087 ? -37.393 -11.028 25.315 1.00 47.12 1087 PRO A N 1
ATOM 8607 C CA . PRO A 1 1087 ? -37.494 -10.282 24.060 1.00 47.12 1087 PRO A CA 1
ATOM 8608 C C . PRO A 1 1087 ? -36.199 -10.276 23.246 1.00 47.12 1087 PRO A C 1
ATOM 8610 O O . PRO A 1 1087 ? -35.108 -10.178 23.802 1.00 47.12 1087 PRO A O 1
ATOM 8613 N N . ASN A 1 1088 ? -36.333 -10.352 21.919 1.00 47.53 1088 ASN A N 1
ATOM 8614 C CA . ASN A 1 1088 ? -35.227 -10.409 20.953 1.00 47.53 1088 ASN A CA 1
ATOM 8615 C C . ASN A 1 1088 ? -34.263 -11.605 21.132 1.00 47.53 1088 ASN A C 1
ATOM 8617 O O . ASN A 1 1088 ? -33.150 -11.581 20.613 1.00 47.53 1088 ASN A O 1
ATOM 8621 N N . THR A 1 1089 ? -34.687 -12.672 21.821 1.00 56.31 1089 THR A N 1
ATOM 8622 C CA . THR A 1 1089 ? -33.928 -13.927 21.951 1.00 56.31 1089 THR A CA 1
ATOM 8623 C C . THR A 1 1089 ? -34.811 -15.147 21.676 1.00 56.31 1089 THR A C 1
ATOM 8625 O O . THR A 1 1089 ? -36.034 -15.046 21.605 1.00 56.31 1089 THR A O 1
ATOM 8628 N N . ASN A 1 1090 ? -34.192 -16.324 21.570 1.00 64.12 1090 ASN A N 1
ATOM 8629 C CA . ASN A 1 1090 ? -34.870 -17.623 21.535 1.00 64.12 1090 ASN A CA 1
ATOM 8630 C C . ASN A 1 1090 ? -34.982 -18.284 22.929 1.00 64.12 1090 ASN A C 1
ATOM 8632 O O . ASN A 1 1090 ? -35.195 -19.491 23.016 1.00 64.12 1090 ASN A O 1
ATOM 8636 N N . VAL A 1 1091 ? -34.794 -17.530 24.017 1.00 71.31 1091 VAL A N 1
ATOM 8637 C CA . VAL A 1 1091 ? -34.678 -18.059 25.384 1.00 71.31 1091 VAL A CA 1
ATOM 8638 C C . VAL A 1 1091 ? -35.927 -17.723 26.201 1.00 71.31 1091 VAL A C 1
ATOM 8640 O O . VAL A 1 1091 ? -36.488 -16.633 26.094 1.00 71.31 1091 VAL A O 1
ATOM 8643 N N . TYR A 1 1092 ? -36.352 -18.649 27.059 1.00 71.12 1092 TYR A N 1
ATOM 8644 C CA . TYR A 1 1092 ? -37.479 -18.459 27.972 1.00 71.12 1092 TYR A CA 1
ATOM 8645 C C . TYR A 1 1092 ? -36.983 -18.336 29.413 1.00 71.12 1092 TYR A C 1
ATOM 8647 O O . TYR A 1 1092 ? -36.211 -19.172 29.886 1.00 71.12 1092 TYR A O 1
ATOM 8655 N N . LEU A 1 1093 ? -37.451 -17.311 30.123 1.00 74.00 1093 LEU A N 1
ATOM 8656 C CA . LEU A 1 1093 ? -37.232 -17.127 31.554 1.00 74.00 1093 LEU A CA 1
ATOM 8657 C C . LEU A 1 1093 ? -38.361 -17.804 32.331 1.00 74.00 1093 LEU A C 1
ATOM 8659 O O . LEU A 1 1093 ? -39.533 -17.506 32.108 1.00 74.00 1093 LEU A O 1
ATOM 8663 N N . ILE A 1 1094 ? -37.998 -18.669 33.275 1.00 70.31 1094 ILE A N 1
ATOM 8664 C CA . ILE A 1 1094 ? -38.894 -19.237 34.280 1.00 70.31 1094 ILE A CA 1
ATOM 8665 C C . ILE A 1 1094 ? -38.502 -18.704 35.660 1.00 70.31 1094 ILE A C 1
ATOM 8667 O O . ILE A 1 1094 ? -37.329 -18.723 36.035 1.00 70.31 1094 ILE A O 1
ATOM 8671 N N . VAL A 1 1095 ? -39.498 -18.250 36.417 1.00 70.94 1095 VAL A N 1
ATOM 8672 C CA . VAL A 1 1095 ? -39.382 -17.795 37.807 1.00 70.94 1095 VAL A CA 1
ATOM 8673 C C . VAL A 1 1095 ? -40.247 -18.702 38.682 1.00 70.94 1095 VAL A C 1
ATOM 8675 O O . VAL A 1 1095 ? -41.431 -18.870 38.394 1.00 70.94 1095 VAL A O 1
ATOM 8678 N N . LEU A 1 1096 ? -39.652 -19.294 39.722 1.00 68.06 1096 LEU A N 1
ATOM 8679 C CA . LEU A 1 1096 ? -40.267 -20.258 40.646 1.00 68.06 1096 LEU A CA 1
ATOM 8680 C C . LEU A 1 1096 ? -40.303 -19.693 42.069 1.00 68.06 1096 LEU A C 1
ATOM 8682 O O . LEU A 1 1096 ? -39.284 -19.738 42.761 1.00 68.06 1096 LEU A O 1
ATOM 8686 N N . ASP A 1 1097 ? -41.445 -19.174 42.516 1.00 60.84 1097 ASP A N 1
ATOM 8687 C CA . ASP A 1 1097 ? -41.589 -18.607 43.864 1.00 60.84 1097 ASP A CA 1
ATOM 8688 C C . ASP A 1 1097 ? -41.884 -19.721 44.880 1.00 60.84 1097 ASP A C 1
ATOM 8690 O O . ASP A 1 1097 ? -43.023 -20.161 45.044 1.00 60.84 1097 ASP A O 1
ATOM 8694 N N . GLY A 1 1098 ? -40.808 -20.249 45.472 1.00 57.62 1098 GLY A N 1
ATOM 8695 C CA . GLY A 1 1098 ? -40.802 -21.495 46.252 1.00 57.62 1098 GLY A CA 1
ATOM 8696 C C . GLY A 1 1098 ? -39.474 -22.268 46.185 1.00 57.62 1098 GLY A C 1
ATOM 8697 O O . GLY A 1 1098 ? -39.220 -23.140 47.014 1.00 57.62 1098 GLY A O 1
ATOM 8698 N N . GLY A 1 1099 ? -38.582 -21.920 45.250 1.00 60.59 1099 GLY A N 1
ATOM 8699 C CA . GLY A 1 1099 ? -37.224 -22.467 45.166 1.00 60.59 1099 GLY A CA 1
ATOM 8700 C C . GLY A 1 1099 ? -37.058 -23.681 44.241 1.00 60.59 1099 GLY A C 1
ATOM 8701 O O . GLY A 1 1099 ? -37.938 -24.034 43.460 1.00 60.59 1099 GLY A O 1
ATOM 8702 N N . ASP A 1 1100 ? -35.884 -24.316 44.310 1.00 55.81 1100 ASP A N 1
ATOM 8703 C CA . ASP A 1 1100 ? -35.537 -25.498 43.507 1.00 55.81 1100 ASP A CA 1
ATOM 8704 C C . ASP A 1 1100 ? -36.156 -26.783 44.095 1.00 55.81 1100 ASP A C 1
ATOM 8706 O O . ASP A 1 1100 ? -35.473 -27.575 44.747 1.00 55.81 1100 ASP A O 1
ATOM 8710 N N . CYS A 1 1101 ? -37.454 -26.996 43.868 1.00 59.78 1101 CYS A N 1
ATOM 8711 C CA . CYS A 1 1101 ? -38.165 -28.187 44.341 1.00 59.78 1101 CYS A CA 1
ATOM 8712 C C . CYS A 1 1101 ? -38.355 -29.254 43.240 1.00 59.78 1101 CYS A C 1
ATOM 8714 O O . CYS A 1 1101 ? -38.970 -28.977 42.203 1.00 59.78 1101 CYS A O 1
ATOM 8716 N N . PRO A 1 1102 ? -37.873 -30.491 43.466 1.00 55.09 1102 PRO A N 1
ATOM 8717 C CA . PRO A 1 1102 ? -38.328 -31.691 42.775 1.00 55.09 1102 PRO A CA 1
ATOM 8718 C C . PRO A 1 1102 ? -39.400 -32.419 43.608 1.00 55.09 1102 PRO A C 1
ATOM 8720 O O . PRO A 1 1102 ? -39.189 -32.675 44.793 1.00 55.09 1102 PRO A O 1
ATOM 8723 N N . ASP A 1 1103 ? -40.520 -32.810 42.996 1.00 49.47 1103 ASP A N 1
ATOM 8724 C CA . ASP A 1 1103 ? -41.516 -33.673 43.651 1.00 49.47 1103 ASP A CA 1
ATOM 8725 C C . ASP A 1 1103 ? -40.956 -35.106 43.832 1.00 49.47 1103 ASP A C 1
ATOM 8727 O O . ASP A 1 1103 ? -40.684 -35.781 42.831 1.00 49.47 1103 ASP A O 1
ATOM 8731 N N . PRO A 1 1104 ? -40.787 -35.613 45.073 1.00 51.53 1104 PRO A N 1
ATOM 8732 C CA . PRO A 1 1104 ? -40.281 -36.962 45.321 1.00 51.53 1104 PRO A CA 1
ATOM 8733 C C . PRO A 1 1104 ? -41.279 -38.082 44.970 1.00 51.53 1104 PRO A C 1
ATOM 8735 O O . PRO A 1 1104 ? -40.880 -39.252 44.936 1.00 51.53 1104 PRO A O 1
ATOM 8738 N N . ALA A 1 1105 ? -42.557 -37.772 44.715 1.00 48.00 1105 ALA A N 1
ATOM 8739 C CA . ALA A 1 1105 ? -43.558 -38.753 44.301 1.00 48.00 1105 ALA A CA 1
ATOM 8740 C C . ALA A 1 1105 ? -43.399 -39.169 42.827 1.00 48.00 1105 ALA A C 1
ATOM 8742 O O . ALA A 1 1105 ? -43.613 -40.339 42.487 1.00 48.00 1105 ALA A O 1
ATOM 8743 N N . ILE A 1 1106 ? -42.965 -38.258 41.946 1.00 53.09 1106 ILE A N 1
ATOM 8744 C CA . ILE A 1 1106 ? -42.744 -38.549 40.520 1.00 53.09 1106 ILE A CA 1
ATOM 8745 C C . ILE A 1 1106 ? -41.385 -39.243 40.339 1.00 53.09 1106 ILE A C 1
ATOM 8747 O O . ILE A 1 1106 ? -40.388 -38.650 39.924 1.00 53.09 1106 ILE A O 1
ATOM 8751 N N . LYS A 1 1107 ? -41.347 -40.553 40.615 1.00 51.75 1107 LYS A N 1
ATOM 8752 C CA . LYS A 1 1107 ? -40.194 -41.420 40.314 1.00 51.75 1107 LYS A CA 1
ATOM 8753 C C . LYS A 1 1107 ? -40.030 -41.635 38.808 1.00 51.75 1107 LYS A C 1
ATOM 8755 O O . LYS A 1 1107 ? -40.411 -42.667 38.260 1.00 51.75 1107 LYS A O 1
ATOM 8760 N N . CYS A 1 1108 ? -39.435 -40.649 38.153 1.00 52.16 1108 CYS A N 1
ATOM 8761 C CA . CYS A 1 1108 ? -39.021 -40.702 36.759 1.00 52.16 1108 CYS A CA 1
ATOM 8762 C C . CYS A 1 1108 ? -38.066 -41.874 36.493 1.00 52.16 1108 CYS A C 1
ATOM 8764 O O . CYS A 1 1108 ? -37.050 -42.023 37.173 1.00 52.16 1108 CYS A O 1
ATOM 8766 N N . THR A 1 1109 ? -38.368 -42.683 35.478 1.00 54.25 1109 THR A N 1
ATOM 8767 C CA . THR A 1 1109 ? -37.526 -43.819 35.067 1.00 54.25 1109 THR A CA 1
ATOM 8768 C C . THR A 1 1109 ? -36.719 -43.503 33.806 1.00 54.25 1109 THR A C 1
ATOM 8770 O O . THR A 1 1109 ? -37.133 -42.713 32.955 1.00 54.25 1109 THR A O 1
ATOM 8773 N N . SER A 1 1110 ? -35.538 -44.114 33.691 1.00 54.16 1110 SER A N 1
ATOM 8774 C CA . SER A 1 1110 ? -34.737 -44.127 32.462 1.00 54.16 1110 SER A CA 1
ATOM 8775 C C . SER A 1 1110 ? -35.352 -45.081 31.436 1.00 54.16 1110 SER A C 1
ATOM 8777 O O . SER A 1 1110 ? -35.744 -46.189 31.805 1.00 54.16 1110 SER A O 1
ATOM 8779 N N . CYS A 1 1111 ? -35.384 -44.686 30.163 1.00 58.78 1111 CYS A N 1
ATOM 8780 C CA . CYS A 1 1111 ? -35.998 -45.469 29.087 1.00 58.78 1111 CYS A CA 1
ATOM 8781 C C . CYS A 1 1111 ? -35.387 -46.876 28.959 1.00 58.78 1111 CYS A C 1
ATOM 8783 O O . CYS A 1 1111 ? -34.172 -47.049 29.078 1.00 58.78 1111 CYS A O 1
ATOM 8785 N N . SER A 1 1112 ? -36.224 -47.879 28.685 1.00 55.38 1112 SER A N 1
ATOM 8786 C CA . SER A 1 1112 ? -35.785 -49.254 28.436 1.00 55.38 1112 SER A CA 1
ATOM 8787 C C . SER A 1 1112 ? -35.704 -49.543 26.934 1.00 55.38 1112 SER A C 1
ATOM 8789 O O . SER A 1 1112 ? -36.307 -48.852 26.110 1.00 55.38 1112 SER A O 1
ATOM 8791 N N . LYS A 1 1113 ? -35.025 -50.638 26.560 1.00 54.69 1113 LYS A N 1
ATOM 8792 C CA . LYS A 1 1113 ? -35.043 -51.144 25.174 1.00 54.69 1113 LYS A CA 1
ATOM 8793 C C . LYS A 1 1113 ? -36.460 -51.401 24.640 1.00 54.69 1113 LYS A C 1
ATOM 8795 O O . LYS A 1 1113 ? -36.630 -51.416 23.428 1.00 54.69 1113 LYS A O 1
ATOM 8800 N N . LYS A 1 1114 ? -37.453 -51.616 25.514 1.00 52.88 1114 LYS A N 1
ATOM 8801 C CA . LYS A 1 1114 ? -38.837 -51.898 25.118 1.00 52.88 1114 LYS A CA 1
ATOM 8802 C C . LYS A 1 1114 ? -39.643 -50.613 24.913 1.00 52.88 1114 LYS A C 1
ATOM 8804 O O . LYS A 1 1114 ? -40.207 -50.435 23.842 1.00 52.88 1114 LYS A O 1
ATOM 8809 N N . SER A 1 1115 ? -39.586 -49.662 25.851 1.00 54.91 1115 SER A N 1
ATOM 8810 C CA . SER A 1 1115 ? -40.219 -48.340 25.672 1.00 54.91 1115 SER A CA 1
ATOM 8811 C C . SER A 1 1115 ? -39.667 -47.580 24.451 1.00 54.91 1115 SER A C 1
ATOM 8813 O O . SER A 1 1115 ? -40.420 -46.883 23.773 1.00 54.91 1115 SER A O 1
ATOM 8815 N N . CYS A 1 1116 ? -38.393 -47.788 24.101 1.00 53.88 1116 CYS A N 1
ATOM 8816 C CA . CYS A 1 1116 ? -37.789 -47.263 22.870 1.00 53.88 1116 CYS A CA 1
ATOM 8817 C C . CYS A 1 1116 ? -38.143 -48.023 21.574 1.00 53.88 1116 CYS A C 1
ATOM 8819 O O . CYS A 1 1116 ? -37.944 -47.471 20.494 1.00 53.88 1116 CYS A O 1
ATOM 8821 N N . ALA A 1 1117 ? -38.646 -49.260 21.647 1.00 48.25 1117 ALA A N 1
ATOM 8822 C CA . ALA A 1 1117 ? -39.125 -49.987 20.468 1.00 48.25 1117 ALA A CA 1
ATOM 8823 C C . ALA A 1 1117 ? -40.534 -49.519 20.071 1.00 48.25 1117 ALA A C 1
ATOM 8825 O O . ALA A 1 1117 ? -40.787 -49.241 18.901 1.00 48.25 1117 ALA A O 1
ATOM 8826 N N . ASP A 1 1118 ? -41.415 -49.370 21.065 1.00 47.78 1118 ASP A N 1
ATOM 8827 C CA . ASP A 1 1118 ? -42.827 -49.031 20.856 1.00 47.78 1118 ASP A CA 1
ATOM 8828 C C . ASP A 1 1118 ? -43.054 -47.515 20.646 1.00 47.78 1118 ASP A C 1
ATOM 8830 O O . ASP A 1 1118 ? -44.056 -47.106 20.060 1.00 47.78 1118 ASP A O 1
ATOM 8834 N N . GLY A 1 1119 ? -42.120 -46.661 21.092 1.00 49.22 1119 GLY A N 1
ATOM 8835 C CA . GLY A 1 1119 ? -42.181 -45.200 20.917 1.00 49.22 1119 GLY A CA 1
ATOM 8836 C C . GLY A 1 1119 ? -43.151 -44.480 21.866 1.00 49.22 1119 GLY A C 1
ATOM 8837 O O . GLY A 1 1119 ? -43.650 -43.404 21.540 1.00 49.22 1119 GLY A O 1
ATOM 8838 N N . ILE A 1 1120 ? -43.448 -45.075 23.027 1.00 48.97 1120 ILE A N 1
ATOM 8839 C CA . ILE A 1 1120 ? -44.534 -44.655 23.931 1.00 48.97 1120 ILE A CA 1
ATOM 8840 C C . ILE A 1 1120 ? -43.998 -43.993 25.213 1.00 48.97 1120 ILE A C 1
ATOM 8842 O O . ILE A 1 1120 ? -42.976 -44.374 25.775 1.00 48.97 1120 ILE A O 1
ATOM 8846 N N . THR A 1 1121 ? -44.736 -43.001 25.722 1.00 49.25 1121 THR A N 1
ATOM 8847 C CA . THR A 1 1121 ? -44.362 -42.121 26.852 1.00 49.25 1121 THR A CA 1
ATOM 8848 C C . THR A 1 1121 ? -44.453 -42.749 28.256 1.00 49.25 1121 THR A C 1
ATOM 8850 O O . THR A 1 1121 ? -44.405 -42.032 29.258 1.00 49.25 1121 THR A O 1
ATOM 8853 N N . LYS A 1 1122 ? -44.629 -44.069 28.352 1.00 49.44 1122 LYS A N 1
ATOM 8854 C CA . LYS A 1 1122 ? -44.624 -44.866 29.589 1.00 49.44 1122 LYS A CA 1
ATOM 8855 C C . LYS A 1 1122 ? -44.004 -46.223 29.285 1.00 49.44 1122 LYS A C 1
ATOM 8857 O O . LYS A 1 1122 ? -44.258 -46.773 28.215 1.00 49.44 1122 LYS A O 1
ATOM 8862 N N . ASP A 1 1123 ? -43.256 -46.789 30.226 1.00 46.62 1123 ASP A N 1
ATOM 8863 C CA . ASP A 1 1123 ? -42.835 -48.183 30.102 1.00 46.62 1123 ASP A CA 1
ATOM 8864 C C . ASP A 1 1123 ? -43.972 -49.106 30.558 1.00 46.62 1123 ASP A C 1
ATOM 8866 O O . ASP A 1 1123 ? -44.474 -48.983 31.670 1.00 46.62 1123 ASP A O 1
ATOM 8870 N N . ILE A 1 1124 ? -44.404 -50.040 29.711 1.00 48.78 1124 ILE A N 1
ATOM 8871 C CA . ILE A 1 1124 ? -45.565 -50.901 30.000 1.00 48.78 1124 ILE A CA 1
ATOM 8872 C C . ILE A 1 1124 ? -45.300 -51.833 31.208 1.00 48.78 1124 ILE A C 1
ATOM 8874 O O . ILE A 1 1124 ? -46.241 -52.352 31.804 1.00 48.78 1124 ILE A O 1
ATOM 8878 N N . SER A 1 1125 ? -44.037 -52.009 31.622 1.00 48.69 1125 SER A N 1
ATOM 8879 C CA . SER A 1 1125 ? -43.672 -52.770 32.827 1.00 48.69 1125 SER A CA 1
ATOM 8880 C C . SER A 1 1125 ? -43.853 -52.017 34.155 1.00 48.69 1125 SER A C 1
ATOM 8882 O O . SER A 1 1125 ? -43.917 -52.659 35.203 1.00 48.69 1125 SER A O 1
ATOM 8884 N N . LEU A 1 1126 ? -43.933 -50.679 34.144 1.00 50.00 1126 LEU A N 1
ATOM 8885 C CA . LEU A 1 1126 ? -43.947 -49.837 35.346 1.00 50.00 1126 LEU A CA 1
ATOM 8886 C C . LEU A 1 1126 ? -44.853 -48.617 35.141 1.00 50.00 1126 LEU A C 1
ATOM 8888 O O . LEU A 1 1126 ? -44.656 -47.830 34.226 1.00 50.00 1126 LEU A O 1
ATOM 8892 N N . SER A 1 1127 ? -45.796 -48.373 36.053 1.00 52.53 1127 SER A N 1
ATOM 8893 C CA . SER A 1 1127 ? -46.789 -47.283 35.956 1.00 52.53 1127 SER A CA 1
ATOM 8894 C C . SER A 1 1127 ? -46.229 -45.844 36.046 1.00 52.53 1127 SER A C 1
ATOM 8896 O O . SER A 1 1127 ? -47.003 -44.885 36.105 1.00 52.53 1127 SER A O 1
ATOM 8898 N N . ALA A 1 1128 ? -44.904 -45.679 36.021 1.00 53.34 1128 ALA A N 1
ATOM 8899 C CA . ALA A 1 1128 ? -44.181 -44.417 36.139 1.00 53.34 1128 ALA A CA 1
ATOM 8900 C C . ALA A 1 1128 ? -43.987 -43.692 34.784 1.00 53.34 1128 ALA A C 1
ATOM 8902 O O . ALA A 1 1128 ? -43.866 -44.337 33.740 1.00 53.34 1128 ALA A O 1
ATOM 8903 N N . PRO A 1 1129 ? -43.921 -42.347 34.773 1.00 53.78 1129 PRO A N 1
ATOM 8904 C CA . PRO A 1 1129 ? -43.592 -41.577 33.577 1.00 53.78 1129 PRO A CA 1
ATOM 8905 C C . PRO A 1 1129 ? -42.086 -41.597 33.263 1.00 53.78 1129 PRO A C 1
ATOM 8907 O O . PRO A 1 1129 ? -41.233 -41.703 34.149 1.00 53.78 1129 PRO A O 1
ATOM 8910 N N . ILE A 1 1130 ? -41.766 -41.428 31.980 1.00 56.84 1130 ILE A N 1
ATOM 8911 C CA . ILE A 1 1130 ? -40.401 -41.223 31.484 1.00 56.84 1130 ILE A CA 1
ATOM 8912 C C . ILE A 1 1130 ? -40.144 -39.709 31.408 1.00 56.84 1130 ILE A C 1
ATOM 8914 O O . ILE A 1 1130 ? -40.851 -39.004 30.689 1.00 56.84 1130 ILE A O 1
ATOM 8918 N N . CYS A 1 1131 ? -39.145 -39.205 32.143 1.00 53.66 1131 CYS A N 1
ATOM 8919 C CA . CYS A 1 1131 ? -38.870 -37.760 32.288 1.00 53.66 1131 CYS A CA 1
ATOM 8920 C C . CYS A 1 1131 ? -37.480 -37.342 31.773 1.00 53.66 1131 CYS A C 1
ATOM 8922 O O . CYS A 1 1131 ? -36.861 -36.418 32.296 1.00 53.66 1131 CYS A O 1
ATOM 8924 N N . VAL A 1 1132 ? -36.946 -38.037 30.771 1.00 58.19 1132 VAL A N 1
ATOM 8925 C CA . VAL A 1 1132 ? -35.668 -37.692 30.130 1.00 58.19 1132 VAL A CA 1
ATOM 8926 C C . VAL A 1 1132 ? -35.798 -37.809 28.610 1.00 58.19 1132 VAL A C 1
ATOM 8928 O O . VAL A 1 1132 ? -36.623 -38.595 28.142 1.00 58.19 1132 VAL A O 1
ATOM 8931 N N . PRO A 1 1133 ? -35.003 -37.062 27.823 1.00 59.47 1133 PRO A N 1
ATOM 8932 C CA . PRO A 1 1133 ? -34.698 -37.445 26.447 1.00 59.47 1133 PRO A CA 1
ATOM 8933 C C . PRO A 1 1133 ? -34.196 -38.896 26.432 1.00 59.47 1133 PRO A C 1
ATOM 8935 O O . PRO A 1 1133 ? -33.247 -39.221 27.150 1.00 59.47 1133 PRO A O 1
ATOM 8938 N N . CYS A 1 1134 ? -34.847 -39.784 25.677 1.00 57.56 1134 CYS A N 1
ATOM 8939 C CA . CYS A 1 1134 ? -34.408 -41.177 25.611 1.00 57.56 1134 CYS A CA 1
ATOM 8940 C C . CYS A 1 1134 ? -33.093 -41.311 24.839 1.00 57.56 1134 CYS A C 1
ATOM 8942 O O . CYS A 1 1134 ? -32.828 -40.547 23.916 1.00 57.56 1134 CYS A O 1
ATOM 8944 N N . LEU A 1 1135 ? -32.289 -42.299 25.239 1.00 58.22 1135 LEU A N 1
ATOM 8945 C CA . LEU A 1 1135 ? -31.019 -42.690 24.630 1.00 58.22 1135 LEU A CA 1
ATOM 8946 C C . LEU A 1 1135 ? -31.000 -44.219 24.563 1.00 58.22 1135 LEU A C 1
ATOM 8948 O O . LEU A 1 1135 ? -30.853 -44.878 25.592 1.00 58.22 1135 LEU A O 1
ATOM 8952 N N . CYS A 1 1136 ? -31.204 -44.788 23.376 1.00 58.84 1136 CYS A N 1
ATOM 8953 C CA . CYS A 1 1136 ? -31.440 -46.227 23.217 1.00 58.84 1136 CYS A CA 1
ATOM 8954 C C . CYS A 1 1136 ? -30.669 -46.817 22.036 1.00 58.84 1136 CYS A C 1
ATOM 8956 O O . CYS A 1 1136 ? -30.810 -46.345 20.917 1.00 58.84 1136 CYS A O 1
ATOM 8958 N N . ASN A 1 1137 ? -29.874 -47.867 22.261 1.00 56.53 1137 ASN A N 1
ATOM 8959 C CA . ASN A 1 1137 ? -29.030 -48.430 21.204 1.00 56.53 1137 ASN A CA 1
ATOM 8960 C C . ASN A 1 1137 ? -29.848 -49.097 20.080 1.00 56.53 1137 ASN A C 1
ATOM 8962 O O . ASN A 1 1137 ? -30.656 -49.993 20.338 1.00 56.53 1137 ASN A O 1
ATOM 8966 N N . VAL A 1 1138 ? -29.554 -48.710 18.840 1.00 59.78 1138 VAL A N 1
ATOM 8967 C CA . VAL A 1 1138 ? -30.110 -49.253 17.595 1.00 59.78 1138 VAL A CA 1
ATOM 8968 C C . VAL A 1 1138 ? -29.421 -50.590 17.267 1.00 59.78 1138 VAL A C 1
ATOM 8970 O O . VAL A 1 1138 ? -28.192 -50.673 17.351 1.00 59.78 1138 VAL A O 1
ATOM 8973 N N . PRO A 1 1139 ? -30.150 -51.659 16.893 1.00 54.47 1139 PRO A N 1
ATOM 8974 C CA . PRO A 1 1139 ? -29.528 -52.936 16.553 1.00 54.47 1139 PRO A CA 1
ATOM 8975 C C . PRO A 1 1139 ? -28.847 -52.896 15.174 1.00 54.47 1139 PRO A C 1
ATOM 8977 O O . PRO A 1 1139 ? -29.449 -52.506 14.174 1.00 54.47 1139 PRO A O 1
ATOM 8980 N N . TYR A 1 1140 ? -27.586 -53.330 15.122 1.00 50.91 1140 TYR A N 1
ATOM 8981 C CA . TYR A 1 1140 ? -26.795 -53.467 13.894 1.00 50.91 1140 TYR A CA 1
ATOM 8982 C C . TYR A 1 1140 ? -27.043 -54.818 13.208 1.00 50.91 1140 TYR A C 1
ATOM 8984 O O . TYR A 1 1140 ? -27.161 -55.836 13.891 1.00 50.91 1140 TYR A O 1
ATOM 8992 N N . SER A 1 1141 ? -27.082 -54.841 11.873 1.00 54.03 1141 SER A N 1
ATOM 8993 C CA . SER A 1 1141 ? -27.186 -56.055 11.056 1.00 54.03 1141 SER A CA 1
ATOM 8994 C C . SER A 1 1141 ? -25.850 -56.364 10.368 1.00 54.03 1141 SER A C 1
ATOM 8996 O O . SER A 1 1141 ? -25.531 -55.732 9.359 1.00 54.03 1141 SER A O 1
ATOM 8998 N N . PRO A 1 1142 ? -25.061 -57.349 10.846 1.00 39.28 1142 PRO A N 1
ATOM 8999 C CA . PRO A 1 1142 ? -23.755 -57.656 10.256 1.00 39.28 1142 PRO A CA 1
ATOM 9000 C C . PRO A 1 1142 ? -23.840 -58.140 8.804 1.00 39.28 1142 PRO A C 1
ATOM 9002 O O . PRO A 1 1142 ? -22.959 -57.848 8.006 1.00 39.28 1142 PRO A O 1
ATOM 9005 N N . CYS A 1 1143 ? -24.912 -58.855 8.446 1.00 36.62 1143 CYS A N 1
ATOM 9006 C CA . CYS A 1 1143 ? -25.094 -59.414 7.101 1.00 36.62 1143 CYS A CA 1
ATOM 9007 C C . CYS A 1 1143 ? -25.526 -58.367 6.063 1.00 36.62 1143 CYS A C 1
ATOM 9009 O O . CYS A 1 1143 ? -25.325 -58.579 4.872 1.00 36.62 1143 CYS A O 1
ATOM 9011 N N . ALA A 1 1144 ? -26.118 -57.251 6.503 1.00 45.84 1144 ALA A N 1
ATOM 9012 C CA . ALA A 1 1144 ? -26.552 -56.153 5.637 1.00 45.84 1144 ALA A CA 1
ATOM 9013 C C . ALA A 1 1144 ? -25.720 -54.867 5.830 1.00 45.84 1144 ALA A C 1
ATOM 9015 O O . ALA A 1 1144 ? -26.038 -53.837 5.240 1.00 45.84 1144 ALA A O 1
ATOM 9016 N N . LEU A 1 1145 ? -24.680 -54.929 6.670 1.00 43.22 1145 LEU A N 1
ATOM 9017 C CA . LEU A 1 1145 ? -23.722 -53.868 7.003 1.00 43.22 1145 LEU A CA 1
ATOM 9018 C C . LEU A 1 1145 ? -24.315 -52.542 7.532 1.00 43.22 1145 LEU A C 1
ATOM 9020 O O . LEU A 1 1145 ? -23.600 -51.542 7.598 1.00 43.22 1145 LEU A O 1
ATOM 9024 N N . HIS A 1 1146 ? -25.578 -52.518 7.974 1.00 49.53 1146 HIS A N 1
ATOM 9025 C CA . HIS A 1 1146 ? -26.256 -51.307 8.457 1.00 49.53 1146 HIS A CA 1
ATOM 9026 C C . HIS A 1 1146 ? -27.100 -51.531 9.723 1.00 49.53 1146 HIS A C 1
ATOM 9028 O O . HIS A 1 1146 ? -27.422 -52.658 10.101 1.00 49.53 1146 HIS A O 1
ATOM 9034 N N . TYR A 1 1147 ? -27.466 -50.434 10.388 1.00 56.62 1147 TYR A N 1
ATOM 9035 C CA . TYR A 1 1147 ? -28.355 -50.419 11.553 1.00 56.62 1147 TYR A CA 1
ATOM 9036 C C . TYR A 1 1147 ? -29.835 -50.469 11.146 1.00 56.62 1147 TYR A C 1
ATOM 9038 O O . TYR A 1 1147 ? -30.266 -49.708 10.279 1.00 56.62 1147 TYR A O 1
ATOM 9046 N N . TYR A 1 1148 ? -30.635 -51.314 11.802 1.00 52.06 1148 TYR A N 1
ATOM 9047 C CA . TYR A 1 1148 ? -32.079 -51.393 11.560 1.00 52.06 1148 TYR A CA 1
ATOM 9048 C C . TYR A 1 1148 ? -32.781 -50.086 11.957 1.00 52.06 1148 TYR A C 1
ATOM 9050 O O . TYR A 1 1148 ? -32.796 -49.714 13.131 1.00 52.06 1148 TYR A O 1
ATOM 9058 N N . LYS A 1 1149 ? -33.434 -49.416 11.000 1.00 50.31 1149 LYS A N 1
ATOM 9059 C CA . LYS A 1 1149 ? -34.324 -48.283 11.295 1.00 50.31 1149 LYS A CA 1
ATOM 9060 C C . LYS A 1 1149 ? -35.554 -48.781 12.068 1.00 50.31 1149 LYS A C 1
ATOM 9062 O O . LYS A 1 1149 ? -36.272 -49.649 11.579 1.00 50.31 1149 LYS A O 1
ATOM 9067 N N . SER A 1 1150 ? -35.825 -48.207 13.243 1.00 44.09 1150 SER A N 1
ATOM 9068 C CA . SER A 1 1150 ? -37.135 -48.358 13.897 1.00 44.09 1150 SER A CA 1
ATOM 9069 C C . SER A 1 1150 ? -38.214 -47.681 13.034 1.00 44.09 1150 SER A C 1
ATOM 9071 O O . SER A 1 1150 ? -37.969 -46.562 12.568 1.00 44.09 1150 SER A O 1
ATOM 9073 N N . PRO A 1 1151 ? -39.396 -48.297 12.822 1.00 43.34 1151 PRO A N 1
ATOM 9074 C CA . PRO A 1 1151 ? -40.425 -47.764 11.921 1.00 43.34 1151 PRO A CA 1
ATOM 9075 C C . PRO A 1 1151 ? -40.949 -46.375 12.325 1.00 43.34 1151 PRO A C 1
ATOM 9077 O O . PRO A 1 1151 ? -41.380 -45.618 11.461 1.00 43.34 1151 PRO A O 1
ATOM 9080 N N . ASN A 1 1152 ? -40.842 -46.001 13.606 1.00 44.97 1152 ASN A N 1
ATOM 9081 C CA . ASN A 1 1152 ? -41.273 -44.693 14.116 1.00 44.97 1152 ASN A CA 1
ATOM 9082 C C . ASN A 1 1152 ? -40.147 -43.632 14.143 1.00 44.97 1152 ASN A C 1
ATOM 9084 O O . ASN A 1 1152 ? -40.382 -42.501 14.564 1.00 44.97 1152 ASN A O 1
ATOM 9088 N N . ALA A 1 1153 ? -38.924 -43.968 13.712 1.00 48.44 1153 ALA A N 1
ATOM 9089 C CA . ALA A 1 1153 ? -37.738 -43.107 13.800 1.00 48.44 1153 ALA A CA 1
ATOM 9090 C C . ALA A 1 1153 ? -37.177 -42.766 12.403 1.00 48.44 1153 ALA A C 1
ATOM 9092 O O . ALA A 1 1153 ? -36.042 -43.100 12.054 1.00 48.44 1153 ALA A O 1
ATOM 9093 N N . ALA A 1 1154 ? -37.996 -42.086 11.595 1.00 41.44 1154 ALA A N 1
ATOM 9094 C CA . ALA A 1 1154 ? -37.742 -41.750 10.188 1.00 41.44 1154 ALA A CA 1
ATOM 9095 C C . ALA A 1 1154 ? -36.684 -40.643 9.947 1.00 41.44 1154 ALA A C 1
ATOM 9097 O O . ALA A 1 1154 ? -36.638 -40.055 8.870 1.00 41.44 1154 ALA A O 1
ATOM 9098 N N . VAL A 1 1155 ? -35.861 -40.301 10.945 1.00 48.59 1155 VAL A N 1
ATOM 9099 C CA . VAL A 1 1155 ? -35.033 -39.082 10.942 1.00 48.59 1155 VAL A CA 1
ATOM 9100 C C . VAL A 1 1155 ? -33.629 -39.377 11.460 1.00 48.59 1155 VAL A C 1
ATOM 9102 O O . VAL A 1 1155 ? -33.482 -39.999 12.510 1.00 48.59 1155 VAL A O 1
ATOM 9105 N N . ALA A 1 1156 ? -32.597 -38.913 10.753 1.00 45.47 1156 ALA A N 1
ATOM 9106 C CA . ALA A 1 1156 ? -31.229 -38.890 11.267 1.00 45.47 1156 ALA A CA 1
ATOM 9107 C C . ALA A 1 1156 ? -31.057 -37.725 12.256 1.00 45.47 1156 ALA A C 1
ATOM 9109 O O . ALA A 1 1156 ? -31.582 -36.636 12.019 1.00 45.47 1156 ALA A O 1
ATOM 9110 N N . CYS A 1 1157 ? -30.355 -37.930 13.370 1.00 42.38 1157 CYS A N 1
ATOM 9111 C CA . CYS A 1 1157 ? -30.101 -36.830 14.304 1.00 42.38 1157 CYS A CA 1
ATOM 9112 C C . CYS A 1 1157 ? -29.136 -35.794 13.693 1.00 42.38 1157 CYS A C 1
ATOM 9114 O O . CYS A 1 1157 ? -28.169 -36.193 13.043 1.00 42.38 1157 CYS A O 1
ATOM 9116 N N . PRO A 1 1158 ? -29.354 -34.479 13.903 1.00 42.78 1158 PRO A N 1
ATOM 9117 C CA . PRO A 1 1158 ? -28.448 -33.449 13.398 1.00 42.78 1158 PRO A CA 1
ATOM 9118 C C . PRO A 1 1158 ? -27.056 -33.604 14.022 1.00 42.78 1158 PRO A C 1
ATOM 9120 O O . PRO A 1 1158 ? -26.925 -33.833 15.228 1.00 42.78 1158 PRO A O 1
ATOM 9123 N N . SER A 1 1159 ? -26.016 -33.475 13.198 1.00 38.91 1159 SER A N 1
ATOM 9124 C CA . SER A 1 1159 ? -24.626 -33.739 13.574 1.00 38.91 1159 SER A CA 1
ATOM 9125 C C . SER A 1 1159 ? -24.123 -32.755 14.633 1.00 38.91 1159 SER A C 1
ATOM 9127 O O . SER A 1 1159 ? -23.757 -31.614 14.344 1.00 38.91 1159 SER A O 1
ATOM 9129 N N . ILE A 1 1160 ? -24.080 -33.209 15.884 1.00 36.53 1160 ILE A N 1
ATOM 9130 C CA . ILE A 1 1160 ? -23.534 -32.445 17.005 1.00 36.53 1160 ILE A CA 1
ATOM 9131 C C . ILE A 1 1160 ? -22.020 -32.301 16.801 1.00 36.53 1160 ILE A C 1
ATOM 9133 O O . ILE A 1 1160 ? -21.294 -33.279 16.979 1.00 36.53 1160 ILE A O 1
ATOM 9137 N N . ARG A 1 1161 ? -21.519 -31.083 16.537 1.00 35.12 1161 ARG A N 1
ATOM 9138 C CA . ARG A 1 1161 ? -20.087 -30.777 16.721 1.00 35.12 1161 ARG A CA 1
ATOM 9139 C C . ARG A 1 1161 ? -19.692 -31.158 18.152 1.00 35.12 1161 ARG A C 1
ATOM 9141 O O . ARG A 1 1161 ? -20.143 -30.524 19.106 1.00 35.12 1161 ARG A O 1
ATOM 9148 N N . ARG A 1 1162 ? -18.862 -32.192 18.307 1.00 35.66 1162 ARG A N 1
ATOM 9149 C CA . ARG A 1 1162 ? -18.234 -32.564 19.582 1.00 35.66 1162 ARG A CA 1
ATOM 9150 C C . ARG A 1 1162 ? -16.752 -32.220 19.532 1.00 35.66 1162 ARG A C 1
ATOM 9152 O O . ARG A 1 1162 ? -16.095 -32.408 18.511 1.00 35.66 1162 ARG A O 1
ATOM 9159 N N . SER A 1 1163 ? -16.233 -31.727 20.647 1.00 33.12 1163 SER A N 1
ATOM 9160 C CA . SER A 1 1163 ? -14.796 -31.620 20.883 1.00 33.12 1163 SER A CA 1
ATOM 9161 C C . SER A 1 1163 ? -14.153 -33.013 20.852 1.00 33.12 1163 SER A C 1
ATOM 9163 O O . SER A 1 1163 ? -14.775 -34.002 21.249 1.00 33.12 1163 SER A O 1
ATOM 9165 N N . LEU A 1 1164 ? -12.897 -33.112 20.397 1.00 35.44 1164 LEU A N 1
ATOM 9166 C CA . LEU A 1 1164 ? -12.136 -34.366 20.459 1.00 35.44 1164 LEU A CA 1
ATOM 9167 C C . LEU A 1 1164 ? -11.763 -34.671 21.922 1.00 35.44 1164 LEU A C 1
ATOM 9169 O O . LEU A 1 1164 ? -10.678 -34.337 22.394 1.00 35.44 1164 LEU A O 1
ATOM 9173 N N . GLY A 1 1165 ? -12.696 -35.296 22.643 1.00 31.62 1165 GLY A N 1
ATOM 9174 C CA . GLY A 1 1165 ? -12.625 -35.574 24.077 1.00 31.62 1165 GLY A CA 1
ATOM 9175 C C . GLY A 1 1165 ? -12.742 -37.062 24.404 1.00 31.62 1165 GLY A C 1
ATOM 9176 O O . GLY A 1 1165 ? -13.794 -37.533 24.820 1.00 31.62 1165 GLY A O 1
ATOM 9177 N N . THR A 1 1166 ? -11.630 -37.789 24.279 1.00 37.06 1166 THR A N 1
ATOM 9178 C CA . THR A 1 1166 ? -11.408 -39.149 24.818 1.00 37.06 1166 THR A CA 1
ATOM 9179 C C . THR A 1 1166 ? -12.361 -40.283 24.387 1.00 37.06 1166 THR A C 1
ATOM 9181 O O . THR A 1 1166 ? -13.368 -40.556 25.032 1.00 37.06 1166 THR A O 1
ATOM 9184 N N . THR A 1 1167 ? -11.904 -41.119 23.451 1.00 28.33 1167 THR A N 1
ATOM 9185 C CA . THR A 1 1167 ? -12.228 -42.558 23.430 1.00 28.33 1167 THR A CA 1
ATOM 9186 C C . THR A 1 1167 ? -10.929 -43.368 23.442 1.00 28.33 1167 THR A C 1
ATOM 9188 O O . THR A 1 1167 ? -10.180 -43.408 22.469 1.00 28.33 1167 THR A O 1
ATOM 9191 N N . LYS A 1 1168 ? -10.620 -44.009 24.577 1.00 28.86 1168 LYS A N 1
ATOM 9192 C CA . LYS A 1 1168 ? -9.554 -45.024 24.630 1.00 28.86 1168 LYS A CA 1
ATOM 9193 C C . LYS A 1 1168 ? -10.013 -46.276 23.879 1.00 28.86 1168 LYS A C 1
ATOM 9195 O O . LYS A 1 1168 ? -11.187 -46.635 23.929 1.00 28.86 1168 LYS A O 1
ATOM 9200 N N . SER A 1 1169 ? -9.076 -46.963 23.235 1.00 30.70 1169 SER A N 1
ATOM 9201 C CA . SER A 1 1169 ? -9.320 -48.234 22.552 1.00 30.70 1169 SER A CA 1
ATOM 9202 C C . SER A 1 1169 ? -9.804 -49.319 23.524 1.00 30.70 1169 SER A C 1
ATOM 9204 O O . SER A 1 1169 ? -9.123 -49.648 24.495 1.00 30.70 1169 SER A O 1
ATOM 9206 N N . ALA A 1 1170 ? -10.977 -49.898 23.250 1.00 26.50 1170 ALA A N 1
ATOM 9207 C CA . ALA A 1 1170 ? -11.568 -50.949 24.079 1.00 26.50 1170 ALA A CA 1
ATOM 9208 C C . ALA A 1 1170 ? -12.434 -51.934 23.266 1.00 26.50 1170 ALA A C 1
ATOM 9210 O O . ALA A 1 1170 ? -13.641 -52.028 23.464 1.00 26.50 1170 ALA A O 1
ATOM 9211 N N . CYS A 1 1171 ? -11.807 -52.700 22.367 1.00 25.80 1171 CYS A N 1
ATOM 9212 C CA . CYS A 1 1171 ? -12.362 -53.954 21.843 1.00 25.80 1171 CYS A CA 1
ATOM 9213 C C . CYS A 1 1171 ? -11.229 -54.947 21.545 1.00 25.80 1171 CYS A C 1
ATOM 9215 O O . CYS A 1 1171 ? -10.513 -54.822 20.554 1.00 25.80 1171 CYS A O 1
ATOM 9217 N N . LYS A 1 1172 ? -11.071 -55.940 22.424 1.00 25.91 1172 LYS A N 1
ATOM 9218 C CA . LYS A 1 1172 ? -10.303 -57.171 22.181 1.00 25.91 1172 LYS A CA 1
ATOM 9219 C C . LYS A 1 1172 ? -11.319 -58.312 22.005 1.00 25.91 1172 LYS A C 1
ATOM 9221 O O . LYS A 1 1172 ? -12.408 -58.223 22.569 1.00 25.91 1172 LYS A O 1
ATOM 9226 N N . LYS A 1 1173 ? -10.986 -59.352 21.230 1.00 25.05 1173 LYS A N 1
ATOM 9227 C CA . LYS A 1 1173 ? -11.881 -60.505 20.988 1.00 25.05 1173 LYS A CA 1
ATOM 9228 C C . LYS A 1 1173 ? -12.336 -61.172 22.299 1.00 25.05 1173 LYS A C 1
ATOM 9230 O O . LYS A 1 1173 ? -11.515 -61.294 23.211 1.00 25.05 1173 LYS A O 1
ATOM 9235 N N . PRO A 1 1174 ? -13.571 -61.694 22.348 1.00 27.84 1174 PRO A N 1
ATOM 9236 C CA . PRO A 1 1174 ? -13.915 -62.884 23.109 1.00 27.84 1174 PRO A CA 1
ATOM 9237 C C . PRO A 1 1174 ? -13.783 -64.151 22.239 1.00 27.84 1174 PRO A C 1
ATOM 9239 O O . PRO A 1 1174 ? -14.201 -64.171 21.083 1.00 27.84 1174 PRO A O 1
ATOM 9242 N N . ASP A 1 1175 ? -13.245 -65.211 22.831 1.00 26.56 1175 ASP A N 1
ATOM 9243 C CA . ASP A 1 1175 ? -13.203 -66.596 22.342 1.00 26.56 1175 ASP A CA 1
ATOM 9244 C C . ASP A 1 1175 ? -13.228 -67.484 23.615 1.00 26.56 1175 ASP A C 1
ATOM 9246 O O . ASP A 1 1175 ? -12.663 -67.064 24.627 1.00 26.56 1175 ASP A O 1
ATOM 9250 N N . THR A 1 1176 ? -13.821 -68.678 23.697 1.00 26.89 1176 THR A N 1
ATOM 9251 C CA . THR A 1 1176 ? -14.555 -69.541 22.740 1.00 26.89 1176 THR A CA 1
ATOM 9252 C C . THR A 1 1176 ? -16.054 -69.661 23.187 1.00 26.89 1176 THR A C 1
ATOM 9254 O O . THR A 1 1176 ? -16.590 -68.630 23.582 1.00 26.89 1176 THR A O 1
ATOM 9257 N N . ASP A 1 1177 ? -16.872 -70.736 23.152 1.00 27.08 1177 ASP A N 1
ATOM 9258 C CA . ASP A 1 1177 ? -16.756 -72.159 22.757 1.00 27.08 1177 ASP A CA 1
ATOM 9259 C C . ASP A 1 1177 ? -18.141 -72.857 22.602 1.00 27.08 1177 ASP A C 1
ATOM 9261 O O . ASP A 1 1177 ? -19.123 -72.400 23.184 1.00 27.08 1177 ASP A O 1
ATOM 9265 N N . SER A 1 1178 ? -18.147 -74.057 21.989 1.00 26.53 1178 SER A N 1
ATOM 9266 C CA . SER A 1 1178 ? -19.021 -75.219 22.310 1.00 26.53 1178 SER A CA 1
ATOM 9267 C C . SER A 1 1178 ? -20.536 -75.163 21.932 1.00 26.53 1178 SER A C 1
ATOM 9269 O O . SER A 1 1178 ? -21.151 -74.109 22.011 1.00 26.53 1178 SER A O 1
ATOM 9271 N N . VAL A 1 1179 ? -21.265 -76.225 21.516 1.00 26.44 1179 VAL A N 1
ATOM 9272 C CA . VAL A 1 1179 ? -20.993 -77.652 21.167 1.00 26.44 1179 VAL A CA 1
ATOM 9273 C C . VAL A 1 1179 ? -21.996 -78.122 20.062 1.00 26.44 1179 VAL A C 1
ATOM 9275 O O . VAL A 1 1179 ? -23.070 -77.546 19.926 1.00 26.44 1179 VAL A O 1
ATOM 9278 N N . PHE A 1 1180 ? -21.701 -79.260 19.407 1.00 23.56 1180 PHE A N 1
ATOM 9279 C CA . PHE A 1 1180 ? -22.582 -80.191 18.647 1.00 23.56 1180 PHE A CA 1
ATOM 9280 C C . PHE A 1 1180 ? -22.969 -79.868 17.177 1.00 23.56 1180 PHE A C 1
ATOM 9282 O O . PHE A 1 1180 ? -23.315 -78.742 16.857 1.00 23.56 1180 PHE A O 1
ATOM 9289 N N . VAL A 1 1181 ? -23.100 -80.839 16.244 1.00 22.95 1181 VAL A N 1
ATOM 9290 C CA . VAL A 1 1181 ? -22.300 -82.061 15.922 1.00 22.95 1181 VAL A CA 1
ATOM 9291 C C . VAL A 1 1181 ? -22.842 -82.746 14.649 1.00 22.95 1181 VAL A C 1
ATOM 9293 O O . VAL A 1 1181 ? -24.036 -83.028 14.584 1.00 22.95 1181 VAL A O 1
ATOM 9296 N N . ARG A 1 1182 ? -21.964 -83.111 13.694 1.00 22.25 1182 ARG A N 1
ATOM 9297 C CA . ARG A 1 1182 ? -21.850 -84.467 13.087 1.00 22.25 1182 ARG A CA 1
ATOM 9298 C C . ARG A 1 1182 ? -20.739 -84.556 12.023 1.00 22.25 1182 ARG A C 1
ATOM 9300 O O . ARG A 1 1182 ? -20.599 -83.698 11.164 1.00 22.25 1182 ARG A O 1
ATOM 9307 N N . VAL A 1 1183 ? -19.990 -85.653 12.102 1.00 21.72 1183 VAL A N 1
ATOM 9308 C CA . VAL A 1 1183 ? -19.071 -86.244 11.097 1.00 21.72 1183 VAL A CA 1
ATOM 9309 C C . VAL A 1 1183 ? -19.805 -87.483 10.488 1.00 21.72 1183 VAL A C 1
ATOM 9311 O O . VAL A 1 1183 ? -20.922 -87.728 10.963 1.00 21.72 1183 VAL A O 1
ATOM 9314 N N . PRO A 1 1184 ? -19.290 -88.314 9.532 1.00 37.09 1184 PRO A N 1
ATOM 9315 C CA . PRO A 1 1184 ? -17.906 -88.458 9.015 1.00 37.09 1184 PRO A CA 1
ATOM 9316 C C . PRO A 1 1184 ? -17.724 -88.657 7.476 1.00 37.09 1184 PRO A C 1
ATOM 9318 O O . PRO A 1 1184 ? -18.650 -89.059 6.781 1.00 37.09 1184 PRO A O 1
ATOM 9321 N N . THR A 1 1185 ? -16.490 -88.544 6.943 1.00 25.81 1185 THR A N 1
ATOM 9322 C CA . THR A 1 1185 ? -15.651 -89.719 6.542 1.00 25.81 1185 THR A CA 1
ATOM 9323 C C . THR A 1 1185 ? -14.318 -89.406 5.813 1.00 25.81 1185 THR A C 1
ATOM 9325 O O . THR A 1 1185 ? -14.310 -88.744 4.788 1.00 25.81 1185 THR A O 1
ATOM 9328 N N . ARG A 1 1186 ? -13.250 -90.086 6.284 1.00 26.50 1186 ARG A N 1
ATOM 9329 C CA . ARG A 1 1186 ? -12.087 -90.679 5.561 1.00 26.50 1186 ARG A CA 1
ATOM 9330 C C . ARG A 1 1186 ? -10.948 -89.821 4.945 1.00 26.50 1186 ARG A C 1
ATOM 9332 O O . ARG A 1 1186 ? -11.121 -88.699 4.501 1.00 26.50 1186 ARG A O 1
ATOM 9339 N N . ASP A 1 1187 ? -9.787 -90.486 4.947 1.00 27.92 1187 ASP A N 1
ATOM 9340 C CA . ASP A 1 1187 ? -8.392 -90.216 4.505 1.00 27.92 1187 ASP A CA 1
ATOM 9341 C C . ASP A 1 1187 ? -7.788 -91.639 4.170 1.00 27.92 1187 ASP A C 1
ATOM 9343 O O . ASP A 1 1187 ? -8.567 -92.595 4.354 1.00 27.92 1187 ASP A O 1
ATOM 9347 N N . PRO A 1 1188 ? -6.512 -91.936 3.763 1.00 47.62 1188 PRO A N 1
ATOM 9348 C CA . PRO A 1 1188 ? -5.307 -91.119 3.445 1.00 47.62 1188 PRO A CA 1
ATOM 9349 C C . PRO A 1 1188 ? -4.481 -91.527 2.171 1.00 47.62 1188 PRO A C 1
ATOM 9351 O O . PRO A 1 1188 ? -4.764 -92.564 1.573 1.00 47.62 1188 PRO A O 1
ATOM 9354 N N . SER A 1 1189 ? -3.385 -90.806 1.796 1.00 23.73 1189 SER A N 1
ATOM 9355 C CA . SER A 1 1189 ? -2.112 -91.395 1.223 1.00 23.73 1189 SER A CA 1
ATOM 9356 C C . SER A 1 1189 ? -0.912 -90.456 0.817 1.00 23.73 1189 SER A C 1
ATOM 9358 O O . SER A 1 1189 ? -0.995 -89.709 -0.145 1.00 23.73 1189 SER A O 1
ATOM 9360 N N . LEU A 1 1190 ? 0.262 -90.641 1.473 1.00 29.34 1190 LEU A N 1
ATOM 9361 C CA . LEU A 1 1190 ? 1.671 -90.855 0.968 1.00 29.34 1190 LEU A CA 1
ATOM 9362 C C . LEU A 1 1190 ? 2.541 -89.877 0.068 1.00 29.34 1190 LEU A C 1
ATOM 9364 O O . LEU A 1 1190 ? 2.225 -89.663 -1.092 1.00 29.34 1190 LEU A O 1
ATOM 9368 N N . ARG A 1 1191 ? 3.803 -89.599 0.534 1.00 27.30 1191 ARG A N 1
ATOM 9369 C CA . ARG A 1 1191 ? 5.133 -89.304 -0.165 1.00 27.30 1191 ARG A CA 1
ATOM 9370 C C . ARG A 1 1191 ? 5.344 -87.955 -0.932 1.00 27.30 1191 ARG A C 1
ATOM 9372 O O . ARG A 1 1191 ? 4.356 -87.354 -1.314 1.00 27.30 1191 ARG A O 1
ATOM 9379 N N . SER A 1 1192 ? 6.527 -87.310 -1.156 1.00 26.95 1192 SER A N 1
ATOM 9380 C CA . SER A 1 1192 ? 8.026 -87.481 -0.993 1.00 26.95 1192 SER A CA 1
ATOM 9381 C C . SER A 1 1192 ? 8.859 -87.838 -2.280 1.00 26.95 1192 SER A C 1
ATOM 9383 O O . SER A 1 1192 ? 8.301 -88.507 -3.139 1.00 26.95 1192 SER A O 1
ATOM 9385 N N . THR A 1 1193 ? 10.150 -87.467 -2.551 1.00 27.39 1193 THR A N 1
ATOM 9386 C CA . THR A 1 1193 ? 11.306 -86.921 -1.744 1.00 27.39 1193 THR A CA 1
ATOM 9387 C C . THR A 1 1193 ? 12.520 -86.328 -2.575 1.00 27.39 1193 THR A C 1
ATOM 9389 O O . THR A 1 1193 ? 12.880 -86.931 -3.573 1.00 27.39 1193 THR A O 1
ATOM 9392 N N . GLN A 1 1194 ? 13.223 -85.271 -2.077 1.00 28.14 1194 GLN A N 1
ATOM 9393 C CA . GLN A 1 1194 ? 14.699 -84.904 -2.122 1.00 28.14 1194 GLN A CA 1
ATOM 9394 C C . GLN A 1 1194 ? 15.620 -84.632 -3.388 1.00 28.14 1194 GLN A C 1
ATOM 9396 O O . GLN A 1 1194 ? 15.818 -85.515 -4.209 1.00 28.14 1194 GLN A O 1
ATOM 9401 N N . SER A 1 1195 ? 16.417 -83.520 -3.314 1.00 24.05 1195 SER A N 1
ATOM 9402 C CA . SER A 1 1195 ? 17.867 -83.279 -3.715 1.00 24.05 1195 SER A CA 1
ATOM 9403 C C . SER A 1 1195 ? 18.351 -83.293 -5.206 1.00 24.05 1195 SER A C 1
ATOM 9405 O O . SER A 1 1195 ? 17.552 -83.703 -6.043 1.00 24.05 1195 SER A O 1
ATOM 9407 N N . PRO A 1 1196 ? 19.626 -82.927 -5.603 1.00 45.44 1196 PRO A N 1
ATOM 9408 C CA . PRO A 1 1196 ? 20.803 -82.305 -4.911 1.00 45.44 1196 PRO A CA 1
ATOM 9409 C C . PRO A 1 1196 ? 21.589 -81.157 -5.680 1.00 45.44 1196 PRO A C 1
ATOM 9411 O O . PRO A 1 1196 ? 21.126 -80.633 -6.688 1.00 45.44 1196 PRO A O 1
ATOM 9414 N N . HIS A 1 1197 ? 22.801 -80.770 -5.204 1.00 28.02 1197 HIS A N 1
ATOM 9415 C CA . HIS A 1 1197 ? 23.774 -79.747 -5.736 1.00 28.02 1197 HIS A CA 1
ATOM 9416 C C . HIS A 1 1197 ? 25.131 -80.404 -6.201 1.00 28.02 1197 HIS A C 1
ATOM 9418 O O . HIS A 1 1197 ? 25.073 -81.617 -6.415 1.00 28.02 1197 HIS A O 1
ATOM 9424 N N . PRO A 1 1198 ? 26.373 -79.796 -6.270 1.00 46.50 1198 PRO A N 1
ATOM 9425 C CA . PRO A 1 1198 ? 26.913 -78.388 -6.276 1.00 46.50 1198 PRO A CA 1
ATOM 9426 C C . PRO A 1 1198 ? 28.124 -78.088 -7.260 1.00 46.50 1198 PRO A C 1
ATOM 9428 O O . PRO A 1 1198 ? 28.631 -79.030 -7.865 1.00 46.50 1198 PRO A O 1
ATOM 9431 N N . LYS A 1 1199 ? 28.685 -76.837 -7.339 1.00 24.84 1199 LYS A N 1
ATOM 9432 C CA . LYS A 1 1199 ? 30.164 -76.473 -7.388 1.00 24.84 1199 LYS A CA 1
ATOM 9433 C C . LYS A 1 1199 ? 30.525 -74.960 -7.612 1.00 24.84 1199 LYS A C 1
ATOM 9435 O O . LYS A 1 1199 ? 29.642 -74.154 -7.862 1.00 24.84 1199 LYS A O 1
ATOM 9440 N N . ASN A 1 1200 ? 31.820 -74.601 -7.448 1.00 29.61 1200 ASN A N 1
ATOM 9441 C CA . ASN A 1 1200 ? 32.484 -73.256 -7.348 1.00 29.61 1200 ASN A CA 1
ATOM 9442 C C . ASN A 1 1200 ? 33.869 -73.279 -8.103 1.00 29.61 1200 ASN A C 1
ATOM 9444 O O . ASN A 1 1200 ? 34.221 -74.418 -8.439 1.00 29.61 1200 ASN A O 1
ATOM 9448 N N . PRO A 1 1201 ? 34.696 -72.198 -8.356 1.00 42.31 1201 PRO A N 1
ATOM 9449 C CA . PRO A 1 1201 ? 35.315 -71.291 -7.332 1.00 42.31 1201 PRO A CA 1
ATOM 9450 C C . PRO A 1 1201 ? 35.884 -69.861 -7.732 1.00 42.31 1201 PRO A C 1
ATOM 9452 O O . PRO A 1 1201 ? 36.017 -69.522 -8.901 1.00 42.31 1201 PRO A O 1
ATOM 9455 N N . SER A 1 1202 ? 36.412 -69.111 -6.730 1.00 25.53 1202 SER A N 1
ATOM 9456 C CA . SER A 1 1202 ? 37.444 -68.007 -6.760 1.00 25.53 1202 SER A CA 1
ATOM 9457 C C . SER A 1 1202 ? 37.143 -66.621 -7.407 1.00 25.53 1202 SER A C 1
ATOM 9459 O O . SER A 1 1202 ? 36.474 -66.562 -8.425 1.00 25.53 1202 SER A O 1
ATOM 9461 N N . GLY A 1 1203 ? 37.642 -65.462 -6.908 1.00 25.91 1203 GLY A N 1
ATOM 9462 C CA . GLY A 1 1203 ? 38.329 -65.143 -5.628 1.00 25.91 1203 GLY A CA 1
ATOM 9463 C C . GLY A 1 1203 ? 38.820 -63.663 -5.466 1.00 25.91 1203 GLY A C 1
ATOM 9464 O O . GLY A 1 1203 ? 39.077 -62.995 -6.459 1.00 25.91 1203 GLY A O 1
ATOM 9465 N N . SER A 1 1204 ? 39.046 -63.199 -4.212 1.00 25.14 1204 SER A N 1
ATOM 9466 C CA . SER A 1 1204 ? 39.688 -61.915 -3.748 1.00 25.14 1204 SER A CA 1
ATOM 9467 C C . SER A 1 1204 ? 38.950 -60.560 -3.963 1.00 25.14 1204 SER A C 1
ATOM 9469 O O . SER A 1 1204 ? 38.212 -60.423 -4.926 1.00 25.14 1204 SER A O 1
ATOM 9471 N N . GLY A 1 1205 ? 39.102 -59.502 -3.130 1.00 26.98 1205 GLY A N 1
ATOM 9472 C CA . GLY A 1 1205 ? 39.657 -59.395 -1.756 1.00 26.98 1205 GLY A CA 1
ATOM 9473 C C . GLY A 1 1205 ? 39.893 -57.945 -1.221 1.00 26.98 1205 GLY A C 1
ATOM 9474 O O . GLY A 1 1205 ? 40.430 -57.121 -1.950 1.00 26.98 1205 GLY A O 1
ATOM 9475 N N . ASN A 1 1206 ? 39.631 -57.690 0.085 1.00 28.91 1206 ASN A N 1
ATOM 9476 C CA . ASN A 1 1206 ? 39.808 -56.421 0.869 1.00 28.91 1206 ASN A CA 1
ATOM 9477 C C . ASN A 1 1206 ? 38.827 -55.253 0.531 1.00 28.91 1206 ASN A C 1
ATOM 9479 O O . ASN A 1 1206 ? 38.402 -55.170 -0.609 1.00 28.91 1206 ASN A O 1
ATOM 9483 N N . LYS A 1 1207 ? 38.438 -54.265 1.373 1.00 28.77 1207 LYS A N 1
ATOM 9484 C CA . LYS A 1 1207 ? 38.432 -53.915 2.837 1.00 28.77 1207 LYS A CA 1
ATOM 9485 C C . LYS A 1 1207 ? 37.506 -52.651 2.995 1.00 28.77 1207 LYS A C 1
ATOM 9487 O O . LYS A 1 1207 ? 37.046 -52.169 1.970 1.00 28.77 1207 LYS A O 1
ATOM 9492 N N . LEU A 1 1208 ? 37.148 -52.022 4.135 1.00 27.50 1208 LEU A N 1
ATOM 9493 C CA . LEU A 1 1208 ? 37.477 -52.096 5.579 1.00 27.50 1208 LEU A CA 1
ATOM 9494 C C . LEU A 1 1208 ? 36.304 -51.496 6.434 1.00 27.50 1208 LEU A C 1
ATOM 9496 O O . LEU A 1 1208 ? 35.613 -50.598 5.973 1.00 27.50 1208 LEU A O 1
ATOM 9500 N N . ASN A 1 1209 ? 36.130 -51.962 7.679 1.00 27.59 1209 ASN A N 1
ATOM 9501 C CA . ASN A 1 1209 ? 35.409 -51.413 8.860 1.00 27.59 1209 ASN A CA 1
ATOM 9502 C C . ASN A 1 1209 ? 34.225 -50.409 8.767 1.00 27.59 1209 ASN A C 1
ATOM 9504 O O . ASN A 1 1209 ? 34.412 -49.199 8.652 1.00 27.59 1209 ASN A O 1
ATOM 9508 N N . PHE A 1 1210 ? 33.043 -50.892 9.175 1.00 27.84 1210 PHE A N 1
ATOM 9509 C CA . PHE A 1 1210 ? 31.992 -50.119 9.865 1.00 27.84 1210 PHE A CA 1
ATOM 9510 C C . PHE A 1 1210 ? 32.092 -50.378 11.389 1.00 27.84 1210 PHE A C 1
ATOM 9512 O O . PHE A 1 1210 ? 31.545 -51.364 11.878 1.00 27.84 1210 PHE A O 1
ATOM 9519 N N . LEU A 1 1211 ? 32.824 -49.555 12.159 1.00 27.53 1211 LEU A N 1
ATOM 9520 C CA . LEU A 1 1211 ? 32.988 -49.789 13.612 1.00 27.53 1211 LEU A CA 1
ATOM 9521 C C . LEU A 1 1211 ? 33.271 -48.517 14.447 1.00 27.53 1211 LEU A C 1
ATOM 9523 O O . LEU A 1 1211 ? 34.323 -48.385 15.067 1.00 27.53 1211 LEU A O 1
ATOM 9527 N N . SER A 1 1212 ? 32.329 -47.569 14.477 1.00 26.11 1212 SER A N 1
ATOM 9528 C CA . SER A 1 1212 ? 32.422 -46.371 15.345 1.00 26.11 1212 SER A CA 1
ATOM 9529 C C . SER A 1 1212 ? 31.087 -45.869 15.918 1.00 26.11 1212 SER A C 1
ATOM 9531 O O . SER A 1 1212 ? 31.070 -45.236 16.971 1.00 26.11 1212 SER A O 1
ATOM 9533 N N . VAL A 1 1213 ? 29.957 -46.166 15.266 1.00 31.36 1213 VAL A N 1
ATOM 9534 C CA . VAL A 1 1213 ? 28.643 -45.579 15.604 1.00 31.36 1213 VAL A CA 1
ATOM 9535 C C . VAL A 1 1213 ? 27.984 -46.229 16.833 1.00 31.36 1213 VAL A C 1
ATOM 9537 O O . VAL A 1 1213 ? 27.282 -45.558 17.586 1.00 31.36 1213 VAL A O 1
ATOM 9540 N N . TYR A 1 1214 ? 28.244 -47.513 17.097 1.00 28.12 1214 TYR A N 1
ATOM 9541 C CA . TYR A 1 1214 ? 27.536 -48.281 18.137 1.00 28.12 1214 TYR A CA 1
ATOM 9542 C C . TYR A 1 1214 ? 27.943 -47.959 19.592 1.00 28.12 1214 TYR A C 1
ATOM 9544 O O . TYR A 1 1214 ? 27.387 -48.533 20.524 1.00 28.12 1214 TYR A O 1
ATOM 9552 N N . LEU A 1 1215 ? 28.893 -47.039 19.806 1.00 29.22 1215 LEU A N 1
ATOM 9553 C CA . LEU A 1 1215 ? 29.476 -46.723 21.121 1.00 29.22 1215 LEU A CA 1
ATOM 9554 C C . LEU A 1 1215 ? 29.085 -45.339 21.684 1.00 29.22 1215 LEU A C 1
ATOM 9556 O O . LEU A 1 1215 ? 29.690 -44.867 22.643 1.00 29.22 1215 LEU A O 1
ATOM 9560 N N . ARG A 1 1216 ? 28.060 -44.683 21.118 1.00 28.28 1216 ARG A N 1
ATOM 9561 C CA . ARG A 1 1216 ? 27.453 -43.446 21.668 1.00 28.28 1216 ARG A CA 1
ATOM 9562 C C . ARG A 1 1216 ? 25.924 -43.510 21.806 1.00 28.28 1216 ARG A C 1
ATOM 9564 O O . ARG A 1 1216 ? 25.249 -42.488 21.805 1.00 28.28 1216 ARG A O 1
ATOM 9571 N N . LEU A 1 1217 ? 25.378 -44.716 21.970 1.00 29.31 1217 LEU A N 1
ATOM 9572 C CA . LEU A 1 1217 ? 23.934 -44.980 22.082 1.00 29.31 1217 LEU A CA 1
ATOM 9573 C C . LEU A 1 1217 ? 23.397 -44.930 23.537 1.00 29.31 1217 LEU A C 1
ATOM 9575 O O . LEU A 1 1217 ? 22.281 -45.364 23.789 1.00 29.31 1217 LEU A O 1
ATOM 9579 N N . MET A 1 1218 ? 24.188 -44.437 24.503 1.00 28.59 1218 MET A N 1
ATOM 9580 C CA . MET A 1 1218 ? 23.899 -44.527 25.952 1.00 28.59 1218 MET A CA 1
ATOM 9581 C C . MET A 1 1218 ? 24.264 -43.256 26.754 1.00 28.59 1218 MET A C 1
ATOM 9583 O O . MET A 1 1218 ? 24.710 -43.346 27.894 1.00 28.59 1218 MET A O 1
ATOM 9587 N N . SER A 1 1219 ? 24.107 -42.055 26.180 1.00 30.61 1219 SER A N 1
ATOM 9588 C CA . SER A 1 1219 ? 24.434 -40.800 26.896 1.00 30.61 1219 SER A CA 1
ATOM 9589 C C . SER A 1 1219 ? 23.554 -39.574 26.595 1.00 30.61 1219 SER A C 1
ATOM 9591 O O . SER A 1 1219 ? 23.874 -38.485 27.060 1.00 30.61 1219 SER A O 1
ATOM 9593 N N . PHE A 1 1220 ? 22.441 -39.722 25.863 1.00 27.38 1220 PHE A N 1
ATOM 9594 C CA . PHE A 1 1220 ? 21.557 -38.604 25.472 1.00 27.38 1220 PHE A CA 1
ATOM 9595 C C . PHE A 1 1220 ? 20.052 -38.891 25.679 1.00 27.38 1220 PHE A C 1
ATOM 9597 O O . PHE A 1 1220 ? 19.211 -38.501 24.875 1.00 27.38 1220 PHE A O 1
ATOM 9604 N N . LEU A 1 1221 ? 19.696 -39.560 26.784 1.00 28.75 1221 LEU A N 1
ATOM 9605 C CA . LEU A 1 1221 ? 18.302 -39.748 27.231 1.00 28.75 1221 LEU A CA 1
ATOM 9606 C C . LEU A 1 1221 ? 18.023 -39.071 28.587 1.00 28.75 1221 LEU A C 1
ATOM 9608 O O . LEU A 1 1221 ? 17.493 -39.675 29.513 1.00 28.75 1221 LEU A O 1
ATOM 9612 N N . TRP A 1 1222 ? 18.390 -37.792 28.683 1.00 22.56 1222 TRP A N 1
ATOM 9613 C CA . TRP A 1 1222 ? 17.943 -36.844 29.712 1.00 22.56 1222 TRP A CA 1
ATOM 9614 C C . TRP A 1 1222 ? 18.303 -35.418 29.232 1.00 22.56 1222 TRP A C 1
ATOM 9616 O O . TRP A 1 1222 ? 19.449 -35.240 28.818 1.00 22.56 1222 TRP A O 1
ATOM 9626 N N . PRO A 1 1223 ? 17.426 -34.392 29.293 1.00 28.78 1223 PRO A N 1
ATOM 9627 C CA . PRO A 1 1223 ? 15.981 -34.390 29.535 1.00 28.78 1223 PRO A CA 1
ATOM 9628 C C . PRO A 1 1223 ? 15.151 -34.107 28.260 1.00 28.78 1223 PRO A C 1
ATOM 9630 O O . PRO A 1 1223 ? 15.521 -33.276 27.436 1.00 28.78 1223 PRO A O 1
ATOM 9633 N N . PHE A 1 1224 ? 13.959 -34.703 28.157 1.00 27.20 1224 PHE A N 1
ATOM 9634 C CA . PHE A 1 1224 ? 12.889 -34.220 27.271 1.00 27.20 1224 PHE A CA 1
ATOM 9635 C C . PHE A 1 1224 ? 11.675 -33.850 28.135 1.00 27.20 1224 PHE A C 1
ATOM 9637 O O . PHE A 1 1224 ? 10.853 -34.695 28.474 1.00 27.20 1224 PHE A O 1
ATOM 9644 N N . PHE A 1 1225 ? 11.605 -32.583 28.539 1.00 24.73 1225 PHE A N 1
ATOM 9645 C CA . PHE A 1 1225 ? 10.454 -31.967 29.201 1.00 24.73 1225 PHE A CA 1
ATOM 9646 C C . PHE A 1 1225 ? 10.339 -30.519 28.709 1.00 24.73 1225 PHE A C 1
ATOM 9648 O O . PHE A 1 1225 ? 11.359 -29.859 28.536 1.00 24.73 1225 PHE A O 1
ATOM 9655 N N . LEU A 1 1226 ? 9.101 -30.051 28.520 1.00 23.39 1226 LEU A N 1
ATOM 9656 C CA . LEU A 1 1226 ? 8.725 -28.723 28.008 1.00 23.39 1226 LEU A CA 1
ATOM 9657 C C . LEU A 1 1226 ? 9.158 -28.407 26.562 1.00 23.39 1226 LEU A C 1
ATOM 9659 O O . LEU A 1 1226 ? 10.170 -27.748 26.317 1.00 23.39 1226 LEU A O 1
ATOM 9663 N N . ARG A 1 1227 ? 8.273 -28.732 25.616 1.00 28.30 1227 ARG A N 1
ATOM 9664 C CA . ARG A 1 1227 ? 7.654 -27.720 24.745 1.00 28.30 1227 ARG A CA 1
ATOM 9665 C C . ARG A 1 1227 ? 6.278 -28.177 24.278 1.00 28.30 1227 ARG A C 1
ATOM 9667 O O . ARG A 1 1227 ? 6.110 -29.407 24.144 1.00 28.30 1227 ARG A O 1
#